Protein 5VRD (pdb70)

Solvent-accessible surface area: 39670 Å² total; per-residue (Å²): 218,153,75,42,100,120,105,0,49,63,26,0,108,51,15,8,68,116,75,27,18,83,62,3,31,0,28,128,47,6,111,79,20,142,10,61,81,70,32,3,67,3,18,0,3,2,64,17,19,26,14,14,33,21,1,19,8,2,0,14,2,0,22,66,5,98,50,22,114,32,6,80,77,1,33,101,35,0,42,77,42,3,24,63,101,6,14,14,38,159,31,6,91,41,0,72,33,5,62,22,83,102,112,67,1,78,60,19,98,5,7,4,14,16,0,77,8,0,3,39,17,6,21,29,15,2,63,108,132,65,54,17,17,1,0,0,0,3,0,13,80,34,56,105,168,60,151,92,24,146,75,104,100,52,159,54,123,62,0,20,75,24,0,35,103,91,3,89,56,43,133,81,9,54,27,0,24,76,0,0,36,29,5,1,47,0,11,27,8,13,7,15,14,4,28,14,7,44,46,28,80,37,74,18,67,76,22,42,191,173,68,58,89,128,87,1,38,49,28,0,113,73,19,6,68,183,108,32,22,70,53,6,68,0,13,134,45,2,53,94,21,144,13,54,116,65,35,0,82,2,19,0,2,2,65,17,17,24,11,22,35,23,5,69,6,1,48,21,0,38,88,80,9,96,64,50,122,31,83,137,64,4,119,93,15,33,43,44,44,83,20,111,100,83,6,9,31,44,148,30,7,111,70,0,71,48,8,61,19,82,88,105,66,1,78,40,20,172,3,11,5,65,43,0,79,135,13,2,33,40,6,16,98,17,0,42,126,128,56,43,16,26,0,0,0,0,4,0,10,54,29,50,118,193,26,128,83,21,151,66,99,209,31,8,93,67,0,15,86,26,0,35,135,82,10,116,53,54,146,84,11,87,24,0,28,96,0,0,21,50,9,1,62,6,13,71,62,13,10,58,13,5,69,108,5,36,34,46,85,70,109,53,83,130,28,3,199,142,55,96,127,106,3,35,62,38,0,115,104,29,6,90,83,28,25,72,55,2,54,0,8,131,41,17,119,99,24,153,9,58,76,100,31,10,73,9,33,0,12,3,52,18,22,23,2,21,32,20,8,71,6,2,46,27,0,33,89,83,9,102,61,49,111,29,89,133,74,1,120,101,33,31,67,76,29,89,60,55,10,33,64,127,7,9,140,67,0,72,58,10,58,39,94,81,113,83,0,74,54,19,153,12,12,12,24,13,1,78,8,1,2,38,16,5,18,33,21,0,50,114,130,54,36,16,22,0,1,0,0,4,0,6,95,38,53,112,260,106,54,156,92,55,133,59,0,9,84,15,0,33,170,58,5,92,41,55,118,75,13,159,23,0,43,98,1,0,19,34,10,0,32,0,7,32,5,10,10,17,15,4,47,6,4,88,36,40,57,41,80,52,50,114,122,159,119,5,49,60,36,0,113,99,16,10,90,98,20,16,73,78,6,43,0,34,120,45,26,116,79,24,152,8,50,88,97,34,0,74,8,28,0,13,1,59,18,26,14,13,17,39,26,0,18,6,1,0,14,0,1,19,78,3,93,61,18,116,24,7,60,82,3,29,108,42,0,40,75,30,2,51,135,14,21,13,31,90,21,10,70,15,0,57,26,3,56,40,92,101,114,87,1,75,65,25,104,30,22,35,71,38,0,89,128,13,4,70,36,7,19,89,10,0,45,125,116,49,47,14,33,0,1,0,0,4,2,6,117,39,45,105,192,65,166,100,14,136,50,29,78,91,108,10,48,78,63,48,132,163,139,102,53,3,4,68,12,0,51,143,70,7,101,69,87,130,81,45,155,20,0,45,86,1,0,29,50,7,1,66,7,10,72,55,9,10,70,14,2,66,127,22,86,42,51,92,95

Secondary structure (DSSP, 8-state):
---HHHHHHHHHHHHHHHSGGGSHHHHHHHTS-S-HHHHHHHHHHHHHHHHHHHHHHHHHHHT-SSHHHHHHHHHHHHHHH-----HHHHHHHHHHTTT--HHHHHH-TTS-HHHHHHHHHHHHHHHHS-HHHHHHHGGGGGG-----STT---HHHHHHHHHHH--SHHHHHHHHHHHHHHHHHHHHHHHHHHHHHTSS----S---/--HHHHHHHHHHHH---GGGSHHHHHHHTT-S-HHHHHHHHHHHHHHHTTHHHHHHHHHTT-SSHHHHHHHHHHHHHHH--HHHHHHHHHHHTT--HHHHHH-TTS-HHHHHHHHHHHHHHHHS-HHHHHHTTGGGG--------HHHHHHHHHH--SHHHHHHHHHHHHHHHHHHHHHHHHHHHHHTSS-----/-HHHHHHHHHTT---TTSSHHHHHHHTT-S-HHHHHHHHHHHHHHHTTHHHHHHHHHHHSSSHHHHHHHTHHHHHHH---HHHHHHHHHHHHT--HHHHHHTTT--HHHHHHHHHHHHHHHHS-HHHHHHHHGGGGG---TTSTTS-HHHHTTS----HHHHHHHHH--SHHHHHHHHHHHHHHHHHHHHHHHHHHHHHTS--/----SSTTHHHHHHHHHHTSGGGSHHHHHHHTT-S-HHHHHHHHHHHHHHHHTHHHHHHHHHHT-SSHHHHHHHHHHHHHHH----HHHHHHHHHHHTT--HHHHHH-TTS-HHHHHHHHHHHHHHHHS-HHHHHHTTGGGGG----S----TT--HHHHHHHHHH--SHHHHHHHHHHHHHHHHHHHHHHHHHHHHHTSS---SS---

Sequence (815 aa):
RLLSHEELEAALRDIGARRYHNLHPFHRLLHDGKLSKDQVRAWALNRYYYQAMIPVKDAALLARLPDAQLRRIWRQRIVDHDGGDGGIERWLKLAEGVGFTRDYVLSTKGILSATRFSVDAYVHFVSERSLLEAIASSLTEMFSMLKNYDFKDTLADFALDYVKRHATTPEMQRAAIDALTFKCNVLWTQLDALYFAYVAPGMVPPDAWLLSHEELEAALRDIGARRYHNLHPFHRLLHDGKLSKDQVRAWALNRYYYQAMIPVKDAALLARLPDAQLRRIWRQRIVDHDGDGDGGIERWLKLAEGVGFTRDYVLSTKGILSATRFSVDAYVHFVSERSLLEAIASSLTEMFSMLKNYDFIRDADFALDYVKRHATTPEMQRAAIDALTFKCNVLWTQLDALYFAYVAPGMVPPDAWLSHEELEAALRDIGARYHNLHPFHRLLHDGKLSKDQVRAWALNRYYYQAMIPVKDAALLARLPDAQLRRIWRQRIVDHDGGGIERWLKLAEGVGFTRDYVLSTKGILSATRFSVDAYVHFVSERSLLEAIASSLTEMFSKNYDFADFALDYVKRHATTPEMQRAAIDALTFKCNVLWTQLDALYFAYVAPGMVPPHEELEAALRDIGARYHNLHPFHRLLHDGKLSKDQVRAWALNRYYYQAMIPVKDAALLARLPDAQLRRIWRQRIVDHDGDGGIERWLKLAEGVGFTRDYVLSTKGILSATRFSVDAYVHFVSERSLLEAIASSLTEMFSMLKNYDFITKDTLAYFDKADFALDYVKRHATTPEMQRAAIDALTFKCNVLWTQLDALYFAYVAPG

Organism: Methylorubrum extorquens (strain ATCC 14718 / DSM 1338 / JCM 2805 / NCIMB 9133 / AM1) (NCBI:txid272630)

Nearest PDB structures (foldseek):
  5vrd-assembly1_B  TM=1.005E+00  e=1.276E-26  Methylorubrum extorquens AM1
  5vrd-assembly2_A  TM=9.918E-01  e=7.262E-22  Methylorubrum extorquens AM1
  5vrd-assembly1_D  TM=9.932E-01  e=6.934E-22  Methylorubrum extorquens AM1
  5vrd-assembly2_C-2  TM=9.995E-01  e=1.521E-21  Methylorubrum extorquens AM1
  3hml-assembly1_B  TM=9.667E-01  e=1.176E-12  Klebsiella pneumoniae subsp. pneumoniae MGH 78578

CATH classification: 1.20.910.10

B-factor: mean 79.88, std 18.61, range [44.36, 175.48]

Foldseek 3Di:
DFDAFVNLVVLLVVCCVPLACCPDPLNVCQQVVPADLQLLLQLLLLVLVLLVCVLVLLVLLLVPDDDDVVNVVSVVSNCQRVPVDHNSNLSLLSNVLSPDDSVCSVVSQAHAPLLVVLSVVLSVCSNPPDNLLNLLLPDCQVVDHRPNDPSVVSPHVVSVVVNSVPCPGPVSSVSSSVSNSSNSVSVNSSVVVSCVCRPVHNPHPGHGD/DDALVRLVVLQVVLVVPLAPCPAPLNVCQAVLNDDLQLVLLVLLLCLVLLVCPLVLLVLLLVPDDDPVVSVLSCVSNCQRQHPVDHNSVVSQVVNVQSPDDRVVSVVSQFHDVLLVVLNVVLSVQSNPDDSLLNLLLVQCVVPDHRPSDPGDHCNVVSSVCNNVPQPDVVSSVSSSVSVVSSSVSVNSSVVCSCVCPPPPNNGDRHGD/DALVVLVVLLVVCCCLADCPAVLNVCVVVVHADLVLVLLVLLLVLLLLVCVLVQLVLLLVVDDDPVVNVVSVVVNCPRVVPVSVVSLCVNVLSPDDSVVSVVSVRYDPLLVVLSVVLSVCLNPPDSLLNLLQVPCVVPDDNDPRHVVSSVVNNVPCPDPVSSVSSSVSNSSNSVSSNRSSVVSCPCGVPPHNDDD/DVVLVVLLVVCVCLADCPAPLNVCQQVQNDDLVLVLLVLLLVLVVLVCVLVLLVLLLVPDDDDVVNVVSCVSNCQSVVVHVSVLSVLLNVLSPDDSVPSVVSPDHDVQLVVLSVVLSVCSNPPDSLLNLLLVQVQVVPHHPRHVSSDDVNCVSPDPHCPSVVVNVVPQDDPVSSVSSSVSNSSSSVSVNRSSVVSCVVPPPPD

InterPro domains:
  IPR004305 Thiaminase-2/PQQC [PF03070] (24-234)
  IPR008792 Coenzyme PQQ synthesis protein D [PF05402] (307-369)
  IPR011845 Coenzyme PQQ biosynthesis protein C [MF_00654] (1-372)
  IPR011845 Coenzyme PQQ biosynthesis protein C [TIGR02111] (17-254)
  IPR016084 Haem oxygenase-like, multi-helical [G3DSA:1.20.910.10] (14-249)
  IPR016084 Haem oxygenase-like, multi-helical [SSF48613] (16-258)
  IPR022479 Coenzyme PQQ synthesis D, bacteria [TIGR03859] (290-371)
  IPR039068 Pyrroloquinoline-quinone synthase-like [PTHR40279] (18-240)
  IPR041881 Coenzyme PQQ synthesis protein D superfamily [G3DSA:1.10.10.1150] (281-371)

Structure (mmCIF, N/CA/C/O backbone):
data_5VRD
#
_entry.id   5VRD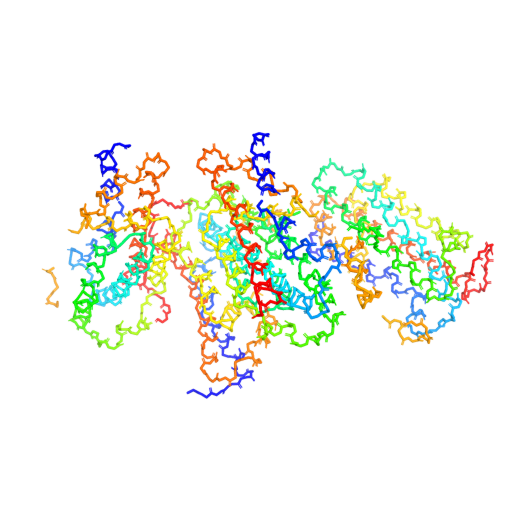
#
_cell.length_a   103.936
_cell.length_b   103.936
_cell.length_c   243.485
_cell.angle_alpha   90.00
_cell.angle_beta   90.00
_cell.angle_gamma   90.00
#
_symmetry.space_group_name_H-M   'P 41 21 2'
#
loop_
_atom_site.group_PDB
_atom_site.id
_atom_site.type_symbol
_atom_site.label_atom_id
_atom_site.label_alt_id
_atom_site.label_comp_id
_atom_site.label_asym_id
_atom_site.label_entity_id
_atom_site.label_seq_id
_atom_site.pdbx_PDB_ins_code
_atom_site.Cartn_x
_atom_site.Cartn_y
_atom_site.Cartn_z
_atom_site.occupancy
_atom_site.B_iso_or_equiv
_atom_site.auth_seq_id
_atom_site.auth_comp_id
_atom_site.auth_asym_id
_atom_site.auth_atom_id
_atom_site.pdbx_PDB_model_num
ATOM 1 N N . ARG A 1 35 ? -22.326 -6.519 -43.200 1.00 114.71 15 ARG D N 1
ATOM 2 C CA . ARG A 1 35 ? -22.436 -6.792 -41.728 1.00 110.23 15 ARG D CA 1
ATOM 3 C C . ARG A 1 35 ? -22.729 -8.273 -41.397 1.00 104.49 15 ARG D C 1
ATOM 4 O O . ARG A 1 35 ? -23.757 -8.795 -41.834 1.00 92.57 15 ARG D O 1
ATOM 12 N N . LEU A 1 36 ? -21.796 -8.899 -40.640 1.00 101.43 16 LEU D N 1
ATOM 13 C CA . LEU A 1 36 ? -21.784 -10.326 -40.256 1.00 101.39 16 LEU D CA 1
ATOM 14 C C . LEU A 1 36 ? -22.465 -10.519 -38.874 1.00 95.98 16 LEU D C 1
ATOM 15 O O . LEU A 1 36 ? -23.244 -9.657 -38.485 1.00 102.94 16 LEU D O 1
ATOM 20 N N . LEU A 1 37 ? -22.207 -11.628 -38.160 1.00 87.03 17 LEU D N 1
ATOM 21 C CA . LEU A 1 37 ? -22.642 -11.830 -36.755 1.00 81.08 17 LEU D CA 1
ATOM 22 C C . LEU A 1 37 ? -21.632 -11.234 -35.761 1.00 83.81 17 LEU D C 1
ATOM 23 O O . LEU A 1 37 ? -20.496 -11.029 -36.196 1.00 80.24 17 LEU D O 1
ATOM 28 N N . SER A 1 38 ? -21.992 -11.141 -34.428 1.00 86.09 18 SER D N 1
ATOM 29 C CA . SER A 1 38 ? -21.182 -10.493 -33.320 1.00 82.07 18 SER D CA 1
ATOM 30 C C . SER A 1 38 ? -20.849 -11.231 -31.864 1.00 87.26 18 SER D C 1
ATOM 31 O O . SER A 1 38 ? -19.841 -11.942 -31.721 1.00 81.44 18 SER D O 1
ATOM 34 N N . HIS A 1 39 ? -21.622 -10.931 -30.785 1.00 92.85 19 HIS D N 1
ATOM 35 C CA . HIS A 1 39 ? -21.657 -11.563 -29.355 1.00 88.47 19 HIS D CA 1
ATOM 36 C C . HIS A 1 39 ? -20.579 -11.276 -28.277 1.00 88.61 19 HIS D C 1
ATOM 37 O O . HIS A 1 39 ? -19.679 -12.094 -28.063 1.00 101.16 19 HIS D O 1
ATOM 44 N N . GLU A 1 40 ? -20.775 -10.188 -27.514 1.00 83.52 20 GLU D N 1
ATOM 45 C CA . GLU A 1 40 ? -19.698 -9.402 -26.815 1.00 83.79 20 GLU D CA 1
ATOM 46 C C . GLU A 1 40 ? -19.086 -8.251 -27.677 1.00 84.66 20 GLU D C 1
ATOM 47 O O . GLU A 1 40 ? -18.673 -7.191 -27.137 1.00 81.29 20 GLU D O 1
ATOM 53 N N . GLU A 1 41 ? -18.976 -8.502 -28.994 1.00 81.24 21 GLU D N 1
ATOM 54 C CA . GLU A 1 41 ? -18.915 -7.445 -29.983 1.00 78.92 21 GLU D CA 1
ATOM 55 C C . GLU A 1 41 ? -20.249 -6.707 -30.026 1.00 76.59 21 GLU D C 1
ATOM 56 O O . GLU A 1 41 ? -20.294 -5.501 -30.286 1.00 74.41 21 GLU D O 1
ATOM 62 N N . LEU A 1 42 ? -21.323 -7.481 -29.837 1.00 77.28 22 LEU D N 1
ATOM 63 C CA . LEU A 1 42 ? -22.699 -6.992 -29.714 1.00 74.69 22 LEU D CA 1
ATOM 64 C C . LEU A 1 42 ? -22.894 -6.146 -28.494 1.00 75.15 22 LEU D C 1
ATOM 65 O O . LEU A 1 42 ? -23.700 -5.259 -28.527 1.00 74.48 22 LEU D O 1
ATOM 70 N N . GLU A 1 43 ? -22.189 -6.427 -27.399 1.00 83.60 23 GLU D N 1
ATOM 71 C CA . GLU A 1 43 ? -22.313 -5.605 -26.187 1.00 84.36 23 GLU D CA 1
ATOM 72 C C . GLU A 1 43 ? -21.658 -4.253 -26.481 1.00 82.74 23 GLU D C 1
ATOM 73 O O . GLU A 1 43 ? -22.235 -3.201 -26.204 1.00 80.88 23 GLU D O 1
ATOM 79 N N . ALA A 1 44 ? -20.490 -4.301 -27.121 1.00 82.67 24 ALA D N 1
ATOM 80 C CA . ALA A 1 44 ? -19.781 -3.097 -27.542 1.00 80.40 24 ALA D CA 1
ATOM 81 C C . ALA A 1 44 ? -20.439 -2.335 -28.710 1.00 83.86 24 ALA D C 1
ATOM 82 O O . ALA A 1 44 ? -19.962 -1.260 -29.064 1.00 93.06 24 ALA D O 1
ATOM 84 N N . ALA A 1 45 ? -21.460 -2.898 -29.361 1.00 79.65 25 ALA D N 1
ATOM 85 C CA . ALA A 1 45 ? -22.268 -2.159 -30.337 1.00 74.68 25 ALA D CA 1
ATOM 86 C C . ALA A 1 45 ? -23.413 -1.450 -29.599 1.00 78.08 25 ALA D C 1
ATOM 87 O O . ALA A 1 45 ? -23.733 -0.274 -29.874 1.00 77.06 25 ALA D O 1
ATOM 89 N N . LEU A 1 46 ? -24.024 -2.175 -28.651 1.00 76.53 26 LEU D N 1
ATOM 90 C CA . LEU A 1 46 ? -25.056 -1.624 -27.804 1.00 69.92 26 LEU D CA 1
ATOM 91 C C . LEU A 1 46 ? -24.477 -0.513 -26.915 1.00 73.07 26 LEU D C 1
ATOM 92 O O . LEU A 1 46 ? -24.892 0.626 -27.046 1.00 74.57 26 LEU D O 1
ATOM 97 N N . ARG A 1 47 ? -23.480 -0.812 -26.086 1.00 77.93 27 ARG D N 1
ATOM 98 C CA . ARG A 1 47 ? -22.743 0.236 -25.342 1.00 80.97 27 ARG D CA 1
ATOM 99 C C . ARG A 1 47 ? -22.405 1.483 -26.170 1.00 84.96 27 ARG D C 1
ATOM 100 O O . ARG A 1 47 ? -22.510 2.613 -25.691 1.00 86.66 27 ARG D O 1
ATOM 108 N N . ASP A 1 48 ? -22.001 1.263 -27.409 1.00 90.37 28 ASP D N 1
ATOM 109 C CA . ASP A 1 48 ? -21.524 2.326 -28.289 1.00 94.33 28 ASP D CA 1
ATOM 110 C C . ASP A 1 48 ? -22.607 3.326 -28.749 1.00 92.95 28 ASP D C 1
ATOM 111 O O . ASP A 1 48 ? -22.316 4.501 -28.976 1.00 97.28 28 ASP D O 1
ATOM 116 N N . ILE A 1 49 ? -23.842 2.870 -28.886 1.00 89.72 29 ILE D N 1
ATOM 117 C CA . ILE A 1 49 ? -24.968 3.787 -29.063 1.00 86.72 29 ILE D CA 1
ATOM 118 C C . ILE A 1 49 ? -25.086 4.773 -27.910 1.00 88.06 29 ILE D C 1
ATOM 119 O O . ILE A 1 49 ? -25.324 5.934 -28.153 1.00 88.84 29 ILE D O 1
ATOM 124 N N . GLY A 1 50 ? -24.932 4.320 -26.671 1.00 90.42 30 GLY D N 1
ATOM 125 C CA . GLY A 1 50 ? -24.891 5.233 -25.516 1.00 94.63 30 GLY D CA 1
ATOM 126 C C . GLY A 1 50 ? -23.680 6.156 -25.387 1.00 100.30 30 GLY D C 1
ATOM 127 O O . GLY A 1 50 ? -23.739 7.211 -24.735 1.00 104.14 30 GLY D O 1
ATOM 128 N N . ALA A 1 51 ? -22.568 5.749 -25.992 1.00 102.10 31 ALA D N 1
ATOM 129 C CA . ALA A 1 51 ? -21.392 6.594 -26.112 1.00 98.72 31 ALA D CA 1
ATOM 130 C C . ALA A 1 51 ? -21.712 7.893 -26.887 1.00 101.41 31 ALA D C 1
ATOM 131 O O . ALA A 1 51 ? -21.055 8.932 -26.690 1.00 94.02 31 ALA D O 1
ATOM 133 N N . ARG A 1 52 ? -22.732 7.825 -27.749 1.00 105.22 32 ARG D N 1
ATOM 134 C CA . ARG A 1 52 ? -23.191 8.964 -28.561 1.00 108.04 32 ARG D CA 1
ATOM 135 C C . ARG A 1 52 ? -24.692 9.315 -28.353 1.00 107.20 32 ARG D C 1
ATOM 136 O O . ARG A 1 52 ? -25.041 10.388 -27.839 1.00 102.70 32 ARG D O 1
ATOM 144 N N . ARG A 1 53 ? -25.578 8.399 -28.727 1.00 110.75 33 ARG D N 1
ATOM 145 C CA . ARG A 1 53 ? -26.991 8.741 -28.933 1.00 108.90 33 ARG D CA 1
ATOM 146 C C . ARG A 1 53 ? -27.766 8.875 -27.631 1.00 103.79 33 ARG D C 1
ATOM 147 O O . ARG A 1 53 ? -28.939 9.262 -27.675 1.00 112.48 33 ARG D O 1
ATOM 155 N N . TYR A 1 54 ? -27.127 8.575 -26.492 1.00 99.67 34 TYR D N 1
ATOM 156 C CA . TYR A 1 54 ? -27.801 8.564 -25.171 1.00 96.68 34 TYR D CA 1
ATOM 157 C C . TYR A 1 54 ? -27.925 9.969 -24.626 1.00 95.64 34 TYR D C 1
ATOM 158 O O . TYR A 1 54 ? -27.009 10.767 -24.792 1.00 98.86 34 TYR D O 1
ATOM 167 N N . HIS A 1 55 ? -29.036 10.270 -23.958 1.00 90.18 35 HIS D N 1
ATOM 168 C CA . HIS A 1 55 ? -29.404 11.673 -23.680 1.00 87.74 35 HIS D CA 1
ATOM 169 C C . HIS A 1 55 ? -28.371 12.580 -22.890 1.00 90.16 35 HIS D C 1
ATOM 170 O O . HIS A 1 55 ? -28.445 13.809 -22.983 1.00 90.50 35 HIS D O 1
ATOM 177 N N . ASN A 1 56 ? -27.388 11.996 -22.184 1.00 90.72 36 ASN D N 1
ATOM 178 C CA . ASN A 1 56 ? -26.354 12.804 -21.458 1.00 92.36 36 ASN D CA 1
ATOM 179 C C . ASN A 1 56 ? -25.445 13.739 -22.312 1.00 89.17 36 ASN D C 1
ATOM 180 O O . ASN A 1 56 ? -24.916 14.728 -21.800 1.00 87.10 36 ASN D O 1
ATOM 185 N N . LEU A 1 57 ? -25.326 13.436 -23.606 1.00 87.41 37 LEU D N 1
ATOM 186 C CA . LEU A 1 57 ? -24.625 14.264 -24.596 1.00 87.36 37 LEU D CA 1
ATOM 187 C C . LEU A 1 57 ? -25.539 15.330 -25.253 1.00 87.20 37 LEU D C 1
ATOM 188 O O . LEU A 1 57 ? -25.315 15.676 -26.429 1.00 89.95 37 LEU D O 1
ATOM 193 N N . HIS A 1 58 ? -26.526 15.863 -24.509 1.00 79.44 38 HIS D N 1
ATOM 194 C CA . HIS A 1 58 ? -27.535 16.786 -25.061 1.00 74.57 38 HIS D CA 1
ATOM 195 C C . HIS A 1 58 ? -27.393 18.174 -24.458 1.00 76.59 38 HIS D C 1
ATOM 196 O O . HIS A 1 58 ? -27.179 18.295 -23.259 1.00 75.96 38 HIS D O 1
ATOM 203 N N . PRO A 1 59 ? -27.498 19.233 -25.284 1.00 80.75 39 PRO D N 1
ATOM 204 C CA . PRO A 1 59 ? -27.512 20.593 -24.724 1.00 83.60 39 PRO D CA 1
ATOM 205 C C . PRO A 1 59 ? -28.334 20.810 -23.461 1.00 84.02 39 PRO D C 1
ATOM 206 O O . PRO A 1 59 ? -27.817 21.366 -22.476 1.00 92.13 39 PRO D O 1
ATOM 210 N N . PHE A 1 60 ? -29.578 20.366 -23.470 1.00 81.04 40 PHE D N 1
ATOM 211 C CA . PHE A 1 60 ? -30.387 20.366 -22.236 1.00 78.67 40 PHE D CA 1
ATOM 212 C C . PHE A 1 60 ? -29.778 19.616 -21.077 1.00 78.19 40 PHE D C 1
ATOM 213 O O . PHE A 1 60 ? -29.798 20.132 -19.972 1.00 74.80 40 PHE D O 1
ATOM 221 N N . HIS A 1 61 ? -29.281 18.400 -21.316 1.00 83.31 41 HIS D N 1
ATOM 222 C CA . HIS A 1 61 ? -28.682 17.588 -20.231 1.00 90.35 41 HIS D CA 1
ATOM 223 C C . HIS A 1 61 ? -27.329 18.129 -19.729 1.00 95.80 41 HIS D C 1
ATOM 224 O O . HIS A 1 61 ? -27.081 18.126 -18.519 1.00 96.06 41 HIS D O 1
ATOM 231 N N . ARG A 1 62 ? -26.487 18.622 -20.649 1.00 100.17 42 ARG D N 1
ATOM 232 C CA . ARG A 1 62 ? -25.308 19.432 -20.301 1.00 99.21 42 ARG D CA 1
ATOM 233 C C . ARG A 1 62 ? -25.707 20.632 -19.439 1.00 94.76 42 ARG D C 1
ATOM 234 O O . ARG A 1 62 ? -25.226 20.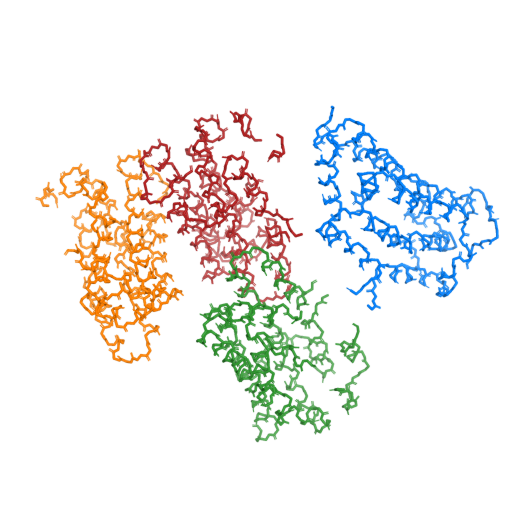770 -18.312 1.00 100.66 42 ARG D O 1
ATOM 242 N N . LEU A 1 63 ? -26.588 21.486 -19.952 1.00 86.14 43 LEU D N 1
ATOM 243 C CA . LEU A 1 63 ? -27.069 22.631 -19.170 1.00 83.82 43 LEU D CA 1
ATOM 244 C C . LEU A 1 63 ? -27.652 22.298 -17.777 1.00 83.22 43 LEU D C 1
ATOM 245 O O . LEU A 1 63 ? -27.430 23.018 -16.832 1.00 83.76 43 LEU D O 1
ATOM 250 N N . LEU A 1 64 ? -28.406 21.218 -17.664 1.00 83.88 44 LEU D N 1
ATOM 251 C CA . LEU A 1 64 ? -28.953 20.814 -16.393 1.00 85.18 44 LEU D CA 1
ATOM 252 C C . LEU A 1 64 ? -27.823 20.350 -15.496 1.00 87.65 44 LEU D C 1
ATOM 253 O O . LEU A 1 64 ? -27.684 20.854 -14.383 1.00 86.81 44 LEU D O 1
ATOM 258 N N . HIS A 1 65 ? -27.030 19.395 -15.985 1.00 90.16 45 HIS D N 1
ATOM 259 C CA . HIS A 1 65 ? -25.883 18.877 -15.243 1.00 97.43 45 HIS D CA 1
ATOM 260 C C . HIS A 1 65 ? -25.041 20.044 -14.686 1.00 93.46 45 HIS D C 1
ATOM 261 O O . HIS A 1 65 ? -24.918 20.203 -13.478 1.00 87.52 45 HIS D O 1
ATOM 268 N N . ASP A 1 66 ? -24.528 20.906 -15.562 1.00 89.98 46 ASP D N 1
ATOM 269 C CA . ASP A 1 66 ? -23.693 22.041 -15.125 1.00 86.43 46 ASP D CA 1
ATOM 270 C C . ASP A 1 66 ? -24.460 23.134 -14.347 1.00 85.62 46 ASP D C 1
ATOM 271 O O . ASP A 1 66 ? -23.878 24.130 -13.946 1.00 91.84 46 ASP D O 1
ATOM 276 N N . GLY A 1 67 ? -25.750 22.977 -14.122 1.00 84.62 47 GLY D N 1
ATOM 277 C CA . GLY A 1 67 ? -26.486 23.966 -13.369 1.00 88.93 47 GLY D CA 1
ATOM 278 C C . GLY A 1 67 ? -26.695 25.349 -14.004 1.00 92.13 47 GLY D C 1
ATOM 279 O O . GLY A 1 67 ? -26.700 26.343 -13.303 1.00 98.11 47 GLY D O 1
ATOM 280 N N . LYS A 1 68 ? -26.904 25.436 -15.311 1.00 90.87 48 LYS D N 1
ATOM 281 C CA . LYS A 1 68 ? -27.046 26.746 -15.962 1.00 91.43 48 LYS D CA 1
ATOM 282 C C . LYS A 1 68 ? -28.505 27.101 -16.308 1.00 90.03 48 LYS D C 1
ATOM 283 O O . LYS A 1 68 ? -28.777 28.239 -16.641 1.00 98.54 48 LYS D O 1
ATOM 289 N N . LEU A 1 69 ? -29.433 26.152 -16.212 1.00 87.09 49 LEU D N 1
ATOM 290 C CA . LEU A 1 69 ? -30.879 26.411 -16.392 1.00 83.78 49 LEU D CA 1
ATOM 291 C C . LEU A 1 69 ? -31.424 27.261 -15.241 1.00 82.78 49 LEU D C 1
ATOM 292 O O . LEU A 1 69 ? -30.930 27.181 -14.129 1.00 80.02 49 LEU D O 1
ATOM 297 N N . SER A 1 70 ? -32.477 28.029 -15.495 1.00 81.36 50 SER D N 1
ATOM 298 C CA . SER A 1 70 ? -33.113 28.808 -14.444 1.00 83.60 50 SER D CA 1
ATOM 299 C C . SER A 1 70 ? -33.947 27.844 -13.636 1.00 86.76 50 SER D C 1
ATOM 300 O O . SER A 1 70 ? -33.908 26.629 -13.901 1.00 87.67 50 SER D O 1
ATOM 303 N N . LYS A 1 71 ? -34.681 28.357 -12.645 1.00 88.03 51 LYS D N 1
ATOM 304 C CA . LYS A 1 71 ? -35.564 27.494 -11.862 1.00 88.14 51 LYS D CA 1
ATOM 305 C C . LYS A 1 71 ? -36.719 26.968 -12.748 1.00 84.96 51 LYS D C 1
ATOM 306 O O . LYS A 1 71 ? -37.073 25.792 -12.641 1.00 80.75 51 LYS D O 1
ATOM 312 N N . ASP A 1 72 ? -37.277 27.852 -13.597 1.00 83.63 52 ASP D N 1
ATOM 313 C CA . ASP A 1 72 ? -38.393 27.555 -14.521 1.00 79.99 52 ASP D CA 1
ATOM 314 C C . ASP A 1 72 ? -38.026 26.463 -15.504 1.00 76.37 52 ASP D C 1
ATOM 315 O O . ASP A 1 72 ? -38.839 25.568 -15.803 1.00 77.73 52 ASP D O 1
ATOM 320 N N . GLN A 1 73 ? -36.817 26.531 -16.040 1.00 71.60 53 GLN D N 1
ATOM 321 C CA . GLN A 1 73 ? -36.335 25.431 -16.876 1.00 69.66 53 GLN D CA 1
ATOM 322 C C . GLN A 1 73 ? -36.212 24.055 -16.135 1.00 71.62 53 GLN D C 1
ATOM 323 O O . GLN A 1 73 ? -36.607 23.052 -16.718 1.00 72.90 53 GLN D O 1
ATOM 329 N N . VAL A 1 74 ? -35.746 23.988 -14.867 1.00 74.89 54 VAL D N 1
ATOM 330 C CA . VAL A 1 74 ? -35.895 22.730 -14.062 1.00 73.71 54 VAL D CA 1
ATOM 331 C C . VAL A 1 74 ? -37.395 22.435 -13.811 1.00 75.27 54 VAL D C 1
ATOM 332 O O . VAL A 1 74 ? -37.773 21.243 -13.794 1.00 76.26 54 VAL D O 1
ATOM 336 N N . ARG A 1 75 ? -38.237 23.478 -13.667 1.00 74.67 55 ARG D N 1
ATOM 337 C CA . ARG A 1 75 ? -39.707 23.285 -13.654 1.00 75.20 55 ARG D CA 1
ATOM 338 C C . ARG A 1 75 ? -40.211 22.571 -14.945 1.00 74.45 55 ARG D C 1
ATOM 339 O O . ARG A 1 75 ? -40.912 21.534 -14.850 1.00 76.81 55 ARG D O 1
ATOM 347 N N . ALA A 1 76 ? -39.856 23.060 -16.129 1.00 68.06 56 ALA D N 1
ATOM 348 C CA . ALA A 1 76 ? -40.414 22.414 -17.317 1.00 67.89 56 ALA D CA 1
ATOM 349 C C . ALA A 1 76 ? -39.962 20.960 -17.346 1.00 65.61 56 ALA D C 1
ATOM 350 O O . ALA A 1 76 ? -40.803 20.061 -17.325 1.00 62.80 56 ALA D O 1
ATOM 352 N N . TRP A 1 77 ? -38.642 20.743 -17.317 1.00 64.40 57 TRP D N 1
ATOM 353 C CA . TRP A 1 77 ? -38.064 19.402 -17.388 1.00 63.14 57 TRP D CA 1
ATOM 354 C C . TRP A 1 77 ? -38.775 18.412 -16.453 1.00 62.38 57 TRP D C 1
ATOM 355 O O . TRP A 1 77 ? -39.169 17.285 -16.832 1.00 55.23 57 TRP D O 1
ATOM 366 N N . ALA A 1 78 ? -38.931 18.861 -15.212 1.00 66.09 58 ALA D N 1
ATOM 367 C CA . ALA A 1 78 ? -39.479 18.013 -14.170 1.00 64.49 58 ALA D CA 1
ATOM 368 C C . ALA A 1 78 ? -40.898 17.653 -14.476 1.00 64.34 58 ALA D C 1
ATOM 369 O O . ALA A 1 78 ? -41.268 16.536 -14.206 1.00 62.74 58 ALA D O 1
ATOM 371 N N . LEU A 1 79 ? -41.670 18.606 -15.036 1.00 65.18 59 LEU D N 1
ATOM 372 C CA . LEU A 1 79 ? -43.091 18.396 -15.439 1.00 62.81 59 LEU D CA 1
ATOM 373 C C . LEU A 1 79 ? -43.247 17.417 -16.545 1.00 59.46 59 LEU D C 1
ATOM 374 O O . LEU A 1 79 ? -44.185 16.627 -16.601 1.00 62.35 59 LEU D O 1
ATOM 379 N N . ASN A 1 80 ? -42.342 17.522 -17.473 1.00 58.55 60 ASN D N 1
ATOM 380 C CA . ASN A 1 80 ? -42.466 16.785 -18.706 1.00 58.23 60 ASN D CA 1
ATOM 381 C C . ASN A 1 80 ? -41.944 15.395 -18.370 1.00 59.13 60 ASN D C 1
ATOM 382 O O . ASN A 1 80 ? -42.648 14.402 -18.597 1.00 64.62 60 ASN D O 1
ATOM 387 N N . ARG A 1 81 ? -40.766 15.299 -17.773 1.00 57.91 61 ARG D N 1
ATOM 388 C CA . ARG A 1 81 ? -40.279 13.985 -17.415 1.00 59.50 61 ARG D CA 1
ATOM 389 C C . ARG A 1 81 ? -41.266 13.124 -16.571 1.00 61.05 61 ARG D C 1
ATOM 390 O O . ARG A 1 81 ? -41.206 11.905 -16.615 1.00 64.87 61 ARG D O 1
ATOM 398 N N . TYR A 1 82 ? -42.181 13.729 -15.823 1.00 63.52 62 TYR D N 1
ATOM 399 C CA . TYR A 1 82 ? -43.113 12.936 -15.036 1.00 64.74 62 TYR D CA 1
ATOM 400 C C . TYR A 1 82 ? -43.776 11.994 -15.967 1.00 62.74 62 TYR D C 1
ATOM 401 O O . TYR A 1 82 ? -43.970 10.824 -15.655 1.00 62.42 62 TYR D O 1
ATOM 410 N N . TYR A 1 83 ? -44.119 12.537 -17.131 1.00 65.75 63 TYR D N 1
ATOM 411 C CA . TYR A 1 83 ? -44.899 11.826 -18.135 1.00 64.21 63 TYR D CA 1
ATOM 412 C C . TYR A 1 83 ? -44.209 10.542 -18.652 1.00 61.45 63 TYR D C 1
ATOM 413 O O . TYR A 1 83 ? -44.864 9.541 -18.945 1.00 56.72 63 TYR D O 1
ATOM 422 N N . TYR A 1 84 ? -42.893 10.619 -18.773 1.00 60.93 64 TYR D N 1
ATOM 423 C CA . TYR A 1 84 ? -42.069 9.510 -19.207 1.00 61.31 64 TYR D CA 1
ATOM 424 C C . TYR A 1 84 ? -42.038 8.448 -18.115 1.00 66.04 64 TYR D C 1
ATOM 425 O O . TYR A 1 84 ? -42.058 7.234 -18.434 1.00 69.69 64 TYR D O 1
ATOM 434 N N . GLN A 1 85 ? -41.995 8.922 -16.855 1.00 62.15 65 GLN D N 1
ATOM 435 C CA . GLN A 1 85 ? -41.887 8.103 -15.687 1.00 60.19 65 GLN D CA 1
ATOM 436 C C . GLN A 1 85 ? -43.246 7.429 -15.306 1.00 62.45 65 GLN D C 1
ATOM 437 O O . GLN A 1 85 ? -43.359 6.237 -14.894 1.00 62.64 65 GLN D O 1
ATOM 443 N N . ALA A 1 86 ? -44.294 8.199 -15.474 1.00 61.62 66 ALA D N 1
ATOM 444 C CA . ALA A 1 86 ? -45.619 7.686 -15.297 1.00 64.72 66 ALA D CA 1
ATOM 445 C C . ALA A 1 86 ? -45.993 6.580 -16.328 1.00 65.33 66 ALA D C 1
ATOM 446 O O . ALA A 1 86 ? -46.845 5.724 -16.069 1.00 72.46 66 ALA D O 1
ATOM 448 N N . MET A 1 87 ? -45.357 6.602 -17.488 1.00 62.17 67 MET D N 1
ATOM 449 C CA . MET A 1 87 ? -45.724 5.749 -18.574 1.00 61.12 67 MET D CA 1
ATOM 450 C C . MET A 1 87 ? -44.833 4.565 -18.706 1.00 60.55 67 MET D C 1
ATOM 451 O O . MET A 1 87 ? -45.132 3.723 -19.514 1.00 63.68 67 MET D O 1
ATOM 456 N N . ILE A 1 88 ? -43.770 4.451 -17.914 1.00 61.80 68 ILE D N 1
ATOM 457 C CA . ILE A 1 88 ? -42.920 3.241 -17.962 1.00 61.61 68 ILE D CA 1
ATOM 458 C C . ILE A 1 88 ? -43.611 1.971 -17.485 1.00 61.65 68 ILE D C 1
ATOM 459 O O . ILE A 1 88 ? -43.321 0.913 -18.054 1.00 69.33 68 ILE D O 1
ATOM 464 N N . PRO A 1 89 ? -44.442 2.029 -16.411 1.00 59.35 69 PRO D N 1
ATOM 465 C CA . PRO A 1 89 ? -45.259 0.859 -16.084 1.00 59.66 69 PRO D CA 1
ATOM 466 C C . PRO A 1 89 ? -46.263 0.510 -17.206 1.00 61.49 69 PRO D C 1
ATOM 467 O O . PRO A 1 89 ? -46.586 -0.669 -17.428 1.00 60.91 69 PRO D O 1
ATOM 471 N N . VAL A 1 90 ? -46.729 1.533 -17.922 1.00 60.69 70 VAL D N 1
ATOM 472 C CA . VAL A 1 90 ? -47.667 1.308 -18.989 1.00 59.96 70 VAL D CA 1
ATOM 473 C C . VAL A 1 90 ? -46.931 0.549 -20.110 1.00 57.37 70 VAL D C 1
ATOM 474 O O . VAL A 1 90 ? -47.314 -0.531 -20.508 1.00 55.94 70 VAL D O 1
ATOM 478 N N . LYS A 1 91 ? -45.809 1.087 -20.525 1.00 58.77 71 LYS D N 1
ATOM 479 C CA . LYS A 1 91 ? -44.878 0.367 -21.377 1.00 59.17 71 LYS D CA 1
ATOM 480 C C . LYS A 1 91 ? -44.702 -1.088 -20.923 1.00 59.76 71 LYS D C 1
ATOM 481 O O . LYS A 1 91 ? -44.944 -2.012 -21.731 1.00 60.18 71 LYS D O 1
ATOM 487 N N . ASP A 1 92 ? -44.279 -1.307 -19.667 1.00 60.10 72 ASP D N 1
ATOM 488 C CA . ASP A 1 92 ? -43.927 -2.693 -19.220 1.00 58.94 72 ASP D CA 1
ATOM 489 C C . ASP A 1 92 ? -45.145 -3.633 -19.068 1.00 59.48 72 ASP D C 1
ATOM 490 O O . ASP A 1 92 ? -45.004 -4.836 -19.163 1.00 61.96 72 ASP D O 1
ATOM 495 N N . ALA A 1 93 ? -46.338 -3.074 -18.929 1.00 55.99 73 ALA D N 1
ATOM 496 C CA . ALA A 1 93 ? -47.536 -3.850 -18.981 1.00 54.15 73 ALA D CA 1
ATOM 497 C C . ALA A 1 93 ? -47.831 -4.291 -20.408 1.00 55.27 73 ALA D C 1
ATOM 498 O O . ALA A 1 93 ? -48.041 -5.463 -20.725 1.00 55.37 73 ALA D O 1
ATOM 500 N N . ALA A 1 94 ? -47.909 -3.298 -21.261 1.00 55.05 74 ALA D N 1
ATOM 501 C CA . ALA A 1 94 ? -48.051 -3.518 -22.627 1.00 55.17 74 ALA D CA 1
ATOM 502 C C . ALA A 1 94 ? -47.085 -4.618 -23.063 1.00 54.97 74 ALA D C 1
ATOM 503 O O . ALA A 1 94 ? -47.490 -5.567 -23.728 1.00 56.49 74 ALA D O 1
ATOM 505 N N . LEU A 1 95 ? -45.844 -4.501 -22.622 1.00 54.99 75 LEU D N 1
ATOM 506 C CA . LEU A 1 95 ? -44.796 -5.484 -22.899 1.00 56.57 75 LEU D CA 1
ATOM 507 C C . LEU A 1 95 ? -45.002 -6.818 -22.237 1.00 59.99 75 LEU D C 1
ATOM 508 O O . LEU A 1 95 ? -44.662 -7.828 -22.847 1.00 60.97 75 LEU D O 1
ATOM 513 N N . LEU A 1 96 ? -45.474 -6.799 -20.973 1.00 63.58 76 LEU D N 1
ATOM 514 C CA . LEU A 1 96 ? -45.852 -8.002 -20.174 1.00 62.40 76 LEU D CA 1
ATOM 515 C C . LEU A 1 96 ? -46.936 -8.832 -20.838 1.00 63.41 76 LEU D C 1
ATOM 516 O O . LEU A 1 96 ? -46.943 -10.053 -20.730 1.00 64.98 76 LEU D O 1
ATOM 521 N N . ALA A 1 97 ? -47.825 -8.161 -21.565 1.00 64.11 77 ALA D N 1
ATOM 522 C CA . ALA A 1 97 ? -48.974 -8.798 -22.198 1.00 63.09 77 ALA D CA 1
ATOM 523 C C . ALA A 1 97 ? -48.626 -9.609 -23.489 1.00 62.44 77 ALA D C 1
ATOM 524 O O . ALA A 1 97 ? -49.286 -10.580 -23.870 1.00 65.03 77 ALA D O 1
ATOM 526 N N . ARG A 1 98 ? -47.562 -9.188 -24.134 1.00 61.30 78 ARG D N 1
ATOM 527 C CA . ARG A 1 98 ? -47.056 -9.760 -25.357 1.00 58.99 78 ARG D CA 1
ATOM 528 C C . ARG A 1 98 ? -46.098 -10.936 -24.950 1.00 59.85 78 ARG D C 1
ATOM 529 O O . ARG A 1 98 ? -45.627 -11.627 -25.795 1.00 62.18 78 ARG D O 1
ATOM 531 N N . LEU A 1 99 ? -45.815 -11.202 -23.682 1.00 63.83 79 LEU D N 1
ATOM 532 C CA . LEU A 1 99 ? -44.837 -12.280 -23.336 1.00 67.65 79 LEU D CA 1
ATOM 533 C C . LEU A 1 99 ? -45.415 -13.704 -23.388 1.00 71.75 79 LEU D C 1
ATOM 534 O O . LEU A 1 99 ? -46.492 -13.980 -22.869 1.00 70.19 79 LEU D O 1
ATOM 539 N N . PRO A 1 100 ? -44.640 -14.641 -23.935 1.00 78.50 80 PRO D N 1
ATOM 540 C CA . PRO A 1 100 ? -45.192 -15.946 -24.303 1.00 81.06 80 PRO D CA 1
ATOM 541 C C . PRO A 1 100 ? -45.470 -16.916 -23.145 1.00 78.97 80 PRO D C 1
ATOM 542 O O . PRO A 1 100 ? -46.182 -17.905 -23.340 1.00 75.29 80 PRO D O 1
ATOM 546 N N . ASP A 1 101 ? -44.915 -16.652 -21.962 1.00 82.64 81 ASP D N 1
ATOM 547 C CA . ASP A 1 101 ? -45.086 -17.556 -20.789 1.00 84.14 81 ASP D CA 1
ATOM 548 C C . ASP A 1 101 ? -44.991 -16.917 -19.352 1.00 81.55 81 ASP D C 1
ATOM 549 O O . ASP A 1 101 ? -44.525 -15.777 -19.167 1.00 77.89 81 ASP D O 1
ATOM 554 N N . ALA A 1 102 ? -45.398 -17.681 -18.339 1.00 80.83 82 ALA D N 1
ATOM 555 C CA . ALA A 1 102 ? -45.337 -17.199 -16.954 1.00 81.34 82 ALA D CA 1
ATOM 556 C C . ALA A 1 102 ? -43.922 -16.941 -16.387 1.00 82.22 82 ALA D C 1
ATOM 557 O O . ALA A 1 102 ? -43.717 -15.955 -15.686 1.00 76.85 82 ALA D O 1
ATOM 559 N N . GLN A 1 103 ? -42.953 -17.804 -16.700 1.00 89.30 83 GLN D N 1
ATOM 560 C CA . GLN A 1 103 ? -41.548 -17.633 -16.222 1.00 93.66 83 GLN D CA 1
ATOM 561 C C . GLN A 1 103 ? -40.998 -16.253 -16.608 1.00 92.00 83 GLN D C 1
ATOM 562 O O . GLN A 1 103 ? -40.290 -15.619 -15.820 1.00 94.61 83 GLN D O 1
ATOM 568 N N . LEU A 1 104 ? -41.355 -15.784 -17.807 1.00 88.51 84 LEU D N 1
ATOM 569 C CA . LEU A 1 104 ? -40.917 -14.475 -18.298 1.00 84.76 84 LEU D CA 1
ATOM 570 C C . LEU A 1 104 ? -41.734 -13.332 -17.729 1.00 76.37 84 LEU D C 1
ATOM 571 O O . LEU A 1 104 ? -41.206 -12.275 -17.409 1.00 73.50 84 LEU D O 1
ATOM 576 N N . ARG A 1 105 ? -43.030 -13.525 -17.630 1.00 70.31 85 ARG D N 1
ATOM 577 C CA . ARG A 1 105 ? -43.844 -12.485 -17.082 1.00 67.82 85 ARG D CA 1
ATOM 578 C C . ARG A 1 105 ? -43.323 -12.165 -15.700 1.00 70.70 85 ARG D C 1
ATOM 579 O O . ARG A 1 105 ? -43.299 -11.012 -15.346 1.00 77.00 85 ARG D O 1
ATOM 587 N N . ARG A 1 106 ? -42.901 -13.197 -14.944 1.00 72.26 86 ARG D N 1
ATOM 588 C CA . ARG A 1 106 ? -42.370 -13.077 -13.565 1.00 68.86 86 ARG D CA 1
ATOM 589 C C . ARG A 1 106 ? -41.135 -12.236 -13.409 1.00 66.18 86 ARG D C 1
ATOM 590 O O . ARG A 1 106 ? -41.063 -11.424 -12.525 1.00 71.37 86 ARG D O 1
ATOM 598 N N . ILE A 1 107 ? -40.147 -12.468 -14.246 1.00 63.54 87 ILE D N 1
ATOM 599 C CA . ILE A 1 107 ? -39.000 -11.595 -14.349 1.00 61.38 87 ILE D CA 1
ATOM 600 C C . ILE A 1 107 ? -39.413 -10.170 -14.635 1.00 60.18 87 ILE D C 1
ATOM 601 O O . ILE A 1 107 ? -39.007 -9.299 -13.904 1.00 64.54 87 ILE D O 1
ATOM 606 N N . TRP A 1 108 ? -40.236 -9.956 -15.656 1.00 58.89 88 TRP D N 1
ATOM 607 C CA . TRP A 1 108 ? -40.579 -8.612 -16.143 1.00 59.81 88 TRP D CA 1
ATOM 608 C C . TRP A 1 108 ? -41.486 -7.860 -15.177 1.00 60.70 88 TRP D C 1
ATOM 609 O O . TRP A 1 108 ? -41.372 -6.649 -15.022 1.00 59.34 88 TRP D O 1
ATOM 620 N N . ARG A 1 109 ? -42.366 -8.582 -14.506 1.00 61.91 89 ARG D N 1
ATOM 621 C CA . ARG A 1 109 ? -43.266 -7.985 -13.532 1.00 65.22 89 ARG D CA 1
ATOM 622 C C . ARG A 1 109 ? -42.519 -7.123 -12.487 1.00 63.63 89 ARG D C 1
ATOM 623 O O . ARG A 1 109 ? -43.057 -6.130 -11.986 1.00 57.65 89 ARG D O 1
ATOM 631 N N . GLN A 1 110 ? -41.271 -7.467 -12.189 1.00 64.39 90 GLN D N 1
ATOM 632 C CA . GLN A 1 110 ? -40.487 -6.637 -11.255 1.00 71.16 90 GLN D CA 1
ATOM 633 C C . GLN A 1 110 ? -40.371 -5.160 -11.663 1.00 68.47 90 GLN D C 1
ATOM 634 O O . GLN A 1 110 ? -40.424 -4.280 -10.799 1.00 66.93 90 GLN D O 1
ATOM 640 N N . ARG A 1 111 ? -40.197 -4.912 -12.960 1.00 63.00 91 ARG D N 1
ATOM 641 C CA . ARG A 1 111 ? -40.087 -3.565 -13.466 1.00 61.23 91 ARG D CA 1
ATOM 642 C C . ARG A 1 111 ? -41.368 -2.753 -13.166 1.00 62.42 91 ARG D C 1
ATOM 643 O O . ARG A 1 111 ? -41.321 -1.588 -12.692 1.00 61.15 91 ARG D O 1
ATOM 651 N N . ILE A 1 112 ? -42.516 -3.387 -13.413 1.00 62.69 92 ILE D N 1
ATOM 652 C CA . ILE A 1 112 ? -43.806 -2.785 -13.087 1.00 60.96 92 ILE D CA 1
ATOM 653 C C . ILE A 1 112 ? -43.824 -2.357 -11.602 1.00 59.57 92 ILE D C 1
ATOM 6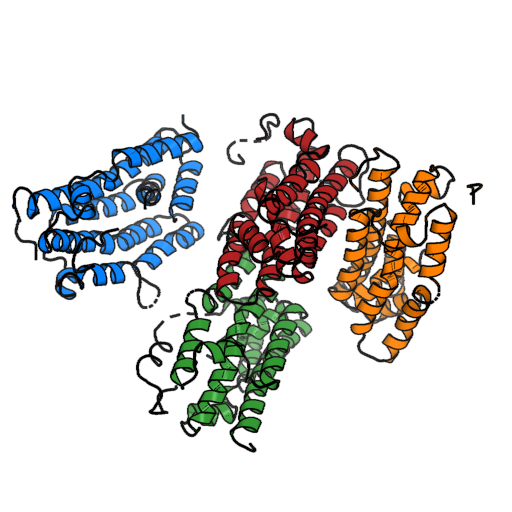54 O O . ILE A 1 112 ? -44.135 -1.173 -11.306 1.00 55.70 92 ILE D O 1
ATOM 659 N N . VAL A 1 113 ? -43.421 -3.291 -10.718 1.00 58.53 93 VAL D N 1
ATOM 660 C CA . VAL A 1 113 ? -43.403 -3.080 -9.246 1.00 63.00 93 VAL D CA 1
ATOM 661 C C . VAL A 1 113 ? -42.448 -1.891 -8.844 1.00 66.26 93 VAL D C 1
ATOM 662 O O . VAL A 1 113 ? -42.843 -0.917 -8.189 1.00 66.68 93 VAL D O 1
ATOM 666 N N . ASP A 1 114 ? -41.190 -1.969 -9.272 1.00 67.04 94 ASP D N 1
ATOM 667 C CA . ASP A 1 114 ? -40.269 -0.865 -9.111 1.00 64.37 94 ASP D CA 1
ATOM 668 C C . ASP A 1 114 ? -40.957 0.456 -9.326 1.00 66.48 94 ASP D C 1
ATOM 669 O O . ASP A 1 114 ? -40.802 1.362 -8.511 1.00 72.45 94 ASP D O 1
ATOM 674 N N . HIS A 1 115 ? -41.798 0.565 -10.357 1.00 68.48 95 HIS D N 1
ATOM 675 C CA . HIS A 1 115 ? -42.406 1.876 -10.679 1.00 65.77 95 HIS D CA 1
ATOM 676 C C . HIS A 1 115 ? -43.719 2.256 -9.988 1.00 67.54 95 HIS D C 1
ATOM 677 O O . HIS A 1 115 ? -43.903 3.418 -9.661 1.00 64.08 95 HIS D O 1
ATOM 684 N N . ASP A 1 116 ? -44.595 1.280 -9.733 1.00 72.02 96 ASP D N 1
ATOM 685 C CA . ASP A 1 116 ? -45.905 1.533 -9.094 1.00 70.67 96 ASP D CA 1
ATOM 686 C C . ASP A 1 116 ? -45.841 1.387 -7.577 1.00 71.04 96 ASP D C 1
ATOM 687 O O . ASP A 1 116 ? -46.800 1.694 -6.873 1.00 72.51 96 ASP D O 1
ATOM 692 N N . GLY A 1 117 ? -44.691 0.959 -7.068 1.00 69.02 97 GLY D N 1
ATOM 693 C CA . GLY A 1 117 ? -44.582 0.415 -5.738 1.00 64.42 97 GLY D CA 1
ATOM 694 C C . GLY A 1 117 ? -44.984 -1.034 -5.771 1.00 60.17 97 GLY D C 1
ATOM 695 O O . GLY A 1 117 ? -46.134 -1.326 -5.529 1.00 59.62 97 GLY D O 1
ATOM 696 N N . GLY A 1 121 ? -48.327 1.258 -0.148 1.00 80.82 101 GLY D N 1
ATOM 697 C CA . GLY A 1 121 ? -48.429 1.410 -1.636 1.00 84.45 101 GLY D CA 1
ATOM 698 C C . GLY A 1 121 ? -47.895 2.776 -2.087 1.00 86.89 101 GLY D C 1
ATOM 699 O O . GLY A 1 121 ? -48.526 3.826 -1.766 1.00 83.02 101 GLY D O 1
ATOM 700 N N . ASP A 1 122 ? -46.731 2.728 -2.801 1.00 89.60 102 ASP D N 1
ATOM 701 C CA . ASP A 1 122 ? -45.645 3.844 -2.960 1.00 86.92 102 ASP D CA 1
ATOM 702 C C . ASP A 1 122 ? -44.210 3.372 -3.373 1.00 81.32 102 ASP D C 1
ATOM 703 O O . ASP A 1 122 ? -43.521 2.696 -2.553 1.00 64.03 102 ASP D O 1
ATOM 708 N N . GLY A 1 123 ? -43.795 3.754 -4.617 1.00 81.31 103 GLY D N 1
ATOM 709 C CA . GLY A 1 123 ? -42.599 3.211 -5.327 1.00 80.25 103 GLY D CA 1
ATOM 710 C C . GLY A 1 123 ? -41.854 4.215 -6.212 1.00 87.37 103 GLY D C 1
ATOM 711 O O . GLY A 1 123 ? -41.483 5.281 -5.729 1.00 94.35 103 GLY D O 1
ATOM 712 N N . GLY A 1 124 ? -41.635 3.899 -7.504 1.00 85.27 104 GLY D N 1
ATOM 713 C CA . GLY A 1 124 ? -40.863 4.762 -8.444 1.00 78.68 104 GLY D CA 1
ATOM 714 C C . GLY A 1 124 ? -41.467 6.072 -8.999 1.00 79.51 104 GLY D C 1
ATOM 715 O O . GLY A 1 124 ? -40.784 7.132 -9.097 1.00 76.43 104 GLY D O 1
ATOM 716 N N . ILE A 1 125 ? -42.728 6.009 -9.416 1.00 81.80 105 ILE D N 1
ATOM 717 C CA . ILE A 1 125 ? -43.440 7.182 -9.950 1.00 82.37 105 ILE D CA 1
ATOM 718 C C . ILE A 1 125 ? -43.593 8.217 -8.858 1.00 83.19 105 ILE D C 1
ATOM 719 O O . ILE A 1 125 ? -43.634 9.425 -9.129 1.00 79.65 105 ILE D O 1
ATOM 724 N N . GLU A 1 126 ? -43.738 7.706 -7.629 1.00 86.98 106 GLU D N 1
ATOM 725 C CA . GLU A 1 126 ? -43.966 8.523 -6.439 1.00 82.83 106 GLU D CA 1
ATOM 726 C C . GLU A 1 126 ? -42.772 9.382 -6.062 1.00 75.45 106 GLU D C 1
ATOM 727 O O . GLU A 1 126 ? -42.922 10.564 -5.835 1.00 71.89 106 GLU D O 1
ATOM 733 N N . ARG A 1 127 ? -41.573 8.841 -6.075 1.00 72.84 107 ARG D N 1
ATOM 734 C CA . ARG A 1 127 ? -40.419 9.752 -6.004 1.00 76.01 107 ARG D CA 1
ATOM 735 C C . ARG A 1 127 ? -40.587 10.907 -7.008 1.00 77.81 107 ARG D C 1
ATOM 736 O O . ARG A 1 127 ? -40.320 12.055 -6.656 1.00 80.62 107 ARG D O 1
ATOM 744 N N . TRP A 1 128 ? -40.971 10.602 -8.262 1.00 78.64 108 TRP D N 1
ATOM 745 C CA . TRP A 1 128 ? -40.913 11.629 -9.322 1.00 76.88 108 TRP D CA 1
ATOM 746 C C . TRP A 1 128 ? -41.874 12.759 -9.061 1.00 75.72 108 TRP D C 1
ATOM 747 O O . TRP A 1 128 ? -41.483 13.895 -9.254 1.00 73.32 108 TRP D O 1
ATOM 758 N N . LEU A 1 129 ? -43.084 12.438 -8.579 1.00 73.69 109 LEU D N 1
ATOM 759 C CA . LEU A 1 129 ? -44.018 13.438 -8.038 1.00 76.51 109 LEU D CA 1
ATOM 760 C C . LEU A 1 129 ? -43.440 14.279 -6.887 1.00 81.34 109 LEU D C 1
ATOM 761 O O . LEU A 1 129 ? -43.796 15.460 -6.711 1.00 84.17 109 LEU D O 1
ATOM 766 N N . LYS A 1 130 ? -42.595 13.662 -6.070 1.00 81.60 110 LYS D N 1
ATOM 767 C CA . LYS A 1 130 ? -41.885 14.398 -5.042 1.00 82.03 110 LYS D CA 1
ATOM 768 C C . LYS A 1 130 ? -40.986 15.435 -5.699 1.00 80.94 110 LYS D C 1
ATOM 769 O O . LYS A 1 130 ? -40.957 16.586 -5.263 1.00 87.11 110 LYS D O 1
ATOM 775 N N . LEU A 1 131 ? -40.267 15.051 -6.742 1.00 74.00 111 LEU D N 1
ATOM 776 C CA . LEU A 1 131 ? -39.383 15.991 -7.378 1.00 73.25 111 LEU D CA 1
ATOM 777 C C . LEU A 1 131 ? -40.175 17.184 -7.949 1.00 76.09 111 LEU D C 1
ATOM 778 O O . LEU A 1 131 ? -39.833 18.348 -7.749 1.00 75.73 111 LEU D O 1
ATOM 783 N N . ALA A 1 132 ? -41.275 16.876 -8.632 1.00 80.64 112 ALA D N 1
ATOM 784 C CA . ALA A 1 132 ? -42.179 17.902 -9.185 1.00 77.21 112 ALA D CA 1
ATOM 785 C C . ALA A 1 132 ? -42.797 18.753 -8.054 1.00 77.64 112 ALA D C 1
ATOM 786 O O . ALA A 1 132 ? -42.863 19.979 -8.179 1.00 74.88 112 ALA D O 1
ATOM 788 N N . GLU A 1 133 ? -43.229 18.092 -6.972 1.00 77.24 113 GLU D N 1
ATOM 789 C CA . GLU A 1 133 ? -43.781 18.782 -5.819 1.00 80.55 113 GLU D CA 1
ATOM 790 C C . GLU A 1 133 ? -42.722 19.733 -5.244 1.00 83.53 113 GLU D C 1
ATOM 791 O O . GLU A 1 133 ? -43.014 20.931 -4.957 1.00 80.01 113 GLU D O 1
ATOM 797 N N . GLY A 1 134 ? -41.489 19.200 -5.172 1.00 84.66 114 GLY D N 1
ATOM 798 C CA . GLY A 1 134 ? -40.314 19.846 -4.566 1.00 83.94 114 GLY D CA 1
ATOM 799 C C . GLY A 1 134 ? -39.723 21.018 -5.301 1.00 84.86 114 GLY D C 1
ATOM 800 O O . GLY A 1 134 ? -38.922 21.777 -4.737 1.00 87.86 114 GLY D O 1
ATOM 801 N N . VAL A 1 135 ? -40.111 21.181 -6.558 1.00 84.98 115 VAL D N 1
ATOM 802 C CA . VAL A 1 135 ? -39.860 22.445 -7.262 1.00 84.13 115 VAL D CA 1
ATOM 803 C C . VAL A 1 135 ? -41.151 23.260 -7.536 1.00 80.20 115 VAL D C 1
ATOM 804 O O . VAL A 1 135 ? -41.254 23.955 -8.546 1.00 78.40 115 VAL D O 1
ATOM 808 N N . GLY A 1 136 ? -42.090 23.189 -6.583 1.00 76.23 116 GLY D N 1
ATOM 809 C CA . GLY A 1 136 ? -43.189 24.134 -6.483 1.00 77.40 116 GLY D CA 1
ATOM 810 C C . GLY A 1 136 ? -44.533 23.734 -7.048 1.00 77.29 116 GLY D C 1
ATOM 811 O O . GLY A 1 136 ? -45.513 24.385 -6.738 1.00 73.32 116 GLY D O 1
ATOM 812 N N . PHE A 1 137 ? -44.578 22.708 -7.910 1.00 82.27 117 PHE D N 1
ATOM 813 C CA . PHE A 1 137 ? -45.839 22.250 -8.565 1.00 84.81 117 PHE D CA 1
ATOM 814 C C . PHE A 1 137 ? -46.855 21.712 -7.544 1.00 86.51 117 PHE D C 1
ATOM 815 O O . PHE A 1 137 ? -46.471 21.322 -6.437 1.00 91.40 117 PHE D O 1
ATOM 823 N N . THR A 1 138 ? -48.139 21.714 -7.918 1.00 86.23 118 THR D N 1
ATOM 824 C CA . THR A 1 138 ? -49.178 21.039 -7.130 1.00 85.95 118 THR D CA 1
ATOM 825 C C . THR A 1 138 ? -49.188 19.625 -7.648 1.00 87.32 118 THR D C 1
ATOM 826 O O . THR A 1 138 ? -49.127 19.420 -8.857 1.00 93.06 118 THR D O 1
ATOM 830 N N . ARG A 1 139 ? -49.280 18.650 -6.757 1.00 88.22 119 ARG D N 1
ATOM 831 C CA . ARG A 1 139 ? -49.543 17.239 -7.151 1.00 86.84 119 ARG D CA 1
ATOM 832 C C . ARG A 1 139 ? -50.623 17.052 -8.277 1.00 84.35 119 ARG D C 1
ATOM 833 O O . ARG A 1 139 ? -50.548 16.120 -9.046 1.00 77.61 119 ARG D O 1
ATOM 841 N N . ASP A 1 140 ? -51.601 17.956 -8.339 1.00 85.95 120 ASP D N 1
ATOM 842 C CA . ASP A 1 140 ? -52.820 17.804 -9.101 1.00 82.49 120 ASP D CA 1
ATOM 843 C C . ASP A 1 140 ? -52.509 18.123 -10.546 1.00 81.15 120 ASP D C 1
ATOM 844 O O . ASP A 1 140 ? -52.875 17.370 -11.475 1.00 82.49 120 ASP D O 1
ATOM 849 N N . TYR A 1 141 ? -51.807 19.234 -10.739 1.00 75.66 121 TYR D N 1
ATOM 850 C CA . TYR A 1 141 ? -51.407 19.685 -12.082 1.00 69.72 121 TYR D CA 1
ATOM 851 C C . TYR A 1 141 ? -50.420 18.756 -12.792 1.00 66.91 121 TYR D C 1
ATOM 852 O O . TYR A 1 141 ? -50.583 18.401 -13.946 1.00 71.69 121 TYR D O 1
ATOM 861 N N . VAL A 1 142 ? -49.380 18.386 -12.082 1.00 65.92 122 VAL D N 1
ATOM 862 C CA . VAL A 1 142 ? -48.394 17.429 -12.542 1.00 63.87 122 VAL D CA 1
ATOM 863 C C . VAL A 1 142 ? -49.056 16.095 -12.948 1.00 66.90 122 VAL D C 1
ATOM 864 O O . VAL A 1 142 ? -48.655 15.513 -13.985 1.00 74.50 122 VAL D O 1
ATOM 868 N N . LEU A 1 143 ? -50.071 15.647 -12.202 1.00 68.67 123 LEU D N 1
ATOM 869 C CA . LEU A 1 143 ? -50.678 14.311 -12.386 1.00 71.02 123 LEU D CA 1
ATOM 870 C C . LEU A 1 143 ? -51.491 14.279 -13.632 1.00 74.42 123 LEU D C 1
ATOM 871 O O . LEU A 1 143 ? -51.435 13.285 -14.376 1.00 73.78 123 LEU D O 1
ATOM 876 N N . SER A 1 144 ? -52.245 15.372 -13.837 1.00 77.71 124 SER D N 1
ATOM 877 C CA . SER A 1 144 ? -53.187 15.528 -14.965 1.00 75.61 124 SER D CA 1
ATOM 878 C C . SER A 1 144 ? -52.564 15.508 -16.316 1.00 73.96 124 SER D C 1
ATOM 879 O O . SER A 1 144 ? -53.260 15.213 -17.270 1.00 74.81 124 SER D O 1
ATOM 882 N N . THR A 1 145 ? -51.308 15.936 -16.397 1.00 74.86 125 THR D N 1
ATOM 883 C CA . THR A 1 145 ? -50.569 16.183 -17.676 1.00 80.69 125 THR D CA 1
ATOM 884 C C . THR A 1 145 ? -51.088 17.327 -18.610 1.00 79.16 125 THR D C 1
ATOM 885 O O . THR A 1 145 ? -50.433 17.547 -19.650 1.00 79.61 125 THR D O 1
ATOM 889 N N . LYS A 1 146 ? -52.176 18.051 -18.238 1.00 77.50 126 LYS D N 1
ATOM 890 C CA . LYS A 1 146 ? -52.665 19.288 -18.956 1.00 74.27 126 LYS D CA 1
ATOM 891 C C . LYS A 1 146 ? -51.549 20.072 -19.601 1.00 73.30 126 LYS D C 1
ATOM 892 O O . LYS A 1 146 ? -51.721 20.485 -20.723 1.00 79.41 126 LYS D O 1
ATOM 895 N N . GLY A 1 147 ? -50.421 20.261 -18.893 1.00 72.81 127 GLY D N 1
ATOM 896 C CA . GLY A 1 147 ? -49.342 21.140 -19.315 1.00 69.95 127 GLY D CA 1
ATOM 897 C C . GLY A 1 147 ? -48.076 20.521 -19.878 1.00 68.72 127 GLY D C 1
ATOM 898 O O . GLY A 1 147 ? -47.060 21.218 -19.982 1.00 72.91 127 GLY D O 1
ATOM 899 N N . ILE A 1 148 ? -48.062 19.237 -20.230 1.00 66.83 128 ILE D N 1
ATOM 900 C CA . ILE A 1 148 ? -46.852 18.690 -20.884 1.00 64.96 128 ILE D CA 1
ATOM 901 C C . ILE A 1 148 ? -46.855 19.100 -22.342 1.00 62.69 128 ILE D C 1
ATOM 902 O O . ILE A 1 148 ? -47.909 19.338 -22.900 1.00 63.01 128 ILE D O 1
ATOM 907 N N . LEU A 1 149 ? -45.670 19.193 -22.931 1.00 60.02 129 LEU D N 1
ATOM 908 C CA . LEU A 1 149 ? -45.523 19.479 -24.328 1.00 60.49 129 LEU D CA 1
ATOM 909 C C . LEU A 1 149 ? -45.919 18.243 -25.193 1.00 60.76 129 LEU D C 1
ATOM 910 O O . LEU A 1 149 ? -45.547 17.098 -24.863 1.00 60.45 129 LEU D O 1
ATOM 915 N N . SER A 1 150 ? -46.572 18.505 -26.326 1.00 59.48 130 SER D N 1
ATOM 916 C CA . SER A 1 150 ? -47.000 17.487 -27.276 1.00 58.96 130 SER D CA 1
ATOM 917 C C . SER A 1 150 ? -45.879 16.569 -27.720 1.00 59.62 130 SER D C 1
ATOM 918 O O . SER A 1 150 ? -46.083 15.347 -27.822 1.00 58.80 130 SER D O 1
ATOM 921 N N . ALA A 1 151 ? -44.683 17.108 -27.947 1.00 59.86 131 ALA D N 1
ATOM 922 C CA . ALA A 1 151 ? -43.581 16.229 -28.354 1.00 57.96 131 ALA D CA 1
ATOM 923 C C . ALA A 1 151 ? -43.296 15.177 -27.318 1.00 59.47 131 ALA D C 1
ATOM 924 O O . ALA A 1 151 ? -42.906 14.099 -27.712 1.00 58.63 131 ALA D O 1
ATOM 926 N N . THR A 1 152 ? -43.483 15.456 -26.011 1.00 60.81 132 THR D N 1
ATOM 927 C CA . THR A 1 152 ? -43.129 14.440 -24.999 1.00 58.72 132 THR D CA 1
ATOM 928 C C . THR A 1 152 ? -44.247 13.403 -25.048 1.00 60.49 132 THR D C 1
ATOM 929 O O . THR A 1 152 ? -43.996 12.199 -25.257 1.00 65.20 132 THR D O 1
ATOM 933 N N . ARG A 1 153 ? -45.479 13.870 -24.942 1.00 56.97 133 ARG D N 1
ATOM 934 C CA . ARG A 1 153 ? -46.596 12.996 -25.100 1.00 55.01 133 ARG D CA 1
ATOM 935 C C . ARG A 1 153 ? -46.331 11.989 -26.209 1.00 53.60 133 ARG D C 1
ATOM 936 O O . ARG A 1 153 ? -46.389 10.786 -25.979 1.00 51.88 133 ARG D O 1
ATOM 944 N N . PHE A 1 154 ? -45.987 12.495 -27.399 1.00 54.32 134 PHE D N 1
ATOM 945 C CA . PHE A 1 154 ? -45.905 11.675 -28.596 1.00 51.12 134 PHE D CA 1
ATOM 946 C C . PHE A 1 154 ? -44.646 10.836 -28.528 1.00 49.40 134 PHE D C 1
ATOM 947 O O . PHE A 1 154 ? -44.719 9.683 -28.760 1.00 53.12 134 PHE D O 1
ATOM 955 N N . SER A 1 155 ? -43.491 11.349 -28.186 1.00 49.27 135 SER D N 1
ATOM 956 C CA . SER A 1 155 ? -42.328 10.422 -28.053 1.00 52.04 135 SER D CA 1
ATOM 957 C C . SER A 1 155 ? -42.559 9.259 -27.086 1.00 54.45 135 SER D C 1
ATOM 958 O O . SER A 1 155 ? -42.341 8.115 -27.467 1.00 53.96 135 SER D O 1
ATOM 961 N N . VAL A 1 156 ? -42.963 9.567 -25.840 1.00 57.76 136 VAL D N 1
ATOM 962 C CA . VAL A 1 156 ? -43.298 8.544 -24.829 1.00 60.08 136 VAL D CA 1
ATOM 963 C C . VAL A 1 156 ? -44.351 7.528 -25.333 1.00 60.48 136 VAL D C 1
ATOM 964 O O . VAL A 1 156 ? -44.227 6.324 -25.137 1.00 56.22 136 VAL D O 1
ATOM 968 N N . ASP A 1 157 ? -45.398 8.034 -25.959 1.00 61.83 137 ASP D N 1
ATOM 969 C CA . ASP A 1 157 ? -46.402 7.168 -26.524 1.00 64.18 137 ASP D CA 1
ATOM 970 C C . ASP A 1 157 ? -45.821 6.244 -27.618 1.00 65.77 137 ASP D C 1
ATOM 971 O O . ASP A 1 157 ? -46.248 5.105 -27.766 1.00 75.68 137 ASP D O 1
ATOM 976 N N . ALA A 1 158 ? -44.824 6.698 -28.351 1.00 62.70 138 ALA D N 1
ATOM 977 C CA . ALA A 1 158 ? -44.244 5.874 -29.403 1.00 62.47 138 ALA D CA 1
ATOM 978 C C . ALA A 1 158 ? -43.551 4.680 -28.806 1.00 62.22 138 ALA D C 1
ATOM 979 O O . ALA A 1 158 ? -43.577 3.582 -29.393 1.00 58.91 138 ALA D O 1
ATOM 981 N N . TYR A 1 159 ? -42.937 4.898 -27.636 1.00 62.97 139 TYR D N 1
ATOM 982 C CA . TYR A 1 159 ? -42.258 3.837 -26.918 1.00 59.25 139 TYR D CA 1
ATOM 983 C C . TYR A 1 159 ? -43.243 2.849 -26.418 1.00 56.68 139 TYR D C 1
ATOM 984 O O . TYR A 1 159 ? -42.967 1.675 -26.449 1.00 58.90 139 TYR D O 1
ATOM 993 N N . VAL A 1 160 ? -44.407 3.302 -25.996 1.00 56.10 140 VAL D N 1
ATOM 994 C CA . VAL A 1 160 ? -45.441 2.368 -25.590 1.00 61.26 140 VAL D CA 1
ATOM 995 C C . VAL A 1 160 ? -45.876 1.462 -26.726 1.00 62.04 140 VAL D C 1
ATOM 996 O O . VAL A 1 160 ? -46.116 0.271 -26.515 1.00 62.65 140 VAL D O 1
ATOM 1000 N N . HIS A 1 161 ? -46.037 2.036 -27.913 1.00 62.69 141 HIS D N 1
ATOM 1001 C CA . HIS A 1 161 ? -46.540 1.269 -29.029 1.00 59.15 141 HIS D CA 1
ATOM 1002 C C . HIS A 1 161 ? -45.450 0.347 -29.505 1.00 58.58 141 HIS D C 1
ATOM 1003 O O . HIS A 1 161 ? -45.685 -0.807 -29.722 1.00 64.00 141 HIS D O 1
ATOM 1010 N N . PHE A 1 162 ? -44.224 0.837 -29.606 1.00 58.41 142 PHE D N 1
ATOM 1011 C CA . PHE A 1 162 ? -43.050 0.048 -30.126 1.00 54.14 142 PHE D CA 1
ATOM 1012 C C . PHE A 1 162 ? -43.010 -1.267 -29.476 1.00 53.14 142 PHE D C 1
ATOM 1013 O O . PHE A 1 162 ? -42.853 -2.247 -30.091 1.00 53.04 142 PHE D O 1
ATOM 1021 N N . VAL A 1 163 ? -43.223 -1.265 -28.179 1.00 58.83 143 VAL D N 1
ATOM 1022 C CA . VAL A 1 163 ? -43.180 -2.480 -27.383 1.00 59.19 143 VAL D CA 1
ATOM 1023 C C . VAL A 1 163 ? -44.408 -3.392 -27.582 1.00 59.91 143 VAL D C 1
ATOM 1024 O O . VAL A 1 163 ? -44.302 -4.611 -27.485 1.00 62.42 143 VAL D O 1
ATOM 1028 N N . SER A 1 164 ? -45.563 -2.803 -27.854 1.00 58.37 144 SER D N 1
ATOM 1029 C CA . SER A 1 164 ? -46.727 -3.564 -28.236 1.00 57.09 144 SER D CA 1
ATOM 1030 C C . SER A 1 164 ? -46.622 -4.140 -29.645 1.00 58.02 144 SER D C 1
ATOM 1031 O O . SER A 1 164 ? -47.299 -5.103 -29.907 1.00 66.76 144 SER D O 1
ATOM 1034 N N . GLU A 1 165 ? -45.787 -3.584 -30.537 1.00 59.43 145 GLU D N 1
ATOM 1035 C CA . GLU A 1 165 ? -45.848 -3.813 -32.037 1.00 57.98 145 GLU D CA 1
ATOM 1036 C C . GLU A 1 165 ? -44.645 -4.566 -32.645 1.00 54.98 145 GLU D C 1
ATOM 1037 O O . GLU A 1 165 ? -44.775 -5.246 -33.656 1.00 52.26 145 GLU D O 1
ATOM 1043 N N . ARG A 1 166 ? -43.472 -4.378 -32.064 1.00 55.32 146 ARG D N 1
ATOM 1044 C CA . ARG A 1 166 ? -42.251 -4.955 -32.571 1.00 57.77 146 ARG D CA 1
ATOM 1045 C C . ARG A 1 166 ? -42.081 -6.291 -31.917 1.00 53.50 146 ARG D C 1
ATOM 1046 O O . ARG A 1 166 ? -42.866 -6.664 -31.100 1.00 53.13 146 ARG D O 1
ATOM 1054 N N . SER A 1 167 ? -41.091 -7.034 -32.355 1.00 53.13 147 SER D N 1
ATOM 1055 C CA . SER A 1 167 ? -40.806 -8.307 -31.779 1.00 54.97 147 SER D CA 1
ATOM 1056 C C . SER A 1 167 ? -40.334 -8.166 -30.343 1.00 56.21 147 SER D C 1
ATOM 1057 O O . SER A 1 167 ? -39.680 -7.212 -29.965 1.00 55.19 147 SER D O 1
ATOM 1060 N N . LEU A 1 168 ? -40.674 -9.171 -29.558 1.00 61.59 148 LEU D N 1
ATOM 1061 C CA . LEU A 1 168 ? -40.168 -9.382 -28.233 1.00 61.64 148 LEU D CA 1
ATOM 1062 C C . LEU A 1 168 ? -38.668 -9.008 -28.097 1.00 60.80 148 LEU D C 1
ATOM 1063 O O . LEU A 1 168 ? -38.275 -8.279 -27.186 1.00 58.97 148 LEU D O 1
ATOM 1068 N N . LEU A 1 169 ? -37.835 -9.447 -29.028 1.00 62.51 149 LEU D N 1
ATOM 1069 C CA . LEU A 1 169 ? -36.388 -9.107 -28.989 1.00 63.60 149 LEU D CA 1
ATOM 1070 C C . LEU A 1 169 ? -36.089 -7.618 -28.997 1.00 64.02 149 LEU D C 1
ATOM 1071 O O . LEU A 1 169 ? -35.148 -7.152 -28.305 1.00 62.40 149 LEU D O 1
ATOM 1076 N N . GLU A 1 170 ? -36.888 -6.868 -29.776 1.00 64.68 150 GLU D N 1
ATOM 1077 C CA . GLU A 1 170 ? -36.748 -5.391 -29.846 1.00 60.89 150 GLU D CA 1
ATOM 1078 C C . GLU A 1 170 ? -37.275 -4.728 -28.627 1.00 57.55 150 GLU D C 1
ATOM 1079 O O . GLU A 1 170 ? -36.581 -3.898 -28.048 1.00 57.92 150 GLU D O 1
ATOM 1085 N N . ALA A 1 171 ? -38.465 -5.127 -28.189 1.00 56.88 151 ALA D N 1
ATOM 1086 C CA . ALA A 1 171 ? -39.070 -4.558 -26.963 1.00 56.50 151 ALA D CA 1
ATOM 1087 C C . ALA A 1 171 ? -38.093 -4.641 -25.836 1.00 59.52 151 ALA D C 1
ATOM 1088 O O . ALA A 1 171 ? -37.929 -3.648 -25.103 1.00 65.92 151 ALA D O 1
ATOM 1090 N N . ILE A 1 172 ? -37.439 -5.818 -25.708 1.00 58.19 152 ILE D N 1
ATOM 1091 C CA . ILE A 1 172 ? -36.485 -6.063 -24.642 1.00 58.09 152 ILE D CA 1
ATOM 1092 C C . ILE A 1 172 ? -35.249 -5.227 -24.920 1.00 60.30 152 ILE D C 1
ATOM 1093 O O . ILE A 1 172 ? -34.742 -4.493 -24.055 1.00 60.76 152 ILE D O 1
ATOM 1098 N N . ALA A 1 173 ? -34.759 -5.294 -26.145 1.00 62.05 153 ALA D N 1
ATOM 1099 C CA . ALA A 1 173 ? -33.553 -4.563 -26.422 1.00 61.34 153 ALA D CA 1
ATOM 1100 C C . ALA A 1 173 ? -33.747 -3.109 -26.029 1.00 61.40 153 ALA D C 1
ATOM 1101 O O . ALA A 1 173 ? -32.819 -2.523 -25.511 1.00 63.37 153 ALA D O 1
ATOM 1103 N N . SER A 1 174 ? -34.958 -2.547 -26.205 1.00 63.14 154 SER D N 1
ATOM 1104 C CA . SER A 1 174 ? -35.190 -1.095 -25.982 1.00 63.23 154 SER D CA 1
ATOM 1105 C C . SER A 1 174 ? -35.063 -0.643 -24.519 1.00 64.03 154 SER D C 1
ATOM 1106 O O . SER A 1 174 ? -34.996 0.560 -24.229 1.00 64.37 154 SER D O 1
ATOM 1109 N N . SER A 1 175 ? -35.034 -1.611 -23.602 1.00 66.39 155 SER D N 1
ATOM 1110 C CA . SER A 1 175 ? -34.701 -1.361 -22.200 1.00 62.33 155 SER D CA 1
ATOM 1111 C C . SER A 1 175 ? -33.304 -0.916 -22.007 1.00 61.56 155 SER D C 1
ATOM 1112 O O . SER A 1 175 ? -33.043 -0.183 -21.070 1.00 59.87 155 SER D O 1
ATOM 1115 N N . LEU A 1 176 ? -32.397 -1.356 -22.878 1.00 62.98 156 LEU D N 1
ATOM 1116 C CA . LEU A 1 176 ? -30.943 -1.282 -22.598 1.00 65.32 156 LEU D CA 1
ATOM 1117 C C . LEU A 1 176 ? -30.230 0.114 -22.377 1.00 69.94 156 LEU D C 1
ATOM 1118 O O . LEU A 1 176 ? -29.021 0.140 -22.086 1.00 72.64 156 LEU D O 1
ATOM 1123 N N . THR A 1 177 ? -30.949 1.250 -22.401 1.00 71.31 157 THR D N 1
ATOM 1124 C CA . THR A 1 177 ? -30.364 2.496 -21.838 1.00 69.06 157 THR D CA 1
ATOM 1125 C C . THR A 1 177 ? -30.048 2.367 -20.368 1.00 67.32 157 THR D C 1
ATOM 1126 O O . THR A 1 177 ? -29.291 3.135 -19.806 1.00 64.47 157 THR D O 1
ATOM 1130 N N . GLU A 1 178 ? -30.659 1.385 -19.743 1.00 71.16 158 GLU D N 1
ATOM 1131 C CA . GLU A 1 178 ? -30.368 1.045 -18.363 1.00 76.08 158 GLU D CA 1
ATOM 1132 C C . GLU A 1 178 ? -28.880 0.702 -18.033 1.00 80.68 158 GLU D C 1
ATOM 1133 O O . GLU A 1 178 ? -28.435 0.858 -16.872 1.00 73.84 158 GLU D O 1
ATOM 1139 N N . MET A 1 179 ? -28.132 0.273 -19.061 1.00 85.96 159 MET D N 1
ATOM 1140 C CA . MET A 1 179 ? -26.696 0.022 -18.961 1.00 89.41 159 MET D CA 1
ATOM 1141 C C . MET A 1 179 ? -25.911 1.304 -18.721 1.00 86.41 159 MET D C 1
ATOM 1142 O O . MET A 1 179 ? -24.728 1.212 -18.384 1.00 83.93 159 MET D O 1
ATOM 1147 N N . PHE A 1 180 ? -26.552 2.465 -18.952 1.00 85.91 160 PHE D N 1
ATOM 1148 C CA . PHE A 1 180 ? -26.008 3.804 -18.656 1.00 91.02 160 PHE D CA 1
ATOM 1149 C C . PHE A 1 180 ? -26.566 4.542 -17.359 1.00 98.74 160 PHE D C 1
ATOM 1150 O O . PHE A 1 180 ? -25.992 5.558 -16.962 1.00 100.59 160 PHE D O 1
ATOM 1158 N N . SER A 1 181 ? -27.631 4.047 -16.694 1.00 101.54 161 SER D N 1
ATOM 1159 C CA . SER A 1 181 ? -28.143 4.637 -15.435 1.00 95.16 161 SER D CA 1
ATOM 1160 C C . SER A 1 181 ? -27.149 4.640 -14.237 1.00 89.51 161 SER D C 1
ATOM 1161 O O . SER A 1 181 ? -26.719 3.597 -13.728 1.00 79.11 161 SER D O 1
ATOM 1162 N N . MET A 1 192 ? -26.043 14.445 -7.367 1.00 119.56 172 MET D N 1
ATOM 1163 C CA . MET A 1 192 ? -26.086 15.065 -8.676 1.00 123.20 172 MET D CA 1
ATOM 1164 C C . MET A 1 192 ? -26.135 16.621 -8.630 1.00 135.37 172 MET D C 1
ATOM 1165 O O . MET A 1 192 ? -25.075 17.302 -8.670 1.00 131.71 172 MET D O 1
ATOM 1170 N N . LEU A 1 193 ? -27.352 17.168 -8.496 1.00 137.34 173 LEU D N 1
ATOM 1171 C CA . LEU A 1 193 ? -27.631 18.591 -8.752 1.00 128.64 173 LEU D CA 1
ATOM 1172 C C . LEU A 1 193 ? -27.206 19.411 -7.519 1.00 125.87 173 LEU D C 1
ATOM 1173 O O . LEU A 1 193 ? -28.020 19.738 -6.649 1.00 117.61 173 LEU D O 1
ATOM 1178 N N . LYS A 1 194 ? -25.895 19.679 -7.448 1.00 129.21 174 LYS D N 1
ATOM 1179 C CA . LYS A 1 194 ? -25.266 20.544 -6.404 1.00 127.41 174 LYS D CA 1
ATOM 1180 C C . LYS A 1 194 ? -24.896 21.960 -6.965 1.00 123.99 174 LYS D C 1
ATOM 1181 O O . LYS A 1 194 ? -23.915 22.593 -6.543 1.00 113.33 174 LYS D O 1
ATOM 1185 N N . ASN A 1 195 ? -25.666 22.415 -7.957 1.00 122.90 175 ASN D N 1
ATOM 1186 C CA . ASN A 1 195 ? -25.701 23.825 -8.379 1.00 121.31 175 ASN D CA 1
ATOM 1187 C C . ASN A 1 195 ? -27.099 24.472 -8.234 1.00 112.41 175 ASN D C 1
ATOM 1188 O O . ASN A 1 195 ? -27.253 25.681 -8.386 1.00 105.04 175 ASN D O 1
ATOM 1193 N N . TYR A 1 196 ? -28.106 23.668 -7.919 1.00 109.65 176 TYR D N 1
ATOM 1194 C CA . TYR A 1 196 ? -29.459 24.153 -7.756 1.00 112.16 176 TYR D CA 1
ATOM 1195 C C . TYR A 1 196 ? -29.933 24.087 -6.306 1.00 111.02 176 TYR D C 1
ATOM 1196 O O . TYR A 1 196 ? -30.475 23.071 -5.851 1.00 108.61 176 TYR D O 1
ATOM 1205 N N . ASP A 1 197 ? -29.756 25.191 -5.596 1.00 108.62 177 ASP D N 1
ATOM 1206 C CA . ASP A 1 197 ? -30.313 25.326 -4.254 1.00 110.81 177 ASP D CA 1
ATOM 1207 C C . ASP A 1 197 ? -31.840 25.559 -4.316 1.00 109.32 177 ASP D C 1
ATOM 1208 O O . ASP A 1 197 ? -32.304 26.698 -4.185 1.00 111.47 177 ASP D O 1
ATOM 1213 N N . PHE A 1 198 ? -32.590 24.461 -4.530 1.00 102.64 178 PHE D N 1
ATOM 1214 C CA . PHE A 1 198 ? -34.064 24.419 -4.439 1.00 98.89 178 PHE D CA 1
ATOM 1215 C C . PHE A 1 198 ? -34.625 22.995 -4.605 1.00 97.17 178 PHE D C 1
ATOM 1216 O O . PHE A 1 198 ? -33.995 21.982 -4.221 1.00 95.75 178 PHE D O 1
ATOM 1224 N N . LYS A 1 201 ? -33.430 19.096 1.735 1.00 109.59 181 LYS D N 1
ATOM 1225 C CA . LYS A 1 201 ? -33.141 17.705 2.093 1.00 114.08 181 LYS D CA 1
ATOM 1226 C C . LYS A 1 201 ? -34.271 16.756 1.725 1.00 116.03 181 LYS D C 1
ATOM 1227 O O . LYS A 1 201 ? -34.060 15.856 0.927 1.00 130.20 181 LYS D O 1
ATOM 1229 N N . ASP A 1 202 ? -35.475 16.964 2.265 1.00 115.71 182 ASP D N 1
ATOM 1230 C CA . ASP A 1 202 ? -36.591 15.973 2.151 1.00 110.58 182 ASP D CA 1
ATOM 1231 C C . ASP A 1 202 ? -37.225 15.860 0.751 1.00 107.86 182 ASP D C 1
ATOM 1232 O O . ASP A 1 202 ? -38.322 15.323 0.624 1.00 105.75 182 ASP D O 1
ATOM 1237 N N . THR A 1 203 ? -36.560 16.424 -0.272 1.00 114.91 183 THR D N 1
ATOM 1238 C CA . THR A 1 203 ? -36.681 16.038 -1.734 1.00 113.77 183 THR D CA 1
ATOM 1239 C C . THR A 1 203 ? -35.426 15.309 -2.291 1.00 107.15 183 THR D C 1
ATOM 1240 O O . THR A 1 203 ? -35.486 14.605 -3.306 1.00 102.61 183 THR D O 1
ATOM 1244 N N . LEU A 1 204 ? -34.292 15.557 -1.641 1.00 101.02 184 LEU D N 1
ATOM 1245 C CA . LEU A 1 204 ? -33.019 14.960 -1.955 1.00 96.74 184 LEU D CA 1
ATOM 1246 C C . LEU A 1 204 ? -32.836 13.741 -1.076 1.00 95.32 184 LEU D C 1
ATOM 1247 O O . LEU A 1 204 ? -32.823 12.629 -1.572 1.00 91.97 184 LEU D O 1
ATOM 1252 N N . ALA A 1 218 ? -32.136 -5.372 -16.843 1.00 90.10 198 ALA D N 1
ATOM 1253 C CA . ALA A 1 218 ? -30.909 -4.558 -16.939 1.00 91.27 198 ALA D CA 1
ATOM 1254 C C . ALA A 1 218 ? -29.709 -5.418 -17.410 1.00 87.31 198 ALA D C 1
ATOM 1255 O O . ALA A 1 218 ? -29.127 -5.157 -18.459 1.00 75.89 198 ALA D O 1
ATOM 1257 N N . ASP A 1 219 ? -29.373 -6.443 -16.616 1.00 93.48 199 ASP D N 1
ATOM 1258 C CA . ASP A 1 219 ? -28.421 -7.510 -16.983 1.00 94.10 199 ASP D CA 1
ATOM 1259 C C . ASP A 1 219 ? -29.158 -8.721 -17.554 1.00 96.24 199 ASP D C 1
ATOM 1260 O O . ASP A 1 219 ? -28.587 -9.484 -18.342 1.00 103.16 199 ASP D O 1
ATOM 1265 N N . PHE A 1 220 ? -30.409 -8.918 -17.134 1.00 93.64 200 PHE D N 1
ATOM 1266 C CA . PHE A 1 220 ? -31.319 -9.857 -17.798 1.00 90.24 200 PHE D CA 1
ATOM 1267 C C . PHE A 1 220 ? -31.541 -9.584 -19.298 1.00 94.72 200 PHE D C 1
ATOM 1268 O O . PHE A 1 220 ? -31.501 -10.518 -20.108 1.00 97.95 200 PHE D O 1
ATOM 1276 N N . ALA A 1 221 ? -31.844 -8.316 -19.623 1.00 92.79 201 ALA D N 1
ATOM 1277 C CA . ALA A 1 221 ? -32.000 -7.819 -21.008 1.00 84.87 201 ALA D CA 1
ATOM 1278 C C . ALA A 1 221 ? -30.756 -8.057 -21.841 1.00 79.36 201 ALA D C 1
ATOM 1279 O O . ALA A 1 221 ? -30.838 -8.658 -22.906 1.00 80.33 201 ALA D O 1
ATOM 1281 N N . LEU A 1 222 ? -29.611 -7.579 -21.370 1.00 76.50 202 LEU D N 1
ATOM 1282 C CA . LEU A 1 222 ? -28.364 -7.787 -22.101 1.00 77.58 202 LEU D CA 1
ATOM 1283 C C . LEU A 1 222 ? -28.114 -9.295 -22.287 1.00 77.03 202 LEU D C 1
ATOM 1284 O O . LEU A 1 222 ? -27.591 -9.735 -23.319 1.00 75.77 202 LEU D O 1
ATOM 1289 N N . ASP A 1 223 ? -28.535 -10.090 -21.312 1.00 77.88 203 ASP D N 1
ATOM 1290 C CA . ASP A 1 223 ? -28.462 -11.539 -21.475 1.00 80.52 203 ASP D CA 1
ATOM 1291 C C . ASP A 1 223 ? -29.436 -12.124 -22.509 1.00 75.46 203 ASP D C 1
ATOM 1292 O O . ASP A 1 223 ? -29.061 -12.962 -23.291 1.00 74.90 203 ASP D O 1
ATOM 1297 N N . TYR A 1 224 ? -30.687 -11.689 -22.461 1.00 73.34 204 TYR D N 1
ATOM 1298 C CA . TYR A 1 224 ? -31.694 -12.077 -23.408 1.00 71.74 204 TYR D CA 1
ATOM 1299 C C . TYR A 1 224 ? -31.251 -11.829 -24.855 1.00 76.20 204 TYR D C 1
ATOM 1300 O O . TYR A 1 224 ? -31.446 -12.697 -25.749 1.00 80.02 204 TYR D O 1
ATOM 1309 N N . VAL A 1 225 ? -30.679 -10.646 -25.089 1.00 69.90 205 VAL D N 1
ATOM 1310 C CA . VAL A 1 225 ? -30.410 -10.181 -26.441 1.00 67.30 205 VAL D CA 1
ATOM 1311 C C . VAL A 1 225 ? -29.287 -11.028 -27.028 1.00 68.29 205 VAL D C 1
ATOM 1312 O O . VAL A 1 225 ? -29.393 -11.485 -28.130 1.00 72.18 205 VAL D O 1
ATOM 1316 N N . LYS A 1 226 ? -28.221 -11.286 -26.278 1.00 71.44 206 LYS D N 1
ATOM 1317 C CA . LYS A 1 226 ? -27.079 -12.082 -26.793 1.00 67.45 206 LYS D CA 1
ATOM 1318 C C . LYS A 1 226 ? -27.470 -13.487 -27.128 1.00 66.30 206 LYS D C 1
ATOM 1319 O O . LYS A 1 226 ? -27.092 -13.997 -28.148 1.00 68.74 206 LYS D O 1
ATOM 1325 N N . ARG A 1 227 ? -28.236 -14.120 -26.272 1.00 68.35 207 ARG D N 1
ATOM 1326 C CA . ARG A 1 227 ? -28.600 -15.498 -26.531 1.00 73.69 207 ARG D CA 1
ATOM 1327 C C . ARG A 1 227 ? -29.696 -15.634 -27.653 1.00 71.54 207 ARG D C 1
ATOM 1328 O O . ARG A 1 227 ? -29.791 -16.697 -28.281 1.00 68.44 207 ARG D O 1
ATOM 1332 N N . HIS A 1 228 ? -30.481 -14.574 -27.915 1.00 71.34 208 HIS D N 1
ATOM 1333 C CA . HIS A 1 228 ? -31.536 -14.590 -28.971 1.00 72.43 208 HIS D CA 1
ATOM 1334 C C . HIS A 1 228 ? -31.206 -13.828 -30.298 1.00 75.32 208 HIS D C 1
ATOM 1335 O O . HIS A 1 228 ? -31.792 -14.140 -31.342 1.00 81.05 208 HIS D O 1
ATOM 1342 N N . ALA A 1 229 ? -30.244 -12.892 -30.278 1.00 74.21 209 ALA D N 1
ATOM 1343 C CA . ALA A 1 229 ? -29.719 -12.249 -31.487 1.00 73.40 209 ALA D CA 1
ATOM 1344 C C . ALA A 1 229 ? -28.755 -13.174 -32.292 1.00 79.06 209 ALA D C 1
ATOM 1345 O O . ALA A 1 229 ? -27.550 -12.891 -32.405 1.00 84.21 209 ALA D O 1
ATOM 1347 N N . THR A 1 230 ? -29.292 -14.237 -32.900 1.00 75.53 210 THR D N 1
ATOM 1348 C CA . THR A 1 230 ? -28.464 -15.219 -33.572 1.00 75.75 210 THR D CA 1
ATOM 1349 C C . THR A 1 230 ? -28.337 -15.022 -35.086 1.00 76.45 210 THR D C 1
ATOM 1350 O O . THR A 1 230 ? -27.423 -15.567 -35.688 1.00 72.32 210 THR D O 1
ATOM 1354 N N . THR A 1 231 ? -29.231 -14.251 -35.702 1.00 80.45 211 THR D N 1
ATOM 1355 C CA . THR A 1 231 ? -29.042 -13.835 -37.112 1.00 82.43 211 THR D CA 1
ATOM 1356 C C . THR A 1 231 ? -28.508 -12.385 -37.136 1.00 81.33 211 THR D C 1
ATOM 1357 O O . THR A 1 231 ? -28.872 -11.587 -36.257 1.00 81.92 211 THR D O 1
ATOM 1361 N N . PRO A 1 232 ? -27.681 -12.019 -38.147 1.00 80.68 212 PRO D N 1
ATOM 1362 C CA . PRO A 1 232 ? -27.348 -10.600 -38.299 1.00 80.68 212 PRO D CA 1
ATOM 1363 C C . PRO A 1 232 ? -28.576 -9.649 -38.400 1.00 79.91 212 PRO D C 1
ATOM 1364 O O . PRO A 1 232 ? -28.466 -8.477 -38.041 1.00 77.46 212 PRO D O 1
ATOM 1368 N N . GLU A 1 233 ? -29.715 -10.137 -38.901 1.00 80.91 213 GLU D N 1
ATOM 1369 C CA . GLU A 1 233 ? -30.914 -9.296 -39.063 1.00 82.32 213 GLU D CA 1
ATOM 1370 C C . GLU A 1 233 ? -31.472 -8.924 -37.673 1.00 80.38 213 GLU D C 1
ATOM 1371 O O . GLU A 1 233 ? -31.841 -7.770 -37.399 1.00 78.90 213 GLU D O 1
ATOM 1377 N N . MET A 1 234 ? -31.459 -9.909 -36.784 1.00 76.79 214 MET D N 1
ATOM 1378 C CA . MET A 1 234 ? -31.830 -9.711 -35.409 1.00 73.57 214 MET D CA 1
ATOM 1379 C C . MET A 1 234 ? -30.871 -8.815 -34.593 1.00 72.76 214 MET D C 1
ATOM 1380 O O . MET A 1 234 ? -31.331 -8.078 -33.710 1.00 74.16 214 MET D O 1
ATOM 1385 N N . GLN A 1 235 ? -29.567 -8.870 -34.860 1.00 69.66 215 GLN D N 1
ATOM 1386 C CA . GLN A 1 235 ? -28.622 -7.967 -34.165 1.00 68.11 215 GLN D CA 1
ATOM 1387 C C . GLN A 1 235 ? -28.884 -6.526 -34.493 1.00 64.63 215 GLN D C 1
ATOM 1388 O O . GLN A 1 235 ? -28.798 -5.721 -33.606 1.00 64.18 215 GLN D O 1
ATOM 1394 N N . ARG A 1 236 ? -29.237 -6.208 -35.746 1.00 68.91 216 ARG D N 1
ATOM 1395 C CA . ARG A 1 236 ? -29.481 -4.801 -36.157 1.00 71.03 216 ARG D CA 1
ATOM 1396 C C . ARG A 1 236 ? -30.793 -4.297 -35.568 1.00 67.41 216 ARG D C 1
ATOM 1397 O O . ARG A 1 236 ? -30.908 -3.137 -35.179 1.00 60.18 216 ARG D O 1
ATOM 1402 N N . ALA A 1 237 ? -31.758 -5.207 -35.503 1.00 65.21 217 ALA D N 1
ATOM 1403 C CA . ALA A 1 237 ? -33.068 -4.893 -35.050 1.00 64.39 217 ALA D CA 1
ATOM 1404 C C . ALA A 1 237 ? -33.003 -4.402 -33.615 1.00 64.64 217 ALA D C 1
ATOM 1405 O O . ALA A 1 237 ? -33.717 -3.433 -33.264 1.00 67.45 217 ALA D O 1
ATOM 1407 N N . ALA A 1 238 ? -32.139 -5.064 -32.827 1.00 62.80 218 ALA D N 1
ATOM 1408 C CA . ALA A 1 238 ? -31.879 -4.765 -31.395 1.00 63.57 218 ALA D CA 1
ATOM 1409 C C . ALA A 1 238 ? -31.023 -3.526 -31.222 1.00 61.68 218 ALA D C 1
ATOM 1410 O O . ALA A 1 238 ? -31.208 -2.781 -30.300 1.00 58.62 218 ALA D O 1
ATOM 1412 N N . ILE A 1 239 ? -30.058 -3.341 -32.108 1.00 62.05 219 ILE D N 1
ATOM 1413 C CA . ILE A 1 239 ? -29.251 -2.134 -32.119 1.00 61.56 219 ILE D CA 1
ATOM 1414 C C . ILE A 1 239 ? -30.124 -0.904 -32.528 1.00 63.02 219 ILE D C 1
ATOM 1415 O O . ILE A 1 239 ? -29.909 0.214 -32.043 1.00 61.78 219 ILE D O 1
ATOM 1420 N N . ASP A 1 240 ? -31.095 -1.125 -33.423 1.00 63.20 220 ASP D N 1
ATOM 1421 C CA . ASP A 1 240 ? -32.118 -0.142 -33.753 1.00 60.87 220 ASP D CA 1
ATOM 1422 C C . ASP A 1 240 ? -33.079 0.061 -32.584 1.00 60.22 220 ASP D C 1
ATOM 1423 O O . ASP A 1 240 ? -33.463 1.188 -32.265 1.00 59.71 220 ASP D O 1
ATOM 1428 N N . ALA A 1 241 ? -33.475 -1.026 -31.933 1.00 58.88 221 ALA D N 1
ATOM 1429 C CA . ALA A 1 241 ? -34.397 -0.914 -30.833 1.00 56.65 221 ALA D CA 1
ATOM 1430 C C . ALA A 1 241 ? -33.809 0.026 -29.812 1.00 56.60 221 ALA D C 1
ATOM 1431 O O . ALA A 1 241 ? -34.474 0.944 -29.404 1.00 56.93 221 ALA D O 1
ATOM 1433 N N . LEU A 1 242 ? -32.542 -0.158 -29.451 1.00 58.51 222 LEU D N 1
ATOM 1434 C CA . LEU A 1 242 ? -31.844 0.779 -28.526 1.00 62.43 222 LEU D CA 1
ATOM 1435 C C . LEU A 1 242 ? -31.628 2.196 -29.068 1.00 62.23 222 LEU D C 1
ATOM 1436 O O . LEU A 1 242 ? -31.655 3.150 -28.282 1.00 65.19 222 LEU D O 1
ATOM 1441 N N . THR A 1 243 ? -31.393 2.321 -30.381 1.00 59.12 223 THR D N 1
ATOM 1442 C CA . THR A 1 243 ? -31.343 3.613 -31.041 1.00 59.49 223 THR D CA 1
ATOM 1443 C C . THR A 1 243 ? -32.683 4.308 -30.889 1.00 56.22 223 THR D C 1
ATOM 1444 O O . THR A 1 243 ? -32.761 5.488 -30.611 1.00 53.28 223 THR D O 1
ATOM 1448 N N . PHE A 1 244 ? -33.731 3.532 -31.106 1.00 56.32 224 PHE D N 1
ATOM 1449 C CA . PHE A 1 244 ? -35.094 4.038 -31.207 1.00 55.27 224 PHE D CA 1
ATOM 1450 C C . PHE A 1 244 ? -35.471 4.778 -29.948 1.00 54.18 224 PHE D C 1
ATOM 1451 O O . PHE A 1 244 ? -36.102 5.840 -29.962 1.00 51.87 224 PHE D O 1
ATOM 1459 N N . LYS A 1 245 ? -35.066 4.141 -28.867 1.00 54.20 225 LYS D N 1
ATOM 1460 C CA . LYS A 1 245 ? -35.308 4.582 -27.534 1.00 55.77 225 LYS D CA 1
ATOM 1461 C C . LYS A 1 245 ? -34.402 5.739 -27.180 1.00 58.76 225 LYS D C 1
ATOM 1462 O O . LYS A 1 245 ? -34.819 6.656 -26.486 1.00 60.64 225 LYS D O 1
ATOM 1468 N N . CYS A 1 246 ? -33.156 5.696 -27.624 1.00 60.72 226 CYS D N 1
ATOM 1469 C CA . CYS A 1 246 ? -32.338 6.883 -27.540 1.00 64.35 226 CYS D CA 1
ATOM 1470 C C . CYS A 1 246 ? -32.989 8.103 -28.197 1.00 62.56 226 CYS D C 1
ATOM 1471 O O . CYS A 1 246 ? -32.899 9.189 -27.641 1.00 67.15 226 CYS D O 1
ATOM 1474 N N . ASN A 1 247 ? -33.661 7.905 -29.332 1.00 58.46 227 ASN D N 1
ATOM 1475 C CA . ASN A 1 247 ? -34.422 8.950 -29.989 1.00 60.54 227 ASN D CA 1
ATOM 1476 C C . ASN A 1 247 ? -35.573 9.458 -29.085 1.00 63.65 227 ASN D C 1
ATOM 1477 O O . ASN A 1 247 ? -35.893 10.648 -29.107 1.00 65.64 227 ASN D O 1
ATOM 1482 N N . VAL A 1 248 ? -36.226 8.544 -28.346 1.00 62.12 228 VAL D N 1
ATOM 1483 C CA . VAL A 1 248 ? -37.409 8.867 -27.568 1.00 57.25 228 VAL D CA 1
ATOM 1484 C C . VAL A 1 248 ? -36.954 9.849 -26.539 1.00 57.84 228 VAL D C 1
ATOM 1485 O O . VAL A 1 248 ? -37.524 10.883 -26.434 1.00 60.00 228 VAL D O 1
ATOM 1489 N N . LEU A 1 249 ? -35.899 9.557 -25.807 1.00 60.99 229 LEU D N 1
ATOM 1490 C CA . LEU A 1 249 ? -35.396 10.532 -24.821 1.00 65.39 229 LEU D CA 1
ATOM 1491 C C . LEU A 1 249 ? -34.848 11.795 -25.468 1.00 58.80 229 LEU D C 1
ATOM 1492 O O . LEU A 1 249 ? -34.968 12.858 -24.922 1.00 55.90 229 LEU D O 1
ATOM 1497 N N . TRP A 1 250 ? -34.242 11.643 -26.629 1.00 57.57 230 TRP D N 1
ATOM 1498 C CA . TRP A 1 250 ? -33.589 12.744 -27.291 1.00 59.73 230 TRP D CA 1
ATOM 1499 C C . TRP A 1 250 ? -34.570 13.849 -27.769 1.00 59.73 230 TRP D C 1
ATOM 1500 O O . TRP A 1 250 ? -34.229 15.023 -27.716 1.00 59.61 230 TRP D O 1
ATOM 1511 N N . THR A 1 251 ? -35.782 13.465 -28.187 1.00 61.51 231 THR D N 1
ATOM 1512 C CA . THR A 1 251 ? -36.788 14.375 -28.736 1.00 62.11 231 THR D CA 1
ATOM 1513 C C . THR A 1 251 ? -37.479 15.049 -27.600 1.00 62.42 231 THR D C 1
ATOM 1514 O O . THR A 1 251 ? -37.742 16.255 -27.670 1.00 65.35 231 THR D O 1
ATOM 1518 N N . GLN A 1 252 ? -37.701 14.303 -26.516 1.00 64.78 232 GLN D N 1
ATOM 1519 C CA . GLN A 1 252 ? -38.155 14.888 -25.225 1.00 64.89 232 GLN D CA 1
ATOM 1520 C C . GLN A 1 252 ? -37.345 16.080 -24.887 1.00 63.97 232 GLN D C 1
ATOM 1521 O O . GLN A 1 252 ? -37.907 17.162 -24.716 1.00 65.75 232 GLN D O 1
ATOM 1527 N N . LEU A 1 253 ? -36.033 15.877 -24.853 1.00 61.09 233 LEU D N 1
ATOM 1528 C CA . LEU A 1 253 ? -35.105 16.951 -24.613 1.00 62.12 233 LEU D CA 1
ATOM 1529 C C . LEU A 1 253 ? -35.067 17.987 -25.747 1.00 62.62 233 LEU D C 1
ATOM 1530 O O . LEU A 1 253 ? -34.930 19.173 -25.471 1.00 64.52 233 LEU D O 1
ATOM 1535 N N . ASP A 1 254 ? -35.186 17.587 -27.009 1.00 63.91 234 ASP D N 1
ATOM 1536 C CA . ASP A 1 254 ? -35.206 18.605 -28.086 1.00 67.58 234 ASP D CA 1
ATOM 1537 C C . ASP A 1 254 ? -36.424 19.500 -27.888 1.00 68.21 234 ASP D C 1
ATOM 1538 O O . ASP A 1 254 ? -36.374 20.675 -28.177 1.00 71.82 234 ASP D O 1
ATOM 1543 N N . ALA A 1 255 ? -37.522 18.959 -27.389 1.00 65.52 235 ALA D N 1
ATOM 1544 C CA . ALA A 1 255 ? -38.718 19.760 -27.266 1.00 66.31 235 ALA D CA 1
ATOM 1545 C C . ALA A 1 255 ? -38.510 20.814 -26.168 1.00 68.50 235 ALA D C 1
ATOM 1546 O O . ALA A 1 255 ? -38.888 22.000 -26.316 1.00 69.07 235 ALA D O 1
ATOM 1548 N N . LEU A 1 256 ? -37.902 20.331 -25.077 1.00 66.78 236 LEU D N 1
ATOM 1549 C CA . LEU A 1 256 ? -37.614 21.085 -23.857 1.00 66.74 236 LEU D CA 1
ATOM 1550 C C . LEU A 1 256 ? -36.685 22.246 -24.163 1.00 69.47 236 LEU D C 1
ATOM 1551 O O . LEU A 1 256 ? -36.888 23.373 -23.671 1.00 68.73 236 LEU D O 1
ATOM 1556 N N . TYR A 1 257 ? -35.670 21.964 -24.988 1.00 70.52 237 TYR D N 1
ATOM 1557 C CA . TYR A 1 257 ? -34.683 22.980 -25.353 1.00 70.43 237 TYR D CA 1
ATOM 1558 C C . TYR A 1 257 ? -35.329 24.078 -26.169 1.00 71.83 237 TYR D C 1
ATOM 1559 O O . TYR A 1 257 ? -35.162 25.254 -25.883 1.00 74.32 237 TYR D O 1
ATOM 1568 N N . PHE A 1 258 ? -36.029 23.651 -27.211 1.00 73.02 238 PHE D N 1
ATOM 1569 C CA . PHE A 1 258 ? -36.755 24.506 -28.137 1.00 76.10 238 PHE D CA 1
ATOM 1570 C C . PHE A 1 258 ? -37.763 25.446 -27.455 1.00 78.37 238 PHE D C 1
ATOM 1571 O O . PHE A 1 258 ? -37.863 26.628 -27.817 1.00 75.07 238 PHE D O 1
ATOM 1579 N N . ALA A 1 259 ? -38.535 24.890 -26.514 1.00 76.54 239 ALA D N 1
ATOM 1580 C CA . ALA A 1 259 ? -39.599 25.632 -25.833 1.00 76.69 239 ALA D CA 1
ATOM 1581 C C . ALA A 1 259 ? -39.104 26.550 -24.671 1.00 78.65 239 ALA D C 1
ATOM 1582 O O . ALA A 1 259 ? -39.637 27.651 -24.478 1.00 82.79 239 ALA D O 1
ATOM 1584 N N . TYR A 1 260 ? -38.097 26.102 -23.910 1.00 74.25 240 TYR D N 1
ATOM 1585 C CA . TYR A 1 260 ? -37.717 26.776 -22.681 1.00 71.13 240 TYR D CA 1
ATOM 1586 C C . TYR A 1 260 ? -36.370 27.448 -22.612 1.00 70.57 240 TYR D C 1
ATOM 1587 O O . TYR A 1 260 ? -36.198 28.255 -21.675 1.00 69.55 240 TYR D O 1
ATOM 1596 N N . VAL A 1 261 ? -35.462 27.161 -23.566 1.00 68.47 241 VAL D N 1
ATOM 1597 C CA . VAL A 1 261 ? -34.125 27.805 -23.613 1.00 72.34 241 VAL D CA 1
ATOM 1598 C C . VAL A 1 261 ? -33.805 28.578 -24.879 1.00 73.16 241 VAL D C 1
ATOM 1599 O O . VAL A 1 261 ? -33.302 29.691 -24.799 1.00 76.14 241 VAL D O 1
ATOM 1603 N N . ALA A 1 262 ? -34.013 27.988 -26.038 1.00 73.09 242 ALA D N 1
ATOM 1604 C CA . ALA A 1 262 ? -33.786 28.718 -27.273 1.00 74.17 242 ALA D CA 1
ATOM 1605 C C . ALA A 1 262 ? -34.688 28.142 -28.313 1.00 74.24 242 ALA D C 1
ATOM 1606 O O . ALA A 1 262 ? -34.539 26.957 -28.645 1.00 70.16 242 ALA D O 1
ATOM 1608 N N . PRO A 1 263 ? -35.723 28.893 -28.712 1.00 79.28 243 PRO D N 1
ATOM 1609 C CA . PRO A 1 263 ? -36.366 29.979 -27.910 1.00 80.53 243 PRO D CA 1
ATOM 1610 C C . PRO A 1 263 ? -37.851 29.622 -27.599 1.00 86.71 243 PRO D C 1
ATOM 1611 O O . PRO A 1 263 ? -38.159 29.419 -26.416 1.00 80.48 243 PRO D O 1
ATOM 1615 N N . GLY A 1 264 ? -38.724 29.541 -28.652 1.00 95.00 244 GLY D N 1
ATOM 1616 C CA . GLY A 1 264 ? -40.097 28.871 -28.696 1.00 91.23 244 GLY D CA 1
ATOM 1617 C C . GLY A 1 264 ? -41.091 29.193 -27.590 1.00 90.42 244 GLY D C 1
ATOM 1618 O O . GLY A 1 264 ? -40.816 30.113 -26.788 1.00 89.08 244 GLY D O 1
ATOM 1619 N N . MET A 1 265 ? -42.224 28.468 -27.506 1.00 86.31 245 MET D N 1
ATOM 1620 C CA . MET A 1 265 ? -43.206 28.752 -26.393 1.00 89.35 245 MET D CA 1
ATOM 1621 C C . MET A 1 265 ? -44.266 27.710 -26.181 1.00 85.26 245 MET D C 1
ATOM 1622 O O . MET A 1 265 ? -44.326 27.151 -25.084 1.00 90.39 245 MET D O 1
ATOM 1624 N N . VAL A 1 266 ? -45.128 27.529 -27.187 1.00 81.18 246 VAL D N 1
ATOM 1625 C CA . VAL A 1 266 ? -45.920 26.276 -27.466 1.00 82.82 246 VAL D CA 1
ATOM 1626 C C . VAL A 1 266 ? -47.365 26.124 -26.908 1.00 86.38 246 VAL D C 1
ATOM 1627 O O . VAL A 1 266 ? -47.549 25.444 -25.908 1.00 85.47 246 VAL D O 1
ATOM 1631 N N . PRO A 1 267 ? -48.402 26.606 -27.640 1.00 94.59 247 PRO D N 1
ATOM 1632 C CA . PRO A 1 267 ? -49.814 26.868 -27.229 1.00 99.17 247 PRO D CA 1
ATOM 1633 C C . PRO A 1 267 ? -50.234 26.763 -25.702 1.00 104.62 247 PRO D C 1
ATOM 1634 O O . PRO A 1 267 ? -49.896 27.690 -24.945 1.00 112.42 247 PRO D O 1
ATOM 1638 N N . PRO A 1 268 ? -50.997 25.731 -25.245 1.00 102.87 248 PRO D N 1
ATOM 1639 C CA . PRO A 1 268 ? -51.049 25.688 -23.783 1.00 105.92 248 PRO D CA 1
ATOM 1640 C C . PRO A 1 268 ? -50.274 24.486 -23.246 1.00 103.58 248 PRO D C 1
ATOM 1641 O O . PRO A 1 268 ? -50.508 23.378 -23.707 1.00 102.11 248 PRO D O 1
ATOM 1645 N N . ASP A 1 269 ? -49.383 24.731 -22.276 1.00 102.10 249 ASP D N 1
ATOM 1646 C CA . ASP A 1 269 ? -48.284 23.833 -21.945 1.00 103.75 249 ASP D CA 1
ATOM 1647 C C . ASP A 1 269 ? -47.523 24.243 -20.670 1.00 100.56 249 ASP D C 1
ATOM 1648 O O . ASP A 1 269 ? -47.533 23.583 -19.637 1.00 105.22 249 ASP D O 1
ATOM 1653 N N . ALA A 1 270 ? -46.839 25.357 -20.764 1.00 96.40 250 ALA D N 1
ATOM 1654 C CA . ALA A 1 270 ? -45.644 25.565 -19.987 1.00 95.67 250 ALA D CA 1
ATOM 1655 C C . ALA A 1 270 ? -45.881 26.122 -18.613 1.00 102.67 250 ALA D C 1
ATOM 1656 O O . ALA A 1 270 ? -46.111 27.395 -18.517 1.00 103.65 250 ALA D O 1
ATOM 1658 N N . TRP A 1 271 ? -45.760 25.275 -17.553 1.00 95.02 251 TRP D N 1
ATOM 1659 C CA . TRP A 1 271 ? -45.688 25.913 -16.233 1.00 96.79 251 TRP D CA 1
ATOM 1660 C C . TRP A 1 271 ? -44.588 25.565 -15.255 1.00 96.27 251 TRP D C 1
ATOM 1661 O O . TRP A 1 271 ? -43.599 26.321 -15.147 1.00 95.47 251 TRP D O 1
ATOM 1672 N N . LEU B 1 36 ? -26.829 16.492 13.763 1.00 102.93 16 LEU A N 1
ATOM 1673 C CA . LEU B 1 36 ? -25.797 15.531 13.306 1.00 98.03 16 LEU A CA 1
ATOM 1674 C C . LEU B 1 36 ? -26.420 14.509 12.315 1.00 94.74 16 LEU A C 1
ATOM 1675 O O . LEU B 1 36 ? -27.602 14.579 12.048 1.00 96.20 16 LEU A O 1
ATOM 1680 N N . LEU B 1 37 ? -25.567 13.649 11.745 1.00 95.94 17 LEU A N 1
ATOM 1681 C CA . LEU B 1 37 ? -25.802 12.591 10.701 1.00 91.94 17 LEU A CA 1
ATOM 1682 C C . LEU B 1 37 ? -26.901 12.701 9.635 1.00 91.05 17 LEU A C 1
ATOM 1683 O O . LEU B 1 37 ? -28.071 12.904 9.931 1.00 91.47 17 LEU A O 1
ATOM 1688 N N . SER B 1 38 ? -26.490 12.455 8.392 1.00 90.17 18 SER A N 1
ATOM 1689 C CA . SER B 1 38 ? -27.372 12.408 7.213 1.00 89.50 18 SER A CA 1
ATOM 1690 C C . SER B 1 38 ? -28.010 11.016 6.980 1.00 89.70 18 SER A C 1
ATOM 1691 O O . SER B 1 38 ? -27.782 10.115 7.774 1.00 97.26 18 SER A O 1
ATOM 1694 N N . HIS B 1 39 ? -28.789 10.843 5.900 1.00 91.72 19 HIS A N 1
ATOM 1695 C CA . HIS B 1 39 ? -29.370 9.519 5.485 1.00 89.92 19 HIS A CA 1
ATOM 1696 C C . HIS B 1 39 ? -28.324 8.445 5.109 1.00 90.81 19 HIS A C 1
ATOM 1697 O O . HIS B 1 39 ? -28.430 7.285 5.528 1.00 88.21 19 HIS A O 1
ATOM 1704 N N . GLU B 1 40 ? -27.352 8.823 4.288 1.00 92.95 20 GLU A N 1
ATOM 1705 C CA . GLU B 1 40 ? -26.274 7.912 3.928 1.00 98.23 20 GLU A CA 1
ATOM 1706 C C . GLU B 1 40 ? -25.373 7.569 5.165 1.00 97.36 20 GLU A C 1
ATOM 1707 O O . GLU B 1 40 ? -24.873 6.429 5.314 1.00 85.84 20 GLU A O 1
ATOM 1713 N N . GLU B 1 41 ? -25.204 8.564 6.045 1.00 99.16 21 GLU A N 1
ATOM 1714 C CA . GLU B 1 41 ? -24.424 8.427 7.298 1.00 96.13 21 GLU A CA 1
ATOM 1715 C C . GLU B 1 41 ? -25.137 7.655 8.417 1.00 91.54 21 GLU A C 1
ATOM 1716 O O . GLU B 1 41 ? -24.488 6.996 9.216 1.00 94.67 21 GLU A O 1
ATOM 1722 N N . LEU B 1 42 ? -26.457 7.778 8.505 1.00 88.97 22 LEU A N 1
ATOM 1723 C CA . LEU B 1 42 ? -27.267 6.949 9.418 1.00 84.48 22 LEU A CA 1
ATOM 1724 C C . LEU B 1 42 ? -27.283 5.477 8.964 1.00 82.20 22 LEU A C 1
ATOM 1725 O O . LEU B 1 42 ? -27.115 4.570 9.785 1.00 81.48 22 LEU A O 1
ATOM 1730 N N . GLU B 1 43 ? -27.479 5.256 7.655 1.00 82.47 23 GLU A N 1
ATOM 1731 C CA . GLU B 1 43 ? -27.486 3.910 7.035 1.00 77.14 23 GLU A CA 1
ATOM 1732 C C . GLU B 1 43 ? -26.146 3.226 7.234 1.00 78.77 23 GLU A C 1
ATOM 1733 O O . GLU B 1 43 ? -26.126 2.006 7.470 1.00 77.49 23 GLU A O 1
ATOM 1739 N N . ALA B 1 44 ? -25.051 4.021 7.138 1.00 80.08 24 ALA A N 1
ATOM 1740 C CA . ALA B 1 44 ? -23.666 3.596 7.445 1.00 76.91 24 ALA A CA 1
ATOM 1741 C C . ALA B 1 44 ? -23.550 3.115 8.903 1.00 78.55 24 ALA A C 1
ATOM 1742 O O . ALA B 1 44 ? -23.057 1.992 9.183 1.00 77.54 24 ALA A O 1
ATOM 1744 N N . ALA B 1 45 ? -24.012 3.963 9.826 1.00 80.14 25 ALA A N 1
ATOM 1745 C CA . ALA B 1 45 ? -23.937 3.681 11.282 1.00 81.00 25 ALA A CA 1
ATOM 1746 C C . ALA B 1 45 ? -24.765 2.463 11.706 1.00 79.48 25 ALA A C 1
ATOM 1747 O O . ALA B 1 45 ? -24.362 1.743 12.655 1.00 79.41 25 ALA A O 1
ATOM 1749 N N . LEU B 1 46 ? -25.893 2.249 10.996 1.00 75.21 26 LEU A N 1
ATOM 1750 C CA . LEU B 1 46 ? -26.745 1.058 11.150 1.00 70.36 26 LEU A CA 1
ATOM 1751 C C . LEU B 1 46 ? -26.090 -0.247 10.651 1.00 71.69 26 LEU A C 1
ATOM 1752 O O . LEU B 1 46 ? -26.060 -1.243 11.369 1.00 70.29 26 LEU A O 1
ATOM 1757 N N . ARG B 1 47 ? -25.521 -0.223 9.447 1.00 75.04 27 ARG A N 1
ATOM 1758 C CA . ARG B 1 47 ? -24.797 -1.380 8.932 1.00 75.48 27 ARG A CA 1
ATOM 1759 C C . ARG B 1 47 ? -23.612 -1.693 9.801 1.00 75.12 27 ARG A C 1
ATOM 1760 O O . ARG B 1 47 ? -23.175 -2.800 9.835 1.00 72.46 27 ARG A O 1
ATOM 1768 N N . ASP B 1 48 ? -23.028 -0.710 10.454 1.00 83.39 28 ASP A N 1
ATOM 1769 C CA . ASP B 1 48 ? -21.870 -1.014 11.270 1.00 95.13 28 ASP A CA 1
ATOM 1770 C C . ASP B 1 48 ? -22.233 -1.811 12.511 1.00 91.15 28 ASP A C 1
ATOM 1771 O O . ASP B 1 48 ? -21.486 -2.691 12.923 1.00 85.88 28 ASP A O 1
ATOM 1776 N N . ILE B 1 49 ? -23.398 -1.539 13.076 1.00 89.15 29 ILE A N 1
ATOM 1777 C CA . ILE B 1 49 ? -23.859 -2.326 14.199 1.00 86.83 29 ILE A CA 1
ATOM 1778 C C . ILE B 1 49 ? -23.920 -3.762 13.797 1.00 83.50 29 ILE A C 1
ATOM 1779 O O . ILE B 1 49 ? -23.333 -4.612 14.444 1.00 87.67 29 ILE A O 1
ATOM 1784 N N . GLY B 1 50 ? -24.603 -4.017 12.702 1.00 81.02 30 GLY A N 1
ATOM 1785 C CA . GLY B 1 50 ? -24.607 -5.340 12.088 1.00 78.55 30 GLY A CA 1
ATOM 1786 C C . GLY B 1 50 ? -23.245 -5.929 11.848 1.00 75.04 30 GLY A C 1
ATOM 1787 O O . GLY B 1 50 ? -23.003 -7.078 12.183 1.00 72.38 30 GLY A O 1
ATOM 1788 N N . ALA B 1 51 ? -22.355 -5.113 11.295 1.00 77.26 31 ALA A N 1
ATOM 1789 C CA . ALA B 1 51 ? -20.988 -5.508 11.024 1.00 80.07 31 ALA A CA 1
ATOM 1790 C C . ALA B 1 51 ? -20.285 -6.111 12.236 1.00 86.68 31 ALA A C 1
ATOM 1791 O O . ALA B 1 51 ? -19.473 -7.020 12.076 1.00 92.52 31 ALA A O 1
ATOM 1793 N N . ARG B 1 52 ? -20.598 -5.609 13.432 1.00 88.93 32 ARG A N 1
ATOM 1794 C CA . ARG B 1 52 ? -19.983 -6.071 14.668 1.00 92.67 32 ARG A CA 1
ATOM 1795 C C . ARG B 1 52 ? -20.923 -6.959 15.485 1.00 90.09 32 ARG A C 1
ATOM 1796 O O . ARG B 1 52 ? -20.604 -8.101 15.752 1.00 90.26 32 ARG A O 1
ATOM 1804 N N . ARG B 1 53 ? -22.090 -6.445 15.853 1.00 87.81 33 ARG A N 1
ATOM 1805 C CA . ARG B 1 53 ? -22.958 -7.080 16.877 1.00 86.56 33 ARG A CA 1
ATOM 1806 C C . ARG B 1 53 ? -23.993 -8.144 16.378 1.00 79.29 33 ARG A C 1
ATOM 1807 O O . ARG B 1 53 ? -24.670 -8.763 17.191 1.00 77.68 33 ARG A O 1
ATOM 1815 N N . TYR B 1 54 ? -24.139 -8.336 15.071 1.00 76.89 34 TYR A N 1
ATOM 1816 C CA . TYR B 1 54 ? -25.188 -9.213 14.535 1.00 76.37 34 TYR A CA 1
ATOM 1817 C C . TYR B 1 54 ? -24.801 -10.730 14.700 1.00 79.78 34 TYR A C 1
ATOM 1818 O O . TYR B 1 54 ? -23.610 -11.072 14.670 1.00 84.01 34 TYR A O 1
ATOM 1827 N N . HIS B 1 55 ? -25.801 -11.607 14.910 1.00 77.40 35 HIS A N 1
ATOM 1828 C CA . HIS B 1 55 ? -25.578 -12.979 15.408 1.00 76.77 35 HIS A CA 1
ATOM 1829 C C . HIS B 1 55 ? -24.862 -14.033 14.510 1.00 84.83 35 HIS A C 1
ATOM 1830 O O . HIS B 1 55 ? -24.635 -15.185 14.949 1.00 79.54 35 HIS A O 1
ATOM 1837 N N . ASN B 1 56 ? -24.503 -13.649 13.274 1.00 92.13 36 ASN A N 1
ATOM 1838 C CA . ASN B 1 56 ? -23.508 -14.407 12.472 1.00 93.57 36 ASN A CA 1
ATOM 1839 C C . ASN B 1 56 ? -22.148 -14.584 13.213 1.00 88.46 36 ASN A C 1
ATOM 1840 O O . ASN B 1 56 ? -21.493 -15.626 13.089 1.00 84.69 36 ASN A O 1
ATOM 1845 N N . LEU B 1 57 ? -21.756 -13.579 13.997 1.00 82.74 37 LEU A N 1
ATOM 1846 C CA . LEU B 1 57 ? -20.472 -13.600 14.692 1.00 85.68 37 LEU A CA 1
ATOM 1847 C C . LEU B 1 57 ? -20.452 -14.412 16.000 1.00 81.79 37 LEU A C 1
ATOM 1848 O O . LEU B 1 57 ? -19.411 -14.523 16.625 1.00 83.48 37 LEU A O 1
ATOM 1853 N N . HIS B 1 58 ? -21.578 -14.993 16.405 1.00 81.12 38 HIS A N 1
ATOM 1854 C CA . HIS B 1 58 ? -21.676 -15.647 17.707 1.00 77.10 38 HIS A CA 1
ATOM 1855 C C . HIS B 1 58 ? -21.052 -17.010 17.628 1.00 71.18 38 HIS A C 1
ATOM 1856 O O . HIS B 1 58 ? -21.276 -17.707 16.672 1.00 66.69 38 HIS A O 1
ATOM 1863 N N . PRO B 1 59 ? -20.299 -17.406 18.656 1.00 70.03 39 PRO A N 1
ATOM 1864 C CA . PRO B 1 59 ? -19.742 -18.727 18.621 1.00 73.85 39 PRO A CA 1
ATOM 1865 C C . PRO B 1 59 ? -20.726 -19.823 18.254 1.00 76.59 39 PRO A C 1
ATOM 1866 O O . PRO B 1 59 ? -20.358 -20.720 17.501 1.00 82.38 39 PRO A O 1
ATOM 1870 N N . PHE B 1 60 ? -21.953 -19.754 18.759 1.00 76.75 40 PHE A N 1
ATOM 1871 C CA . PHE B 1 60 ? -22.927 -20.802 18.479 1.00 75.31 40 PHE A CA 1
ATOM 1872 C C . PHE B 1 60 ? -23.253 -20.915 16.999 1.00 69.35 40 PHE A C 1
ATOM 1873 O O . PHE B 1 60 ? -23.384 -22.038 16.511 1.00 61.50 40 PHE A O 1
ATOM 1881 N N . HIS B 1 61 ? -23.375 -19.774 16.317 1.00 73.82 41 HIS A N 1
ATOM 1882 C CA . HIS B 1 61 ? -23.579 -19.746 14.823 1.00 82.61 41 HIS A CA 1
ATOM 1883 C C . HIS B 1 61 ? -22.347 -20.204 14.012 1.00 79.32 41 HIS A C 1
ATOM 1884 O O . HIS B 1 61 ? -22.500 -20.912 13.044 1.00 80.66 41 HIS A O 1
ATOM 1891 N N . ARG B 1 62 ? -21.142 -19.806 14.404 1.00 82.08 42 ARG A N 1
ATOM 1892 C CA . ARG B 1 62 ? -19.920 -20.317 13.775 1.00 83.24 42 ARG A CA 1
ATOM 1893 C C . ARG B 1 62 ? -19.831 -21.829 13.806 1.00 78.56 42 ARG A C 1
ATOM 1894 O O . ARG B 1 62 ? -19.406 -22.406 12.835 1.00 80.53 42 ARG A O 1
ATOM 1902 N N . LEU B 1 63 ? -20.276 -22.452 14.882 1.00 74.24 43 LEU A N 1
ATOM 1903 C CA . LEU B 1 63 ? -20.405 -23.902 14.939 1.00 77.96 43 LEU A CA 1
ATOM 1904 C C . LEU B 1 63 ? -21.624 -24.457 14.199 1.00 79.39 43 LEU A C 1
ATOM 1905 O O . LEU B 1 63 ? -21.572 -25.509 13.626 1.00 80.90 43 LEU A O 1
ATOM 1910 N N . LEU B 1 64 ? -22.751 -23.786 14.277 1.00 85.95 44 LEU A N 1
ATOM 1911 C CA . LEU B 1 64 ? -23.937 -24.251 13.577 1.00 89.87 44 LEU A CA 1
ATOM 1912 C C . LEU B 1 64 ? -23.718 -24.327 12.099 1.00 93.55 44 LEU A C 1
ATOM 1913 O O . LEU B 1 64 ? -24.141 -25.293 11.468 1.00 99.96 44 LEU A O 1
ATOM 1918 N N . HIS B 1 65 ? -23.055 -23.315 11.551 1.00 99.02 45 HIS A N 1
ATOM 1919 C CA . HIS B 1 65 ? -22.762 -23.277 10.115 1.00 105.52 45 HIS A CA 1
ATOM 1920 C C . HIS B 1 65 ? -21.748 -24.322 9.696 1.00 105.56 45 HIS A C 1
ATOM 1921 O O . HIS B 1 65 ? -22.079 -25.185 8.911 1.00 114.54 45 HIS A O 1
ATOM 1928 N N . ASP B 1 66 ? -20.567 -24.338 10.292 1.00 106.16 46 ASP A N 1
ATOM 1929 C CA . ASP B 1 66 ? -19.478 -25.180 9.772 1.00 105.33 46 ASP A CA 1
ATOM 1930 C C . ASP B 1 66 ? -19.580 -26.649 10.179 1.00 106.86 46 ASP A C 1
ATOM 1931 O O . ASP B 1 66 ? -18.556 -27.329 10.253 1.00 114.56 46 ASP A O 1
ATOM 1936 N N . GLY B 1 67 ? -20.799 -27.136 10.436 1.00 104.72 47 GLY A N 1
ATOM 1937 C CA . GLY B 1 67 ? -21.060 -28.563 10.627 1.00 105.02 47 GLY A CA 1
ATOM 1938 C C . GLY B 1 67 ? -20.989 -29.081 12.053 1.00 104.78 47 GLY A C 1
ATOM 1939 O O . GLY B 1 67 ? -21.588 -30.108 12.354 1.00 110.80 47 GLY A O 1
ATOM 1940 N N . LYS B 1 68 ? -20.340 -28.340 12.950 1.00 103.90 48 LYS A N 1
ATOM 1941 C CA . LYS B 1 68 ? -19.798 -28.889 14.214 1.00 100.23 48 LYS A CA 1
ATOM 1942 C C . LYS B 1 68 ? -20.752 -29.220 15.394 1.00 93.59 48 LYS A C 1
ATOM 1943 O O . LYS B 1 68 ? -20.277 -29.573 16.468 1.00 91.33 48 LYS A O 1
ATOM 1949 N N . LEU B 1 69 ? -22.066 -29.143 15.234 1.00 84.91 49 LEU A N 1
ATOM 1950 C CA . LEU B 1 69 ? -22.917 -29.526 16.348 1.00 82.67 49 LEU A CA 1
ATOM 1951 C C . LEU B 1 69 ? -23.441 -30.925 16.138 1.00 79.16 49 LEU A C 1
ATOM 1952 O O . LEU B 1 69 ? -23.447 -31.410 15.014 1.00 76.00 49 LEU A O 1
ATOM 1957 N N . SER B 1 70 ? -23.864 -31.551 17.247 1.00 76.25 50 SER A N 1
ATOM 1958 C CA . SER B 1 70 ? -24.603 -32.825 17.264 1.00 76.66 50 SER A CA 1
ATOM 1959 C C . SER B 1 70 ? -26.058 -32.581 16.884 1.00 79.19 50 SER A C 1
ATOM 1960 O O . SER B 1 70 ? -26.476 -31.409 16.846 1.00 80.17 50 SER A O 1
ATOM 1963 N N . LYS B 1 71 ? -26.840 -33.647 16.654 1.00 80.27 51 LYS A N 1
ATOM 1964 C CA . LYS B 1 71 ? -28.269 -33.467 16.333 1.00 84.24 51 LYS A CA 1
ATOM 1965 C C . LYS B 1 71 ? -28.943 -32.681 17.463 1.00 83.51 51 LYS A C 1
ATOM 1966 O O . LYS B 1 71 ? -29.594 -31.652 17.216 1.00 80.65 51 LYS A O 1
ATOM 1972 N N . ASP B 1 72 ? -28.730 -33.172 18.696 1.00 85.57 52 ASP A N 1
ATOM 1973 C CA . ASP B 1 72 ? -29.162 -32.542 19.987 1.00 80.00 52 ASP A CA 1
ATOM 1974 C C . ASP B 1 72 ? -28.897 -31.071 20.198 1.00 74.96 52 ASP A C 1
ATOM 1975 O O . ASP B 1 72 ? -29.712 -30.372 20.759 1.00 77.87 52 ASP A O 1
ATOM 1980 N N . GLN B 1 73 ? -27.728 -30.625 19.810 1.00 71.81 53 GLN A N 1
ATOM 1981 C CA . GLN B 1 73 ? -27.397 -29.209 19.848 1.00 71.91 53 GLN A CA 1
ATOM 1982 C C . GLN B 1 73 ? -28.101 -28.405 18.739 1.00 71.29 53 GLN A C 1
ATOM 1983 O O . GLN B 1 73 ? -28.438 -27.250 18.947 1.00 71.67 53 GLN A O 1
ATOM 1989 N N . VAL B 1 74 ? -28.327 -29.007 17.575 1.00 70.69 54 VAL A N 1
ATOM 1990 C CA . VAL B 1 74 ? -29.193 -28.393 16.555 1.00 70.45 54 VAL A CA 1
ATOM 1991 C C . VAL B 1 74 ? -30.645 -28.396 17.071 1.00 68.25 54 VAL A C 1
ATOM 1992 O O . VAL B 1 74 ? -31.333 -27.371 17.036 1.00 63.54 54 VAL A O 1
ATOM 1996 N N . ARG B 1 75 ? -31.095 -29.542 17.570 1.00 70.27 55 ARG A N 1
ATOM 1997 C CA . ARG B 1 75 ? -32.450 -29.670 18.148 1.00 73.60 55 ARG A CA 1
ATOM 1998 C C . ARG B 1 75 ? -32.844 -28.570 19.155 1.00 73.97 55 ARG A C 1
ATOM 1999 O O . ARG B 1 75 ? -33.905 -27.962 18.999 1.00 76.20 55 ARG A O 1
ATOM 2007 N N . ALA B 1 76 ? -31.980 -28.305 20.137 1.00 69.77 56 ALA A N 1
ATOM 2008 C CA . ALA B 1 76 ? -32.164 -27.221 21.112 1.00 69.71 56 ALA A CA 1
ATOM 2009 C C . ALA B 1 76 ? -32.287 -25.814 20.485 1.00 71.62 56 ALA A C 1
ATOM 2010 O O . ALA B 1 76 ? -33.127 -24.969 20.908 1.00 70.44 56 ALA A O 1
ATOM 2012 N N . TRP B 1 77 ? -31.455 -25.551 19.491 1.00 69.71 57 TRP A N 1
ATOM 2013 C CA . TRP B 1 77 ? -31.602 -24.313 18.742 1.00 69.38 57 TRP A CA 1
ATOM 2014 C C . TRP B 1 77 ? -32.905 -24.319 18.012 1.00 67.96 57 TRP A C 1
ATOM 2015 O O . TRP B 1 77 ? -33.572 -23.308 17.964 1.00 72.38 57 TRP A O 1
ATOM 2026 N N . ALA B 1 78 ? -33.299 -25.449 17.456 1.00 66.69 58 ALA A N 1
ATOM 2027 C CA . ALA B 1 78 ? -34.568 -25.448 16.764 1.00 65.90 58 ALA A CA 1
ATOM 2028 C C . ALA B 1 78 ? -35.726 -25.282 17.755 1.00 62.38 58 ALA A C 1
ATOM 2029 O O . ALA B 1 78 ? -36.696 -24.564 17.457 1.00 57.12 58 ALA A O 1
ATOM 2031 N N . LEU B 1 79 ? -35.612 -25.925 18.932 1.00 60.84 59 LEU A N 1
ATOM 2032 C CA . LEU B 1 79 ? -36.679 -25.870 19.987 1.00 57.73 59 LEU A CA 1
ATOM 2033 C C . LEU B 1 79 ? -36.829 -24.485 20.527 1.00 56.34 59 LEU A C 1
ATOM 2034 O O . LEU B 1 79 ? -37.912 -23.967 20.553 1.00 53.73 59 LEU A O 1
ATOM 2039 N N . ASN B 1 80 ? -35.708 -23.894 20.929 1.00 59.62 60 ASN A N 1
ATOM 2040 C CA . ASN B 1 80 ? -35.696 -22.554 21.501 1.00 61.67 60 ASN A CA 1
ATOM 2041 C C . ASN B 1 80 ? -36.065 -21.481 20.511 1.00 66.81 60 ASN A C 1
ATOM 2042 O O . ASN B 1 80 ? -36.876 -20.610 20.837 1.00 73.71 60 ASN A O 1
ATOM 2047 N N . ARG B 1 81 ? -35.530 -21.522 19.294 1.00 67.51 61 ARG A N 1
ATOM 2048 C CA . ARG B 1 81 ? -35.878 -20.476 18.373 1.00 65.99 61 ARG A CA 1
ATOM 2049 C C . ARG B 1 81 ? -37.358 -20.481 18.047 1.00 65.50 61 ARG A C 1
ATOM 2050 O O . ARG B 1 81 ? -37.934 -19.408 17.844 1.00 66.17 61 ARG A O 1
ATOM 2058 N N . TYR B 1 82 ? -37.994 -21.658 18.051 1.00 63.52 62 TYR A N 1
ATOM 2059 C CA . TYR B 1 82 ? -39.432 -21.706 17.881 1.00 60.66 62 TYR A CA 1
ATOM 2060 C C . TYR B 1 82 ? -40.126 -20.611 18.680 1.00 61.54 62 TYR A C 1
ATOM 2061 O O . TYR B 1 82 ? -41.087 -19.974 18.202 1.00 58.23 62 TYR A O 1
ATOM 2070 N N . TYR B 1 83 ? -39.674 -20.445 19.926 1.00 61.49 63 TYR A N 1
ATOM 2071 C CA . TYR B 1 83 ? -40.230 -19.424 20.762 1.00 61.85 63 TYR A CA 1
ATOM 2072 C C . TYR B 1 83 ? -40.061 -18.036 20.144 1.00 61.99 63 TYR A C 1
ATOM 2073 O O . TYR B 1 83 ? -40.964 -17.212 20.270 1.00 63.24 63 TYR A O 1
ATOM 2082 N N . TYR B 1 84 ? -38.935 -17.759 19.496 1.00 62.08 64 TYR A N 1
ATOM 2083 C CA . TYR B 1 84 ? -38.710 -16.411 18.917 1.00 64.20 64 TYR A CA 1
ATOM 2084 C C . TYR B 1 84 ? -39.594 -16.109 17.688 1.00 64.21 64 TYR A C 1
ATOM 2085 O O . TYR B 1 84 ? -40.148 -15.000 17.504 1.00 59.23 64 TYR A O 1
ATOM 2094 N N . GLN B 1 85 ? -39.665 -17.118 16.825 1.00 65.91 65 GLN A N 1
ATOM 2095 C CA . GLN B 1 85 ? -40.500 -17.104 15.638 1.00 63.13 65 GLN A CA 1
ATOM 2096 C C . GLN B 1 85 ? -42.016 -17.041 15.956 1.00 60.96 65 GLN A C 1
ATOM 2097 O O . GLN B 1 85 ? -42.761 -16.392 15.260 1.00 64.97 65 GLN A O 1
ATOM 2103 N N . ALA B 1 86 ? -42.463 -17.792 16.954 1.00 58.40 66 ALA A N 1
ATOM 2104 C CA . ALA B 1 86 ? -43.828 -17.704 17.459 1.00 58.83 66 ALA A CA 1
ATOM 2105 C C . ALA B 1 86 ? -44.297 -16.284 17.977 1.00 61.11 66 ALA A C 1
ATOM 2106 O O . ALA B 1 86 ? -45.483 -15.964 17.960 1.00 58.93 66 ALA A O 1
ATOM 2108 N N . MET B 1 87 ? -43.344 -15.446 18.394 1.00 65.37 67 MET A N 1
ATOM 2109 C CA . MET B 1 87 ? -43.588 -14.089 18.895 1.00 63.87 67 MET A CA 1
ATOM 2110 C C . MET B 1 87 ? -43.309 -12.920 17.923 1.00 61.89 67 MET A C 1
ATOM 2111 O O . MET B 1 87 ? -43.783 -11.795 18.206 1.00 61.83 67 MET A O 1
ATOM 2116 N N . ILE B 1 88 ? -42.603 -13.126 16.807 1.00 54.74 68 ILE A N 1
ATOM 2117 C CA . ILE B 1 88 ? -42.489 -12.008 15.869 1.00 56.51 68 ILE A CA 1
ATOM 2118 C C . ILE B 1 88 ? -43.892 -11.424 15.578 1.00 55.83 68 ILE A C 1
ATOM 2119 O O . ILE B 1 88 ? -44.083 -10.201 15.568 1.00 51.73 68 ILE A O 1
ATOM 2124 N N . PRO B 1 89 ? -44.872 -12.289 15.295 1.00 57.38 69 PRO A N 1
ATOM 2125 C CA . PRO B 1 89 ? -46.167 -11.685 14.978 1.00 57.81 69 PRO A CA 1
ATOM 2126 C C . PRO B 1 89 ? -46.901 -11.061 16.200 1.00 59.04 69 PRO A C 1
ATOM 2127 O O . PRO B 1 89 ? -47.656 -10.070 16.060 1.00 58.57 69 PRO A O 1
ATOM 2131 N N . VAL B 1 90 ? -46.652 -11.588 17.393 1.00 61.43 70 VAL A N 1
ATOM 2132 C CA . VAL B 1 90 ? -47.136 -10.927 18.606 1.00 61.06 70 VAL A CA 1
ATOM 2133 C C . VAL B 1 90 ? -46.432 -9.599 18.727 1.00 56.39 70 VAL A C 1
ATOM 2134 O O . VAL B 1 90 ? -47.047 -8.561 18.951 1.00 55.19 70 VAL A O 1
ATOM 2138 N N . LYS B 1 91 ? -45.122 -9.637 18.564 1.00 52.79 71 LYS A N 1
ATOM 2139 C CA . LYS B 1 91 ? -44.388 -8.398 18.542 1.00 50.97 71 LYS A CA 1
ATOM 2140 C C . LYS B 1 91 ? -44.985 -7.417 17.520 1.00 51.43 71 LYS A C 1
ATOM 2141 O O . LYS B 1 91 ? -45.281 -6.291 17.890 1.00 50.23 71 LYS A O 1
ATOM 2147 N N . ASP B 1 92 ? -45.192 -7.866 16.265 1.00 56.04 72 ASP A N 1
ATOM 2148 C CA . ASP B 1 92 ? -45.672 -7.016 15.153 1.00 57.79 72 ASP A CA 1
ATOM 2149 C C . ASP B 1 92 ? -47.112 -6.604 15.388 1.00 59.52 72 ASP A C 1
ATOM 2150 O O . ASP B 1 92 ? -47.464 -5.472 15.027 1.00 60.10 72 ASP A O 1
ATOM 2155 N N . ALA B 1 93 ? -47.933 -7.489 15.998 1.00 58.28 73 ALA A N 1
ATOM 2156 C CA . ALA B 1 93 ? -49.273 -7.099 16.532 1.00 57.74 73 ALA A CA 1
ATOM 2157 C C . ALA B 1 93 ? -49.201 -5.974 17.571 1.00 58.65 73 ALA A C 1
ATOM 2158 O O . ALA B 1 93 ? -50.081 -5.136 17.611 1.00 57.56 73 ALA A O 1
ATOM 2160 N N . ALA B 1 94 ? -48.159 -5.963 18.401 1.00 59.59 74 ALA A N 1
ATOM 2161 C CA . ALA B 1 94 ? -47.980 -4.897 19.375 1.00 64.15 74 ALA A CA 1
ATOM 2162 C C . ALA B 1 94 ? -47.658 -3.530 18.690 1.00 64.68 74 ALA A C 1
ATOM 2163 O O . ALA B 1 94 ? -48.248 -2.484 19.006 1.00 65.37 74 ALA A O 1
ATOM 2165 N N . LEU B 1 95 ? -46.794 -3.544 17.692 1.00 62.94 75 LEU A N 1
ATOM 2166 C CA . LEU B 1 95 ? -46.474 -2.294 16.995 1.00 61.41 75 LEU A CA 1
ATOM 2167 C C . LEU B 1 95 ? -47.680 -1.682 16.227 1.00 59.36 75 LEU A C 1
ATOM 2168 O O . LEU B 1 95 ? -47.959 -0.491 16.362 1.00 57.93 75 LEU A O 1
ATOM 2173 N N . LEU B 1 96 ? -48.367 -2.513 15.435 1.00 57.01 76 LEU A N 1
ATOM 2174 C CA . LEU B 1 96 ? -49.630 -2.184 14.734 1.00 58.42 76 LEU A CA 1
ATOM 2175 C C . LEU B 1 96 ? -50.631 -1.424 15.585 1.00 58.27 76 LEU A C 1
ATOM 2176 O O . LEU B 1 96 ? -51.163 -0.383 15.174 1.00 52.00 76 LEU A O 1
ATOM 2181 N N . ALA B 1 97 ? -50.853 -1.993 16.787 1.00 63.25 77 ALA A N 1
ATOM 2182 C CA . ALA B 1 97 ? -51.686 -1.446 17.879 1.00 59.51 77 ALA A CA 1
ATOM 2183 C C . ALA B 1 97 ? -51.287 -0.063 18.326 1.00 59.31 77 ALA A C 1
ATOM 2184 O O . ALA B 1 97 ? -52.172 0.671 18.731 1.00 60.04 77 ALA A O 1
ATOM 2186 N N . ARG B 1 98 ? -50.003 0.310 18.182 1.00 61.42 78 ARG A N 1
ATOM 2187 C CA . ARG B 1 98 ? -49.497 1.718 18.398 1.00 61.80 78 ARG A CA 1
ATOM 2188 C C . ARG B 1 98 ? -49.270 2.630 17.176 1.00 62.66 78 ARG A C 1
ATOM 2189 O O . ARG B 1 98 ? -48.808 3.753 17.384 1.00 65.36 78 ARG A O 1
ATOM 2197 N N . LEU B 1 99 ? -49.513 2.202 15.934 1.00 60.62 79 LEU A N 1
ATOM 2198 C CA . LEU B 1 99 ? -49.338 3.145 14.800 1.00 65.40 79 LEU A CA 1
ATOM 2199 C C . LEU B 1 99 ? -50.466 4.162 14.697 1.00 70.38 79 LEU A C 1
ATOM 2200 O O . LEU B 1 99 ? -51.614 3.806 14.911 1.00 69.51 79 LEU A O 1
ATOM 2205 N N . PRO B 1 100 ? -50.132 5.423 14.326 1.00 79.92 80 PRO A N 1
ATOM 2206 C CA . PRO B 1 100 ? -51.144 6.473 14.273 1.00 77.61 80 PRO A CA 1
ATOM 2207 C C . PRO B 1 100 ? -52.155 6.286 13.207 1.00 72.73 80 PRO A C 1
ATOM 2208 O O . PRO B 1 100 ? -53.272 6.627 13.468 1.00 76.96 80 PRO A O 1
ATOM 2212 N N . ASP B 1 101 ? -51.815 5.790 12.020 1.00 75.89 81 ASP A N 1
ATOM 2213 C CA . ASP B 1 101 ? -52.831 5.791 10.902 1.00 79.15 81 ASP A CA 1
ATOM 2214 C C . ASP B 1 101 ? -52.998 4.496 10.105 1.00 73.86 81 ASP A C 1
ATOM 2215 O O . ASP B 1 101 ? -52.171 3.597 10.116 1.00 77.87 81 ASP A O 1
ATOM 2220 N N . ALA B 1 102 ? -54.113 4.420 9.417 1.00 68.91 82 ALA A N 1
ATOM 2221 C CA . ALA B 1 102 ? -54.499 3.200 8.747 1.00 67.47 82 ALA A CA 1
ATOM 2222 C C . ALA B 1 102 ? -53.562 2.810 7.560 1.00 65.01 82 ALA A C 1
ATOM 2223 O O . ALA B 1 102 ? -53.555 1.652 7.141 1.00 52.06 82 ALA A O 1
ATOM 2225 N N . GLN B 1 103 ? -52.796 3.792 7.045 1.00 71.71 83 GLN A N 1
ATOM 2226 C CA . GLN B 1 103 ? -51.808 3.595 5.963 1.00 77.26 83 GLN A CA 1
ATOM 2227 C C . GLN B 1 103 ? -50.640 2.778 6.442 1.00 74.21 83 GLN A C 1
ATOM 2228 O O . GLN B 1 103 ? -50.299 1.771 5.852 1.00 74.51 83 GLN A O 1
ATOM 2234 N N . LEU B 1 104 ? -49.993 3.274 7.488 1.00 74.11 84 LEU A N 1
ATOM 2235 C CA . LEU B 1 104 ? -48.865 2.598 8.136 1.00 71.76 84 LEU A CA 1
ATOM 2236 C C . LEU B 1 104 ? -49.178 1.215 8.639 1.00 62.53 84 LEU A C 1
ATOM 2237 O O . LEU B 1 104 ? -48.412 0.297 8.469 1.00 60.22 84 LEU A O 1
ATOM 2242 N N . ARG B 1 105 ? -50.311 1.109 9.295 1.00 60.92 85 ARG A N 1
ATOM 2243 C CA . ARG B 1 105 ? -50.846 -0.177 9.734 1.00 63.81 85 ARG A CA 1
ATOM 2244 C C . ARG B 1 105 ? -50.968 -1.125 8.572 1.00 63.53 85 ARG A C 1
ATOM 2245 O O . ARG B 1 105 ? -50.443 -2.251 8.664 1.00 63.89 85 ARG A O 1
ATOM 2253 N N . ARG B 1 106 ? -51.628 -0.658 7.487 1.00 64.71 86 ARG A N 1
ATOM 2254 C CA . ARG B 1 106 ? -51.806 -1.461 6.247 1.00 62.56 86 ARG A CA 1
ATOM 2255 C C . ARG B 1 106 ? -50.493 -2.036 5.746 1.00 62.69 86 ARG A C 1
ATOM 2256 O O . ARG B 1 106 ? -50.427 -3.221 5.415 1.00 69.50 86 ARG A O 1
ATOM 2264 N N . ILE B 1 107 ? -49.446 -1.221 5.764 1.00 57.53 87 ILE A N 1
ATOM 2265 C CA . ILE B 1 107 ? -48.174 -1.665 5.293 1.00 56.73 87 ILE A CA 1
ATOM 2266 C C . ILE B 1 107 ? -47.630 -2.603 6.369 1.00 59.77 87 ILE A C 1
ATOM 2267 O O . ILE B 1 107 ? -47.228 -3.765 6.060 1.00 61.17 87 ILE A O 1
ATOM 2272 N N . TRP B 1 108 ? -47.630 -2.161 7.632 1.00 59.42 88 TRP A N 1
ATOM 2273 C CA . TRP B 1 108 ? -46.972 -2.994 8.650 1.00 59.13 88 TRP A CA 1
ATOM 2274 C C . TRP B 1 108 ? -47.633 -4.350 8.790 1.00 57.37 88 TRP A C 1
ATOM 2275 O O . TRP B 1 108 ? -46.922 -5.326 8.857 1.00 59.76 88 TRP A O 1
ATOM 2286 N N . ARG B 1 109 ? -48.948 -4.461 8.685 1.00 55.37 89 ARG A N 1
ATOM 2287 C CA . ARG B 1 109 ? -49.545 -5.782 8.939 1.00 58.19 89 ARG A CA 1
ATOM 2288 C C . ARG B 1 109 ? -49.076 -6.943 8.045 1.00 59.13 89 ARG A C 1
ATOM 2289 O O . ARG B 1 109 ? -49.205 -8.072 8.471 1.00 63.07 89 ARG A O 1
ATOM 2297 N N . GLN B 1 110 ? -48.551 -6.698 6.838 1.00 56.44 90 GLN A N 1
ATOM 2298 C CA . GLN B 1 110 ? -47.999 -7.792 6.021 1.00 56.29 90 GLN A CA 1
ATOM 2299 C C . GLN B 1 110 ? -47.065 -8.699 6.812 1.00 57.66 90 GLN A C 1
ATOM 2300 O O . GLN B 1 110 ? -47.000 -9.901 6.570 1.00 52.35 90 GLN A O 1
ATOM 2306 N N . ARG B 1 111 ? -46.311 -8.088 7.738 1.00 58.15 91 ARG A N 1
ATOM 2307 C CA . ARG B 1 111 ? -45.347 -8.813 8.544 1.00 57.37 91 ARG A CA 1
ATOM 2308 C C . ARG B 1 111 ? -46.020 -9.922 9.401 1.00 59.73 91 ARG A C 1
ATOM 2309 O O . ARG B 1 111 ? -45.473 -11.042 9.559 1.00 60.47 91 ARG A O 1
ATOM 2317 N N . ILE B 1 112 ? -47.189 -9.602 9.962 1.00 59.42 92 ILE A N 1
ATOM 2318 C CA . ILE B 1 112 ? -47.963 -10.584 10.735 1.00 59.46 92 ILE A CA 1
ATOM 2319 C C . ILE B 1 112 ? -48.333 -11.725 9.798 1.00 56.71 92 ILE A C 1
ATOM 2320 O O . ILE B 1 112 ? -48.094 -12.884 10.114 1.00 54.77 92 ILE A O 1
ATOM 2325 N N . VAL B 1 113 ? -48.864 -11.357 8.640 1.00 57.89 93 VAL A N 1
ATOM 2326 C CA . VAL B 1 113 ? -49.235 -12.304 7.592 1.00 62.72 93 VAL A CA 1
ATOM 2327 C C . VAL B 1 113 ? -48.080 -13.244 7.230 1.00 63.25 93 VAL A C 1
ATOM 2328 O O . VAL B 1 113 ? -48.289 -14.478 7.126 1.00 60.69 93 VAL A O 1
ATOM 2332 N N . ASP B 1 114 ? -46.875 -12.661 7.046 1.00 63.19 94 ASP A N 1
ATOM 2333 C CA . ASP B 1 114 ? -45.665 -13.421 6.612 1.00 58.90 94 ASP A CA 1
ATOM 2334 C C . ASP B 1 114 ? -45.446 -14.593 7.564 1.00 58.19 94 ASP A C 1
ATOM 2335 O O . ASP B 1 114 ? -45.023 -15.645 7.103 1.00 56.34 94 ASP A O 1
ATOM 2340 N N . HIS B 1 115 ? -45.733 -14.387 8.879 1.00 59.73 95 HIS A N 1
ATOM 2341 C CA . HIS B 1 115 ? -45.416 -15.349 9.968 1.00 58.05 95 HIS A CA 1
ATOM 2342 C C . HIS B 1 115 ? -46.589 -16.211 10.435 1.00 59.40 95 HIS A C 1
ATOM 2343 O O . HIS B 1 115 ? -46.393 -17.372 10.820 1.00 57.48 95 HIS A O 1
ATOM 2350 N N . ASP B 1 116 ? -47.801 -15.676 10.300 1.00 60.38 96 ASP A N 1
ATOM 2351 C CA . ASP B 1 116 ? -48.993 -16.334 10.752 1.00 64.06 96 ASP A CA 1
ATOM 2352 C C . ASP B 1 116 ? -49.734 -17.034 9.606 1.00 67.21 96 ASP A C 1
ATOM 2353 O O . ASP B 1 116 ? -50.149 -18.165 9.788 1.00 67.43 96 ASP A O 1
ATOM 2358 N N . GLY B 1 117 ? -49.963 -16.335 8.480 1.00 69.05 97 GLY A N 1
ATOM 2359 C CA . GLY B 1 117 ? -50.296 -16.952 7.181 1.00 68.00 97 GLY A CA 1
ATOM 2360 C C . GLY B 1 117 ? -51.554 -16.442 6.481 1.00 73.00 97 GLY A C 1
ATOM 2361 O O . GLY B 1 117 ? -52.229 -15.551 6.989 1.00 79.23 97 GLY A O 1
ATOM 2362 N N . ASP B 1 118 ? -51.883 -17.068 5.334 1.00 74.74 98 ASP A N 1
ATOM 2363 C CA . ASP B 1 118 ? -53.026 -16.753 4.459 1.00 70.52 98 ASP A CA 1
ATOM 2364 C C . ASP B 1 118 ? -52.986 -15.309 3.911 1.00 75.37 98 ASP A C 1
ATOM 2365 O O . ASP B 1 118 ? -52.208 -14.966 2.979 1.00 76.48 98 ASP A O 1
ATOM 2367 N N . GLY B 1 121 ? -54.568 -19.904 6.073 1.00 85.63 101 GLY A N 1
ATOM 2368 C CA . GLY B 1 121 ? -54.508 -21.364 6.250 1.00 90.43 101 GLY A CA 1
ATOM 2369 C C . GLY B 1 121 ? -53.137 -21.901 6.685 1.00 95.62 101 GLY A C 1
ATOM 2370 O O . GLY B 1 121 ? -53.094 -22.954 7.357 1.00 90.62 101 GLY A O 1
ATOM 2371 N N . ASP B 1 122 ? -52.039 -21.207 6.262 1.00 99.95 102 ASP A N 1
ATOM 2372 C CA . ASP B 1 122 ? -50.579 -21.434 6.702 1.00 98.90 102 ASP A CA 1
ATOM 2373 C C . ASP B 1 122 ? -49.417 -20.427 6.158 1.00 92.93 102 ASP A C 1
ATOM 2374 O O . ASP B 1 122 ? -49.583 -19.791 5.038 1.00 89.24 102 ASP A O 1
ATOM 2379 N N . GLY B 1 123 ? -48.278 -20.340 6.926 1.00 75.12 103 GLY A N 1
ATOM 2380 C CA . GLY B 1 123 ? -47.161 -19.323 6.712 1.00 67.66 103 GLY A CA 1
ATOM 2381 C C . GLY B 1 123 ? -45.739 -19.486 7.356 1.00 63.60 103 GLY A C 1
ATOM 2382 O O . GLY B 1 123 ? -45.220 -20.581 7.451 1.00 65.14 103 GLY A O 1
ATOM 2383 N N . GLY B 1 124 ? -45.097 -18.413 7.825 1.00 60.38 104 GLY A N 1
ATOM 2384 C CA . GLY B 1 124 ? -43.754 -18.468 8.480 1.00 61.40 104 GLY A CA 1
ATOM 2385 C C . GLY B 1 124 ? -43.441 -19.336 9.736 1.00 64.96 104 GLY A C 1
ATOM 2386 O O . GLY B 1 124 ? -42.388 -20.019 9.761 1.00 67.92 104 GLY A O 1
ATOM 2387 N N . ILE B 1 125 ? -44.290 -19.295 10.785 1.00 64.65 105 ILE A N 1
ATOM 2388 C CA . ILE B 1 125 ? -44.086 -20.078 12.045 1.00 62.79 105 ILE A CA 1
ATOM 2389 C C . ILE B 1 125 ? -44.236 -21.544 11.734 1.00 67.99 105 ILE A C 1
ATOM 2390 O O . ILE B 1 125 ? -43.516 -22.386 12.307 1.00 70.10 105 ILE A O 1
ATOM 2395 N N . GLU B 1 126 ? -45.259 -21.822 10.905 1.00 70.22 106 GLU A N 1
ATOM 2396 C CA . GLU B 1 126 ? -45.544 -23.157 10.351 1.00 74.08 106 GLU A CA 1
ATOM 2397 C C . GLU B 1 126 ? -44.350 -23.821 9.669 1.00 71.18 106 GLU A C 1
ATOM 2398 O O . GLU B 1 126 ? -44.144 -25.035 9.755 1.00 64.83 106 GLU A O 1
ATOM 2404 N N . ARG B 1 127 ? -43.590 -23.023 8.949 1.00 70.38 107 ARG A N 1
ATOM 2405 C CA . ARG B 1 127 ? -42.418 -23.563 8.372 1.00 74.17 107 ARG A CA 1
ATOM 2406 C C . ARG B 1 127 ? -41.359 -23.621 9.451 1.00 71.61 107 ARG A C 1
ATOM 2407 O O . ARG B 1 127 ? -40.641 -24.613 9.510 1.00 77.65 107 ARG A O 1
ATOM 2415 N N . TRP B 1 128 ? -41.279 -22.688 10.389 1.00 73.45 108 TRP A N 1
ATOM 2416 C CA . TRP B 1 128 ? -40.412 -23.040 11.545 1.00 75.42 108 TRP A CA 1
ATOM 2417 C C . TRP B 1 128 ? -40.832 -24.384 12.165 1.00 73.41 108 TRP A C 1
ATOM 2418 O O . TRP B 1 128 ? -39.956 -25.232 12.380 1.00 71.19 108 TRP A O 1
ATOM 2429 N N . LEU B 1 129 ? -42.137 -24.646 12.313 1.00 70.07 109 LEU A N 1
ATOM 2430 C CA . LEU B 1 129 ? -42.569 -25.953 12.829 1.00 73.56 109 LEU A CA 1
ATOM 2431 C C . LEU B 1 129 ? -42.008 -27.173 12.076 1.00 82.94 109 LEU A C 1
ATOM 2432 O O . LEU B 1 129 ? -41.426 -28.063 12.716 1.00 93.96 109 LEU A O 1
ATOM 2437 N N . LYS B 1 130 ? -42.176 -27.235 10.753 1.00 80.61 110 LYS A N 1
ATOM 2438 C CA . LYS B 1 130 ? -41.386 -28.147 9.941 1.00 79.82 110 LYS A CA 1
ATOM 2439 C C . LYS B 1 130 ? -39.859 -28.242 10.333 1.00 81.99 110 LYS A C 1
ATOM 2440 O O . LYS B 1 130 ? -39.350 -29.325 10.550 1.00 86.42 110 LYS A O 1
ATOM 2446 N N . LEU B 1 131 ? -39.143 -27.131 10.462 1.00 80.28 111 LEU A N 1
ATOM 2447 C CA . LEU B 1 131 ? -37.713 -27.183 10.797 1.00 77.48 111 LEU A CA 1
ATOM 2448 C C . LEU B 1 131 ? -37.508 -28.112 11.974 1.00 76.75 111 LEU A C 1
ATOM 2449 O O . LEU B 1 131 ? -36.679 -29.002 11.922 1.00 80.43 111 LEU A O 1
ATOM 2454 N N . ALA B 1 132 ? -38.276 -27.896 13.035 1.00 77.15 112 ALA A N 1
ATOM 2455 C CA . ALA B 1 132 ? -38.139 -28.681 14.273 1.00 79.23 112 ALA A CA 1
ATOM 2456 C C . ALA B 1 132 ? -38.733 -30.080 14.103 1.00 81.83 112 ALA A C 1
ATOM 2457 O O . ALA B 1 132 ? -38.191 -31.045 14.615 1.00 82.31 112 ALA A O 1
ATOM 2459 N N . GLU B 1 133 ? -39.850 -30.201 13.394 1.00 85.00 113 GLU A N 1
ATOM 2460 C CA . GLU B 1 133 ? -40.444 -31.527 13.171 1.00 87.99 113 GLU A CA 1
ATOM 2461 C C . GLU B 1 133 ? -39.407 -32.458 12.493 1.00 87.74 113 GLU A C 1
ATOM 2462 O O . GLU B 1 133 ? -39.268 -33.634 12.869 1.00 90.77 113 GLU A O 1
ATOM 2468 N N . GLY B 1 134 ? -38.653 -31.888 11.549 1.00 84.30 114 GLY A N 1
ATOM 2469 C CA . GLY B 1 134 ? -37.578 -32.561 10.856 1.00 80.83 114 GLY A CA 1
ATOM 2470 C C . GLY B 1 134 ? -36.251 -32.333 11.530 1.00 80.22 114 GLY A C 1
ATOM 2471 O O . GLY B 1 134 ? -35.294 -32.005 10.879 1.00 81.22 114 GLY A O 1
ATOM 2472 N N . VAL B 1 135 ? -36.212 -32.384 12.852 1.00 80.21 115 VAL A N 1
ATOM 2473 C CA . VAL B 1 135 ? -35.057 -32.930 13.561 1.00 78.11 115 VAL A CA 1
ATOM 2474 C C . VAL B 1 135 ? -35.521 -33.855 14.701 1.00 75.48 115 VAL A C 1
ATOM 2475 O O . VAL B 1 135 ? -34.715 -34.210 15.560 1.00 74.42 115 VAL A O 1
ATOM 2479 N N . GLY B 1 136 ? -36.793 -34.290 14.666 1.00 74.10 116 GLY A N 1
ATOM 2480 C CA . GLY B 1 136 ? -37.275 -35.401 15.490 1.00 74.16 116 GLY A CA 1
ATOM 2481 C C . GLY B 1 136 ? -38.341 -35.039 16.474 1.00 73.02 116 GLY A C 1
ATOM 2482 O O . GLY B 1 136 ? -38.966 -35.916 17.079 1.00 70.52 116 GLY A O 1
ATOM 2483 N N . PHE B 1 137 ? -38.558 -33.736 16.641 1.00 77.09 117 PHE A N 1
ATOM 2484 C CA . PHE B 1 137 ? -39.546 -33.226 17.620 1.00 74.46 117 PHE A CA 1
ATOM 2485 C C . PHE B 1 137 ? -40.961 -33.530 17.191 1.00 74.40 117 PHE A C 1
ATOM 2486 O O . PHE B 1 137 ? -41.269 -33.483 15.994 1.00 71.20 117 PHE A O 1
ATOM 2494 N N . THR B 1 138 ? -41.804 -33.840 18.181 1.00 76.29 118 THR A N 1
ATOM 2495 C CA . THR B 1 138 ? -43.260 -33.855 17.958 1.00 77.38 118 THR A CA 1
ATOM 2496 C C . THR B 1 138 ? -43.748 -32.446 18.014 1.00 73.77 118 THR A C 1
ATOM 2497 O O . THR B 1 138 ? -43.176 -31.593 18.645 1.00 66.72 118 THR A O 1
ATOM 2501 N N . ARG B 1 139 ? -44.871 -32.246 17.388 1.00 80.89 119 ARG A N 1
ATOM 2502 C CA . ARG B 1 139 ? -45.355 -30.929 17.150 1.00 85.90 119 ARG A CA 1
ATOM 2503 C C . ARG B 1 139 ? -45.818 -30.258 18.416 1.00 88.06 119 ARG A C 1
ATOM 2504 O O . ARG B 1 139 ? -45.386 -29.121 18.710 1.00 91.95 119 ARG A O 1
ATOM 2512 N N . ASP B 1 140 ? -46.672 -30.939 19.175 1.00 89.31 120 ASP A N 1
ATOM 2513 C CA . ASP B 1 140 ? -47.232 -30.294 20.412 1.00 90.00 120 ASP A CA 1
ATOM 2514 C C . ASP B 1 140 ? -46.245 -30.149 21.602 1.00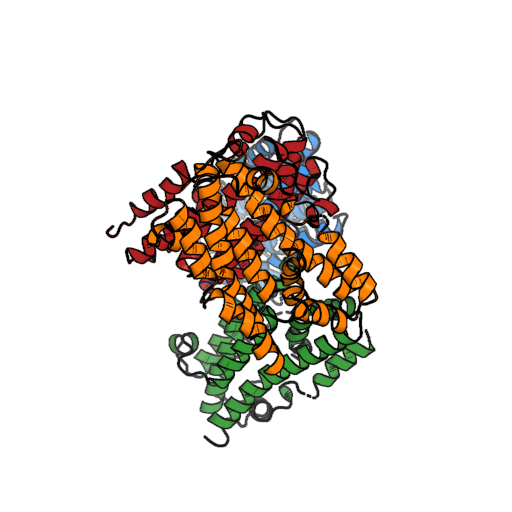 84.66 120 ASP A C 1
ATOM 2515 O O . ASP B 1 140 ? -46.553 -29.441 22.536 1.00 93.06 120 ASP A O 1
ATOM 2520 N N . TYR B 1 141 ? -45.069 -30.780 21.550 1.00 81.44 121 TYR A N 1
ATOM 2521 C CA . TYR B 1 141 ? -43.981 -30.514 22.510 1.00 75.34 121 TYR A CA 1
ATOM 2522 C C . TYR B 1 141 ? -43.297 -29.132 22.265 1.00 74.45 121 TYR A C 1
ATOM 2523 O O . TYR B 1 141 ? -42.947 -28.380 23.216 1.00 74.35 121 TYR A O 1
ATOM 2532 N N . VAL B 1 142 ? -43.077 -28.830 20.988 1.00 70.07 122 VAL A N 1
ATOM 2533 C CA . VAL B 1 142 ? -42.597 -27.520 20.573 1.00 70.34 122 VAL A CA 1
ATOM 2534 C C . VAL B 1 142 ? -43.692 -26.481 20.833 1.00 68.12 122 VAL A C 1
ATOM 2535 O O . VAL B 1 142 ? -43.419 -25.355 21.292 1.00 68.04 122 VAL A O 1
ATOM 2539 N N . LEU B 1 143 ? -44.924 -26.856 20.538 1.00 67.36 123 LEU A N 1
ATOM 2540 C CA . LEU B 1 143 ? -46.001 -25.891 20.547 1.00 68.21 123 LEU A CA 1
ATOM 2541 C C . LEU B 1 143 ? -46.270 -25.435 21.966 1.00 70.03 123 LEU A C 1
ATOM 2542 O O . LEU B 1 143 ? -46.558 -24.261 22.171 1.00 75.79 123 LEU A O 1
ATOM 2547 N N . SER B 1 144 ? -46.123 -26.323 22.949 1.00 70.46 124 SER A N 1
ATOM 2548 C CA . SER B 1 144 ? -46.216 -25.927 24.377 1.00 72.15 124 SER A CA 1
ATOM 2549 C C . SER B 1 144 ? -45.134 -24.937 24.851 1.00 72.36 124 SER A C 1
ATOM 2550 O O . SER B 1 144 ? -45.397 -24.077 25.678 1.00 69.68 124 SER A O 1
ATOM 2553 N N . THR B 1 145 ? -43.911 -25.136 24.366 1.00 72.57 125 THR A N 1
ATOM 2554 C CA . THR B 1 145 ? -42.720 -24.384 24.770 1.00 71.88 125 THR A CA 1
ATOM 2555 C C . THR B 1 145 ? -42.214 -24.770 26.132 1.00 71.69 125 THR A C 1
ATOM 2556 O O . THR B 1 145 ? -41.371 -24.067 26.681 1.00 69.61 125 THR A O 1
ATOM 2560 N N . LYS B 1 146 ? -42.670 -25.914 26.637 1.00 77.20 126 LYS A N 1
ATOM 2561 C CA . LYS B 1 146 ? -42.333 -26.385 27.985 1.00 81.19 126 LYS A CA 1
ATOM 2562 C C . LYS B 1 146 ? -40.856 -26.663 28.201 1.00 77.11 126 LYS A C 1
ATOM 2563 O O . LYS B 1 146 ? -40.396 -26.616 29.340 1.00 82.24 126 LYS A O 1
ATOM 2569 N N . GLY B 1 147 ? -40.126 -26.945 27.128 1.00 71.46 127 GLY A N 1
ATOM 2570 C CA . GLY B 1 147 ? -38.707 -27.247 27.198 1.00 70.46 127 GLY A CA 1
ATOM 2571 C C . GLY B 1 147 ? -37.738 -26.144 26.832 1.00 68.97 127 GLY A C 1
ATOM 2572 O O . GLY B 1 147 ? -36.534 -26.406 26.692 1.00 75.20 127 GLY A O 1
ATOM 2573 N N . ILE B 1 148 ? -38.211 -24.917 26.662 1.00 67.13 128 ILE A N 1
ATOM 2574 C CA . ILE B 1 148 ? -37.284 -23.848 26.288 1.00 67.25 128 ILE A CA 1
ATOM 2575 C C . ILE B 1 148 ? -36.569 -23.327 27.531 1.00 68.78 128 ILE A C 1
ATOM 2576 O O . ILE B 1 148 ? -36.947 -23.660 28.662 1.00 64.07 128 ILE A O 1
ATOM 2581 N N . LEU B 1 149 ? -35.485 -22.587 27.303 1.00 69.31 129 LEU A N 1
ATOM 2582 C CA . LEU B 1 149 ? -34.693 -22.027 28.375 1.00 67.69 129 LEU A CA 1
ATOM 2583 C C . LEU B 1 149 ? -35.360 -20.704 28.718 1.00 71.63 129 LEU A C 1
ATOM 2584 O O . LEU B 1 149 ? -35.982 -20.061 27.839 1.00 75.95 129 LEU A O 1
ATOM 2589 N N . SER B 1 150 ? -35.198 -20.289 29.972 1.00 70.18 130 SER A N 1
ATOM 2590 C CA . SER B 1 150 ? -35.830 -19.079 30.466 1.00 70.83 130 SER A CA 1
ATOM 2591 C C . SER B 1 150 ? -35.097 -17.913 29.858 1.00 67.97 130 SER A C 1
ATOM 2592 O O . SER B 1 150 ? -35.697 -16.838 29.676 1.00 71.08 130 SER A O 1
ATOM 2595 N N . ALA B 1 151 ? -33.810 -18.095 29.551 1.00 60.70 131 ALA A N 1
ATOM 2596 C CA . ALA B 1 151 ? -33.073 -17.025 28.902 1.00 61.94 131 ALA A CA 1
ATOM 2597 C C . ALA B 1 151 ? -33.721 -16.673 27.553 1.00 64.21 131 ALA A C 1
ATOM 2598 O O . ALA B 1 151 ? -33.789 -15.484 27.191 1.00 67.39 131 ALA A O 1
ATOM 2600 N N . THR B 1 152 ? -34.238 -17.668 26.821 1.00 61.11 132 THR A N 1
ATOM 2601 C CA . THR B 1 152 ? -34.839 -17.327 25.535 1.00 60.19 132 THR A CA 1
ATOM 2602 C C . THR B 1 152 ? -36.234 -16.687 25.778 1.00 58.33 132 THR A C 1
ATOM 2603 O O . THR B 1 152 ? -36.531 -15.628 25.222 1.00 59.25 132 THR A O 1
ATOM 2607 N N . ARG B 1 153 ? -37.033 -17.281 26.661 1.00 56.12 133 ARG A N 1
ATOM 2608 C CA . ARG B 1 153 ? -38.289 -16.659 27.117 1.00 55.45 133 ARG A CA 1
ATOM 2609 C C . ARG B 1 153 ? -38.174 -15.168 27.495 1.00 56.32 133 ARG A C 1
ATOM 2610 O O . ARG B 1 153 ? -38.931 -14.325 27.012 1.00 58.69 133 ARG A O 1
ATOM 2618 N N . PHE B 1 154 ? -37.211 -14.831 28.329 1.00 55.38 134 PHE A N 1
ATOM 2619 C CA . PHE B 1 154 ? -37.093 -13.460 28.736 1.00 54.38 134 PHE A CA 1
ATOM 2620 C C . PHE B 1 154 ? -36.412 -12.653 27.663 1.00 51.54 134 PHE A C 1
ATOM 2621 O O . PHE B 1 154 ? -36.706 -11.502 27.549 1.00 54.39 134 PHE A O 1
ATOM 2629 N N . SER B 1 155 ? -35.511 -13.214 26.875 1.00 54.05 135 SER A N 1
ATOM 2630 C CA . SER B 1 155 ? -34.876 -12.408 25.800 1.00 56.06 135 SER A CA 1
ATOM 2631 C C . SER B 1 155 ? -35.942 -11.937 24.823 1.00 57.36 135 SER A C 1
ATOM 2632 O O . SER B 1 155 ? -36.009 -10.731 24.513 1.00 55.09 135 SER A O 1
ATOM 2635 N N . VAL B 1 156 ?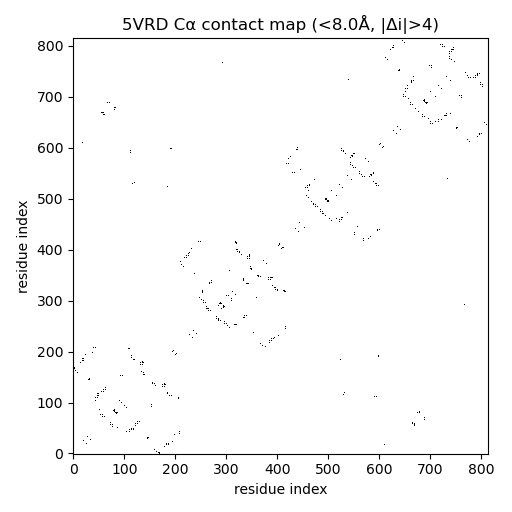 -36.802 -12.882 24.408 1.00 57.02 136 VAL A N 1
ATOM 2636 C CA . VAL B 1 156 ? -37.828 -12.646 23.373 1.00 59.09 136 VAL A CA 1
ATOM 2637 C C . VAL B 1 156 ? -38.973 -11.666 23.806 1.00 58.41 136 VAL A C 1
ATOM 2638 O O . VAL B 1 156 ? -39.405 -10.724 23.072 1.00 49.43 136 VAL A O 1
ATOM 2642 N N . ASP B 1 157 ? -39.446 -11.928 25.022 1.00 60.33 137 ASP A N 1
ATOM 2643 C CA . ASP B 1 157 ? -40.405 -11.072 25.709 1.00 56.19 137 ASP A CA 1
ATOM 2644 C C . ASP B 1 157 ? -39.859 -9.700 25.950 1.00 52.52 137 ASP A C 1
ATOM 2645 O O . ASP B 1 157 ? -40.614 -8.756 25.860 1.00 52.90 137 ASP A O 1
ATOM 2650 N N . ALA B 1 158 ? -38.565 -9.566 26.235 1.00 50.60 138 ALA A N 1
ATOM 2651 C CA . ALA B 1 158 ? -37.894 -8.231 26.174 1.00 53.68 138 ALA A CA 1
ATOM 2652 C C . ALA B 1 158 ? -38.207 -7.418 24.910 1.00 56.44 138 ALA A C 1
ATOM 2653 O O . ALA B 1 158 ? -38.593 -6.244 24.973 1.00 50.68 138 ALA A O 1
ATOM 2655 N N . TYR B 1 159 ? -37.998 -8.088 23.758 1.00 61.02 139 TYR A N 1
ATOM 2656 C CA . TYR B 1 159 ? -38.211 -7.501 22.454 1.00 57.01 139 TYR A CA 1
ATOM 2657 C C . TYR B 1 159 ? -39.667 -7.138 22.388 1.00 52.59 139 TYR A C 1
ATOM 2658 O O . TYR B 1 159 ? -39.953 -5.989 22.082 1.00 54.21 139 TYR A O 1
ATOM 2667 N N . VAL B 1 160 ? -40.573 -8.041 22.769 1.00 46.78 140 VAL A N 1
ATOM 2668 C CA . VAL B 1 160 ? -42.004 -7.699 22.699 1.00 48.06 140 VAL A CA 1
ATOM 2669 C C . VAL B 1 160 ? -42.404 -6.492 23.608 1.00 50.50 140 VAL A C 1
ATOM 2670 O O . VAL B 1 160 ? -43.147 -5.614 23.201 1.00 48.33 140 VAL A O 1
ATOM 2674 N N . HIS B 1 161 ? -41.893 -6.450 24.833 1.00 54.17 141 HIS A N 1
ATOM 2675 C CA . HIS B 1 161 ? -42.118 -5.296 25.683 1.00 56.04 141 HIS A CA 1
ATOM 2676 C C . HIS B 1 161 ? -41.477 -4.024 25.052 1.00 55.65 141 HIS A C 1
ATOM 2677 O O . HIS B 1 161 ? -42.164 -3.014 24.904 1.00 57.84 141 HIS A O 1
ATOM 2684 N N . PHE B 1 162 ? -40.230 -4.087 24.595 1.00 54.39 142 PHE A N 1
ATOM 2685 C CA . PHE B 1 162 ? -39.597 -2.949 23.847 1.00 55.88 142 PHE A CA 1
ATOM 2686 C C . PHE B 1 162 ? -40.537 -2.235 22.862 1.00 58.16 142 PHE A C 1
ATOM 2687 O O . PHE B 1 162 ? -40.695 -1.026 22.879 1.00 56.16 142 PHE A O 1
ATOM 2695 N N . VAL B 1 163 ? -41.154 -3.035 22.010 1.00 58.31 143 VAL A N 1
ATOM 2696 C CA . VAL B 1 163 ? -41.949 -2.574 20.885 1.00 58.04 143 VAL A CA 1
ATOM 2697 C C . VAL B 1 163 ? -43.212 -1.856 21.377 1.00 58.47 143 VAL A C 1
ATOM 2698 O O . VAL B 1 163 ? -43.558 -0.773 20.901 1.00 53.35 143 VAL A O 1
ATOM 2702 N N . SER B 1 164 ? -43.863 -2.437 22.390 1.00 61.60 144 SER A N 1
ATOM 2703 C CA . SER B 1 164 ? -45.005 -1.793 23.098 1.00 60.57 144 SER A CA 1
ATOM 2704 C C . SER B 1 164 ? -44.678 -0.605 23.976 1.00 61.76 144 SER A C 1
ATOM 2705 O O . SER B 1 164 ? -45.536 0.247 24.079 1.00 61.52 144 SER A O 1
ATOM 2708 N N . GLU B 1 165 ? -43.478 -0.564 24.598 1.00 65.44 145 GLU A N 1
ATOM 2709 C CA . GLU B 1 165 ? -43.071 0.469 25.610 1.00 66.10 145 GLU A CA 1
ATOM 2710 C C . GLU B 1 165 ? -42.284 1.660 25.013 1.00 65.80 145 GLU A C 1
ATOM 2711 O O . GLU B 1 165 ? -42.771 2.766 25.058 1.00 71.96 145 GLU A O 1
ATOM 2717 N N . ARG B 1 166 ? -41.133 1.463 24.386 1.00 66.31 146 ARG A N 1
ATOM 2718 C CA . ARG B 1 166 ? -40.329 2.587 23.797 1.00 65.64 146 ARG A CA 1
ATOM 2719 C C . ARG B 1 166 ? -41.074 3.388 22.703 1.00 65.01 146 ARG A C 1
ATOM 2720 O O . ARG B 1 166 ? -42.244 3.147 22.463 1.00 68.92 146 ARG A O 1
ATOM 2728 N N . SER B 1 167 ? -40.393 4.303 22.017 1.00 61.92 147 SER A N 1
ATOM 2729 C CA . SER B 1 167 ? -40.981 5.088 20.907 1.00 61.26 147 SER A CA 1
ATOM 2730 C C . SER B 1 167 ? -41.061 4.417 19.459 1.00 64.02 147 SER A C 1
ATOM 2731 O O . SER B 1 167 ? -40.158 3.663 19.035 1.00 61.87 147 SER A O 1
ATOM 2734 N N . LEU B 1 168 ? -42.094 4.757 18.674 1.00 64.07 148 LEU A N 1
ATOM 2735 C CA . LEU B 1 168 ? -42.291 4.127 17.372 1.00 65.53 148 LEU A CA 1
ATOM 2736 C C . LEU B 1 168 ? -41.030 4.093 16.512 1.00 67.87 148 LEU A C 1
ATOM 2737 O O . LEU B 1 168 ? -40.801 3.101 15.770 1.00 68.39 148 LEU A O 1
ATOM 2742 N N . LEU B 1 169 ? -40.218 5.152 16.599 1.00 65.38 149 LEU A N 1
ATOM 2743 C CA . LEU B 1 169 ? -39.003 5.196 15.809 1.00 66.67 149 LEU A CA 1
ATOM 2744 C C . LEU B 1 169 ? -38.123 4.038 16.255 1.00 66.44 149 LEU A C 1
ATOM 2745 O O . LEU B 1 169 ? -37.496 3.339 15.435 1.00 61.27 149 LEU A O 1
ATOM 2750 N N . GLU B 1 170 ? -38.122 3.818 17.570 1.00 67.61 150 GLU A N 1
ATOM 2751 C CA . GLU B 1 170 ? -37.323 2.775 18.169 1.00 64.58 150 GLU A CA 1
ATOM 2752 C C . GLU B 1 170 ? -37.840 1.402 17.909 1.00 63.59 150 GLU A C 1
ATOM 2753 O O . GLU B 1 170 ? -37.050 0.531 17.610 1.00 68.63 150 GLU A O 1
ATOM 2759 N N . ALA B 1 171 ? -39.139 1.177 18.039 1.00 63.50 151 ALA A N 1
ATOM 2760 C CA . ALA B 1 171 ? -39.677 -0.155 17.744 1.00 64.12 151 ALA A CA 1
ATOM 2761 C C . ALA B 1 171 ? -39.415 -0.517 16.305 1.00 66.38 151 ALA A C 1
ATOM 2762 O O . ALA B 1 171 ? -38.968 -1.631 16.000 1.00 69.50 151 ALA A O 1
ATOM 2764 N N . ILE B 1 172 ? -39.716 0.429 15.417 1.00 66.53 152 ILE A N 1
ATOM 2765 C CA . ILE B 1 172 ? -39.589 0.187 13.991 1.00 65.63 152 ILE A CA 1
ATOM 2766 C C . ILE B 1 172 ? -38.147 -0.140 13.687 1.00 63.51 152 ILE A C 1
ATOM 2767 O O . ILE B 1 172 ? -37.890 -1.149 13.006 1.00 61.67 152 ILE A O 1
ATOM 2772 N N . ALA B 1 173 ? -37.226 0.685 14.211 1.00 61.69 153 ALA A N 1
ATOM 2773 C CA . ALA B 1 173 ? -35.786 0.548 13.935 1.00 60.27 153 ALA A CA 1
ATOM 2774 C C . ALA B 1 173 ? -35.201 -0.723 14.488 1.00 61.05 153 ALA A C 1
ATOM 2775 O O . ALA B 1 173 ? -34.190 -1.180 13.957 1.00 62.88 153 ALA A O 1
ATOM 2777 N N . SER B 1 174 ? -35.824 -1.299 15.527 1.00 61.39 154 SER A N 1
ATOM 2778 C CA . SER B 1 174 ? -35.445 -2.639 16.040 1.00 63.88 154 SER A CA 1
ATOM 2779 C C . SER B 1 174 ? -35.618 -3.731 15.024 1.00 63.13 154 SER A C 1
ATOM 2780 O O . SER B 1 174 ? -34.918 -4.721 15.085 1.00 59.37 154 SER A O 1
ATOM 2783 N N . SER B 1 175 ? -36.567 -3.546 14.100 1.00 67.40 155 SER A N 1
ATOM 2784 C CA . SER B 1 175 ? -36.728 -4.450 12.951 1.00 65.45 155 SER A CA 1
ATOM 2785 C C . SER B 1 175 ? -35.462 -4.551 12.109 1.00 63.02 155 SER A C 1
ATOM 2786 O O . SER B 1 175 ? -35.232 -5.579 11.520 1.00 57.68 155 SER A O 1
ATOM 2789 N N . LEU B 1 176 ? -34.625 -3.506 12.102 1.00 65.58 156 LEU A N 1
ATOM 2790 C CA . LEU B 1 176 ? -33.503 -3.393 11.168 1.00 66.01 156 LEU A CA 1
ATOM 2791 C C . LEU B 1 176 ? -32.448 -4.503 11.120 1.00 69.73 156 LEU A C 1
ATOM 2792 O O . LEU B 1 176 ? -31.665 -4.481 10.160 1.00 78.44 156 LEU A O 1
ATOM 2797 N N . THR B 1 177 ? -32.419 -5.494 12.029 1.00 70.00 157 THR A N 1
ATOM 2798 C CA . THR B 1 177 ? -31.657 -6.743 11.696 1.00 73.24 157 THR A CA 1
ATOM 2799 C C . THR B 1 177 ? -32.015 -7.264 10.281 1.00 73.27 157 THR A C 1
ATOM 2800 O O . THR B 1 177 ? -31.181 -7.857 9.631 1.00 77.84 157 THR A O 1
ATOM 2804 N N . GLU B 1 178 ? -33.235 -7.004 9.807 1.00 72.30 158 GLU A N 1
ATOM 2805 C CA . GLU B 1 178 ? -33.646 -7.304 8.428 1.00 69.46 158 GLU A CA 1
ATOM 2806 C C . GLU B 1 178 ? -32.745 -6.737 7.339 1.00 72.37 158 GLU A C 1
ATOM 2807 O O . GLU B 1 178 ? -32.784 -7.251 6.239 1.00 73.51 158 GLU A O 1
ATOM 2813 N N . MET B 1 179 ? -31.878 -5.752 7.618 1.00 77.45 159 MET A N 1
ATOM 2814 C CA . MET B 1 179 ? -30.763 -5.464 6.669 1.00 78.83 159 MET A CA 1
ATOM 2815 C C . MET B 1 179 ? -29.717 -6.592 6.519 1.00 81.38 159 MET A C 1
ATOM 2816 O O . MET B 1 179 ? -28.810 -6.455 5.706 1.00 92.14 159 MET A O 1
ATOM 2821 N N . PHE B 1 180 ? -29.829 -7.702 7.251 1.00 81.75 160 PHE A N 1
ATOM 2822 C CA . PHE B 1 180 ? -28.732 -8.686 7.330 1.00 81.65 160 PHE A CA 1
ATOM 2823 C C . PHE B 1 180 ? -29.025 -10.188 6.981 1.00 85.23 160 PHE A C 1
ATOM 2824 O O . PHE B 1 180 ? -28.148 -11.013 7.176 1.00 91.93 160 PHE A O 1
ATOM 2832 N N . SER B 1 181 ? -30.181 -10.566 6.422 1.00 87.16 161 SER A N 1
ATOM 2833 C CA . SER B 1 181 ? -30.308 -11.922 5.838 1.00 79.21 161 SER A CA 1
ATOM 2834 C C . SER B 1 181 ? -29.955 -11.853 4.331 1.00 83.63 161 SER A C 1
ATOM 2835 O O . SER B 1 181 ? -30.676 -11.205 3.564 1.00 74.28 161 SER A O 1
ATOM 2836 N N . MET B 1 192 ? -27.937 -22.870 3.856 1.00 104.40 172 MET A N 1
ATOM 2837 C CA . MET B 1 192 ? -26.581 -22.846 4.413 1.00 113.20 172 MET A CA 1
ATOM 2838 C C . MET B 1 192 ? -26.080 -24.267 4.734 1.00 118.02 172 MET A C 1
ATOM 2839 O O . MET B 1 192 ? -25.125 -24.795 4.083 1.00 94.32 172 MET A O 1
ATOM 2844 N N . LEU B 1 193 ? -26.823 -24.846 5.718 1.00 124.25 173 LEU A N 1
ATOM 2845 C CA . LEU B 1 193 ? -26.477 -25.982 6.655 1.00 112.72 173 LEU A CA 1
ATOM 2846 C C . LEU B 1 193 ? -26.581 -27.423 6.021 1.00 107.04 173 LEU A C 1
ATOM 2847 O O . LEU B 1 193 ? -27.061 -28.371 6.663 1.00 94.52 173 LEU A O 1
ATOM 2852 N N . LYS B 1 194 ? -26.158 -27.622 4.774 1.00 105.43 174 LYS A N 1
ATOM 2853 C CA . LYS B 1 194 ? -26.195 -28.986 4.229 1.00 98.56 174 LYS A CA 1
ATOM 2854 C C . LYS B 1 194 ? -24.828 -29.699 4.511 1.00 98.12 174 LYS A C 1
ATOM 2855 O O . LYS B 1 194 ? -24.083 -30.105 3.641 1.00 90.21 174 LYS A O 1
ATOM 2859 N N . ASN B 1 195 ? -24.534 -29.774 5.824 1.00 103.51 175 ASN A N 1
ATOM 2860 C CA . ASN B 1 195 ? -23.351 -30.438 6.446 1.00 98.65 175 ASN A CA 1
ATOM 2861 C C . ASN B 1 195 ? -23.823 -31.376 7.553 1.00 90.72 175 ASN A C 1
ATOM 2862 O O . ASN B 1 195 ? -23.065 -31.712 8.448 1.00 86.84 175 ASN A O 1
ATOM 2867 N N . TYR B 1 196 ? -25.078 -31.800 7.442 1.00 86.87 176 TYR A N 1
ATOM 2868 C CA . TYR B 1 196 ? -25.800 -32.524 8.459 1.00 90.23 176 TYR A CA 1
ATOM 2869 C C . TYR B 1 196 ? -26.593 -33.607 7.712 1.00 88.83 176 TYR A C 1
ATOM 2870 O O . TYR B 1 196 ? -27.445 -33.258 6.901 1.00 86.81 176 TYR A O 1
ATOM 2879 N N . ASP B 1 197 ? -26.383 -34.891 8.019 1.00 91.73 177 ASP A N 1
ATOM 2880 C CA . ASP B 1 197 ? -27.136 -35.982 7.357 1.00 95.35 177 ASP A CA 1
ATOM 2881 C C . ASP B 1 197 ? -28.666 -35.997 7.694 1.00 95.28 177 ASP A C 1
ATOM 2882 O O . ASP B 1 197 ? -29.254 -37.067 7.865 1.00 101.79 177 ASP A O 1
ATOM 2887 N N . PHE B 1 198 ? -29.301 -34.824 7.793 1.00 93.50 178 PHE A N 1
ATOM 2888 C CA . PHE B 1 198 ? -30.757 -34.712 8.099 1.00 98.31 178 PHE A CA 1
ATOM 2889 C C . PHE B 1 198 ? -31.410 -33.322 7.764 1.00 90.64 178 PHE A C 1
ATOM 2890 O O . PHE B 1 198 ? -32.441 -32.983 8.314 1.00 80.56 178 PHE A O 1
ATOM 2898 N N . ILE B 1 199 ? -30.847 -32.585 6.797 1.00 88.40 179 ILE A N 1
ATOM 2899 C CA . ILE B 1 199 ? -31.308 -31.250 6.415 1.00 87.89 179 ILE A CA 1
ATOM 2900 C C . ILE B 1 199 ? -31.332 -31.084 4.878 1.00 80.24 179 ILE A C 1
ATOM 2901 O O . ILE B 1 199 ? -32.397 -31.154 4.230 1.00 73.23 179 ILE A O 1
ATOM 2906 N N . ARG B 1 216 ? -35.971 -5.821 1.664 1.00 59.26 196 ARG A N 1
ATOM 2907 C CA . ARG B 1 216 ? -36.812 -6.821 2.228 1.00 65.13 196 ARG A CA 1
ATOM 2908 C C . ARG B 1 216 ? -38.028 -5.936 2.676 1.00 74.28 196 ARG A C 1
ATOM 2909 O O . ARG B 1 216 ? -38.649 -5.225 1.853 1.00 67.49 196 ARG A O 1
ATOM 2917 N N . ASP B 1 217 ? -38.346 -6.016 3.992 1.00 83.28 197 ASP A N 1
ATOM 2918 C CA . ASP B 1 217 ? -39.130 -5.046 4.778 1.00 77.28 197 ASP A CA 1
ATOM 2919 C C . ASP B 1 217 ? -38.218 -3.963 5.303 1.00 73.01 197 ASP A C 1
ATOM 2920 O O . ASP B 1 217 ? -38.687 -2.935 5.777 1.00 73.00 197 ASP A O 1
ATOM 2925 N N . ALA B 1 218 ? -36.910 -4.214 5.289 1.00 71.50 198 ALA A N 1
ATOM 2926 C CA . ALA B 1 218 ? -35.914 -3.233 5.728 1.00 71.60 198 ALA A CA 1
ATOM 2927 C C . ALA B 1 218 ? -35.884 -1.941 4.951 1.00 73.97 198 ALA A C 1
ATOM 2928 O O . ALA B 1 218 ? -35.378 -0.977 5.465 1.00 77.87 198 ALA A O 1
ATOM 2930 N N . ASP B 1 219 ? -36.390 -1.925 3.714 1.00 78.92 199 ASP A N 1
ATOM 2931 C CA . ASP B 1 219 ? -36.367 -0.728 2.862 1.00 81.04 199 ASP A CA 1
ATOM 2932 C C . ASP B 1 219 ? -37.288 0.291 3.469 1.00 76.02 199 ASP A C 1
ATOM 2933 O O . ASP B 1 219 ? -36.893 1.454 3.705 1.00 75.78 199 ASP A O 1
ATOM 2938 N N . PHE B 1 220 ? -38.503 -0.183 3.736 1.00 71.37 200 PHE A N 1
ATOM 2939 C CA . PHE B 1 220 ? -39.510 0.565 4.485 1.00 70.44 200 PHE A CA 1
ATOM 2940 C C . PHE B 1 220 ? -39.036 0.988 5.890 1.00 71.41 200 PHE A C 1
ATOM 2941 O O . PHE B 1 220 ? -39.220 2.142 6.308 1.00 70.19 200 PHE A O 1
ATOM 2949 N N . ALA B 1 221 ? -38.465 0.044 6.622 1.00 68.37 201 ALA A N 1
ATOM 2950 C CA . ALA B 1 221 ? -38.052 0.337 7.957 1.00 71.32 201 ALA A CA 1
ATOM 2951 C C . ALA B 1 221 ? -36.996 1.433 7.866 1.00 74.22 201 ALA A C 1
ATOM 2952 O O . ALA B 1 221 ? -37.169 2.503 8.470 1.00 78.35 201 ALA A O 1
ATOM 2954 N N . LEU B 1 222 ? -35.940 1.185 7.088 1.00 75.44 202 LEU A N 1
ATOM 2955 C CA . LEU B 1 222 ? -34.849 2.163 6.900 1.00 79.05 202 LEU A CA 1
ATOM 2956 C C . LEU B 1 222 ? -35.386 3.519 6.463 1.00 84.02 202 LEU A C 1
ATOM 2957 O O . LEU B 1 222 ? -35.065 4.530 7.115 1.00 84.15 202 LEU A O 1
ATOM 2962 N N . ASP B 1 223 ? -36.197 3.553 5.382 1.00 80.01 203 ASP A N 1
ATOM 2963 C CA . ASP B 1 223 ? -36.690 4.833 4.899 1.00 75.84 203 ASP A CA 1
ATOM 2964 C C . ASP B 1 223 ? -37.508 5.525 5.929 1.00 73.77 203 ASP A C 1
ATOM 2965 O O . ASP B 1 223 ? -37.462 6.736 6.013 1.00 76.37 203 ASP A O 1
ATOM 2970 N N . TYR B 1 224 ? -38.270 4.759 6.704 1.00 75.50 204 TYR A N 1
ATOM 2971 C CA . TYR B 1 224 ? -38.997 5.316 7.845 1.00 74.43 204 TYR A CA 1
ATOM 2972 C C . TYR B 1 224 ? -38.021 5.953 8.799 1.00 73.98 204 TYR A C 1
ATOM 2973 O O . TYR B 1 224 ? -38.165 7.114 9.122 1.00 75.27 204 TYR A O 1
ATOM 2982 N N . VAL B 1 225 ? -37.038 5.183 9.249 1.00 74.41 205 VAL A N 1
ATOM 2983 C CA . VAL B 1 225 ? -36.085 5.652 10.270 1.00 76.59 205 VAL A CA 1
ATOM 2984 C C . VAL B 1 225 ? -35.354 6.967 9.857 1.00 82.11 205 VAL A C 1
ATOM 2985 O O . VAL B 1 225 ? -35.159 7.843 10.687 1.00 82.11 205 VAL A O 1
ATOM 2989 N N . LYS B 1 226 ? -34.986 7.106 8.577 1.00 86.41 206 LYS A N 1
ATOM 2990 C CA . LYS B 1 226 ? -34.223 8.268 8.092 1.00 84.10 206 LYS A CA 1
ATOM 2991 C C . LYS B 1 226 ? -35.072 9.491 8.066 1.00 84.31 206 LYS A C 1
ATOM 2992 O O . LYS B 1 226 ? -34.698 10.507 8.583 1.00 95.95 206 LYS A O 1
ATOM 2998 N N . ARG B 1 227 ? -36.220 9.369 7.440 1.00 83.72 207 ARG A N 1
ATOM 2999 C CA . ARG B 1 227 ? -37.208 10.416 7.361 1.00 85.46 207 ARG A CA 1
ATOM 3000 C C . ARG B 1 227 ? -37.741 10.855 8.755 1.00 81.72 207 ARG A C 1
ATOM 3001 O O . ARG B 1 227 ? -38.231 11.974 8.856 1.00 80.44 207 ARG A O 1
ATOM 3009 N N . HIS B 1 228 ? -37.647 10.020 9.814 1.00 81.19 208 HIS A N 1
ATOM 3010 C CA . HIS B 1 228 ? -38.282 10.346 11.165 1.00 85.44 208 HIS A CA 1
ATOM 3011 C C . HIS B 1 228 ? -37.362 10.740 12.330 1.00 86.45 208 HIS A C 1
ATOM 3012 O O . HIS B 1 228 ? -37.840 11.266 13.332 1.00 94.42 208 HIS A O 1
ATOM 3019 N N . ALA B 1 229 ? -36.063 10.524 12.200 1.00 85.60 209 ALA A N 1
ATOM 3020 C CA . ALA B 1 229 ? -35.115 10.972 13.207 1.00 84.03 209 ALA A CA 1
ATOM 3021 C C . ALA B 1 229 ? -34.659 12.394 12.924 1.00 83.74 209 ALA A C 1
ATOM 3022 O O . ALA B 1 229 ? -33.512 12.621 12.595 1.00 81.95 209 ALA A O 1
ATOM 3024 N N . THR B 1 230 ? -35.548 13.357 13.114 1.00 86.38 210 THR A N 1
ATOM 3025 C CA . THR B 1 230 ? -35.229 14.742 12.801 1.00 91.20 210 THR A CA 1
ATOM 3026 C C . THR B 1 230 ? -34.124 15.324 13.680 1.00 92.53 210 THR A C 1
ATOM 3027 O O . THR B 1 230 ? -33.572 16.353 13.306 1.00 99.71 210 THR A O 1
ATOM 3031 N N . THR B 1 231 ? -33.831 14.710 14.838 1.00 93.08 211 THR A N 1
ATOM 3032 C CA . THR B 1 231 ? -32.777 15.183 15.796 1.00 93.64 211 THR A CA 1
ATOM 3033 C C . THR B 1 231 ? -31.719 14.103 16.128 1.00 92.22 211 THR A C 1
ATOM 3034 O O . THR B 1 231 ? -31.924 12.928 15.834 1.00 95.55 211 THR A O 1
ATOM 3038 N N . PRO B 1 232 ? -30.585 14.488 16.755 1.00 91.39 212 PRO A N 1
ATOM 3039 C CA . PRO B 1 232 ? -29.566 13.472 17.102 1.00 88.27 212 PRO A CA 1
ATOM 3040 C C . PRO B 1 232 ? -30.006 12.419 18.110 1.00 88.54 212 PRO A C 1
ATOM 3041 O O . PRO B 1 232 ? -29.528 11.291 18.044 1.00 88.17 212 PRO A O 1
ATOM 3045 N N . GLU B 1 233 ? -30.875 12.792 19.050 1.00 88.83 213 GLU A N 1
ATOM 3046 C CA . GLU B 1 233 ? -31.360 11.856 20.070 1.00 89.42 213 GLU A CA 1
ATOM 3047 C C . GLU B 1 233 ? -32.278 10.786 19.482 1.00 85.51 213 GLU A C 1
ATOM 3048 O O . GLU B 1 233 ? -32.259 9.630 19.916 1.00 79.86 213 GLU A O 1
ATOM 3054 N N . MET B 1 234 ? -33.074 11.186 18.486 1.00 85.88 214 MET A N 1
ATOM 3055 C CA . MET B 1 234 ? -33.868 10.255 17.657 1.00 80.88 214 MET A CA 1
ATOM 3056 C C . MET B 1 234 ? -32.989 9.335 16.800 1.00 72.71 214 MET A C 1
ATOM 3057 O O . MET B 1 234 ? -33.267 8.152 16.667 1.00 69.18 214 MET A O 1
ATOM 3062 N N . GLN B 1 235 ? -31.919 9.884 16.256 1.00 70.52 215 GLN A N 1
ATOM 3063 C CA . GLN B 1 235 ? -30.951 9.094 15.510 1.00 72.92 215 GLN A CA 1
ATOM 3064 C C . GLN B 1 235 ? -30.261 8.086 16.386 1.00 75.12 215 GLN A C 1
ATOM 3065 O O . GLN B 1 235 ? -30.146 6.941 15.997 1.00 73.89 215 GLN A O 1
ATOM 3071 N N . ARG B 1 236 ? -29.837 8.507 17.579 1.00 83.27 216 ARG A N 1
ATOM 3072 C CA . ARG B 1 236 ? -29.172 7.613 18.549 1.00 84.55 216 ARG A CA 1
ATOM 3073 C C . ARG B 1 236 ? -30.182 6.647 19.248 1.00 83.07 216 ARG A C 1
ATOM 3074 O O . ARG B 1 236 ? -29.852 5.492 19.575 1.00 78.70 216 ARG A O 1
ATOM 3079 N N . ALA B 1 237 ? -31.434 7.063 19.383 1.00 80.66 217 ALA A N 1
ATOM 3080 C CA . ALA B 1 237 ? -32.451 6.106 19.787 1.00 77.20 217 ALA A CA 1
ATOM 3081 C C . ALA B 1 237 ? -32.553 4.939 18.763 1.00 73.97 217 ALA A C 1
ATOM 3082 O O . ALA B 1 237 ? -32.509 3.761 19.162 1.00 75.21 217 ALA A O 1
ATOM 3084 N N . ALA B 1 238 ? -32.650 5.260 17.468 1.00 68.38 218 ALA A N 1
ATOM 3085 C CA . ALA B 1 238 ? -32.626 4.226 16.411 1.00 66.35 218 ALA A CA 1
ATOM 3086 C C . ALA B 1 238 ? -31.369 3.359 16.443 1.00 64.93 218 ALA A C 1
ATOM 3087 O O . ALA B 1 238 ? -31.420 2.146 16.400 1.00 61.23 218 ALA A O 1
ATOM 3089 N N . ILE B 1 239 ? -30.225 3.999 16.512 1.00 65.75 219 ILE A N 1
ATOM 3090 C CA . ILE B 1 239 ? -28.981 3.263 16.508 1.00 67.43 219 ILE A CA 1
ATOM 3091 C C . ILE B 1 239 ? -28.992 2.239 17.670 1.00 68.20 219 ILE A C 1
ATOM 3092 O O . ILE B 1 239 ? -28.621 1.072 17.425 1.00 67.80 219 ILE A O 1
ATOM 3097 N N . ASP B 1 240 ? -29.433 2.654 18.892 1.00 67.74 220 ASP A N 1
ATOM 3098 C CA . ASP B 1 240 ? -29.426 1.765 20.109 1.00 66.22 220 ASP A CA 1
ATOM 3099 C C . ASP B 1 240 ? -30.560 0.743 20.109 1.00 65.29 220 ASP A C 1
ATOM 3100 O O . ASP B 1 240 ? -30.478 -0.266 20.806 1.00 63.61 220 ASP A O 1
ATOM 3105 N N . ALA B 1 241 ? -31.634 1.020 19.367 1.00 65.33 221 ALA A N 1
ATOM 3106 C CA . ALA B 1 241 ? -32.671 0.041 19.162 1.00 62.83 221 ALA A CA 1
ATOM 3107 C C . ALA B 1 241 ? -32.152 -1.143 18.371 1.00 65.33 221 ALA A C 1
ATOM 3108 O O . ALA B 1 241 ? -32.489 -2.289 18.728 1.00 72.59 221 ALA A O 1
ATOM 3110 N N . LEU B 1 242 ? -31.338 -0.912 17.334 1.00 64.63 222 LEU A N 1
ATOM 3111 C CA . LEU B 1 242 ? -30.853 -2.038 16.500 1.00 69.72 222 LEU A CA 1
ATOM 3112 C C . LEU B 1 242 ? -29.913 -2.908 17.325 1.00 71.13 222 LEU A C 1
ATOM 3113 O O . LEU B 1 242 ? -30.061 -4.153 17.408 1.00 70.19 222 LEU A O 1
ATOM 3118 N N . THR B 1 243 ? -28.966 -2.229 17.952 1.00 68.31 223 THR A N 1
ATOM 3119 C CA . THR B 1 243 ? -28.111 -2.848 18.940 1.00 67.60 223 THR A CA 1
ATOM 3120 C C . THR B 1 243 ? -28.851 -3.668 20.033 1.00 65.62 223 THR A C 1
ATOM 3121 O O . THR B 1 243 ? -28.390 -4.733 20.402 1.00 67.99 223 THR A O 1
ATOM 3125 N N . PHE B 1 244 ? -29.971 -3.157 20.552 1.00 66.13 224 PHE A N 1
ATOM 3126 C CA . PHE B 1 244 ? -30.848 -3.910 21.476 1.00 62.68 224 PHE A CA 1
ATOM 3127 C C . PHE B 1 244 ? -31.298 -5.211 20.812 1.00 63.72 224 PHE A C 1
ATOM 3128 O O . PHE B 1 244 ? -31.152 -6.263 21.423 1.00 64.06 224 PHE A O 1
ATOM 3136 N N . LYS B 1 245 ? -31.814 -5.148 19.574 1.00 62.83 225 LYS A N 1
ATOM 3137 C CA . LYS B 1 245 ? -32.209 -6.371 18.849 1.00 63.85 225 LYS A CA 1
ATOM 3138 C C . LYS B 1 245 ? -31.045 -7.406 18.736 1.00 62.77 225 LYS A C 1
ATOM 3139 O O . LYS B 1 245 ? -31.236 -8.611 18.886 1.00 59.98 225 LYS A O 1
ATOM 3145 N N . CYS B 1 246 ? -29.843 -6.929 18.468 1.00 62.70 226 CYS A N 1
ATOM 3146 C CA . CYS B 1 246 ? -28.685 -7.803 18.358 1.00 64.96 226 CYS A CA 1
ATOM 3147 C C . CYS B 1 246 ? -28.376 -8.476 19.749 1.00 68.42 226 CYS A C 1
ATOM 3148 O O . CYS B 1 246 ? -27.860 -9.597 19.817 1.00 73.11 226 CYS A O 1
ATOM 3151 N N . ASN B 1 247 ? -28.743 -7.812 20.843 1.00 66.31 227 ASN A N 1
ATOM 3152 C CA . ASN B 1 247 ? -28.579 -8.343 22.187 1.00 66.49 227 ASN A CA 1
ATOM 3153 C C . ASN B 1 247 ? -29.604 -9.418 22.551 1.00 65.79 227 ASN A C 1
ATOM 3154 O O . ASN B 1 247 ? -29.256 -10.451 23.146 1.00 72.44 227 ASN A O 1
ATOM 3159 N N . VAL B 1 248 ? -30.870 -9.158 22.246 1.00 62.56 228 VAL A N 1
ATOM 3160 C CA . VAL B 1 248 ? -31.940 -10.185 22.283 1.00 58.49 228 VAL A CA 1
ATOM 3161 C C . VAL B 1 248 ? -31.457 -11.447 21.547 1.00 58.98 228 VAL A C 1
ATOM 3162 O O . VAL B 1 248 ? -31.637 -12.559 22.033 1.00 60.59 228 VAL A O 1
ATOM 3166 N N . LEU B 1 249 ? -30.883 -11.276 20.358 1.00 58.14 229 LEU A N 1
ATOM 3167 C CA . LEU B 1 249 ? -30.493 -12.415 19.572 1.00 60.02 229 LEU A CA 1
ATOM 3168 C C . LEU B 1 249 ? -29.342 -13.022 20.324 1.00 62.07 229 LEU A C 1
ATOM 3169 O O . LEU B 1 249 ? -29.472 -14.115 20.881 1.00 63.08 229 LEU A O 1
ATOM 3174 N N . TRP B 1 250 ? -28.260 -12.253 20.445 1.00 67.61 230 TRP A N 1
ATOM 3175 C CA . TRP B 1 250 ? -26.998 -12.686 21.118 1.00 66.49 230 TRP A CA 1
ATOM 3176 C C . TRP B 1 250 ? -27.210 -13.535 22.393 1.00 66.96 230 TRP A C 1
ATOM 3177 O O . TRP B 1 250 ? -26.577 -14.608 22.561 1.00 66.96 230 TRP A O 1
ATOM 3188 N N . THR B 1 251 ? -28.086 -13.058 23.288 1.00 66.92 231 THR A N 1
ATOM 3189 C CA . THR B 1 251 ? -28.185 -13.679 24.616 1.00 70.26 231 THR A CA 1
ATOM 3190 C C . THR B 1 251 ? -29.080 -14.928 24.580 1.00 72.38 231 THR A C 1
ATOM 3191 O O . THR B 1 251 ? -29.087 -15.694 25.536 1.00 75.61 231 THR A O 1
ATOM 3195 N N . GLN B 1 252 ? -29.761 -15.171 23.449 1.00 72.37 232 GLN A N 1
ATOM 3196 C CA . GLN B 1 252 ? -30.470 -16.440 23.232 1.00 69.98 232 GLN A CA 1
ATOM 3197 C C . GLN B 1 252 ? -29.462 -17.466 22.923 1.00 66.18 232 GLN A C 1
ATOM 3198 O O . GLN B 1 252 ? -29.607 -18.601 23.329 1.00 66.62 232 GLN A O 1
ATOM 3204 N N . LEU B 1 253 ? -28.493 -17.065 22.114 1.00 65.60 233 LEU A N 1
ATOM 3205 C CA . LEU B 1 253 ? -27.413 -17.956 21.695 1.00 66.17 233 LEU A CA 1
ATOM 3206 C C . LEU B 1 253 ? -26.490 -18.266 22.856 1.00 66.40 233 LEU A C 1
ATOM 3207 O O . LEU B 1 253 ? -25.982 -19.398 22.946 1.00 61.11 233 LEU A O 1
ATOM 3212 N N . ASP B 1 254 ? -26.280 -17.260 23.728 1.00 66.07 234 ASP A N 1
ATOM 3213 C CA . ASP B 1 254 ? -25.529 -17.455 24.967 1.00 65.75 234 ASP A CA 1
ATOM 3214 C C . ASP B 1 254 ? -26.112 -18.586 25.776 1.00 64.03 234 ASP A C 1
ATOM 3215 O O . ASP B 1 254 ? -25.380 -19.422 26.235 1.00 63.89 234 ASP A O 1
ATOM 3220 N N . ALA B 1 255 ? -27.426 -18.632 25.914 1.00 62.97 235 ALA A N 1
ATOM 3221 C CA . ALA B 1 255 ? -28.065 -19.686 26.697 1.00 65.19 235 ALA A CA 1
ATOM 3222 C C . ALA B 1 255 ? -27.965 -21.023 25.966 1.00 68.28 235 ALA A C 1
ATOM 3223 O O . ALA B 1 255 ? -27.595 -22.070 26.528 1.00 77.54 235 ALA A O 1
ATOM 3225 N N . LEU B 1 256 ? -28.295 -21.001 24.699 1.00 66.03 236 LEU A N 1
ATOM 3226 C CA . LEU B 1 256 ? -28.045 -22.166 23.874 1.00 65.64 236 LEU A CA 1
ATOM 3227 C C . LEU B 1 256 ? -26.598 -22.724 24.131 1.00 64.91 236 LEU A C 1
ATOM 3228 O O . LEU B 1 256 ? -26.445 -23.905 24.409 1.00 61.04 236 LEU A O 1
ATOM 3233 N N . TYR B 1 257 ? -25.572 -21.850 24.110 1.00 67.59 237 TYR A N 1
ATOM 3234 C CA . TYR B 1 257 ? -24.137 -22.277 24.236 1.00 68.30 237 TYR A CA 1
ATOM 3235 C C . TYR B 1 257 ? -23.864 -22.896 25.599 1.00 68.01 237 TYR A C 1
ATOM 3236 O O . TYR B 1 257 ? -23.266 -23.998 25.680 1.00 64.94 237 TYR A O 1
ATOM 3245 N N . PHE B 1 258 ? -24.287 -22.147 26.633 1.00 66.04 238 PHE A N 1
ATOM 3246 C CA . PHE B 1 258 ? -24.121 -22.499 28.044 1.00 66.33 238 PHE A CA 1
ATOM 3247 C C . PHE B 1 258 ? -24.802 -23.795 28.373 1.00 66.25 238 PHE A C 1
ATOM 3248 O O . PHE B 1 258 ? -24.171 -24.697 28.881 1.00 69.62 238 PHE A O 1
ATOM 3256 N N . ALA B 1 259 ? -26.070 -23.907 28.031 1.00 67.15 239 ALA A N 1
ATOM 3257 C CA . ALA B 1 259 ? -26.826 -25.124 28.310 1.00 66.96 239 ALA A CA 1
ATOM 3258 C C . ALA B 1 259 ? -26.314 -26.318 27.571 1.00 66.81 239 ALA A C 1
ATOM 3259 O O . ALA B 1 259 ? -26.211 -27.370 28.180 1.00 75.62 239 ALA A O 1
ATOM 3261 N N . TYR B 1 260 ? -25.994 -26.193 26.280 1.00 63.35 240 TYR A N 1
ATOM 3262 C CA . TYR B 1 260 ? -25.859 -27.389 25.470 1.00 62.49 240 TYR A CA 1
ATOM 3263 C C . TYR B 1 260 ? -24.605 -27.586 24.656 1.00 68.86 240 TYR A C 1
ATOM 3264 O O . TYR B 1 260 ? -24.516 -28.612 23.952 1.00 70.97 240 TYR A O 1
ATOM 3273 N N . VAL B 1 261 ? -23.650 -26.662 24.670 1.00 71.17 241 VAL A N 1
ATOM 3274 C CA . VAL B 1 261 ? -22.348 -27.066 24.161 1.00 74.54 241 VAL A CA 1
ATOM 3275 C C . VAL B 1 261 ? -21.231 -26.975 25.172 1.00 76.10 241 VAL A C 1
ATOM 3276 O O . VAL B 1 261 ? -20.458 -27.920 25.309 1.00 79.89 241 VAL A O 1
ATOM 3280 N N . ALA B 1 262 ? -21.132 -25.872 25.893 1.00 80.90 242 ALA A N 1
ATOM 3281 C CA . ALA B 1 262 ? -19.986 -25.733 26.779 1.00 84.39 242 ALA A CA 1
ATOM 3282 C C . ALA B 1 262 ? -20.169 -24.720 27.934 1.00 80.72 242 ALA A C 1
ATOM 3283 O O . ALA B 1 262 ? -20.142 -23.520 27.685 1.00 81.94 242 ALA A O 1
ATOM 3285 N N . PRO B 1 263 ? -20.314 -25.174 29.184 1.00 77.18 243 PRO A N 1
ATOM 3286 C CA . PRO B 1 263 ? -20.327 -26.569 29.616 1.00 78.12 243 PRO A CA 1
ATOM 3287 C C . PRO B 1 263 ? -21.748 -27.039 29.940 1.00 81.18 243 PRO A C 1
ATOM 3288 O O . PRO B 1 263 ? -22.586 -26.225 30.336 1.00 82.83 243 PRO A O 1
ATOM 3292 N N . GLY B 1 264 ? -22.011 -28.340 29.842 1.00 81.95 244 GLY A N 1
ATOM 3293 C CA . GLY B 1 264 ? -23.395 -28.827 29.638 1.00 81.70 244 GLY A CA 1
ATOM 3294 C C . GLY B 1 264 ? -24.441 -28.562 30.704 1.00 79.88 244 GLY A C 1
ATOM 3295 O O . GLY B 1 264 ? -24.975 -29.502 31.269 1.00 88.88 244 GLY A O 1
ATOM 3296 N N . MET B 1 265 ? -24.780 -27.304 30.964 1.00 78.11 245 MET A N 1
ATOM 3297 C CA . MET B 1 265 ? -25.662 -26.942 32.110 1.00 82.51 245 MET A CA 1
ATOM 3298 C C . MET B 1 265 ? -27.183 -26.708 31.802 1.00 79.86 245 MET A C 1
ATOM 3299 O O . MET B 1 265 ? -27.658 -25.571 31.756 1.00 79.65 245 MET A O 1
ATOM 3304 N N . VAL B 1 266 ? -27.957 -27.774 31.601 1.00 78.74 246 VAL A N 1
ATOM 3305 C CA . VAL B 1 266 ? -29.403 -27.610 31.352 1.00 76.54 246 VAL A CA 1
ATOM 3306 C C . VAL B 1 266 ? -30.041 -27.276 32.709 1.00 74.60 246 VAL A C 1
ATOM 3307 O O . VAL B 1 266 ? -29.631 -27.807 33.700 1.00 78.05 246 VAL A O 1
ATOM 3309 N N . PRO B 1 267 ? -30.955 -26.312 32.770 1.00 77.94 247 PRO A N 1
ATOM 3310 C CA . PRO B 1 267 ? -31.966 -26.260 33.855 1.00 84.03 247 PRO A CA 1
ATOM 3311 C C . PRO B 1 267 ? -33.078 -27.383 33.648 1.00 90.41 247 PRO A C 1
ATOM 3312 O O . PRO B 1 267 ? -32.687 -28.484 33.204 1.00 93.89 247 PRO A O 1
ATOM 3316 N N . PRO B 1 268 ? -34.405 -27.173 33.996 1.00 94.03 248 PRO A N 1
ATOM 3317 C CA . PRO B 1 268 ? -35.518 -28.165 33.611 1.00 93.57 248 PRO A CA 1
ATOM 3318 C C . PRO B 1 268 ? -36.129 -28.141 32.138 1.00 92.94 248 PRO A C 1
ATOM 3319 O O . PRO B 1 268 ? -37.337 -27.966 31.949 1.00 76.36 248 PRO A O 1
ATOM 3323 N N . ASP B 1 269 ? -35.305 -28.402 31.116 1.00 103.96 249 ASP A N 1
ATOM 3324 C CA . ASP B 1 269 ? -35.587 -27.983 29.738 1.00 110.69 249 ASP A CA 1
ATOM 3325 C C . ASP B 1 269 ? -35.246 -29.044 28.660 1.00 107.93 249 ASP A C 1
ATOM 3326 O O . ASP B 1 269 ? -35.446 -30.225 28.879 1.00 118.34 249 ASP A O 1
ATOM 3331 N N . ALA B 1 270 ? -34.811 -28.616 27.473 1.00 107.30 250 ALA A N 1
ATOM 3332 C CA . ALA B 1 270 ? -34.117 -29.465 26.485 1.00 99.18 250 ALA A CA 1
ATOM 3333 C C . ALA B 1 270 ? -35.070 -30.404 25.689 1.00 105.12 250 ALA A C 1
ATOM 3334 O O . ALA B 1 270 ? -36.276 -30.386 25.950 1.00 110.74 250 ALA A O 1
ATOM 3336 N N . TRP B 1 271 ? -34.580 -31.145 24.679 1.00 96.86 251 TRP A N 1
ATOM 3337 C CA . TRP B 1 271 ? -35.188 -32.471 24.358 1.00 95.09 251 TRP A CA 1
ATOM 3338 C C . TRP B 1 271 ? -36.459 -32.412 23.571 1.00 92.32 251 TRP A C 1
ATOM 3339 O O . TRP B 1 271 ? -37.061 -33.467 23.311 1.00 96.82 251 TRP A O 1
ATOM 3350 N N . LEU C 1 37 ? -73.032 23.805 -28.683 1.00 85.50 17 LEU B N 1
ATOM 3351 C CA . LEU C 1 37 ? -74.052 22.670 -28.598 1.00 86.13 17 LEU B CA 1
ATOM 3352 C C . LEU C 1 37 ? -74.875 22.402 -29.873 1.00 89.09 17 LEU B C 1
ATOM 3353 O O . LEU C 1 37 ? -75.052 21.239 -30.195 1.00 92.35 17 LEU B O 1
ATOM 3358 N N . SER C 1 38 ? -75.396 23.415 -30.587 1.00 92.33 18 SER B N 1
ATOM 3359 C CA . SER C 1 38 ? -76.097 23.158 -31.893 1.00 91.82 18 SER B CA 1
ATOM 3360 C C . SER C 1 38 ? -75.086 23.035 -33.030 1.00 93.75 18 SER B C 1
ATOM 3361 O O . SER C 1 38 ? -73.898 23.326 -32.839 1.00 94.02 18 SER B O 1
ATOM 3364 N N . HIS C 1 39 ? -75.561 22.613 -34.209 1.00 96.63 19 HIS B N 1
ATOM 3365 C CA . HIS C 1 39 ? -74.684 22.227 -35.360 1.00 96.23 19 HIS B CA 1
ATOM 3366 C C . HIS C 1 39 ? -73.787 23.410 -35.848 1.00 97.97 19 HIS B C 1
ATOM 3367 O O . HIS C 1 39 ? -72.631 23.230 -36.269 1.00 92.05 19 HIS B O 1
ATOM 3374 N N . GLU C 1 40 ? -74.332 24.615 -35.726 1.00 103.40 20 GLU B N 1
ATOM 3375 C CA . GLU C 1 40 ? -73.729 25.847 -36.232 1.00 104.39 20 GLU B CA 1
ATOM 3376 C C . GLU C 1 40 ? -72.792 26.489 -35.176 1.00 98.98 20 GLU B C 1
ATOM 3377 O O . GLU C 1 40 ? -71.750 27.058 -35.499 1.00 92.42 20 GLU B O 1
ATOM 3383 N N . GLU C 1 41 ? -73.182 26.377 -33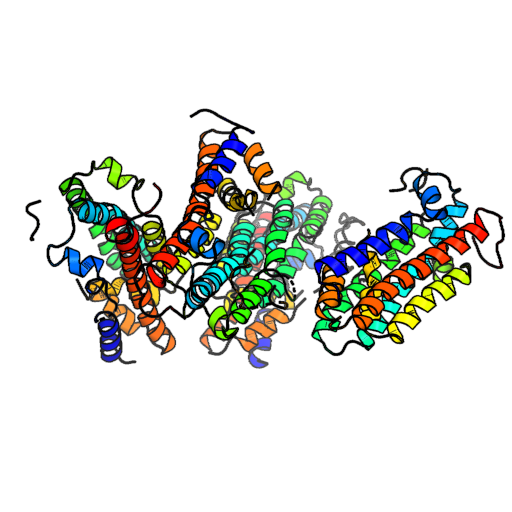.911 1.00 96.98 21 GLU B N 1
ATOM 3384 C CA . GLU C 1 41 ? -72.332 26.720 -32.780 1.00 93.30 21 GLU B CA 1
ATOM 3385 C C . GLU C 1 41 ? -71.210 25.674 -32.695 1.00 90.51 21 GLU B C 1
ATOM 3386 O O . GLU C 1 41 ? -70.047 26.006 -32.442 1.00 84.71 21 GLU B O 1
ATOM 3392 N N . LEU C 1 42 ? -71.571 24.405 -32.903 1.00 93.17 22 LEU B N 1
ATOM 3393 C CA . LEU C 1 42 ? -70.589 23.320 -32.915 1.00 92.33 22 LEU B CA 1
ATOM 3394 C C . LEU C 1 42 ? -69.524 23.636 -33.970 1.00 90.00 22 LEU B C 1
ATOM 3395 O O . LEU C 1 42 ? -68.348 23.670 -33.652 1.00 89.05 22 LEU B O 1
ATOM 3400 N N . GLU C 1 43 ? -69.973 23.918 -35.194 1.00 89.91 23 GLU B N 1
ATOM 3401 C CA . GLU C 1 43 ? -69.138 24.421 -36.305 1.00 87.11 23 GLU B CA 1
ATOM 3402 C C . GLU C 1 43 ? -68.382 25.735 -35.970 1.00 88.10 23 GLU B C 1
ATOM 3403 O O . GLU C 1 43 ? -67.171 25.856 -36.176 1.00 84.68 23 GLU B O 1
ATOM 3409 N N . ALA C 1 44 ? -69.087 26.720 -35.438 1.00 90.23 24 ALA B N 1
ATOM 3410 C CA . ALA C 1 44 ? -68.430 27.950 -35.035 1.00 88.98 24 ALA B CA 1
ATOM 3411 C C . ALA C 1 44 ? -67.213 27.640 -34.120 1.00 88.06 24 ALA B C 1
ATOM 3412 O O . ALA C 1 44 ? -66.134 28.225 -34.285 1.00 84.14 24 ALA B O 1
ATOM 3414 N N . ALA C 1 45 ? -67.375 26.684 -33.196 1.00 90.08 25 ALA B N 1
ATOM 3415 C CA . ALA C 1 45 ? -66.288 26.308 -32.269 1.00 88.26 25 ALA B CA 1
ATOM 3416 C C . ALA C 1 45 ? -65.141 25.584 -32.979 1.00 88.20 25 ALA B C 1
ATOM 3417 O O . ALA C 1 45 ? -63.975 25.835 -32.678 1.00 94.77 25 ALA B O 1
ATOM 3419 N N . LEU C 1 46 ? -65.463 24.722 -33.941 1.00 86.96 26 LEU B N 1
ATOM 3420 C CA . LEU C 1 46 ? -64.435 23.973 -34.685 1.00 83.68 26 LEU B CA 1
ATOM 3421 C C . LEU C 1 46 ? -63.588 24.906 -35.538 1.00 84.80 26 LEU B C 1
ATOM 3422 O O . LEU C 1 46 ? -62.368 24.706 -35.644 1.00 82.16 26 LEU B O 1
ATOM 3427 N N . ARG C 1 47 ? -64.235 25.918 -36.129 1.00 86.93 27 ARG B N 1
ATOM 3428 C CA . ARG C 1 47 ? -63.543 26.908 -36.975 1.00 88.74 27 ARG B CA 1
ATOM 3429 C C . ARG C 1 47 ? -62.679 27.827 -36.128 1.00 84.56 27 ARG B C 1
ATOM 3430 O O . ARG C 1 47 ? -61.675 28.371 -36.608 1.00 79.65 27 ARG B O 1
ATOM 3438 N N . ASP C 1 48 ? -63.084 28.028 -34.878 1.00 86.67 28 ASP B N 1
ATOM 3439 C CA . ASP C 1 48 ? -62.400 28.980 -34.035 1.00 89.81 28 ASP B CA 1
ATOM 3440 C C . ASP C 1 48 ? -61.035 28.437 -33.646 1.00 86.49 28 ASP B C 1
ATOM 3441 O O . ASP C 1 48 ? -60.038 29.157 -33.660 1.00 85.77 28 ASP B O 1
ATOM 3446 N N . ILE C 1 49 ? -61.015 27.143 -33.342 1.00 84.16 29 ILE B N 1
ATOM 3447 C CA . ILE C 1 49 ? -59.791 26.341 -33.210 1.00 78.41 29 ILE B CA 1
ATOM 3448 C C . ILE C 1 49 ? -58.863 26.428 -34.426 1.00 78.74 29 ILE B C 1
ATOM 3449 O O . ILE C 1 49 ? -57.657 26.382 -34.265 1.00 80.39 29 ILE B O 1
ATOM 3454 N N . GLY C 1 50 ? -59.402 26.518 -35.642 1.00 79.10 30 GLY B N 1
ATOM 3455 C CA . GLY C 1 50 ? -58.571 26.873 -36.801 1.00 79.43 30 GLY B CA 1
ATOM 3456 C C . GLY C 1 50 ? -57.895 28.238 -36.598 1.00 82.29 30 GLY B C 1
ATOM 3457 O O . GLY C 1 50 ? -56.669 28.404 -36.736 1.00 80.01 30 GLY B O 1
ATOM 3458 N N . ALA C 1 51 ? -58.720 29.220 -36.248 1.00 83.69 31 ALA B N 1
ATOM 3459 C CA . ALA C 1 51 ? -58.302 30.600 -36.222 1.00 81.48 31 ALA B CA 1
ATOM 3460 C C . ALA C 1 51 ? -57.479 30.958 -34.969 1.00 81.23 31 ALA B C 1
ATOM 3461 O O . ALA C 1 51 ? -56.249 30.954 -34.983 1.00 77.41 31 ALA B O 1
ATOM 3463 N N . ARG C 1 53 ? -54.957 28.408 -33.629 1.00 97.86 33 ARG B N 1
ATOM 3464 C CA . ARG C 1 53 ? -54.254 27.101 -33.446 1.00 100.00 33 ARG B CA 1
ATOM 3465 C C . ARG C 1 53 ? -53.754 26.287 -34.690 1.00 96.73 33 ARG B C 1
ATOM 3466 O O . ARG C 1 53 ? -52.917 25.368 -34.532 1.00 103.71 33 ARG B O 1
ATOM 3474 N N . TYR C 1 54 ? -54.250 26.601 -35.889 1.00 93.59 34 TYR B N 1
ATOM 3475 C CA . TYR C 1 54 ? -53.908 25.869 -37.144 1.00 88.89 34 TYR B CA 1
ATOM 3476 C C . TYR C 1 54 ? -52.529 26.250 -37.717 1.00 86.77 34 TYR B C 1
ATOM 3477 O O . TYR C 1 54 ? -52.063 27.383 -37.513 1.00 83.44 34 TYR B O 1
ATOM 3486 N N . HIS C 1 55 ? -51.893 25.314 -38.446 1.00 85.85 35 HIS B N 1
ATOM 3487 C CA . HIS C 1 55 ? -50.441 25.384 -38.710 1.00 85.59 35 HIS B CA 1
ATOM 3488 C C . HIS C 1 55 ? -49.905 26.564 -39.582 1.00 92.21 35 HIS B C 1
ATOM 3489 O O . HIS C 1 55 ? -48.695 26.825 -39.590 1.00 98.38 35 HIS B O 1
ATOM 3496 N N . ASN C 1 56 ? -50.790 27.308 -40.250 1.00 94.24 36 ASN B N 1
ATOM 3497 C CA . ASN C 1 56 ? -50.401 28.536 -40.973 1.00 89.95 36 ASN B CA 1
ATOM 3498 C C . ASN C 1 56 ? -49.926 29.663 -40.063 1.00 88.35 36 ASN B C 1
ATOM 3499 O O . ASN C 1 56 ? -49.226 30.562 -40.524 1.00 89.09 36 ASN B O 1
ATOM 3504 N N . LEU C 1 57 ? -50.306 29.609 -38.785 1.00 85.67 37 LEU B N 1
ATOM 3505 C CA . LEU C 1 57 ? -49.805 30.546 -37.760 1.00 85.02 37 LEU B CA 1
ATOM 3506 C C . LEU C 1 57 ? -48.432 30.212 -37.218 1.00 81.10 37 LEU B C 1
ATOM 3507 O O . LEU C 1 57 ? -47.819 31.058 -36.570 1.00 79.28 37 LEU B O 1
ATOM 3512 N N . HIS C 1 58 ? -47.962 28.983 -37.453 1.00 78.83 38 HIS B N 1
ATOM 3513 C CA . HIS C 1 58 ? -46.659 28.536 -36.944 1.00 74.76 38 HIS B CA 1
ATOM 3514 C C . HIS C 1 58 ? -45.563 29.311 -37.652 1.00 71.13 38 HIS B C 1
ATOM 3515 O O . HIS C 1 58 ? -45.650 29.510 -38.839 1.00 69.16 38 HIS B O 1
ATOM 3522 N N . PRO C 1 59 ? -44.531 29.733 -36.921 1.00 69.60 39 PRO B N 1
ATOM 3523 C CA . PRO C 1 59 ? -43.426 30.502 -37.486 1.00 69.23 39 PRO B CA 1
ATOM 3524 C C . PRO C 1 59 ? -42.664 29.867 -38.653 1.00 68.53 39 PRO B C 1
ATOM 3525 O O . PRO C 1 59 ? -42.164 30.588 -39.533 1.00 68.96 39 PRO B O 1
ATOM 3529 N N . PHE C 1 60 ? -42.501 28.551 -38.620 1.00 69.18 40 PHE B N 1
ATOM 3530 C CA . PHE C 1 60 ? -41.994 27.824 -39.766 1.00 71.29 40 PHE B CA 1
ATOM 3531 C C . PHE C 1 60 ? -42.883 28.000 -41.029 1.00 75.92 40 PHE B C 1
ATOM 3532 O O . PHE C 1 60 ? -42.331 28.115 -42.133 1.00 80.71 40 PHE B O 1
ATOM 3540 N N . HIS C 1 61 ? -44.207 28.065 -40.902 1.00 77.90 41 HIS B N 1
ATOM 3541 C CA . HIS C 1 61 ? -45.038 28.436 -42.080 1.00 86.46 41 HIS B CA 1
ATOM 3542 C C . HIS C 1 61 ? -44.903 29.923 -42.512 1.00 91.40 41 HIS B C 1
ATOM 3543 O O . HIS C 1 61 ? -44.590 30.188 -43.678 1.00 96.12 41 HIS B O 1
ATOM 3550 N N . ARG C 1 62 ? -45.103 30.866 -41.587 1.00 94.69 42 ARG B N 1
ATOM 3551 C CA . ARG C 1 62 ? -44.813 32.292 -41.801 1.00 94.81 42 ARG B CA 1
ATOM 3552 C C . ARG C 1 62 ? -43.615 32.485 -42.691 1.00 96.22 42 ARG B C 1
ATOM 3553 O O . ARG C 1 62 ? -43.792 32.958 -43.802 1.00 105.02 42 ARG B O 1
ATOM 3561 N N . LEU C 1 63 ? -42.423 32.064 -42.259 1.00 95.29 43 LEU B N 1
ATOM 3562 C CA . LEU C 1 63 ? -41.199 32.199 -43.091 1.00 93.31 43 LEU B CA 1
ATOM 3563 C C . LEU C 1 63 ? -41.415 31.633 -44.483 1.00 98.77 43 LEU B C 1
ATOM 3564 O O . LEU C 1 63 ? -41.386 32.376 -45.464 1.00 105.40 43 LEU B O 1
ATOM 3569 N N . LEU C 1 64 ? -41.687 30.329 -44.551 1.00 96.04 44 LEU B N 1
ATOM 3570 C CA . LEU C 1 64 ? -41.892 29.618 -45.810 1.00 91.03 44 LEU B CA 1
ATOM 3571 C C . LEU C 1 64 ? -42.832 30.378 -46.724 1.00 95.06 44 LEU B C 1
ATOM 3572 O O . LEU C 1 64 ? -42.480 30.676 -47.867 1.00 96.76 44 LEU B O 1
ATOM 3577 N N . HIS C 1 65 ? -44.011 30.714 -46.202 1.00 98.33 45 HIS B N 1
ATOM 3578 C CA . HIS C 1 65 ? -45.047 31.400 -46.993 1.00 101.50 45 HIS B CA 1
ATOM 3579 C C . HIS C 1 65 ? -44.670 32.810 -47.473 1.00 102.00 45 HIS B C 1
ATOM 3580 O O . HIS C 1 65 ? -45.197 33.274 -48.474 1.00 96.59 45 HIS B O 1
ATOM 3587 N N . ASP C 1 66 ? -43.760 33.475 -46.758 1.00 102.93 46 ASP B N 1
ATOM 3588 C CA . ASP C 1 66 ? -43.324 34.834 -47.078 1.00 100.94 46 ASP B CA 1
ATOM 3589 C C . ASP C 1 66 ? -41.883 34.838 -47.636 1.00 98.95 46 ASP B C 1
ATOM 3590 O O . ASP C 1 66 ? -41.075 35.704 -47.295 1.00 98.92 46 ASP B O 1
ATOM 3595 N N . GLY C 1 67 ? -41.572 33.864 -48.492 1.00 96.78 47 GLY B N 1
ATOM 3596 C CA . GLY C 1 67 ? -40.255 33.750 -49.157 1.00 96.49 47 GLY B CA 1
ATOM 3597 C C . GLY C 1 67 ? -38.897 33.700 -48.422 1.00 93.60 47 GLY B C 1
ATOM 3598 O O . GLY C 1 67 ? -37.872 33.885 -49.090 1.00 89.22 47 GLY B O 1
ATOM 3599 N N . LYS C 1 68 ? -38.858 33.419 -47.101 1.00 91.53 48 LYS B N 1
ATOM 3600 C CA . LYS C 1 68 ? -37.659 33.707 -46.214 1.00 88.95 48 LYS B CA 1
ATOM 3601 C C . LYS C 1 68 ? -36.751 32.546 -45.726 1.00 83.12 48 LYS B C 1
ATOM 3602 O O . LYS C 1 68 ? -35.780 32.774 -45.041 1.00 77.45 48 LYS B O 1
ATOM 3608 N N . LEU C 1 69 ? -37.029 31.321 -46.142 1.00 85.46 49 LEU B N 1
ATOM 3609 C CA . LEU C 1 69 ? -36.258 30.158 -45.707 1.00 85.85 49 LEU B CA 1
ATOM 3610 C C . LEU C 1 69 ? -35.252 29.791 -46.737 1.00 84.09 49 LEU B C 1
ATOM 3611 O O . LEU C 1 69 ? -35.585 29.773 -47.907 1.00 87.97 49 LEU B O 1
ATOM 3616 N N . SER C 1 70 ? -34.064 29.397 -46.291 1.00 81.90 50 SER B N 1
ATOM 3617 C CA . SER C 1 70 ? -33.059 28.789 -47.161 1.00 82.58 50 SER B CA 1
ATOM 3618 C C . SER C 1 70 ? -33.593 27.556 -47.922 1.00 86.73 50 SER B C 1
ATOM 3619 O O . SER C 1 70 ? -34.654 26.980 -47.595 1.00 84.64 50 SER B O 1
ATOM 3622 N N . LYS C 1 71 ? -32.838 27.158 -48.941 1.00 88.16 51 LYS B N 1
ATOM 3623 C CA . LYS C 1 71 ? -33.208 26.030 -49.779 1.00 90.00 51 LYS B CA 1
ATOM 3624 C C . LYS C 1 71 ? -32.993 24.753 -49.004 1.00 93.35 51 LYS B C 1
ATOM 3625 O O . LYS C 1 71 ? -33.762 23.805 -49.183 1.00 94.00 51 LYS B O 1
ATOM 3631 N N . ASP C 1 72 ? -31.954 24.701 -48.162 1.00 91.41 52 ASP B N 1
ATOM 3632 C CA . ASP C 1 72 ? -31.784 23.514 -47.338 1.00 88.75 52 ASP B CA 1
ATOM 3633 C C . ASP C 1 72 ? -32.960 23.427 -46.411 1.00 86.83 52 ASP B C 1
ATOM 3634 O O . ASP C 1 72 ? -33.447 22.333 -46.140 1.00 91.52 52 ASP B O 1
ATOM 3639 N N . GLN C 1 73 ? -33.444 24.580 -45.963 1.00 83.08 53 GLN B N 1
ATOM 3640 C CA . GLN C 1 73 ? -34.608 24.618 -45.069 1.00 83.39 53 GLN B CA 1
ATOM 3641 C C . GLN C 1 73 ? -35.921 24.173 -45.683 1.00 80.07 53 GLN B C 1
ATOM 3642 O O . GLN C 1 73 ? -36.795 23.656 -45.006 1.00 84.31 53 GLN B O 1
ATOM 3648 N N . VAL C 1 74 ? -36.060 24.414 -46.961 1.00 78.41 54 VAL B N 1
ATOM 3649 C CA . VAL C 1 74 ? -37.237 24.038 -47.664 1.00 75.47 54 VAL B CA 1
ATOM 3650 C C . VAL C 1 74 ? -37.125 22.557 -47.947 1.00 71.58 54 VAL B C 1
ATOM 3651 O O . VAL C 1 74 ? -38.089 21.852 -47.894 1.00 72.45 54 VAL B O 1
ATOM 3655 N N . ARG C 1 75 ? -35.946 22.085 -48.266 1.00 74.79 55 ARG B N 1
ATOM 3656 C CA . ARG C 1 75 ? -35.753 20.668 -48.534 1.00 81.65 55 ARG B CA 1
ATOM 3657 C C . ARG C 1 75 ? -36.110 19.804 -47.334 1.00 83.75 55 ARG B C 1
ATOM 3658 O O . ARG C 1 75 ? -36.881 18.823 -47.449 1.00 86.23 55 ARG B O 1
ATOM 3666 N N . ALA C 1 76 ? -35.508 20.164 -46.195 1.00 77.25 56 ALA B N 1
ATOM 3667 C CA . ALA C 1 76 ? -35.800 19.529 -44.926 1.00 72.91 56 ALA B CA 1
ATOM 3668 C C . ALA C 1 76 ? -37.317 19.406 -44.771 1.00 71.01 56 ALA B C 1
ATOM 3669 O O . ALA C 1 76 ? -37.848 18.327 -44.485 1.00 68.66 56 ALA B O 1
ATOM 3671 N N . TRP C 1 77 ? -38.001 20.526 -45.011 1.00 70.47 57 TRP B N 1
ATOM 3672 C CA . TRP C 1 77 ? -39.441 20.601 -44.832 1.00 70.81 57 TRP B CA 1
ATOM 3673 C C . TRP C 1 77 ? -40.069 19.496 -45.625 1.00 70.53 57 TRP B C 1
ATOM 3674 O O . TRP C 1 77 ? -40.727 18.605 -45.059 1.00 72.79 57 TRP B O 1
ATOM 3685 N N . ALA C 1 78 ? -39.788 19.536 -46.918 1.00 70.38 58 ALA B N 1
ATOM 3686 C CA . ALA C 1 78 ? -40.278 18.538 -47.855 1.00 68.29 58 ALA B CA 1
ATOM 3687 C C . ALA C 1 78 ? -39.936 17.088 -47.489 1.00 63.74 58 ALA B C 1
ATOM 3688 O O . ALA C 1 78 ? -40.798 16.228 -47.545 1.00 59.93 58 ALA B O 1
ATOM 3690 N N . LEU C 1 79 ? -38.693 16.841 -47.096 1.00 62.33 59 LEU B N 1
ATOM 3691 C CA . LEU C 1 79 ? -38.274 15.511 -46.685 1.00 62.81 59 LEU B CA 1
ATOM 3692 C C . LEU C 1 79 ? -39.150 14.914 -45.564 1.00 66.09 59 LEU B C 1
ATOM 3693 O O . LEU C 1 79 ? -39.579 13.728 -45.609 1.00 65.39 59 LEU B O 1
ATOM 3698 N N . ASN C 1 80 ? -39.390 15.759 -44.557 1.00 66.73 60 ASN B N 1
ATOM 3699 C CA . ASN C 1 80 ? -40.146 15.383 -43.388 1.00 64.46 60 ASN B CA 1
ATOM 3700 C C . ASN C 1 80 ? -41.630 15.340 -43.714 1.00 61.92 60 ASN B C 1
ATOM 3701 O O . ASN C 1 80 ? -42.285 14.332 -43.518 1.00 61.05 60 ASN B O 1
ATOM 3706 N N . ARG C 1 81 ? -42.161 16.398 -44.269 1.00 61.03 61 ARG B N 1
ATOM 3707 C CA . ARG C 1 81 ? -43.566 16.374 -44.686 1.00 62.95 61 ARG B CA 1
ATOM 3708 C C . ARG C 1 81 ? -43.943 15.157 -45.614 1.00 62.81 61 ARG B C 1
ATOM 3709 O O . ARG C 1 81 ? -45.113 14.769 -45.666 1.00 65.19 61 ARG B O 1
ATOM 3717 N N . TYR C 1 82 ? -42.983 14.525 -46.307 1.00 62.21 62 TYR B N 1
ATOM 3718 C CA . TYR C 1 82 ? -43.277 13.257 -47.061 1.00 59.82 62 TYR B CA 1
ATOM 3719 C C . TYR C 1 82 ? -43.987 12.250 -46.173 1.00 56.80 62 TYR B C 1
ATOM 3720 O O . TYR C 1 82 ? -45.092 11.858 -46.474 1.00 53.64 62 TYR B O 1
ATOM 3729 N N . TYR C 1 83 ? -43.342 11.913 -45.048 1.00 60.38 63 TYR B N 1
ATOM 3730 C CA . TYR C 1 83 ? -43.823 10.959 -44.018 1.00 60.05 63 TYR B CA 1
ATOM 3731 C C . TYR C 1 83 ? -45.199 11.288 -43.542 1.00 58.39 63 TYR B C 1
ATOM 3732 O O . TYR C 1 83 ? -46.024 10.394 -43.562 1.00 62.58 63 TYR B O 1
ATOM 3741 N N . TYR C 1 84 ? -45.492 12.534 -43.161 1.00 55.26 64 TYR B N 1
ATOM 3742 C CA . TYR C 1 84 ? -46.920 12.911 -42.930 1.00 58.28 64 TYR B CA 1
ATOM 3743 C C . TYR C 1 84 ? -47.931 12.485 -44.030 1.00 66.96 64 TYR B C 1
ATOM 3744 O O . TYR C 1 84 ? -49.032 11.982 -43.730 1.00 73.78 64 TYR B O 1
ATOM 3753 N N . GLN C 1 85 ? -47.541 12.689 -45.298 1.00 71.43 65 GLN B N 1
ATOM 3754 C CA . GLN C 1 85 ? -48.378 12.413 -46.442 1.00 66.14 65 GLN B CA 1
ATOM 3755 C C . GLN C 1 85 ? -48.411 10.940 -46.671 1.00 67.33 65 GLN B C 1
ATOM 3756 O O . GLN C 1 85 ? -49.490 10.378 -46.880 1.00 73.48 65 GLN B O 1
ATOM 3762 N N . ALA C 1 86 ? -47.248 10.305 -46.554 1.00 62.28 66 ALA B N 1
ATOM 3763 C CA . ALA C 1 86 ? -47.123 8.869 -46.756 1.00 64.65 66 ALA B CA 1
ATOM 3764 C C . ALA C 1 86 ? -47.926 7.970 -45.817 1.00 64.23 66 ALA B C 1
ATOM 3765 O O . ALA C 1 86 ? -47.918 6.758 -45.980 1.00 64.81 66 ALA B O 1
ATOM 3767 N N . MET C 1 87 ? -48.530 8.564 -44.791 1.00 66.50 67 MET B N 1
ATOM 3768 C CA . MET C 1 87 ? -49.263 7.874 -43.753 1.00 61.62 67 MET B CA 1
ATOM 3769 C C . MET C 1 87 ? -50.710 8.345 -43.672 1.00 64.21 67 MET B C 1
ATOM 3770 O O . MET C 1 87 ? -51.475 7.771 -42.884 1.00 69.57 67 MET B O 1
ATOM 3775 N N . ILE C 1 88 ? -51.130 9.332 -44.470 1.00 60.83 68 ILE B N 1
ATOM 3776 C CA . ILE C 1 88 ? -52.540 9.660 -44.437 1.00 62.82 68 ILE B CA 1
ATOM 3777 C C . ILE C 1 88 ? -53.405 8.499 -44.851 1.00 63.67 68 ILE B C 1
ATOM 3778 O O . ILE C 1 88 ? -54.351 8.216 -44.142 1.00 70.64 68 ILE B O 1
ATOM 3783 N N . PRO C 1 89 ? -53.129 7.839 -45.999 1.00 63.35 69 PRO B N 1
ATOM 3784 C CA . PRO C 1 89 ? -53.857 6.575 -46.269 1.00 60.78 69 PRO B CA 1
ATOM 3785 C C . PRO C 1 89 ? -53.720 5.457 -45.172 1.00 60.00 69 PRO B C 1
ATOM 3786 O O . PRO C 1 89 ? -54.645 4.639 -45.054 1.00 60.43 69 PRO B O 1
ATOM 3790 N N . VAL C 1 90 ? -52.605 5.401 -44.408 1.00 55.84 70 VAL B N 1
ATOM 3791 C CA . VAL C 1 90 ? -52.464 4.385 -43.334 1.00 55.05 70 VAL B CA 1
ATOM 3792 C C . VAL C 1 90 ? -53.507 4.732 -42.285 1.00 49.99 70 VAL B C 1
ATOM 3793 O O . VAL C 1 90 ? -54.384 3.945 -41.933 1.00 45.62 70 VAL B O 1
ATOM 3797 N N . LYS C 1 91 ? -53.460 5.975 -41.891 1.00 50.03 71 LYS B N 1
ATOM 3798 C CA . LYS C 1 91 ? -54.543 6.561 -41.102 1.00 52.19 71 LYS B CA 1
ATOM 3799 C C . LYS C 1 91 ? -56.003 6.324 -41.671 1.00 50.77 71 LYS B C 1
ATOM 3800 O O . LYS C 1 91 ? -56.872 5.896 -40.939 1.00 47.38 71 LYS B O 1
ATOM 3806 N N . ASP C 1 92 ? -56.291 6.596 -42.939 1.00 53.01 72 ASP B N 1
ATOM 3807 C CA . ASP C 1 92 ? -57.687 6.406 -43.388 1.00 58.02 72 ASP B CA 1
ATOM 3808 C C . ASP C 1 92 ? -58.155 4.933 -43.459 1.00 58.17 72 ASP B C 1
ATOM 3809 O O . ASP C 1 92 ? -59.337 4.639 -43.284 1.00 52.50 72 ASP B O 1
ATOM 3814 N N . ALA C 1 93 ? -57.195 4.028 -43.671 1.00 63.17 73 ALA B N 1
ATOM 3815 C CA . ALA C 1 93 ? -57.428 2.586 -43.694 1.00 63.88 73 ALA B CA 1
ATOM 3816 C C . ALA C 1 93 ? -57.591 2.076 -42.283 1.00 62.13 73 ALA B C 1
ATOM 3817 O O . ALA C 1 93 ? -58.505 1.303 -42.035 1.00 63.92 73 ALA B O 1
ATOM 3819 N N . ALA C 1 94 ? -56.697 2.512 -41.385 1.00 61.79 74 ALA B N 1
ATOM 3820 C CA . ALA C 1 94 ? -56.864 2.385 -39.910 1.00 60.10 74 ALA B CA 1
ATOM 3821 C C . ALA C 1 94 ? -58.255 2.777 -39.423 1.00 59.58 74 ALA B C 1
ATOM 3822 O O . ALA C 1 94 ? -58.818 2.110 -38.580 1.00 66.40 74 ALA B O 1
ATOM 3824 N N . LEU C 1 95 ? -58.792 3.850 -39.968 1.00 56.54 75 LEU B N 1
ATOM 3825 C CA . LEU C 1 95 ? -60.103 4.346 -39.611 1.00 57.79 75 LEU B CA 1
ATOM 3826 C C . LEU C 1 95 ? -61.233 3.589 -40.350 1.00 62.10 75 LEU B C 1
ATOM 3827 O O . LEU C 1 95 ? -62.332 3.384 -39.812 1.00 65.38 75 LEU B O 1
ATOM 3832 N N . LEU C 1 96 ? -60.978 3.195 -41.595 1.00 62.71 76 LEU B N 1
ATOM 3833 C CA . LEU C 1 96 ? -61.975 2.487 -42.378 1.00 61.61 76 LEU B CA 1
ATOM 3834 C C . LEU C 1 96 ? -62.447 1.208 -41.683 1.00 61.93 76 LEU B C 1
ATOM 3835 O O . LEU C 1 96 ? -63.638 0.872 -41.798 1.00 65.93 76 LEU B O 1
ATOM 3840 N N . ALA C 1 97 ? -61.537 0.506 -40.982 1.00 58.07 77 ALA B N 1
ATOM 3841 C CA . ALA C 1 97 ? -61.806 -0.838 -40.495 1.00 58.71 77 ALA B CA 1
ATOM 3842 C C . ALA C 1 97 ? -62.787 -0.735 -39.308 1.00 63.66 77 ALA B C 1
ATOM 3843 O O . ALA C 1 97 ? -63.624 -1.615 -39.010 1.00 65.73 77 ALA B O 1
ATOM 3845 N N . ARG C 1 98 ? -62.743 0.432 -38.702 1.00 63.39 78 ARG B N 1
ATOM 3846 C CA . ARG C 1 98 ? -63.612 0.770 -37.630 1.00 61.97 78 ARG B CA 1
ATOM 3847 C C . ARG C 1 98 ? -64.969 1.230 -38.079 1.00 57.66 78 ARG B C 1
ATOM 3848 O O . ARG C 1 98 ? -65.815 1.367 -37.290 1.00 56.90 78 ARG B O 1
ATOM 3856 N N . LEU C 1 99 ? -65.200 1.491 -39.333 1.00 62.41 79 LEU B N 1
ATOM 3857 C CA . LEU C 1 99 ? -66.549 1.918 -39.766 1.00 69.64 79 LEU B CA 1
ATOM 3858 C C . LEU C 1 99 ? -67.573 0.709 -39.735 1.00 72.15 79 LEU B C 1
ATOM 3859 O O . LEU C 1 99 ? -67.207 -0.431 -40.034 1.00 81.45 79 LEU B O 1
ATOM 3864 N N . PRO C 1 100 ? -68.819 0.945 -39.301 1.00 66.12 80 PRO B N 1
ATOM 3865 C CA . PRO C 1 100 ? -69.722 -0.134 -38.990 1.00 66.29 80 PRO B CA 1
ATOM 3866 C C . PRO C 1 100 ? -70.561 -0.633 -40.136 1.00 71.34 80 PRO B C 1
ATOM 3867 O O . PRO C 1 100 ? -71.106 -1.746 -40.055 1.00 70.52 80 PRO B O 1
ATOM 3871 N N . ASP C 1 101 ? -70.739 0.204 -41.165 1.00 77.76 81 ASP B N 1
ATOM 3872 C CA . ASP C 1 101 ? -71.464 -0.208 -42.365 1.00 73.85 81 ASP B CA 1
ATOM 3873 C C . ASP C 1 101 ? -70.721 0.085 -43.673 1.00 71.57 81 ASP B C 1
ATOM 3874 O O . ASP C 1 101 ? -69.875 0.980 -43.759 1.00 71.46 81 ASP B O 1
ATOM 3879 N N . ALA C 1 102 ? -71.069 -0.690 -44.687 1.00 74.15 82 ALA B N 1
ATOM 3880 C CA . ALA C 1 102 ? -70.551 -0.543 -46.053 1.00 74.84 82 ALA B CA 1
ATOM 3881 C C . ALA C 1 102 ? -70.708 0.848 -46.657 1.00 72.64 82 ALA B C 1
ATOM 3882 O O . ALA C 1 102 ? -69.892 1.268 -47.472 1.00 72.56 82 ALA B O 1
ATOM 3884 N N . GLN C 1 103 ? -71.764 1.550 -46.286 1.00 72.30 83 GLN B N 1
ATOM 3885 C CA . GLN C 1 103 ? -72.014 2.829 -46.889 1.00 75.54 83 GLN B CA 1
ATOM 3886 C C . GLN C 1 103 ? -71.005 3.867 -46.483 1.00 76.16 83 GLN B C 1
ATOM 3887 O O . GLN C 1 103 ? -70.539 4.657 -47.309 1.00 74.42 83 GLN B O 1
ATOM 3893 N N . LEU C 1 104 ? -70.709 3.891 -45.192 1.00 78.57 84 LEU B N 1
ATOM 3894 C CA . LEU C 1 104 ? -69.693 4.792 -44.652 1.00 81.96 84 LEU B CA 1
ATOM 3895 C C . LEU C 1 104 ? -68.291 4.400 -45.116 1.00 78.85 84 LEU B C 1
ATOM 3896 O O . LEU C 1 104 ? -67.460 5.272 -45.386 1.00 80.84 84 LEU B O 1
ATOM 3901 N N . ARG C 1 105 ? -68.022 3.103 -45.216 1.00 72.23 85 ARG B N 1
ATOM 3902 C CA . ARG C 1 105 ? -66.751 2.675 -45.760 1.00 71.51 85 ARG B CA 1
ATOM 3903 C C . ARG C 1 105 ? -66.533 3.187 -47.197 1.00 71.14 85 ARG B C 1
ATOM 3904 O O . ARG C 1 105 ? -65.566 3.895 -47.436 1.00 76.57 85 ARG B O 1
ATOM 3912 N N . ARG C 1 106 ? -67.431 2.885 -48.135 1.00 68.72 86 ARG B N 1
ATOM 3913 C CA . ARG C 1 106 ? -67.335 3.418 -49.494 1.00 64.76 86 ARG B CA 1
ATOM 3914 C C . ARG C 1 106 ? -66.879 4.853 -49.478 1.00 62.86 86 ARG B C 1
ATOM 3915 O O . ARG C 1 106 ? -65.833 5.126 -49.979 1.00 68.17 86 ARG B O 1
ATOM 3923 N N . ILE C 1 107 ? -67.624 5.754 -48.848 1.00 60.45 87 ILE B N 1
ATOM 3924 C CA . ILE C 1 107 ? -67.237 7.167 -48.757 1.00 60.62 87 ILE B CA 1
ATOM 3925 C C . ILE C 1 107 ? -65.812 7.420 -48.272 1.00 59.57 87 ILE B C 1
ATOM 3926 O O . ILE C 1 107 ? -65.032 7.996 -49.023 1.00 56.04 87 ILE B O 1
ATOM 3931 N N . TRP C 1 108 ? -65.503 7.038 -47.017 1.00 60.47 88 TRP B N 1
ATOM 3932 C CA . TRP C 1 108 ? -64.145 7.166 -46.471 1.00 58.77 88 TRP B CA 1
ATOM 3933 C C . TRP C 1 108 ? -63.101 6.602 -47.489 1.00 59.52 88 TRP B C 1
ATOM 3934 O O . TRP C 1 108 ? -62.066 7.239 -47.750 1.00 57.17 88 TRP B O 1
ATOM 3945 N N . ARG C 1 109 ? -63.391 5.457 -48.118 1.00 59.80 89 ARG B N 1
ATOM 3946 C CA . ARG C 1 109 ? -62.428 4.871 -49.066 1.00 61.73 89 ARG B CA 1
ATOM 3947 C C . ARG C 1 109 ? -61.950 5.853 -50.141 1.00 60.23 89 ARG B C 1
ATOM 3948 O O . ARG C 1 109 ? -60.811 5.781 -50.555 1.00 58.84 89 ARG B O 1
ATOM 3956 N N . GLN C 1 110 ? -62.792 6.797 -50.537 1.00 61.62 90 GLN B N 1
ATOM 3957 C CA . GLN C 1 110 ? -62.401 7.835 -51.494 1.00 65.80 90 GLN B CA 1
ATOM 3958 C C . GLN C 1 110 ? -61.101 8.540 -51.121 1.00 70.36 90 GLN B C 1
ATOM 3959 O O . GLN C 1 110 ? -60.320 8.856 -52.024 1.00 75.98 90 GLN B O 1
ATOM 3965 N N . ARG C 1 111 ? -60.861 8.772 -49.814 1.00 71.08 91 ARG B N 1
ATOM 3966 C CA . ARG C 1 111 ? -59.651 9.488 -49.358 1.00 66.85 91 ARG B CA 1
ATOM 3967 C C . ARG C 1 111 ? -58.427 8.613 -49.526 1.00 63.58 91 ARG B C 1
ATOM 3968 O O . ARG C 1 111 ? -57.308 9.128 -49.679 1.00 60.11 91 ARG B O 1
ATOM 3976 N N . ILE C 1 112 ? -58.619 7.305 -49.376 1.00 62.39 92 ILE B N 1
ATOM 3977 C CA . ILE C 1 112 ? -57.483 6.363 -49.561 1.00 64.54 92 ILE B CA 1
ATOM 3978 C C . ILE C 1 112 ? -57.068 6.437 -51.033 1.00 65.35 92 ILE B C 1
ATOM 3979 O O . ILE C 1 112 ? -55.840 6.582 -51.343 1.00 59.12 92 ILE B O 1
ATOM 3984 N N . VAL C 1 113 ? -58.119 6.383 -51.887 1.00 64.90 93 VAL B N 1
ATOM 3985 C CA . VAL C 1 113 ? -57.993 6.449 -53.348 1.00 64.50 93 VAL B CA 1
ATOM 3986 C C . VAL C 1 113 ? -57.247 7.745 -53.761 1.00 62.30 93 VAL B C 1
ATOM 3987 O O . VAL C 1 113 ? -56.320 7.654 -54.537 1.00 65.45 93 VAL B O 1
ATOM 3991 N N . ASP C 1 114 ? -57.559 8.898 -53.175 1.00 57.71 94 ASP B N 1
ATOM 3992 C CA . ASP C 1 114 ? -56.823 10.123 -53.490 1.00 56.58 94 ASP B CA 1
ATOM 3993 C C . ASP C 1 114 ? -55.317 10.050 -53.230 1.00 58.45 94 ASP B C 1
ATOM 3994 O O . ASP C 1 114 ? -54.561 10.722 -53.907 1.00 61.37 94 ASP B O 1
ATOM 3999 N N . HIS C 1 115 ? -54.858 9.319 -52.215 1.00 60.30 95 HIS B N 1
ATOM 4000 C CA . HIS C 1 115 ? -53.480 9.494 -51.781 1.00 60.18 95 HIS B CA 1
ATOM 4001 C C . HIS C 1 115 ? -52.662 8.351 -52.431 1.00 67.67 95 HIS B C 1
ATOM 4002 O O . HIS C 1 115 ? -51.653 8.600 -53.145 1.00 69.40 95 HIS B O 1
ATOM 4009 N N . ASP C 1 116 ? -53.130 7.109 -52.289 1.00 70.36 96 ASP B N 1
ATOM 4010 C CA . ASP C 1 116 ? -52.407 5.977 -52.875 1.00 71.57 96 ASP B CA 1
ATOM 4011 C C . ASP C 1 116 ? -52.515 6.013 -54.353 1.00 70.92 96 ASP B C 1
ATOM 4012 O O . ASP C 1 116 ? -51.703 5.405 -55.013 1.00 73.46 96 ASP B O 1
ATOM 4017 N N . GLY C 1 117 ? -53.569 6.653 -54.862 1.00 68.31 97 GLY B N 1
ATOM 4018 C CA . GLY C 1 117 ? -53.697 6.980 -56.287 1.00 62.51 97 GLY B CA 1
ATOM 4019 C C . GLY C 1 117 ? -54.784 6.157 -56.918 1.00 58.60 97 GLY B C 1
ATOM 4020 O O . GLY C 1 117 ? -54.783 4.982 -56.706 1.00 53.86 97 GLY B O 1
ATOM 4021 N N . GLY C 1 123 ? -50.999 8.941 -57.320 1.00 63.67 103 GLY B N 1
ATOM 4022 C CA . GLY C 1 123 ? -51.853 10.066 -56.942 1.00 65.42 103 GLY B CA 1
ATOM 4023 C C . GLY C 1 123 ? -51.265 11.001 -55.876 1.00 70.14 103 GLY B C 1
ATOM 4024 O O . GLY C 1 123 ? -50.224 11.626 -56.124 1.00 77.50 103 GLY B O 1
ATOM 4025 N N . GLY C 1 124 ? -51.898 11.125 -54.694 1.00 68.44 104 GLY B N 1
ATOM 4026 C CA . GLY C 1 124 ? -51.493 12.134 -53.687 1.00 65.85 104 GLY B CA 1
ATOM 4027 C C . GLY C 1 124 ? -50.056 12.005 -53.199 1.00 64.81 104 GLY B C 1
ATOM 4028 O O . GLY C 1 124 ? -49.259 12.960 -53.256 1.00 61.80 104 GLY B O 1
ATOM 4029 N N . ILE C 1 125 ? -49.708 10.817 -52.733 1.00 63.87 105 ILE B N 1
ATOM 4030 C CA . ILE C 1 125 ? -48.330 10.545 -52.303 1.00 67.95 105 ILE B CA 1
ATOM 4031 C C . ILE C 1 125 ? -47.317 10.831 -53.438 1.00 71.62 105 ILE B C 1
ATOM 4032 O O . ILE C 1 125 ? -46.250 11.451 -53.229 1.00 68.45 105 ILE B O 1
ATOM 4037 N N . GLU C 1 126 ? -47.682 10.372 -54.641 1.00 80.76 106 GLU B N 1
ATOM 4038 C CA . GLU C 1 126 ? -46.908 10.613 -55.891 1.00 80.56 106 GLU B CA 1
ATOM 4039 C C . GLU C 1 126 ? -46.684 12.121 -56.220 1.00 76.21 106 GLU B C 1
ATOM 4040 O O . GLU C 1 126 ? -45.544 12.482 -56.435 1.00 70.66 106 GLU B O 1
ATOM 4046 N N . ARG C 1 127 ? -47.713 12.993 -56.182 1.00 75.63 107 ARG B N 1
ATOM 4047 C CA . ARG C 1 127 ? -47.444 14.427 -56.179 1.00 78.87 107 ARG B CA 1
ATOM 4048 C C . ARG C 1 127 ? -46.372 14.740 -55.100 1.00 82.51 107 ARG B C 1
ATOM 4049 O O . ARG C 1 127 ? -45.382 15.388 -55.436 1.00 89.03 107 ARG B O 1
ATOM 4057 N N . TRP C 1 128 ? -46.493 14.260 -53.854 1.00 77.07 108 TRP B N 1
ATOM 4058 C CA . TRP C 1 128 ? -45.509 14.721 -52.840 1.00 83.06 108 TRP B CA 1
ATOM 4059 C C . TRP C 1 128 ? -44.037 14.359 -53.138 1.00 86.56 108 TRP B C 1
ATOM 4060 O O . TRP C 1 128 ? -43.152 15.191 -52.929 1.00 87.35 108 TRP B O 1
ATOM 4071 N N . LEU C 1 129 ? -43.794 13.133 -53.600 1.00 87.51 109 LEU B N 1
ATOM 4072 C CA . LEU C 1 129 ? -42.454 12.682 -54.048 1.00 89.16 109 LEU B CA 1
ATOM 4073 C C . LEU C 1 129 ? -41.804 13.608 -55.068 1.00 88.52 109 LEU B C 1
ATOM 4074 O O . LEU C 1 129 ? -40.582 13.821 -55.039 1.00 84.07 109 LEU B O 1
ATOM 4079 N N . LYS C 1 130 ? -42.643 14.119 -55.973 1.00 90.75 110 LYS B N 1
ATOM 4080 C CA . LYS C 1 130 ? -42.214 14.985 -57.080 1.00 93.46 110 LYS B CA 1
ATOM 4081 C C . LYS C 1 130 ? -41.731 16.342 -56.608 1.00 90.62 110 LYS B C 1
ATOM 4082 O O . LYS C 1 130 ? -40.720 16.822 -57.100 1.00 94.74 110 LYS B O 1
ATOM 4088 N N . LEU C 1 131 ? -42.426 16.956 -55.657 1.00 86.63 111 LEU B N 1
ATOM 4089 C CA . LEU C 1 131 ? -41.923 18.182 -55.021 1.00 82.99 111 LEU B CA 1
ATOM 4090 C C . LEU C 1 131 ? -40.519 17.984 -54.374 1.00 84.76 111 LEU B C 1
ATOM 4091 O O . LEU C 1 131 ? -39.653 18.856 -54.524 1.00 86.11 111 LEU B O 1
ATOM 4096 N N . ALA C 1 132 ? -40.274 16.835 -53.724 1.00 85.32 112 ALA B N 1
ATOM 4097 C CA . ALA C 1 132 ? -38.991 16.567 -53.021 1.00 83.04 112 ALA B CA 1
ATOM 4098 C C . ALA C 1 132 ? -37.887 16.143 -53.984 1.00 85.25 112 ALA B C 1
ATOM 4099 O O . ALA C 1 132 ? -36.699 16.501 -53.806 1.00 79.71 112 ALA B O 1
ATOM 4101 N N . GLU C 1 133 ? -38.279 15.360 -54.993 1.00 87.73 113 GLU B N 1
ATOM 4102 C CA . GLU C 1 133 ? -37.445 15.198 -56.197 1.00 90.52 113 GLU B CA 1
ATOM 4103 C C . GLU C 1 133 ? -37.231 16.586 -56.842 1.00 86.91 113 GLU B C 1
ATOM 4104 O O . GLU C 1 133 ? -36.111 16.952 -57.189 1.00 85.87 113 GLU B O 1
ATOM 4110 N N . GLY C 1 134 ? -38.314 17.357 -56.934 1.00 82.63 114 GLY B N 1
ATOM 4111 C CA . GLY C 1 134 ? -38.320 18.727 -57.413 1.00 82.51 114 GLY B CA 1
ATOM 4112 C C . GLY C 1 134 ? -37.276 19.652 -56.837 1.00 84.96 114 GLY B C 1
ATOM 4113 O O . GLY C 1 134 ? -36.716 20.438 -57.571 1.00 95.12 114 GLY B O 1
ATOM 4114 N N . VAL C 1 135 ? -37.001 19.563 -55.537 1.00 85.48 115 VAL B N 1
ATOM 4115 C CA . VAL C 1 135 ? -35.920 20.350 -54.910 1.00 81.19 115 VAL B CA 1
ATOM 4116 C C . VAL C 1 135 ? -34.614 19.555 -54.594 1.00 79.83 115 VAL B C 1
ATOM 4117 O O . VAL C 1 135 ? -33.809 19.968 -53.751 1.00 75.48 115 VAL B O 1
ATOM 4121 N N . GLY C 1 136 ? -34.373 18.453 -55.320 1.00 79.16 116 GLY B N 1
ATOM 4122 C CA . GLY C 1 136 ? -33.079 17.770 -55.309 1.00 77.87 116 GLY B CA 1
ATOM 4123 C C . GLY C 1 136 ? -32.951 16.367 -54.728 1.00 78.99 116 GLY B C 1
ATOM 4124 O O . GLY C 1 136 ? -31.904 15.752 -54.884 1.00 81.97 116 GLY B O 1
ATOM 4125 N N . PHE C 1 137 ? -33.974 15.835 -54.062 1.00 76.79 117 PHE B N 1
ATOM 4126 C CA . PHE C 1 137 ? -33.839 14.525 -53.436 1.00 74.90 117 PHE B CA 1
ATOM 4127 C C . PHE C 1 137 ? -34.050 13.347 -54.429 1.00 77.79 117 PHE B C 1
ATOM 4128 O O . PHE C 1 137 ? -35.060 13.307 -55.155 1.00 80.51 117 PHE B O 1
ATOM 4136 N N . THR C 1 138 ? -33.144 12.361 -54.399 1.00 74.72 118 THR B N 1
ATOM 4137 C CA . THR C 1 138 ? -33.390 11.076 -55.036 1.00 76.23 118 THR B CA 1
ATOM 4138 C C . THR C 1 138 ? -34.692 10.492 -54.485 1.00 77.15 118 THR B C 1
ATOM 4139 O O . THR C 1 138 ? -34.901 10.496 -53.284 1.00 80.79 118 THR B O 1
ATOM 4143 N N . ARG C 1 139 ? -35.556 9.979 -55.356 1.00 83.95 119 ARG B N 1
ATOM 4144 C CA . ARG C 1 139 ? -36.795 9.246 -54.958 1.00 83.92 119 ARG B CA 1
ATOM 4145 C C . ARG C 1 139 ? -36.619 8.159 -53.884 1.00 84.02 119 ARG B C 1
ATOM 4146 O O . ARG C 1 139 ? -37.485 7.986 -53.036 1.00 88.54 119 ARG B O 1
ATOM 4154 N N . ASP C 1 140 ? -35.503 7.443 -53.942 1.00 87.02 120 ASP B N 1
ATOM 4155 C CA . ASP C 1 140 ? -35.210 6.347 -53.032 1.00 86.88 120 ASP B CA 1
ATOM 4156 C C . ASP C 1 140 ? -34.840 6.835 -51.637 1.00 84.26 120 ASP B C 1
ATOM 4157 O O . ASP C 1 140 ? -35.153 6.144 -50.663 1.00 79.55 120 ASP B O 1
ATOM 4162 N N . TYR C 1 141 ? -34.190 8.001 -51.527 1.00 83.08 121 TYR B N 1
ATOM 4163 C CA . TYR C 1 141 ? -33.820 8.550 -50.203 1.00 79.83 121 TYR B CA 1
ATOM 4164 C C . TYR C 1 141 ? -35.080 9.029 -49.415 1.00 75.87 121 TYR B C 1
ATOM 4165 O O . TYR C 1 141 ? -35.193 8.801 -48.203 1.00 79.24 121 TYR B O 1
ATOM 4174 N N . VAL C 1 142 ? -36.012 9.674 -50.115 1.00 71.42 122 VAL B N 1
ATOM 4175 C CA . VAL C 1 142 ? -37.244 10.219 -49.529 1.00 70.47 122 VAL B CA 1
ATOM 4176 C C . VAL C 1 142 ? -38.146 9.125 -48.983 1.00 74.37 122 VAL B C 1
ATOM 4177 O O . VAL C 1 142 ? -38.803 9.276 -47.922 1.00 70.92 122 VAL B O 1
ATOM 4181 N N . LEU C 1 143 ? -38.191 8.056 -49.770 1.00 75.56 123 LEU B N 1
ATOM 4182 C CA . LEU C 1 143 ? -38.999 6.892 -49.498 1.00 75.52 123 LEU B CA 1
ATOM 4183 C C . LEU C 1 143 ? -38.609 6.149 -48.225 1.00 77.62 123 LEU B C 1
ATOM 4184 O O . LEU C 1 143 ? -39.480 5.594 -47.544 1.00 79.51 123 LEU B O 1
ATOM 4189 N N . SER C 1 144 ? -37.309 6.091 -47.946 1.00 78.54 124 SER B N 1
ATOM 4190 C CA . SER C 1 144 ? -36.778 5.197 -46.917 1.00 81.19 124 SER B CA 1
ATOM 4191 C C . SER C 1 144 ? -36.818 5.837 -45.525 1.00 81.29 124 SER B C 1
ATOM 4192 O O . SER C 1 144 ? -36.704 5.141 -44.519 1.00 76.46 124 SER B O 1
ATOM 4195 N N . THR C 1 145 ? -36.885 7.170 -45.502 1.00 82.50 125 THR B N 1
ATOM 4196 C CA . THR C 1 145 ? -37.142 7.964 -44.310 1.00 81.90 125 THR B CA 1
ATOM 4197 C C . THR C 1 145 ? -35.943 8.090 -43.384 1.00 82.55 125 THR B C 1
ATOM 4198 O O . THR C 1 145 ? -36.025 8.834 -42.423 1.00 80.48 125 THR B O 1
ATOM 4202 N N . LYS C 1 146 ? -34.834 7.406 -43.688 1.00 83.04 126 LYS B N 1
ATOM 4203 C CA . LYS C 1 146 ? -33.524 7.699 -43.102 1.00 86.62 126 LYS B CA 1
ATOM 4204 C C . LYS C 1 146 ? -33.408 9.091 -42.508 1.00 81.08 126 LYS B C 1
ATOM 4205 O O . LYS C 1 146 ? -33.005 9.248 -41.372 1.00 85.43 126 LYS B O 1
ATOM 4211 N N . GLY C 1 147 ? -33.719 10.102 -43.299 1.00 79.03 127 GLY B N 1
ATOM 4212 C CA . GLY C 1 147 ? -33.377 11.468 -42.939 1.00 78.80 127 GLY B CA 1
ATOM 4213 C C . GLY C 1 147 ? -34.396 12.246 -42.148 1.00 74.80 127 GLY B C 1
ATOM 4214 O O . GLY C 1 147 ? -34.091 13.350 -41.677 1.00 72.63 127 GLY B O 1
ATOM 4215 N N . ILE C 1 148 ? -35.605 11.695 -42.003 1.00 72.03 128 ILE B N 1
ATOM 4216 C CA . ILE C 1 148 ? -36.697 12.439 -41.345 1.00 70.63 128 ILE B CA 1
ATOM 4217 C C . ILE C 1 148 ? -36.430 12.590 -39.829 1.00 65.50 128 ILE B C 1
ATOM 4218 O O . ILE C 1 148 ? -35.646 11.873 -39.271 1.00 63.69 128 ILE B O 1
ATOM 4223 N N . LEU C 1 149 ? -37.078 13.516 -39.179 1.00 61.28 129 LEU B N 1
ATOM 4224 C CA . LEU C 1 149 ? -36.843 13.693 -37.792 1.00 63.03 129 LEU B CA 1
ATOM 4225 C C . LEU C 1 149 ? -37.743 12.783 -36.983 1.00 65.32 129 LEU B C 1
ATOM 4226 O O . LEU C 1 149 ? -38.921 12.667 -37.310 1.00 67.54 129 LEU B O 1
ATOM 4231 N N . SER C 1 150 ? -37.185 12.211 -35.895 1.00 65.10 130 SER B N 1
ATOM 4232 C CA . SER C 1 150 ? -37.919 11.459 -34.889 1.00 62.64 130 SER B CA 1
ATOM 4233 C C . SER C 1 150 ? -39.197 12.169 -34.427 1.00 61.13 130 SER B C 1
ATOM 4234 O O . SER C 1 150 ? -40.206 11.532 -34.218 1.00 62.82 130 SER B O 1
ATOM 4237 N N . ALA C 1 151 ? -39.189 13.486 -34.270 1.00 61.33 131 ALA B N 1
ATOM 4238 C CA . ALA C 1 151 ? -40.440 14.159 -33.854 1.00 58.27 131 ALA B CA 1
ATOM 4239 C C . ALA C 1 151 ? -41.491 14.082 -34.890 1.00 57.93 131 ALA B C 1
ATOM 4240 O O . ALA C 1 151 ? -42.627 14.103 -34.515 1.00 60.05 131 ALA B O 1
ATOM 4242 N N . THR C 1 152 ? -41.134 14.050 -36.176 1.00 57.23 132 THR B N 1
ATOM 4243 C CA . THR C 1 152 ? -42.158 14.017 -37.180 1.00 61.35 132 THR B CA 1
ATOM 4244 C C . THR C 1 152 ? -42.766 12.636 -37.083 1.00 59.61 132 THR B C 1
ATOM 4245 O O . THR C 1 152 ? -43.995 12.489 -36.921 1.00 60.57 132 THR B O 1
ATOM 4249 N N . ARG C 1 153 ? -41.877 11.645 -37.137 1.00 55.23 133 ARG B N 1
ATOM 4250 C CA . ARG C 1 153 ? -42.249 10.248 -37.080 1.00 55.81 133 ARG B CA 1
ATOM 4251 C C . ARG C 1 153 ? -43.241 9.967 -35.929 1.00 54.39 133 ARG B C 1
ATOM 4252 O O . ARG C 1 153 ? -44.295 9.352 -36.127 1.00 55.64 133 ARG B O 1
ATOM 4260 N N . PHE C 1 154 ? -42.909 10.451 -34.742 1.00 52.29 134 PHE B N 1
ATOM 4261 C CA . PHE C 1 154 ? -43.780 10.314 -33.588 1.00 50.01 134 PHE B CA 1
ATOM 4262 C C . PHE C 1 154 ? -45.018 11.108 -33.775 1.00 46.92 134 PHE B C 1
ATOM 4263 O O . PHE C 1 154 ? -46.062 10.557 -33.524 1.00 50.51 134 PHE B O 1
ATOM 4271 N N . SER C 1 155 ? -44.971 12.349 -34.217 1.00 44.36 135 SER B N 1
ATOM 4272 C CA . SER C 1 155 ? -46.236 13.049 -34.226 1.00 46.62 135 SER B CA 1
ATOM 4273 C C . SER C 1 155 ? -47.191 12.355 -35.213 1.00 50.10 135 SER B C 1
ATOM 4274 O O . SER C 1 155 ? -48.385 12.227 -34.919 1.00 45.48 135 SER B O 1
ATOM 4277 N N . VAL C 1 156 ? -46.645 11.902 -36.358 1.00 56.19 136 VAL B N 1
ATOM 4278 C CA . VAL C 1 156 ? -47.433 11.198 -37.409 1.00 61.49 136 VAL B CA 1
ATOM 4279 C C . VAL C 1 156 ? -47.899 9.819 -36.946 1.00 64.13 136 VAL B C 1
ATOM 4280 O O . VAL C 1 156 ? -49.008 9.381 -37.290 1.00 68.22 136 VAL B O 1
ATOM 4284 N N . ASP C 1 157 ? -47.056 9.110 -36.210 1.00 59.48 137 ASP B N 1
ATOM 4285 C CA . ASP C 1 157 ? -47.494 7.850 -35.740 1.00 58.81 137 ASP B CA 1
ATOM 4286 C C . ASP C 1 157 ? -48.451 8.051 -34.598 1.00 57.91 137 ASP B C 1
ATOM 4287 O O . ASP C 1 157 ? -49.324 7.246 -34.389 1.00 62.38 137 ASP B O 1
ATOM 4292 N N . ALA C 1 158 ? -48.348 9.156 -33.888 1.00 55.65 138 ALA B N 1
ATOM 4293 C CA . ALA C 1 158 ? -49.397 9.505 -32.959 1.00 53.90 138 ALA B CA 1
ATOM 4294 C C . ALA C 1 158 ? -50.714 9.655 -33.692 1.00 54.57 138 ALA B C 1
ATOM 4295 O O . ALA C 1 158 ? -51.770 9.255 -33.137 1.00 53.60 138 ALA B O 1
ATOM 4297 N N . TYR C 1 159 ? -50.680 10.233 -34.904 1.00 51.84 139 TYR B N 1
ATOM 4298 C CA . TYR C 1 159 ? -51.924 10.475 -35.607 1.00 55.98 139 TYR B CA 1
ATOM 4299 C C . TYR C 1 159 ? -52.595 9.136 -36.008 1.00 57.61 139 TYR B C 1
ATOM 4300 O O . TYR C 1 159 ? -53.833 8.975 -35.931 1.00 59.04 139 TYR B O 1
ATOM 4309 N N . VAL C 1 160 ? -51.775 8.164 -36.369 1.00 56.30 140 VAL B N 1
ATOM 4310 C CA . VAL C 1 160 ? -52.284 6.890 -36.798 1.00 57.90 140 VAL B CA 1
ATOM 4311 C C . VAL C 1 160 ? -52.934 6.146 -35.652 1.00 61.28 140 VAL B C 1
ATOM 4312 O O . VAL C 1 160 ? -53.970 5.518 -35.836 1.00 62.48 140 VAL B O 1
ATOM 4316 N N . HIS C 1 161 ? -52.338 6.234 -34.465 1.00 62.82 141 HIS B N 1
ATOM 4317 C CA . HIS C 1 161 ? -52.854 5.516 -33.317 1.00 60.19 141 HIS B CA 1
ATOM 4318 C C . HIS C 1 161 ? -54.081 6.148 -32.668 1.00 58.62 141 HIS B C 1
ATOM 4319 O O . HIS C 1 161 ? -54.936 5.404 -32.166 1.00 53.47 141 HIS B O 1
ATOM 4326 N N . PHE C 1 162 ? -54.166 7.491 -32.665 1.00 60.54 142 PHE B N 1
ATOM 4327 C CA . PHE C 1 162 ? -55.384 8.237 -32.159 1.00 61.52 142 PHE B CA 1
ATOM 4328 C C . PHE C 1 162 ? -56.594 7.645 -32.861 1.00 61.35 142 PHE B C 1
ATOM 4329 O O . PHE C 1 162 ? -57.477 7.072 -32.247 1.00 66.67 142 PHE B O 1
ATOM 4337 N N . VAL C 1 163 ? -56.516 7.680 -34.177 1.00 61.20 143 VAL B N 1
ATOM 4338 C CA . VAL C 1 163 ? -57.551 7.253 -35.082 1.00 59.55 143 VAL B CA 1
ATOM 4339 C C . VAL C 1 163 ? -58.042 5.829 -34.789 1.00 57.88 143 VAL B C 1
ATOM 4340 O O . VAL C 1 163 ? -59.244 5.588 -34.871 1.00 55.41 143 VAL B O 1
ATOM 4344 N N . SER C 1 164 ? -57.131 4.933 -34.391 1.00 57.72 144 SER B N 1
ATOM 4345 C CA . SER C 1 164 ? -57.457 3.530 -34.011 1.00 58.16 144 SER B CA 1
ATOM 4346 C C . SER C 1 164 ? -57.755 3.248 -32.547 1.00 60.04 144 SER B C 1
ATOM 4347 O O . SER C 1 164 ? -58.100 2.124 -32.232 1.00 61.13 144 SER B O 1
ATOM 4350 N N . GLU C 1 165 ? -57.532 4.207 -31.657 1.00 64.42 145 GLU B N 1
ATOM 4351 C CA . GLU C 1 165 ? -57.716 4.020 -30.188 1.00 64.78 145 GLU B CA 1
ATOM 4352 C C . GLU C 1 165 ? -58.854 4.861 -29.653 1.00 63.27 145 GLU B C 1
ATOM 4353 O O . GLU C 1 165 ? -59.705 4.362 -28.897 1.00 63.59 145 GLU B O 1
ATOM 4359 N N . ARG C 1 166 ? -58.863 6.138 -30.038 1.00 60.98 146 ARG B N 1
ATOM 4360 C CA . ARG C 1 166 ? -59.924 7.044 -29.686 1.00 60.54 146 ARG B CA 1
ATOM 4361 C C . ARG C 1 166 ? -61.201 6.652 -30.387 1.00 59.61 146 ARG B C 1
ATOM 4362 O O . ARG C 1 166 ? -61.245 5.682 -31.103 1.00 65.18 146 ARG B O 1
ATOM 4370 N N . SER C 1 167 ? -62.288 7.338 -30.100 1.00 60.71 147 SER B N 1
ATOM 4371 C CA . SER C 1 167 ? -63.596 6.912 -30.564 1.00 56.55 147 SER B CA 1
ATOM 4372 C C . SER C 1 167 ? -63.753 7.308 -31.985 1.00 57.78 147 SER B C 1
ATOM 4373 O O . SER C 1 167 ? -63.077 8.189 -32.494 1.00 56.49 147 SER B O 1
ATOM 4376 N N . LEU C 1 168 ? -64.698 6.671 -32.627 1.00 63.78 148 LEU B N 1
ATOM 4377 C CA . LEU C 1 168 ? -64.952 6.935 -34.021 1.00 65.18 148 LEU B CA 1
ATOM 4378 C C . LEU C 1 168 ? -65.256 8.417 -34.275 1.00 68.55 148 LEU B C 1
ATOM 4379 O O . LEU C 1 168 ? -64.734 8.997 -35.267 1.00 71.81 148 LEU B O 1
ATOM 4384 N N . LEU C 1 169 ? -66.066 9.031 -33.392 1.00 65.05 149 LEU B N 1
ATOM 4385 C CA . LEU C 1 169 ? -66.444 10.444 -33.564 1.00 65.19 149 LEU B CA 1
ATOM 4386 C C . LEU C 1 169 ? -65.190 11.360 -33.564 1.00 68.15 149 LEU B C 1
ATOM 4387 O O . LEU C 1 169 ? -65.032 12.286 -34.397 1.00 60.62 149 LEU B O 1
ATOM 4392 N N . GLU C 1 170 ? -64.291 11.055 -32.623 1.00 72.57 150 GLU B N 1
ATOM 4393 C CA . GLU C 1 170 ? -63.009 11.751 -32.489 1.00 70.91 150 GLU B CA 1
ATOM 4394 C C . GLU C 1 170 ? -62.118 11.487 -33.708 1.00 72.45 150 GLU B C 1
ATOM 4395 O O . GLU C 1 170 ? -61.469 12.409 -34.242 1.00 71.48 150 GLU B O 1
ATOM 4401 N N . ALA C 1 171 ? -62.104 10.225 -34.150 1.00 72.78 151 ALA B N 1
ATOM 4402 C CA . ALA C 1 171 ? -61.276 9.800 -35.294 1.00 68.42 151 ALA B CA 1
ATOM 4403 C C . ALA C 1 171 ? -61.733 10.553 -36.489 1.00 66.71 151 ALA B C 1
ATOM 4404 O O . ALA C 1 171 ? -60.933 11.106 -37.211 1.00 65.97 151 ALA B O 1
ATOM 4406 N N . ILE C 1 172 ? -63.044 10.621 -36.668 1.00 71.06 152 ILE B N 1
ATOM 4407 C CA . ILE C 1 172 ? -63.612 11.371 -37.804 1.00 71.18 152 ILE B CA 1
ATOM 4408 C C . ILE C 1 172 ? -63.386 12.873 -37.551 1.00 66.49 152 ILE B C 1
ATOM 4409 O O . ILE C 1 172 ? -62.966 13.567 -38.442 1.00 67.43 152 ILE B O 1
ATOM 4414 N N . ALA C 1 173 ? -63.548 13.361 -36.336 1.00 63.77 153 ALA B N 1
ATOM 4415 C CA . ALA C 1 173 ? -63.368 14.795 -36.119 1.00 65.82 153 ALA B CA 1
ATOM 4416 C C . ALA C 1 173 ? -61.977 15.339 -36.446 1.00 63.55 153 ALA B C 1
ATOM 4417 O O . ALA C 1 173 ? -61.824 16.557 -36.677 1.00 61.99 153 ALA B O 1
ATOM 4419 N N . SER C 1 174 ? -60.973 14.462 -36.452 1.00 61.55 154 SER B N 1
ATOM 4420 C CA . SER C 1 174 ? -59.597 14.920 -36.642 1.00 63.91 154 SER B CA 1
ATOM 4421 C C . SER C 1 174 ? -59.205 15.110 -38.087 1.00 64.90 154 SER B C 1
ATOM 4422 O O . SER C 1 174 ? -58.093 15.512 -38.349 1.00 70.74 154 SER B O 1
ATOM 4425 N N . SER C 1 175 ? -60.089 14.843 -39.031 1.00 64.05 155 SER B N 1
ATOM 4426 C CA . SER C 1 175 ? -59.811 15.207 -40.405 1.00 64.26 155 SER B CA 1
ATOM 4427 C C . SER C 1 175 ? -60.124 16.659 -40.687 1.00 65.57 155 SER B C 1
ATOM 4428 O O . SER C 1 175 ? -59.608 17.214 -41.623 1.00 63.77 155 SER B O 1
ATOM 4431 N N . LEU C 1 176 ? -60.931 17.288 -39.840 1.00 70.25 156 LEU B N 1
ATOM 4432 C CA . LEU C 1 176 ? -61.542 18.589 -40.129 1.00 70.42 156 LEU B CA 1
ATOM 4433 C C . LEU C 1 176 ? -60.606 19.789 -40.272 1.00 69.14 156 LEU B C 1
ATOM 4434 O O . LEU C 1 176 ? -61.089 20.884 -40.455 1.00 66.98 156 LEU B O 1
ATOM 4439 N N . THR C 1 177 ? -59.288 19.614 -40.173 1.00 72.11 157 THR B N 1
ATOM 4440 C CA . THR C 1 177 ? -58.331 20.650 -40.646 1.00 76.31 157 THR B CA 1
ATOM 4441 C C . THR C 1 177 ? -58.455 20.887 -42.148 1.00 71.00 157 THR B C 1
ATOM 4442 O O . THR C 1 177 ? -57.965 21.844 -42.672 1.00 73.37 157 THR B O 1
ATOM 4446 N N . GLU C 1 178 ? -59.097 19.981 -42.841 1.00 70.42 158 GLU B N 1
ATOM 4447 C CA . GLU C 1 178 ? -59.404 20.148 -44.233 1.00 68.51 158 GLU B CA 1
ATOM 4448 C C . GLU C 1 178 ? -60.419 21.203 -44.515 1.00 71.50 158 GLU B C 1
ATOM 4449 O O . GLU C 1 178 ? -60.548 21.585 -45.650 1.00 74.77 158 GLU B O 1
ATOM 4455 N N . MET C 1 179 ? -61.145 21.669 -43.497 1.00 80.55 159 MET B N 1
ATOM 4456 C CA . MET C 1 179 ? -61.894 22.945 -43.541 1.00 84.08 159 MET B CA 1
ATOM 4457 C C . MET C 1 179 ? -61.025 24.158 -43.864 1.00 84.71 159 MET B C 1
ATOM 4458 O O . MET C 1 179 ? -61.584 25.173 -44.297 1.00 87.86 159 MET B O 1
ATOM 4463 N N . PHE C 1 180 ? -59.691 24.061 -43.668 1.00 83.84 160 PHE B N 1
ATOM 4464 C CA . PHE C 1 180 ? -58.781 25.229 -43.636 1.00 82.38 160 PHE B CA 1
ATOM 4465 C C . PHE C 1 180 ? -57.689 25.353 -44.722 1.00 80.11 160 PHE B C 1
ATOM 4466 O O . PHE C 1 180 ? -57.005 26.397 -44.777 1.00 77.37 160 PHE B O 1
ATOM 4474 N N . SER C 1 181 ? -57.516 24.347 -45.586 1.00 80.17 161 SER B N 1
ATOM 4475 C CA . SER C 1 181 ? -56.583 24.486 -46.739 1.00 80.34 161 SER B CA 1
ATOM 4476 C C . SER C 1 181 ? -57.008 25.543 -47.798 1.00 78.03 161 SER B C 1
ATOM 4477 O O . SER C 1 181 ? -58.096 25.461 -48.389 1.00 72.90 161 SER B O 1
ATOM 4478 N N . LYS C 1 194 ? -44.515 30.872 -54.043 1.00 104.53 174 LYS B N 1
ATOM 4479 C CA . LYS C 1 194 ? -44.117 31.151 -55.425 1.00 105.55 174 LYS B CA 1
ATOM 4480 C C . LYS C 1 194 ? -43.255 32.412 -55.455 1.00 111.89 174 LYS B C 1
ATOM 4481 O O . LYS C 1 194 ? -43.561 33.457 -56.069 1.00 98.54 174 LYS B O 1
ATOM 4487 N N . ASN C 1 195 ? -42.160 32.237 -54.714 1.00 114.57 175 ASN B N 1
ATOM 4488 C CA . ASN C 1 195 ? -41.172 33.245 -54.401 1.00 106.54 175 ASN B CA 1
ATOM 4489 C C . ASN C 1 195 ? -39.760 32.635 -54.332 1.00 101.85 175 ASN B C 1
ATOM 4490 O O . ASN C 1 195 ? -38.842 33.293 -53.858 1.00 95.60 175 ASN B O 1
ATOM 4495 N N . TYR C 1 196 ? -39.601 31.380 -54.785 1.00 101.76 176 TYR B N 1
ATOM 4496 C CA . TYR C 1 196 ? -38.303 30.676 -54.843 1.00 105.44 176 TYR B CA 1
ATOM 4497 C C . TYR C 1 196 ? -38.100 30.330 -56.331 1.00 112.01 176 TYR B C 1
ATOM 4498 O O . TYR C 1 196 ? -38.912 29.575 -56.906 1.00 114.85 176 TYR B O 1
ATOM 4507 N N . ASP C 1 197 ? -37.056 30.890 -56.962 1.00 111.96 177 ASP B N 1
ATOM 4508 C CA . ASP C 1 197 ? -36.718 30.537 -58.355 1.00 111.87 177 ASP B CA 1
ATOM 4509 C C . ASP C 1 197 ? -36.793 29.014 -58.587 1.00 112.64 177 ASP B C 1
ATOM 4510 O O . ASP C 1 197 ? -37.408 28.583 -59.548 1.00 122.88 177 ASP B O 1
ATOM 4515 N N . PHE C 1 198 ? -36.193 28.221 -57.696 1.00 105.31 178 PHE B N 1
ATOM 4516 C CA . PHE C 1 198 ? -36.478 26.789 -57.590 1.00 98.76 178 PHE B CA 1
ATOM 4517 C C . PHE C 1 198 ? -37.958 26.635 -57.151 1.00 90.79 178 PHE B C 1
ATOM 4518 O O . PHE C 1 198 ? -38.620 25.627 -57.410 1.00 82.66 178 PHE B O 1
ATOM 4526 N N . ALA C 1 218 ? -64.459 16.272 -46.650 1.00 65.48 198 ALA B N 1
ATOM 4527 C CA . ALA C 1 218 ? -64.413 17.343 -45.636 1.00 75.06 198 ALA B CA 1
ATOM 4528 C C . ALA C 1 218 ? -65.748 18.027 -45.183 1.00 82.54 198 ALA B C 1
ATOM 4529 O O . ALA C 1 218 ? -65.868 18.423 -44.019 1.00 81.85 198 ALA B O 1
ATOM 4531 N N . ASP C 1 219 ? -66.704 18.223 -46.105 1.00 91.03 199 ASP B N 1
ATOM 4532 C CA . ASP C 1 219 ? -68.116 18.541 -45.754 1.00 90.75 199 ASP B CA 1
ATOM 4533 C C . ASP C 1 219 ? -68.868 17.314 -45.248 1.00 87.65 199 ASP B C 1
ATOM 4534 O O . ASP C 1 219 ? -69.881 17.451 -44.577 1.00 86.22 199 ASP B O 1
ATOM 4539 N N . PHE C 1 220 ? -68.384 16.119 -45.597 1.00 86.86 200 PHE B N 1
ATOM 4540 C CA . PHE C 1 220 ? -68.921 14.855 -45.066 1.00 83.61 200 PHE B CA 1
ATOM 4541 C C . PHE C 1 220 ? -68.524 14.625 -43.588 1.00 81.73 200 PHE B C 1
ATOM 4542 O O . PHE C 1 220 ? -69.349 14.142 -42.791 1.00 76.91 200 PHE B O 1
ATOM 4550 N N . ALA C 1 221 ? -67.261 14.910 -43.248 1.00 77.02 201 ALA B N 1
ATOM 4551 C CA . ALA C 1 221 ? -66.811 14.762 -41.872 1.00 72.28 201 ALA B CA 1
ATOM 4552 C C . ALA C 1 221 ? -67.614 15.720 -41.037 1.00 72.69 201 ALA B C 1
ATOM 4553 O O . ALA C 1 221 ? -68.221 15.329 -40.020 1.00 69.58 201 ALA B O 1
ATOM 4555 N N . LEU C 1 222 ? -67.702 16.961 -41.507 1.00 75.59 202 LEU B N 1
ATOM 4556 C CA . LEU C 1 222 ? -68.371 17.975 -40.695 1.00 78.44 202 LEU B CA 1
ATOM 4557 C C . LEU C 1 222 ? -69.850 17.679 -40.521 1.00 77.45 202 LEU B C 1
ATOM 4558 O O . LEU C 1 222 ? -70.376 17.910 -39.440 1.00 74.70 202 LEU B O 1
ATOM 4563 N N . ASP C 1 223 ? -70.519 17.129 -41.533 1.00 79.21 203 ASP B N 1
ATOM 4564 C CA . ASP C 1 223 ? -71.892 16.666 -41.283 1.00 82.0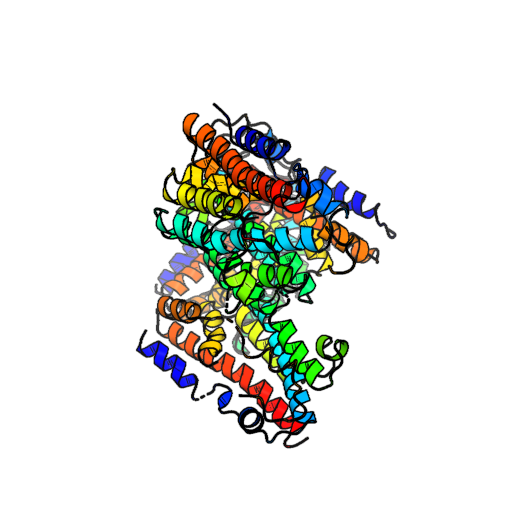6 203 ASP B CA 1
ATOM 4565 C C . ASP C 1 223 ? -71.955 15.572 -40.224 1.00 80.92 203 ASP B C 1
ATOM 4566 O O . ASP C 1 223 ? -72.894 15.544 -39.420 1.00 78.07 203 ASP B O 1
ATOM 4571 N N . TYR C 1 224 ? -70.946 14.680 -40.253 1.00 80.71 204 TYR B N 1
ATOM 4572 C CA . TYR C 1 224 ? -70.918 13.467 -39.449 1.00 73.96 204 TYR B CA 1
ATOM 4573 C C . TYR C 1 224 ? -70.830 13.780 -37.993 1.00 75.52 204 TYR B C 1
ATOM 4574 O O . TYR C 1 224 ? -71.588 13.223 -37.199 1.00 78.55 204 TYR B O 1
ATOM 4583 N N . VAL C 1 225 ? -69.862 14.624 -37.654 1.00 72.99 205 VAL B N 1
ATOM 4584 C CA . VAL C 1 225 ? -69.625 15.011 -36.278 1.00 73.88 205 VAL B CA 1
ATOM 4585 C C . VAL C 1 225 ? -70.875 15.710 -35.708 1.00 76.35 205 VAL B C 1
ATOM 4586 O O . VAL C 1 225 ? -71.218 15.503 -34.562 1.00 75.98 205 VAL B O 1
ATOM 4590 N N . LYS C 1 226 ? -71.577 16.494 -36.527 1.00 79.00 206 LYS B N 1
ATOM 4591 C CA . LYS C 1 226 ? -72.785 17.208 -36.091 1.00 83.41 206 LYS B CA 1
ATOM 4592 C C . LYS C 1 226 ? -73.964 16.306 -35.651 1.00 88.68 206 LYS B C 1
ATOM 4593 O O . LYS C 1 226 ? -74.746 16.656 -34.760 1.00 92.56 206 LYS B O 1
ATOM 4599 N N . ARG C 1 227 ? -74.102 15.176 -36.328 1.00 90.46 207 ARG B N 1
ATOM 4600 C CA . ARG C 1 227 ? -75.219 14.276 -36.147 1.00 93.40 207 ARG B CA 1
ATOM 4601 C C . ARG C 1 227 ? -74.921 13.238 -35.055 1.00 87.80 207 ARG B C 1
ATOM 4602 O O . ARG C 1 227 ? -75.860 12.637 -34.516 1.00 87.59 207 ARG B O 1
ATOM 4610 N N . HIS C 1 228 ? -73.633 13.037 -34.727 1.00 85.14 208 HIS B N 1
ATOM 4611 C CA . HIS C 1 228 ? -73.173 11.962 -33.799 1.00 83.88 208 HIS B CA 1
ATOM 4612 C C . HIS C 1 228 ? -72.609 12.454 -32.448 1.00 83.43 208 HIS B C 1
ATOM 4613 O O . HIS C 1 228 ? -72.719 11.737 -31.453 1.00 81.41 208 HIS B O 1
ATOM 4620 N N . ALA C 1 229 ? -72.020 13.658 -32.419 1.00 80.75 209 ALA B N 1
ATOM 4621 C CA . ALA C 1 229 ? -71.775 14.394 -31.173 1.00 76.81 209 ALA B CA 1
ATOM 4622 C C . ALA C 1 229 ? -73.110 14.839 -30.619 1.00 78.31 209 ALA B C 1
ATOM 4623 O O . ALA C 1 229 ? -73.515 15.988 -30.809 1.00 79.17 209 ALA B O 1
ATOM 4625 N N . THR C 1 230 ? -73.778 13.912 -29.934 1.00 81.06 210 THR B N 1
ATOM 4626 C CA . THR C 1 230 ? -75.116 14.126 -29.370 1.00 84.84 210 THR B CA 1
ATOM 4627 C C . THR C 1 230 ? -75.087 14.755 -27.997 1.00 83.62 210 THR B C 1
ATOM 4628 O O . THR C 1 230 ? -75.999 15.499 -27.639 1.00 81.88 210 THR B O 1
ATOM 4632 N N . THR C 1 231 ? -74.059 14.445 -27.216 1.00 82.02 211 THR B N 1
ATOM 4633 C CA . THR C 1 231 ? -73.988 14.940 -25.839 1.00 85.19 211 THR B CA 1
ATOM 4634 C C . THR C 1 231 ? -72.844 15.962 -25.628 1.00 88.66 211 THR B C 1
ATOM 4635 O O . THR C 1 231 ? -71.917 16.021 -26.437 1.00 97.64 211 THR B O 1
ATOM 4639 N N . PRO C 1 232 ? -72.898 16.773 -24.546 1.00 93.79 212 PRO B N 1
ATOM 4640 C CA . PRO C 1 232 ? -71.812 17.761 -24.288 1.00 91.29 212 PRO B CA 1
ATOM 4641 C C . PRO C 1 232 ? -70.396 17.189 -24.325 1.00 87.12 212 PRO B C 1
ATOM 4642 O O . PRO C 1 232 ? -69.504 17.813 -24.887 1.00 85.84 212 PRO B O 1
ATOM 4646 N N . GLU C 1 233 ? -70.233 15.999 -23.751 1.00 88.90 213 GLU B N 1
ATOM 4647 C CA . GLU C 1 233 ? -68.935 15.298 -23.665 1.00 90.77 213 GLU B CA 1
ATOM 4648 C C . GLU C 1 233 ? -68.443 14.960 -25.055 1.00 88.47 213 GLU B C 1
ATOM 4649 O O . GLU C 1 233 ? -67.299 15.333 -25.428 1.00 83.54 213 GLU B O 1
ATOM 4655 N N . MET C 1 234 ? -69.316 14.305 -25.828 1.00 86.79 214 MET B N 1
ATOM 4656 C CA . MET C 1 234 ? -68.992 13.974 -27.222 1.00 87.02 214 MET B CA 1
ATOM 4657 C C . MET C 1 234 ? -68.547 15.242 -27.907 1.00 87.72 214 MET B C 1
ATOM 4658 O O . MET C 1 234 ? -67.441 15.278 -28.458 1.00 86.34 214 MET B O 1
ATOM 4663 N N . GLN C 1 235 ? -69.357 16.291 -27.774 1.00 87.69 215 GLN B N 1
ATOM 4664 C CA . GLN C 1 235 ? -69.081 17.561 -28.442 1.00 91.40 215 GLN B CA 1
ATOM 4665 C C . GLN C 1 235 ? -67.670 18.103 -28.123 1.00 91.38 215 GLN B C 1
ATOM 4666 O O . GLN C 1 235 ? -66.967 18.600 -29.017 1.00 91.06 215 GLN B O 1
ATOM 4672 N N . ARG C 1 236 ? -67.236 17.978 -26.878 1.00 93.11 216 ARG B N 1
ATOM 4673 C CA . ARG C 1 236 ? -65.903 18.473 -26.519 1.00 96.55 216 ARG B CA 1
ATOM 4674 C C . ARG C 1 236 ? -64.799 17.523 -27.050 1.00 89.96 216 ARG B C 1
ATOM 4675 O O . ARG C 1 236 ? -63.703 17.970 -27.405 1.00 84.13 216 ARG B O 1
ATOM 4683 N N . ALA C 1 237 ? -65.098 16.226 -27.124 1.00 85.69 217 ALA B N 1
ATOM 4684 C CA . ALA C 1 237 ? -64.164 15.260 -27.705 1.00 80.77 217 ALA B CA 1
ATOM 4685 C C . ALA C 1 237 ? -63.866 15.637 -29.163 1.00 79.71 217 ALA B C 1
ATOM 4686 O O . ALA C 1 237 ? -62.713 15.615 -29.602 1.00 83.19 217 ALA B O 1
ATOM 4688 N N . ALA C 1 238 ? -64.937 15.960 -29.891 1.00 75.36 218 ALA B N 1
ATOM 4689 C CA . ALA C 1 238 ? -64.895 16.493 -31.242 1.00 70.15 218 ALA B CA 1
ATOM 4690 C C . ALA C 1 238 ? -63.898 17.637 -31.331 1.00 73.08 218 ALA B C 1
ATOM 4691 O O . ALA C 1 238 ? -62.981 17.619 -32.154 1.00 77.64 218 ALA B O 1
ATOM 4693 N N . ILE C 1 239 ? -64.073 18.602 -30.434 1.00 78.39 219 ILE B N 1
ATOM 4694 C CA . ILE C 1 239 ? -63.243 19.813 -30.316 1.00 75.71 219 ILE B CA 1
ATOM 4695 C C . ILE C 1 239 ? -61.807 19.474 -29.900 1.00 77.14 219 ILE B C 1
ATOM 4696 O O . ILE C 1 239 ? -60.863 19.989 -30.488 1.00 78.60 219 ILE B O 1
ATOM 4701 N N . ASP C 1 240 ? -61.656 18.648 -28.857 1.00 78.74 220 ASP B N 1
ATOM 4702 C CA . ASP C 1 240 ? -60.349 18.085 -28.440 1.00 79.09 220 ASP B CA 1
ATOM 4703 C C . ASP C 1 240 ? -59.614 17.375 -29.576 1.00 72.78 220 ASP B C 1
ATOM 4704 O O . ASP C 1 240 ? -58.422 17.536 -29.737 1.00 70.99 220 ASP B O 1
ATOM 4709 N N . ALA C 1 241 ? -60.341 16.551 -30.319 1.00 71.57 221 ALA B N 1
ATOM 4710 C CA . ALA C 1 241 ? -59.807 15.800 -31.460 1.00 68.91 221 ALA B CA 1
ATOM 4711 C C . ALA C 1 241 ? -59.239 16.702 -32.550 1.00 66.80 221 ALA B C 1
ATOM 4712 O O . ALA C 1 241 ? -58.230 16.392 -33.177 1.00 65.53 221 ALA B O 1
ATOM 4714 N N . LEU C 1 242 ? -59.873 17.832 -32.774 1.00 66.17 222 LEU B N 1
ATOM 4715 C CA . LEU C 1 242 ? -59.350 18.746 -33.763 1.00 68.37 222 LEU B CA 1
ATOM 4716 C C . LEU C 1 242 ? -58.062 19.424 -33.329 1.00 68.73 222 LEU B C 1
ATOM 4717 O O . LEU C 1 242 ? -57.239 19.800 -34.150 1.00 67.98 222 LEU B O 1
ATOM 4722 N N . THR C 1 243 ? -57.947 19.627 -32.020 1.00 68.99 223 THR B N 1
ATOM 4723 C CA . THR C 1 243 ? -56.819 20.299 -31.390 1.00 63.58 223 THR B CA 1
ATOM 4724 C C . THR C 1 243 ? -55.663 19.317 -31.429 1.00 59.00 223 THR B C 1
ATOM 4725 O O . THR C 1 243 ? -54.508 19.698 -31.592 1.00 54.88 223 THR B O 1
ATOM 4729 N N . PHE C 1 244 ? -55.996 18.032 -31.332 1.00 58.03 224 PHE B N 1
ATOM 4730 C CA . PHE C 1 244 ? -54.984 17.003 -31.342 1.00 59.00 224 PHE B CA 1
ATOM 4731 C C . PHE C 1 244 ? -54.356 17.127 -32.713 1.00 65.33 224 PHE B C 1
ATOM 4732 O O . PHE C 1 244 ? -53.135 17.275 -32.821 1.00 67.86 224 PHE B O 1
ATOM 4740 N N . LYS C 1 245 ? -55.208 17.160 -33.740 1.00 68.24 225 LYS B N 1
ATOM 4741 C CA . LYS C 1 245 ? -54.757 17.312 -35.116 1.00 69.53 225 LYS B CA 1
ATOM 4742 C C . LYS C 1 245 ? -53.813 18.518 -35.223 1.00 70.60 225 LYS B C 1
ATOM 4743 O O . LYS C 1 245 ? -52.699 18.439 -35.725 1.00 75.54 225 LYS B O 1
ATOM 4749 N N . CYS C 1 246 ? -54.240 19.638 -34.696 1.00 71.52 226 CYS B N 1
ATOM 4750 C CA . CYS C 1 246 ? -53.460 20.832 -34.849 1.00 71.85 226 CYS B CA 1
ATOM 4751 C C . CYS C 1 246 ? -52.122 20.667 -34.171 1.00 69.16 226 CYS B C 1
ATOM 4752 O O . CYS C 1 246 ? -51.105 20.996 -34.790 1.00 69.54 226 CYS B O 1
ATOM 4755 N N . ASN C 1 247 ? -52.120 20.119 -32.945 1.00 67.70 227 ASN B N 1
ATOM 4756 C CA . ASN C 1 247 ? -50.860 19.788 -32.239 1.00 66.55 227 ASN B CA 1
ATOM 4757 C C . ASN C 1 247 ? -49.929 18.857 -33.048 1.00 67.34 227 ASN B C 1
ATOM 4758 O O . ASN C 1 247 ? -48.737 19.180 -33.175 1.00 68.51 227 ASN B O 1
ATOM 4763 N N . VAL C 1 248 ? -50.466 17.750 -33.611 1.00 62.06 228 VAL B N 1
ATOM 4764 C CA . VAL C 1 248 ? -49.703 16.844 -34.474 1.00 57.70 228 VAL B CA 1
ATOM 4765 C C . VAL C 1 248 ? -48.928 17.681 -35.443 1.00 58.56 228 VAL B C 1
ATOM 4766 O O . VAL C 1 248 ? -47.707 17.550 -35.547 1.00 60.04 228 VAL B O 1
ATOM 4770 N N . LEU C 1 249 ? -49.653 18.545 -36.132 1.00 57.93 229 LEU B N 1
ATOM 4771 C CA . LEU C 1 249 ? -49.079 19.405 -37.145 1.00 61.60 229 LEU B CA 1
ATOM 4772 C C . LEU C 1 249 ? -48.206 20.483 -36.576 1.00 64.37 229 LEU B C 1
ATOM 4773 O O . LEU C 1 249 ? -47.179 20.853 -37.196 1.00 67.63 229 LEU B O 1
ATOM 4778 N N . TRP C 1 250 ? -48.653 21.060 -35.455 1.00 65.37 230 TRP B N 1
ATOM 4779 C CA . TRP C 1 250 ? -47.895 22.117 -34.800 1.00 64.56 230 TRP B CA 1
ATOM 4780 C C . TRP C 1 250 ? -46.507 21.599 -34.391 1.00 65.14 230 TRP B C 1
ATOM 4781 O O . TRP C 1 250 ? -45.480 22.280 -34.612 1.00 68.68 230 TRP B O 1
ATOM 4792 N N . THR C 1 251 ? -46.449 20.384 -33.856 1.00 62.89 231 THR B N 1
ATOM 4793 C CA . THR C 1 251 ? -45.183 19.937 -33.331 1.00 64.20 231 THR B CA 1
ATOM 4794 C C . THR C 1 251 ? -44.233 19.397 -34.381 1.00 67.15 231 THR B C 1
ATOM 4795 O O . THR C 1 251 ? -43.017 19.418 -34.111 1.00 71.23 231 THR B O 1
ATOM 4799 N N . GLN C 1 252 ? -44.748 18.925 -35.540 1.00 66.17 232 GLN B N 1
ATOM 4800 C CA . GLN C 1 252 ? -43.885 18.630 -36.697 1.00 67.33 232 GLN B CA 1
ATOM 4801 C C . GLN C 1 252 ? -43.048 19.879 -36.936 1.00 70.49 232 GLN B C 1
ATOM 4802 O O . GLN C 1 252 ? -41.810 19.839 -36.956 1.00 70.89 232 GLN B O 1
ATOM 4808 N N . LEU C 1 253 ? -43.758 21.001 -37.035 1.00 71.05 233 LEU B N 1
ATOM 4809 C CA . LEU C 1 253 ? -43.158 22.274 -37.354 1.00 67.51 233 LEU B CA 1
ATOM 4810 C C . LEU C 1 253 ? -42.197 22.730 -36.286 1.00 65.97 233 LEU B C 1
ATOM 4811 O O . LEU C 1 253 ? -41.100 23.126 -36.621 1.00 68.04 233 LEU B O 1
ATOM 4816 N N . ASP C 1 254 ? -42.549 22.639 -35.010 1.00 64.25 234 ASP B N 1
ATOM 4817 C CA . ASP C 1 254 ? -41.567 22.974 -33.987 1.00 64.42 234 ASP B CA 1
ATOM 4818 C C . ASP C 1 254 ? -40.215 22.264 -34.269 1.00 64.57 234 ASP B C 1
ATOM 4819 O O . ASP C 1 254 ? -39.124 22.872 -34.182 1.00 62.04 234 ASP B O 1
ATOM 4824 N N . ALA C 1 255 ? -40.305 20.962 -34.574 1.00 64.18 235 ALA B N 1
ATOM 4825 C CA . ALA C 1 255 ? -39.117 20.094 -34.685 1.00 66.26 235 ALA B CA 1
ATOM 4826 C C . ALA C 1 255 ? -38.195 20.605 -35.784 1.00 68.58 235 ALA B C 1
ATOM 4827 O O . ALA C 1 255 ? -36.956 20.546 -35.701 1.00 68.80 235 ALA B O 1
ATOM 4829 N N . LEU C 1 256 ? -38.856 21.081 -36.823 1.00 68.64 236 LEU B N 1
ATOM 4830 C CA . LEU C 1 256 ? -38.260 21.387 -38.103 1.00 70.10 236 LEU B CA 1
ATOM 4831 C C . LEU C 1 256 ? -37.607 22.736 -37.956 1.00 71.25 236 LEU B C 1
ATOM 4832 O O . LEU C 1 256 ? -36.564 22.949 -38.550 1.00 76.05 236 LEU B O 1
ATOM 4837 N N . TYR C 1 257 ? -38.212 23.611 -37.139 1.00 72.73 237 TYR B N 1
ATOM 4838 C CA . TYR C 1 257 ? -37.645 24.924 -36.743 1.00 74.13 237 TYR B CA 1
ATOM 4839 C C . TYR C 1 257 ? -36.461 24.679 -35.834 1.00 74.99 237 TYR B C 1
ATOM 4840 O O . TYR C 1 257 ? -35.411 25.231 -36.082 1.00 77.15 237 TYR B O 1
ATOM 4849 N N . PHE C 1 258 ? -36.650 23.883 -34.775 1.00 72.00 238 PHE B N 1
ATOM 4850 C CA . PHE C 1 258 ? -35.559 23.521 -33.897 1.00 74.39 238 PHE B CA 1
ATOM 4851 C C . PHE C 1 258 ? -34.318 23.047 -34.678 1.00 75.80 238 PHE B C 1
ATOM 4852 O O . PHE C 1 258 ? -33.177 23.497 -34.468 1.00 73.47 238 PHE B O 1
ATOM 4860 N N . ALA C 1 259 ? -34.569 22.120 -35.583 1.00 76.28 239 ALA B N 1
ATOM 4861 C CA . ALA C 1 259 ? -33.508 21.364 -36.219 1.00 75.53 239 ALA B CA 1
ATOM 4862 C C . ALA C 1 259 ? -32.829 22.131 -37.297 1.00 74.48 239 ALA B C 1
ATOM 4863 O O . ALA C 1 259 ? -31.663 21.844 -37.543 1.00 75.89 239 ALA B O 1
ATOM 4865 N N . TYR C 1 260 ? -33.563 23.046 -37.966 1.00 73.43 240 TYR B N 1
ATOM 4866 C CA . TYR C 1 260 ? -33.170 23.613 -39.275 1.00 70.40 240 TYR B CA 1
ATOM 4867 C C . TYR C 1 260 ? -33.291 25.130 -39.491 1.00 72.38 240 TYR B C 1
ATOM 4868 O O . TYR C 1 260 ? -32.783 25.613 -40.511 1.00 75.65 240 TYR B O 1
ATOM 4877 N N . VAL C 1 261 ? -33.955 25.891 -38.622 1.00 73.41 241 VAL B N 1
ATOM 4878 C CA . VAL C 1 261 ? -33.814 27.361 -38.713 1.00 81.04 241 VAL B CA 1
ATOM 4879 C C . VAL C 1 261 ? -33.147 28.034 -37.515 1.00 82.48 241 VAL B C 1
ATOM 4880 O O . VAL C 1 261 ? -32.401 28.965 -37.722 1.00 87.66 241 VAL B O 1
ATOM 4884 N N . ALA C 1 262 ? -33.405 27.590 -36.290 1.00 85.11 242 ALA B N 1
ATOM 4885 C CA . ALA C 1 262 ? -32.691 28.112 -35.124 1.00 85.35 242 ALA B CA 1
ATOM 4886 C C . ALA C 1 262 ? -33.122 27.365 -33.872 1.00 83.16 242 ALA B C 1
ATOM 4887 O O . ALA C 1 262 ? -34.309 27.421 -33.545 1.00 83.43 242 ALA B O 1
ATOM 4889 N N . PRO C 1 263 ? -32.199 26.765 -33.115 1.00 82.06 243 PRO B N 1
ATOM 4890 C CA . PRO C 1 263 ? -30.751 26.949 -33.251 1.00 85.02 243 PRO B CA 1
ATOM 4891 C C . PRO C 1 263 ? -30.060 26.019 -34.257 1.00 87.22 243 PRO B C 1
ATOM 4892 O O . PRO C 1 263 ? -28.934 26.325 -34.690 1.00 92.77 243 PRO B O 1
ATOM 4896 N N . GLY C 1 264 ? -30.687 24.893 -34.591 1.00 85.45 244 GLY B N 1
ATOM 4897 C CA . GLY C 1 264 ? -30.238 24.054 -35.705 1.00 87.18 244 GLY B CA 1
ATOM 4898 C C . GLY C 1 264 ? -29.399 22.821 -35.393 1.00 90.48 244 GLY B C 1
ATOM 4899 O O . GLY C 1 264 ? -28.250 22.791 -35.756 1.00 95.72 244 GLY B O 1
ATOM 4900 N N . MET C 1 265 ? -29.979 21.780 -34.780 1.00 95.15 245 MET B N 1
ATOM 4901 C CA . MET C 1 265 ? -29.222 20.607 -34.312 1.00 93.37 245 MET B CA 1
ATOM 4902 C C . MET C 1 265 ? -29.846 19.271 -34.874 1.00 91.21 245 MET B C 1
ATOM 4903 O O . MET C 1 265 ? -30.637 19.347 -35.778 1.00 88.10 245 MET B O 1
ATOM 4908 N N . VAL C 1 266 ? -29.371 18.088 -34.432 1.00 94.22 246 VAL B N 1
ATOM 4909 C CA . VAL C 1 266 ? -30.138 16.747 -34.261 1.00 97.64 246 VAL B CA 1
ATOM 4910 C C . VAL C 1 266 ? -29.446 15.542 -34.951 1.00 97.22 246 VAL B C 1
ATOM 4911 O O . VAL C 1 266 ? -28.915 15.733 -36.028 1.00 109.85 246 VAL B O 1
ATOM 4915 N N . PRO C 1 267 ? -29.380 14.333 -34.305 1.00 96.59 247 PRO B N 1
ATOM 4916 C CA . PRO C 1 267 ? -28.610 13.202 -34.907 1.00 96.57 247 PRO B CA 1
ATOM 4917 C C . PRO C 1 267 ? -29.351 12.595 -36.114 1.00 90.59 247 PRO B C 1
ATOM 4918 O O . PRO C 1 267 ? -30.383 13.160 -36.466 1.00 89.37 247 PRO B O 1
ATOM 4922 N N . PRO C 1 268 ? -28.840 11.488 -36.738 1.00 87.26 248 PRO B N 1
ATOM 4923 C CA . PRO C 1 268 ? -29.021 11.171 -38.178 1.00 86.86 248 PRO B CA 1
ATOM 4924 C C . PRO C 1 268 ? -30.256 11.675 -38.894 1.00 81.17 248 PRO B C 1
ATOM 4925 O O . PRO C 1 268 ? -30.694 10.998 -39.780 1.00 78.51 248 PRO B O 1
ATOM 4929 N N . HIS D 1 39 ? -77.598 1.338 -7.256 1.00 101.43 19 HIS C N 1
ATOM 4930 C CA . HIS D 1 39 ? -76.484 0.397 -6.865 1.00 99.89 19 HIS C CA 1
ATOM 4931 C C . HIS D 1 39 ? -77.060 -0.956 -6.529 1.00 102.28 19 HIS C C 1
ATOM 4932 O O . HIS D 1 39 ? -76.512 -1.990 -6.907 1.00 103.65 19 HIS C O 1
ATOM 4939 N N . GLU D 1 40 ? -78.162 -0.920 -5.799 1.00 105.25 20 GLU C N 1
ATOM 4940 C CA . GLU D 1 40 ? -78.836 -2.094 -5.281 1.00 112.17 20 GLU C CA 1
ATOM 4941 C C . GLU D 1 40 ? -79.740 -2.709 -6.362 1.00 117.79 20 GLU C C 1
ATOM 4942 O O . GLU D 1 40 ? -80.006 -3.922 -6.341 1.00 112.82 20 GLU C O 1
ATOM 4948 N N . GLU D 1 41 ? -80.215 -1.851 -7.288 1.00 127.72 21 GLU C N 1
ATOM 4949 C CA . GLU D 1 41 ? -80.870 -2.284 -8.562 1.00 123.15 21 GLU C CA 1
ATOM 4950 C C . GLU D 1 41 ? -79.816 -3.058 -9.351 1.00 115.32 21 GLU C C 1
ATOM 4951 O O . GLU D 1 41 ? -79.973 -4.262 -9.587 1.00 109.26 21 GLU C O 1
ATOM 4957 N N . LEU D 1 42 ? -78.728 -2.350 -9.690 1.00 110.38 22 LEU C N 1
ATOM 4958 C CA . LEU D 1 42 ? -77.649 -2.847 -10.582 1.00 106.97 22 LEU C CA 1
ATOM 4959 C C . LEU D 1 42 ? -76.937 -4.138 -10.135 1.00 105.17 22 LEU C C 1
ATOM 4960 O O . LEU D 1 42 ? -76.725 -5.045 -10.920 1.00 106.82 22 LEU C O 1
ATOM 4965 N N . GLU D 1 43 ? -76.561 -4.227 -8.879 1.00 106.34 23 GLU C N 1
ATOM 4966 C CA . GLU D 1 43 ? -76.046 -5.486 -8.372 1.00 105.70 23 GLU C CA 1
ATOM 4967 C C . GLU D 1 43 ? -77.032 -6.645 -8.652 1.00 104.65 23 GLU C C 1
ATOM 4968 O O . GLU D 1 43 ? -76.607 -7.647 -9.181 1.00 111.83 23 GLU C O 1
ATOM 4974 N N . ALA D 1 44 ? -78.332 -6.505 -8.350 1.00 104.34 24 ALA C N 1
ATOM 4975 C CA . ALA D 1 44 ? -79.318 -7.594 -8.629 1.00 99.91 24 ALA C CA 1
ATOM 4976 C C . ALA D 1 44 ? -79.360 -7.888 -10.130 1.00 99.77 24 ALA C C 1
ATOM 4977 O O . ALA D 1 44 ? -79.304 -9.052 -10.550 1.00 93.63 24 ALA C O 1
ATOM 4979 N N . ALA D 1 45 ? -79.425 -6.803 -10.913 1.00 100.43 25 ALA C N 1
ATOM 4980 C CA . ALA D 1 45 ? -79.355 -6.822 -12.391 1.00 96.72 25 ALA C CA 1
ATOM 4981 C C . ALA D 1 45 ? -78.234 -7.713 -12.916 1.00 96.34 25 ALA C C 1
ATOM 4982 O O . ALA D 1 45 ? -78.445 -8.562 -13.796 1.00 94.80 25 ALA C O 1
ATOM 4984 N N . LEU D 1 46 ? -77.058 -7.514 -12.329 1.00 94.70 26 LEU C N 1
ATOM 4985 C CA . LEU D 1 46 ? -75.854 -8.277 -12.632 1.00 91.24 26 LEU C CA 1
ATOM 4986 C C . LEU D 1 46 ? -75.946 -9.753 -12.174 1.00 93.21 26 LEU C C 1
ATOM 4987 O O . LEU D 1 46 ? -75.528 -10.648 -12.910 1.00 88.42 26 LEU C O 1
ATOM 4992 N N . ARG D 1 47 ? -76.484 -9.991 -10.962 1.00 103.01 27 ARG C N 1
ATOM 4993 C CA . ARG D 1 47 ? -76.672 -11.365 -10.392 1.00 104.67 27 ARG C CA 1
ATOM 4994 C C . ARG D 1 47 ? -77.682 -12.189 -11.201 1.00 99.78 27 ARG C C 1
ATOM 4995 O O . ARG D 1 47 ? -77.440 -13.354 -11.466 1.00 94.56 27 ARG C O 1
ATOM 5003 N N . ASP D 1 48 ? -78.781 -11.562 -11.606 1.00 101.26 28 ASP C N 1
ATOM 5004 C CA . ASP D 1 48 ? -79.764 -12.157 -12.541 1.00 107.69 28 ASP C CA 1
ATOM 5005 C C . ASP D 1 48 ? -79.144 -12.856 -13.773 1.00 101.82 28 ASP C C 1
ATOM 5006 O O . ASP D 1 48 ? -79.562 -13.951 -14.184 1.00 95.63 28 ASP C O 1
ATOM 5011 N N . ILE D 1 49 ? -78.159 -12.195 -14.351 1.00 100.00 29 ILE C N 1
ATOM 5012 C CA . ILE D 1 49 ? -77.411 -12.733 -15.484 1.00 100.44 29 ILE C CA 1
ATOM 5013 C C . ILE D 1 49 ? -76.664 -14.009 -15.101 1.00 102.72 29 ILE C C 1
ATOM 5014 O O . ILE D 1 49 ? -76.359 -14.810 -15.962 1.00 103.10 29 ILE C O 1
ATOM 5019 N N . GLY D 1 50 ? -76.408 -14.214 -13.812 1.00 108.00 30 GLY C N 1
ATOM 5020 C CA . GLY D 1 50 ? -76.041 -15.537 -13.290 1.00 112.14 30 GLY C CA 1
ATOM 5021 C C . GLY D 1 50 ? -77.094 -16.641 -13.438 1.00 116.41 30 GLY C C 1
ATOM 5022 O O . GLY D 1 50 ? -76.817 -17.811 -13.131 1.00 117.74 30 GLY C O 1
ATOM 5023 N N . ALA D 1 51 ? -78.297 -16.282 -13.894 1.00 119.22 31 ALA C N 1
ATOM 5024 C CA . ALA D 1 51 ? -79.375 -17.231 -14.107 1.00 122.00 31 ALA C CA 1
ATOM 5025 C C . ALA D 1 51 ? -80.337 -16.779 -15.231 1.00 118.82 31 ALA C C 1
ATOM 5026 O O . ALA D 1 51 ? -79.938 -16.542 -16.373 1.00 107.49 31 ALA C O 1
ATOM 5028 N N . ARG D 1 53 ? -77.529 -17.504 -17.523 1.00 130.13 33 ARG C N 1
ATOM 5029 C CA . ARG D 1 53 ? -76.522 -17.228 -18.564 1.00 135.81 33 ARG C CA 1
ATOM 5030 C C . ARG D 1 53 ? -75.102 -17.714 -18.229 1.00 140.60 33 ARG C C 1
ATOM 5031 O O . ARG D 1 53 ? -74.344 -18.076 -19.136 1.00 146.75 33 ARG C O 1
ATOM 5039 N N . TYR D 1 54 ? -74.731 -17.671 -16.944 1.00 141.21 34 TYR C N 1
ATOM 5040 C CA . TYR D 1 54 ? -73.426 -18.162 -16.473 1.00 137.27 34 TYR C CA 1
ATOM 5041 C C . TYR D 1 54 ? -73.322 -19.702 -16.588 1.00 131.45 34 TYR C C 1
ATOM 5042 O O . TYR D 1 54 ? -74.341 -20.397 -16.605 1.00 138.37 34 TYR C O 1
ATOM 5051 N N . HIS D 1 55 ? -72.099 -20.226 -16.661 1.00 118.05 35 HIS C N 1
ATOM 5052 C CA . HIS D 1 55 ? -71.863 -21.610 -17.072 1.00 112.36 35 HIS C CA 1
ATOM 5053 C C . HIS D 1 55 ? -72.196 -22.811 -16.115 1.00 113.69 35 HIS C C 1
ATOM 5054 O O . HIS D 1 55 ? -71.869 -23.955 -16.455 1.00 99.35 35 HIS C O 1
ATOM 5061 N N . ASN D 1 56 ? -72.830 -22.575 -14.947 1.00 127.11 36 ASN C N 1
ATOM 5062 C CA . ASN D 1 56 ? -73.387 -23.695 -14.070 1.00 125.82 36 ASN C CA 1
ATOM 5063 C C . ASN D 1 56 ? -74.461 -24.463 -14.855 1.00 124.63 36 ASN C C 1
ATOM 5064 O O . ASN D 1 56 ? -74.474 -25.697 -14.905 1.00 124.90 36 ASN C O 1
ATOM 5069 N N . LEU D 1 57 ? -75.348 -23.660 -15.455 1.00 117.93 37 LEU C N 1
ATOM 5070 C CA . LEU D 1 57 ? -76.535 -24.080 -16.183 1.00 112.96 37 LEU C CA 1
ATOM 5071 C C . LEU D 1 57 ? -76.247 -24.834 -17.483 1.00 110.32 37 LEU C C 1
ATOM 5072 O O . LEU D 1 57 ? -77.163 -25.364 -18.105 1.00 122.93 37 LEU C O 1
ATOM 5077 N N . HIS D 1 58 ? -75.000 -24.878 -17.915 1.00 102.31 38 HIS C N 1
ATOM 5078 C CA . HIS D 1 58 ? -74.677 -25.502 -19.186 1.00 97.06 38 HIS C CA 1
ATOM 5079 C C . HIS D 1 58 ? -74.644 -27.029 -19.025 1.00 89.37 38 HIS C C 1
ATOM 5080 O O . HIS D 1 58 ? -74.067 -27.512 -18.033 1.00 89.00 38 HIS C O 1
ATOM 5087 N N . PRO D 1 59 ? -75.224 -27.768 -20.003 1.00 81.10 39 PRO C N 1
ATOM 5088 C CA . PRO D 1 59 ? -75.166 -29.219 -20.146 1.00 83.68 39 PRO C CA 1
ATOM 5089 C C . PRO D 1 59 ? -73.803 -29.865 -19.953 1.00 85.63 39 PRO C C 1
ATOM 5090 O O . PRO D 1 59 ? -73.727 -30.887 -19.282 1.00 93.40 39 PRO C O 1
ATOM 5094 N N . PHE D 1 60 ? -72.746 -29.324 -20.543 1.00 84.82 40 PHE C N 1
ATOM 5095 C CA . PHE D 1 60 ? -71.421 -29.890 -20.300 1.00 85.24 40 PHE C CA 1
ATOM 5096 C C . PHE D 1 60 ? -71.025 -29.814 -18.841 1.00 86.56 40 PHE C C 1
ATOM 5097 O O . PHE D 1 60 ? -70.253 -30.664 -18.381 1.00 83.06 40 PHE C O 1
ATOM 5105 N N . HIS D 1 61 ? -71.509 -28.770 -18.148 1.00 89.57 41 HIS C N 1
ATOM 5106 C CA . HIS D 1 61 ? -71.214 -28.549 -16.726 1.00 90.64 41 HIS C CA 1
ATOM 5107 C C . HIS D 1 61 ? -72.079 -29.412 -15.845 1.00 89.72 41 HIS C C 1
ATOM 5108 O O . HIS D 1 61 ? -71.596 -29.976 -14.859 1.00 81.61 41 HIS C O 1
ATOM 5115 N N . ARG D 1 62 ? -73.355 -29.516 -16.204 1.00 93.09 42 ARG C N 1
ATOM 5116 C CA . ARG D 1 62 ? -74.262 -30.428 -15.518 1.00 97.48 42 ARG C CA 1
ATOM 5117 C C . ARG D 1 62 ? -73.673 -31.840 -15.521 1.00 95.26 42 ARG C C 1
ATOM 5118 O O . ARG D 1 62 ? -73.447 -32.411 -14.439 1.00 100.54 42 ARG C O 1
ATOM 5126 N N . LEU D 1 63 ? -73.342 -32.359 -16.703 1.00 86.18 43 LEU C N 1
ATOM 5127 C CA . LEU D 1 63 ? -72.615 -33.647 -16.808 1.00 85.06 43 LEU C CA 1
ATOM 5128 C C . LEU D 1 63 ? -71.288 -33.780 -16.003 1.00 87.12 43 LEU C C 1
ATOM 5129 O O . LEU D 1 63 ? -71.008 -34.854 -15.474 1.00 89.87 43 LEU C O 1
ATOM 5134 N N . LEU D 1 64 ? -70.470 -32.723 -15.910 1.00 88.90 44 LEU C N 1
ATOM 5135 C CA . LEU D 1 64 ? -69.210 -32.796 -15.145 1.00 86.35 44 LEU C CA 1
ATOM 5136 C C . LEU D 1 64 ? -69.567 -32.844 -13.690 1.00 93.90 44 LEU C C 1
ATOM 5137 O O . LEU D 1 64 ? -69.148 -33.746 -12.987 1.00 93.79 44 LEU C O 1
ATOM 5142 N N . HIS D 1 65 ? -70.384 -31.872 -13.279 1.00 101.72 45 HIS C N 1
ATOM 5143 C CA . HIS D 1 65 ? -70.861 -31.686 -11.897 1.00 103.26 45 HIS C CA 1
ATOM 5144 C C . HIS D 1 65 ? -71.624 -32.930 -11.365 1.00 102.20 45 HIS C C 1
ATOM 5145 O O . HIS D 1 65 ? -71.412 -33.284 -10.213 1.00 103.93 45 HIS C O 1
ATOM 5152 N N . ASP D 1 66 ? -72.456 -33.619 -12.168 1.00 95.52 46 ASP C N 1
ATOM 5153 C CA . ASP D 1 66 ? -73.094 -34.897 -11.695 1.00 93.67 46 ASP C CA 1
ATOM 5154 C C . ASP D 1 66 ? -72.307 -36.199 -12.009 1.00 93.59 46 ASP C C 1
ATOM 5155 O O . ASP D 1 66 ? -72.910 -37.264 -12.037 1.00 95.70 46 ASP C O 1
ATOM 5160 N N . GLY D 1 67 ? -71.006 -36.151 -12.287 1.00 95.19 47 GLY C N 1
ATOM 5161 C CA . GLY D 1 67 ? -70.212 -37.392 -12.426 1.00 97.72 47 GLY C CA 1
ATOM 5162 C C . GLY D 1 67 ? -70.383 -38.328 -13.641 1.00 101.28 47 GLY C C 1
ATOM 5163 O O . GLY D 1 67 ? -69.766 -39.405 -13.675 1.00 103.48 47 GLY C O 1
ATOM 5164 N N . LYS D 1 68 ? -71.184 -37.941 -14.641 1.00 104.27 48 LYS C N 1
ATOM 5165 C CA . LYS D 1 68 ? -71.539 -38.835 -15.777 1.00 102.38 48 LYS C CA 1
ATOM 5166 C C . LYS D 1 68 ? -70.593 -38.821 -16.997 1.00 96.44 48 LYS C C 1
ATOM 5167 O O . LYS D 1 68 ? -70.727 -39.680 -17.863 1.00 99.75 48 LYS C O 1
ATOM 5173 N N . LEU D 1 69 ? -69.652 -37.879 -17.068 1.00 89.50 49 LEU C N 1
ATOM 5174 C CA . LEU D 1 69 ? -68.740 -37.786 -18.221 1.00 89.88 49 LEU C CA 1
ATOM 5175 C C . LEU D 1 69 ? -67.630 -38.853 -18.205 1.00 88.35 49 LEU C C 1
ATOM 5176 O O . LEU D 1 69 ? -67.191 -39.303 -17.134 1.00 88.26 49 LEU C O 1
ATOM 5181 N N . SER D 1 70 ? -67.158 -39.230 -19.396 1.00 85.53 50 SER C N 1
ATOM 5182 C CA . SER D 1 70 ? -66.174 -40.330 -19.544 1.00 88.89 50 SER C CA 1
ATOM 5183 C C . SER D 1 70 ? -64.817 -39.939 -19.081 1.00 89.01 50 SER C C 1
ATOM 5184 O O . SER D 1 70 ? -64.604 -38.777 -18.728 1.00 88.30 50 SER C O 1
ATOM 5187 N N . LYS D 1 71 ? -63.870 -40.876 -19.095 1.00 95.37 51 LYS C N 1
ATOM 5188 C CA . LYS D 1 71 ? -62.483 -40.473 -18.787 1.00 102.04 51 LYS C CA 1
ATOM 5189 C C . LYS D 1 71 ? -61.946 -39.493 -19.866 1.00 101.38 51 LYS C C 1
ATOM 5190 O O . LYS D 1 71 ? -61.382 -38.458 -19.500 1.00 102.03 51 LYS C O 1
ATOM 5196 N N . ASP D 1 72 ? -62.150 -39.792 -21.160 1.00 94.09 52 ASP C N 1
ATOM 5197 C CA . ASP D 1 72 ? -61.644 -38.920 -22.231 1.00 90.65 52 ASP C CA 1
ATOM 5198 C C . ASP D 1 72 ? -62.273 -37.510 -22.178 1.00 90.12 52 ASP C C 1
ATOM 5199 O O . ASP D 1 72 ? -61.579 -36.483 -22.429 1.00 80.62 52 ASP C O 1
ATOM 5204 N N . GLN D 1 73 ? -63.568 -37.453 -21.831 1.00 88.35 53 GLN C N 1
ATOM 5205 C CA . GLN D 1 73 ? -64.310 -36.175 -21.843 1.00 88.19 53 GLN C CA 1
ATOM 5206 C C . GLN D 1 73 ? -63.860 -35.187 -20.776 1.00 91.50 53 GLN C C 1
ATOM 5207 O O . GLN D 1 73 ? -63.946 -33.975 -20.984 1.00 94.95 53 GLN C O 1
ATOM 5213 N N . VAL D 1 74 ? -63.357 -35.704 -19.656 1.00 91.38 54 VAL C N 1
ATOM 5214 C CA . VAL D 1 74 ? -62.696 -34.874 -18.632 1.00 86.53 54 VAL C CA 1
ATOM 5215 C C . VAL D 1 74 ? -61.357 -34.308 -19.183 1.00 84.83 54 VAL C C 1
ATOM 5216 O O . VAL D 1 74 ? -60.988 -33.138 -18.965 1.00 81.59 54 VAL C O 1
ATOM 5220 N N . ARG D 1 75 ? -60.629 -35.152 -19.892 1.00 81.98 55 ARG C N 1
ATOM 5221 C CA . ARG D 1 75 ? -59.373 -34.737 -20.465 1.00 84.18 55 ARG C CA 1
ATOM 5222 C C . ARG D 1 75 ? -59.584 -33.529 -21.419 1.00 86.29 55 ARG C C 1
ATOM 5223 O O . ARG D 1 75 ? -58.812 -32.556 -21.412 1.00 86.47 55 ARG C O 1
ATOM 5231 N N . ALA D 1 76 ? -60.661 -33.584 -22.202 1.00 87.50 56 ALA C N 1
ATOM 5232 C CA . ALA D 1 76 ? -61.007 -32.503 -23.130 1.00 82.41 56 ALA C CA 1
ATOM 5233 C C . ALA D 1 76 ? -61.222 -31.245 -22.317 1.00 79.91 56 ALA C C 1
ATOM 5234 O O . ALA D 1 76 ? -60.530 -30.270 -22.497 1.00 81.26 56 ALA C O 1
ATOM 5236 N N . TRP D 1 77 ? -62.151 -31.308 -21.378 1.00 78.99 57 TRP C N 1
ATOM 5237 C CA . TRP D 1 77 ? -62.401 -30.222 -20.467 1.00 77.03 57 TRP C CA 1
ATOM 5238 C C . TRP D 1 77 ? -61.098 -29.672 -19.854 1.00 79.20 57 TRP C C 1
ATOM 5239 O O . TRP D 1 77 ? -60.893 -28.466 -19.805 1.00 83.07 57 TRP C O 1
ATOM 5250 N N . ALA D 1 78 ? -60.216 -30.542 -19.384 1.00 78.88 58 ALA C N 1
ATOM 5251 C CA . ALA D 1 78 ? -59.048 -30.081 -18.647 1.00 76.85 58 ALA C CA 1
ATOM 5252 C C . ALA D 1 78 ? -58.112 -29.357 -19.554 1.00 75.78 58 ALA C C 1
ATOM 5253 O O . ALA D 1 78 ? -57.573 -28.317 -19.214 1.00 73.70 58 ALA C O 1
ATOM 5255 N N . LEU D 1 79 ? -57.917 -29.954 -20.722 1.00 77.97 59 LEU C N 1
ATOM 5256 C CA . LEU D 1 79 ? -56.974 -29.458 -21.729 1.00 77.23 59 LEU C CA 1
ATOM 5257 C C . LEU D 1 79 ? -57.356 -28.119 -22.343 1.00 77.93 59 LEU C C 1
ATOM 5258 O O . LEU D 1 79 ? -56.477 -27.301 -22.662 1.00 86.11 59 LEU C O 1
ATOM 5263 N N . ASN D 1 80 ? -58.656 -27.926 -22.547 1.00 75.13 60 ASN C N 1
ATOM 5264 C CA . ASN D 1 80 ? -59.186 -26.674 -23.038 1.00 73.11 60 ASN C CA 1
ATOM 5265 C C . ASN D 1 80 ? -59.217 -25.617 -21.973 1.00 75.39 60 ASN C C 1
ATOM 5266 O O . ASN D 1 80 ? -58.861 -24.477 -22.246 1.00 83.31 60 ASN C O 1
ATOM 5271 N N . ARG D 1 81 ? -59.616 -25.979 -20.764 1.00 74.95 61 ARG C N 1
ATOM 5272 C CA . ARG D 1 81 ? -59.724 -25.006 -19.690 1.00 78.46 61 ARG C CA 1
ATOM 5273 C C . ARG D 1 81 ? -58.355 -24.437 -19.258 1.00 80.00 61 ARG C C 1
ATOM 5274 O O . ARG D 1 81 ? -58.300 -23.282 -18.831 1.00 80.85 61 ARG C O 1
ATOM 5282 N N . TYR D 1 82 ? -57.271 -25.220 -19.363 1.00 80.73 62 TYR C N 1
ATOM 5283 C CA . TYR D 1 82 ? -55.915 -24.697 -19.141 1.00 79.41 62 TYR C CA 1
ATOM 5284 C C . TYR D 1 82 ? -55.704 -23.470 -20.033 1.00 81.45 62 TYR C C 1
ATOM 5285 O O . TYR D 1 82 ? -55.300 -22.404 -19.552 1.00 87.13 62 TYR C O 1
ATOM 5294 N N . TYR D 1 83 ? -56.001 -23.594 -21.325 1.00 76.16 63 TYR C N 1
ATOM 5295 C CA . TYR D 1 83 ? -55.742 -22.493 -22.231 1.00 73.35 63 TYR C CA 1
ATOM 5296 C C . TYR D 1 83 ? -56.515 -21.260 -21.831 1.00 73.47 63 TYR C C 1
ATOM 5297 O O . TYR D 1 83 ? -56.018 -20.154 -21.995 1.00 82.23 63 TYR C O 1
ATOM 5306 N N . TYR D 1 84 ? -57.730 -21.433 -21.329 1.00 70.36 64 TYR C N 1
ATOM 5307 C CA . TYR D 1 84 ? -58.426 -20.318 -20.685 1.00 68.82 64 TYR C CA 1
ATOM 5308 C C . TYR D 1 84 ? -57.682 -19.782 -19.454 1.00 75.67 64 TYR C C 1
ATOM 5309 O O . TYR D 1 84 ? -57.550 -18.557 -19.299 1.00 81.08 64 TYR C O 1
ATOM 5318 N N . GLN D 1 85 ? -57.229 -20.679 -18.572 1.00 76.06 65 GLN C N 1
ATOM 5319 C CA . GLN D 1 85 ? -56.530 -20.238 -17.374 1.00 76.21 65 GLN C CA 1
ATOM 5320 C C . GLN D 1 85 ? -55.203 -19.572 -17.725 1.00 74.97 65 GLN C C 1
ATOM 5321 O O . GLN D 1 85 ? -54.866 -18.523 -17.164 1.00 74.37 65 GLN C O 1
ATOM 5327 N N . ALA D 1 86 ? -54.490 -20.133 -18.696 1.00 71.48 66 ALA C N 1
ATOM 5328 C CA . ALA D 1 86 ? -53.124 -19.692 -18.998 1.00 70.54 66 ALA C CA 1
ATOM 5329 C C . ALA D 1 86 ? -53.071 -18.274 -19.624 1.00 67.52 66 ALA C C 1
ATOM 5330 O O . ALA D 1 86 ? -51.973 -17.661 -19.744 1.00 62.95 66 ALA C O 1
ATOM 5332 N N . MET D 1 87 ? -54.267 -17.794 -19.986 1.00 63.20 67 MET C N 1
ATOM 5333 C CA . MET D 1 87 ? -54.470 -16.567 -20.661 1.00 63.59 67 MET C CA 1
ATOM 5334 C C . MET D 1 87 ? -55.238 -15.533 -19.864 1.00 62.88 67 MET C C 1
ATOM 5335 O O . MET D 1 87 ? -55.399 -14.394 -20.346 1.00 58.25 67 MET C O 1
ATOM 5340 N N . ILE D 1 88 ? -55.729 -15.904 -18.672 1.00 65.52 68 ILE C N 1
ATOM 5341 C CA . ILE D 1 88 ? -56.294 -14.918 -17.714 1.00 66.62 68 ILE C CA 1
ATOM 5342 C C . ILE D 1 88 ? -55.276 -13.849 -17.296 1.00 64.03 68 ILE C C 1
ATOM 5343 O O . ILE D 1 88 ? -55.616 -12.677 -17.168 1.00 64.75 68 ILE C O 1
ATOM 5348 N N . PRO D 1 89 ? -54.040 -14.240 -17.042 1.00 62.30 69 PRO C N 1
ATOM 5349 C CA . PRO D 1 89 ? -53.170 -13.154 -16.712 1.00 65.22 69 PRO C CA 1
ATOM 5350 C C . PRO D 1 89 ? -52.812 -12.298 -17.918 1.00 63.74 69 PRO C C 1
ATOM 5351 O O . PRO D 1 89 ? -52.615 -11.109 -17.723 1.00 66.95 69 PRO C O 1
ATOM 5355 N N . VAL D 1 90 ? -52.754 -12.877 -19.121 1.00 63.02 70 VAL C N 1
ATOM 5356 C CA . VAL D 1 90 ? -52.470 -12.132 -20.380 1.00 63.00 70 VAL C CA 1
ATOM 5357 C C . VAL D 1 90 ? -53.563 -11.100 -20.627 1.00 61.22 70 VAL C C 1
ATOM 5358 O O . VAL D 1 90 ? -53.286 -9.976 -21.017 1.00 58.22 70 VAL C O 1
ATOM 5362 N N . LYS D 1 91 ? -54.805 -11.501 -20.392 1.00 64.59 71 LYS C N 1
ATOM 5363 C CA . LYS D 1 91 ? -55.921 -10.568 -20.355 1.00 68.06 71 LYS C CA 1
ATOM 5364 C C . LYS D 1 91 ? -55.791 -9.492 -19.254 1.00 69.09 71 LYS C C 1
ATOM 5365 O O . LYS D 1 91 ? -56.210 -8.373 -19.497 1.00 72.32 71 LYS C O 1
ATOM 5371 N N . ASP D 1 92 ? -55.292 -9.830 -18.045 1.00 69.34 72 ASP C N 1
ATOM 5372 C CA . ASP D 1 92 ? -55.172 -8.841 -16.940 1.00 69.33 72 ASP C CA 1
ATOM 5373 C C . ASP D 1 92 ? -53.993 -7.887 -17.174 1.00 67.58 72 ASP C C 1
ATOM 5374 O O . ASP D 1 92 ? -54.064 -6.697 -16.846 1.00 66.83 72 ASP C O 1
ATOM 5379 N N . ALA D 1 93 ? -52.923 -8.411 -17.759 1.00 64.92 73 ALA C N 1
ATOM 5380 C CA . ALA D 1 93 ? -51.834 -7.602 -18.307 1.00 66.39 73 ALA C CA 1
ATOM 5381 C C . ALA D 1 93 ? -52.292 -6.594 -19.381 1.00 66.63 73 ALA C C 1
ATOM 5382 O O . ALA D 1 93 ? -51.839 -5.445 -19.359 1.00 71.85 73 ALA C O 1
ATOM 5384 N N . ALA D 1 94 ? -53.158 -6.998 -20.312 1.00 64.88 74 ALA C N 1
ATOM 5385 C CA . ALA D 1 94 ? -53.691 -6.046 -21.310 1.00 65.18 74 ALA C CA 1
ATOM 5386 C C . ALA D 1 94 ? -54.448 -4.927 -20.619 1.00 67.71 74 ALA C C 1
ATOM 5387 O O . ALA D 1 94 ? -54.315 -3.776 -20.996 1.00 79.61 74 ALA C O 1
ATOM 5389 N N . LEU D 1 95 ? -55.210 -5.275 -19.585 1.00 68.12 75 LEU C N 1
ATOM 5390 C CA . LEU D 1 95 ? -56.041 -4.331 -18.794 1.00 65.97 75 LEU C CA 1
ATOM 5391 C C . LEU D 1 95 ? -55.181 -3.376 -17.944 1.00 65.23 75 LEU C C 1
ATOM 5392 O O . LEU D 1 95 ? -55.421 -2.158 -17.903 1.00 62.16 75 LEU C O 1
ATOM 5397 N N . LEU D 1 96 ? -54.184 -3.958 -17.272 1.00 63.67 76 LEU C N 1
ATOM 5398 C CA . LEU D 1 96 ? -53.160 -3.209 -16.545 1.00 63.57 76 LEU C CA 1
ATOM 5399 C C . LEU D 1 96 ? -52.573 -2.103 -17.411 1.00 62.48 76 LEU C C 1
ATOM 5400 O O . LEU D 1 96 ? -52.614 -0.924 -17.065 1.00 64.07 76 LEU C O 1
ATOM 5405 N N . ALA D 1 97 ? -52.101 -2.483 -18.584 1.00 63.21 77 ALA C N 1
ATOM 5406 C CA . ALA D 1 97 ? -51.642 -1.496 -19.583 1.00 63.09 77 ALA C CA 1
ATOM 5407 C C . ALA D 1 97 ? -52.601 -0.307 -19.761 1.00 65.70 77 ALA C C 1
ATOM 5408 O O . ALA D 1 97 ? -52.110 0.803 -19.913 1.00 70.52 77 ALA C O 1
ATOM 5410 N N . ARG D 1 98 ? -53.925 -0.511 -19.653 1.00 67.52 78 ARG C N 1
ATOM 5411 C CA . ARG D 1 98 ? -54.937 0.577 -19.842 1.00 70.56 78 ARG C CA 1
ATOM 5412 C C . ARG D 1 98 ? -55.522 1.321 -18.617 1.00 71.79 78 ARG C C 1
ATOM 5413 O O . ARG D 1 98 ? -56.224 2.286 -18.803 1.00 69.97 78 ARG C O 1
ATOM 5421 N N . LEU D 1 99 ? -55.272 0.868 -17.389 1.00 74.31 79 LEU C N 1
ATOM 5422 C CA . LEU D 1 99 ? -55.756 1.574 -16.193 1.00 72.18 79 LEU C CA 1
ATOM 5423 C C . LEU D 1 99 ? -54.980 2.868 -15.967 1.00 71.55 79 LEU C C 1
ATOM 5424 O O . LEU D 1 99 ? -53.765 2.848 -16.003 1.00 71.59 79 LEU C O 1
ATOM 5429 N N . PRO D 1 100 ? -55.668 3.976 -15.653 1.00 74.51 80 PRO C N 1
ATOM 5430 C CA . PRO D 1 100 ? -55.120 5.339 -15.712 1.00 75.48 80 PRO C CA 1
ATOM 5431 C C . PRO D 1 100 ? -54.130 5.796 -14.639 1.00 72.06 80 PRO C C 1
ATOM 5432 O O . PRO D 1 100 ? -53.720 6.943 -14.692 1.00 69.13 80 PRO C O 1
ATOM 5436 N N . ASP D 1 101 ? -53.759 4.955 -13.687 1.00 71.52 81 ASP C N 1
ATOM 5437 C CA . ASP D 1 101 ? -52.800 5.372 -12.659 1.00 74.93 81 ASP C CA 1
ATOM 5438 C C . ASP D 1 101 ? -52.410 4.233 -11.720 1.00 74.48 81 ASP C C 1
ATOM 5439 O O . ASP D 1 101 ? -53.107 3.195 -11.632 1.00 74.03 81 ASP C O 1
ATOM 5444 N N . ALA D 1 102 ? -51.337 4.474 -10.965 1.00 67.45 82 ALA C N 1
ATOM 5445 C CA . ALA D 1 102 ? -50.691 3.407 -10.277 1.00 66.05 82 ALA C CA 1
ATOM 5446 C C . ALA D 1 102 ? -51.491 2.781 -9.106 1.00 69.39 82 ALA C C 1
ATOM 5447 O O . ALA D 1 102 ? -51.198 1.641 -8.688 1.00 68.86 82 ALA C O 1
ATOM 5449 N N . GLN D 1 103 ? -52.489 3.497 -8.577 1.00 71.69 83 GLN C N 1
ATOM 5450 C CA . GLN D 1 103 ? -53.268 2.987 -7.448 1.00 72.90 83 GLN C CA 1
ATOM 5451 C C . GLN D 1 103 ? -54.086 1.792 -7.891 1.00 75.60 83 GLN C C 1
ATOM 5452 O O . GLN D 1 103 ? -54.014 0.750 -7.269 1.00 79.34 83 GLN C O 1
ATOM 5458 N N . LEU D 1 104 ? -54.819 1.944 -8.992 1.00 78.11 84 LEU C N 1
ATOM 5459 C CA . LEU D 1 104 ? -55.585 0.856 -9.616 1.00 77.03 84 LEU C CA 1
ATOM 5460 C C . LEU D 1 104 ? -54.719 -0.255 -10.191 1.00 70.77 84 LEU C C 1
ATOM 5461 O O . LEU D 1 104 ? -55.156 -1.408 -10.193 1.00 69.86 84 LEU C O 1
ATOM 5466 N N . ARG D 1 105 ? -53.547 0.097 -10.720 1.00 65.04 85 ARG C N 1
ATOM 5467 C CA . ARG D 1 105 ? -52.623 -0.911 -11.293 1.00 71.58 85 ARG C CA 1
ATOM 5468 C C . ARG D 1 105 ? -52.062 -1.840 -10.228 1.00 74.06 85 ARG C C 1
ATOM 5469 O O . ARG D 1 105 ? -51.885 -3.055 -10.474 1.00 67.95 85 ARG C O 1
ATOM 5477 N N . ARG D 1 106 ? -51.718 -1.209 -9.088 1.00 77.91 86 ARG C N 1
ATOM 5478 C CA . ARG D 1 106 ? -51.372 -1.875 -7.843 1.00 76.68 86 ARG C CA 1
ATOM 5479 C C . ARG D 1 106 ? -52.454 -2.861 -7.446 1.00 71.60 86 ARG C C 1
ATOM 5480 O O . ARG D 1 106 ? -52.148 -4.037 -7.267 1.00 76.76 86 ARG C O 1
ATOM 5488 N N . ILE D 1 107 ? -53.701 -2.408 -7.319 1.00 65.09 87 ILE C N 1
ATOM 5489 C CA . ILE D 1 107 ? -54.770 -3.322 -6.861 1.00 65.11 87 ILE C CA 1
ATOM 5490 C C . ILE D 1 107 ? -54.852 -4.430 -7.945 1.00 66.65 87 ILE C C 1
ATOM 5491 O O . ILE D 1 107 ? -54.788 -5.627 -7.612 1.00 70.50 87 ILE C O 1
ATOM 5496 N N . TRP D 1 108 ? -54.933 -4.059 -9.230 1.00 65.95 88 TRP C N 1
ATOM 5497 C CA . TRP D 1 108 ? -55.204 -5.074 -10.259 1.00 65.22 88 TRP C CA 1
ATOM 5498 C C . TRP D 1 108 ? -54.123 -6.107 -10.437 1.00 65.75 88 TRP C C 1
ATOM 5499 O O . TRP D 1 108 ? -54.445 -7.277 -10.707 1.00 68.83 88 TRP C O 1
ATOM 5510 N N . ARG D 1 109 ? -52.856 -5.716 -10.296 1.00 64.42 89 ARG C N 1
ATOM 5511 C CA . ARG D 1 109 ? -51.775 -6.674 -10.616 1.00 66.82 89 ARG C CA 1
ATOM 5512 C C . ARG D 1 109 ? -51.622 -7.839 -9.638 1.00 68.80 89 ARG C C 1
ATOM 5513 O O . ARG D 1 109 ? -50.823 -8.761 -9.905 1.00 66.35 89 ARG C O 1
ATOM 5521 N N . GLN D 1 110 ? -52.359 -7.803 -8.515 1.00 69.30 90 GLN C N 1
ATOM 5522 C CA . GLN D 1 110 ? -52.459 -8.977 -7.661 1.00 69.49 90 GLN C CA 1
ATOM 5523 C C . GLN D 1 110 ? -53.012 -10.177 -8.482 1.00 69.50 90 GLN C C 1
ATOM 5524 O O . GLN D 1 110 ? -52.497 -11.309 -8.396 1.00 64.04 90 GLN C O 1
ATOM 5530 N N . ARG D 1 111 ? -53.997 -9.895 -9.340 1.00 67.61 91 ARG C N 1
ATOM 5531 C CA . ARG D 1 111 ? -54.591 -10.912 -10.178 1.00 65.41 91 ARG C CA 1
ATOM 5532 C C . ARG D 1 111 ? -53.505 -11.607 -11.008 1.00 65.65 91 ARG C C 1
ATOM 5533 O O . ARG D 1 111 ? -53.552 -12.822 -11.249 1.00 63.35 91 ARG C O 1
ATOM 5541 N N . ILE D 1 112 ? -52.505 -10.841 -11.434 1.00 66.30 92 ILE C N 1
ATOM 5542 C CA . ILE D 1 112 ? -51.413 -11.410 -12.257 1.00 66.06 92 ILE C CA 1
ATOM 5543 C C . ILE D 1 112 ? -50.508 -12.279 -11.408 1.00 64.66 92 ILE C C 1
ATOM 5544 O O . ILE D 1 112 ? -50.136 -13.392 -11.768 1.00 60.10 92 ILE C O 1
ATOM 5549 N N . VAL D 1 113 ? -50.160 -11.724 -10.264 1.00 70.80 93 VAL C N 1
ATOM 5550 C CA . VAL D 1 113 ? -49.442 -12.460 -9.232 1.00 72.49 93 VAL C CA 1
ATOM 5551 C C . VAL D 1 113 ? -50.176 -13.729 -8.819 1.00 72.13 93 VAL C C 1
ATOM 5552 O O . VAL D 1 113 ? -49.519 -14.741 -8.730 1.00 67.30 93 VAL C O 1
ATOM 5556 N N . ASP D 1 114 ? -51.510 -13.687 -8.633 1.00 76.66 94 ASP C N 1
ATOM 5557 C CA . ASP D 1 114 ? -52.318 -14.917 -8.410 1.00 81.16 94 ASP C CA 1
ATOM 5558 C C . ASP D 1 114 ? -51.867 -15.952 -9.429 1.00 81.72 94 ASP C C 1
ATOM 5559 O O . ASP D 1 114 ? -51.373 -17.021 -9.077 1.00 84.91 94 ASP C O 1
ATOM 5564 N N . HIS D 1 115 ? -52.046 -15.616 -10.706 1.00 80.96 95 HIS C N 1
ATOM 5565 C CA . HIS D 1 115 ? -52.087 -16.639 -11.736 1.00 79.92 95 HIS C CA 1
ATOM 5566 C C . HIS D 1 115 ? -50.704 -17.116 -12.186 1.00 83.20 95 HIS C C 1
ATOM 5567 O O . HIS D 1 115 ? -50.550 -18.290 -12.586 1.00 81.56 95 HIS C O 1
ATOM 5574 N N . ASP D 1 116 ? -49.696 -16.246 -12.019 1.00 82.71 96 ASP C N 1
ATOM 5575 C CA . ASP D 1 116 ? -48.307 -16.597 -12.295 1.00 78.13 96 ASP C CA 1
ATOM 5576 C C . ASP D 1 116 ? -47.387 -17.007 -11.097 1.00 82.65 96 ASP C C 1
ATOM 5577 O O . ASP D 1 116 ? -46.500 -17.819 -11.336 1.00 90.69 96 ASP C O 1
ATOM 5582 N N . GLY D 1 117 ? -47.537 -16.453 -9.868 1.00 82.94 97 GLY C N 1
ATOM 5583 C CA . GLY D 1 117 ? -46.649 -16.748 -8.677 1.00 77.90 97 GLY C CA 1
ATOM 5584 C C . GLY D 1 117 ? -45.221 -16.159 -8.585 1.00 81.68 97 GLY C C 1
ATOM 5585 O O . GLY D 1 117 ? -44.286 -16.665 -7.850 1.00 86.20 97 GLY C O 1
ATOM 5586 N N . ASP D 1 122 ? -45.246 -21.306 -7.326 1.00 86.74 102 ASP C N 1
ATOM 5587 C CA . ASP D 1 122 ? -45.926 -21.026 -8.578 1.00 86.47 102 ASP C CA 1
ATOM 5588 C C . ASP D 1 122 ? -47.405 -20.922 -8.302 1.00 86.11 102 ASP C C 1
ATOM 5589 O O . ASP D 1 122 ? -47.850 -21.311 -7.229 1.00 87.99 102 ASP C O 1
ATOM 5594 N N . GLY D 1 123 ? -48.151 -20.377 -9.257 1.00 81.35 103 GLY C N 1
ATOM 5595 C CA . GLY D 1 123 ? -49.439 -19.764 -8.957 1.00 80.30 103 GLY C CA 1
ATOM 5596 C C . GLY D 1 123 ? -50.595 -20.631 -9.361 1.00 82.59 103 GLY C C 1
ATOM 5597 O O . GLY D 1 123 ? -50.441 -21.832 -9.555 1.00 87.85 103 GLY C O 1
ATOM 5598 N N . GLY D 1 124 ? -51.758 -20.018 -9.513 1.00 81.20 104 GLY C N 1
ATOM 5599 C CA . GLY D 1 124 ? -52.904 -20.703 -10.101 1.00 82.23 104 GLY C CA 1
ATOM 5600 C C . GLY D 1 124 ? -52.804 -21.364 -11.496 1.00 79.70 104 GLY C C 1
ATOM 5601 O O . GLY D 1 124 ? -53.547 -22.302 -11.716 1.00 74.56 104 GLY C O 1
ATOM 5602 N N . ILE D 1 125 ? -51.964 -20.897 -12.446 1.00 81.15 105 ILE C N 1
ATOM 5603 C CA . ILE D 1 125 ? -51.880 -21.593 -13.765 1.00 85.23 105 ILE C CA 1
ATOM 5604 C C . ILE D 1 125 ? -51.187 -22.939 -13.531 1.00 87.30 105 ILE C C 1
ATOM 5605 O O . ILE D 1 125 ? -51.555 -23.963 -14.133 1.00 80.87 105 ILE C O 1
ATOM 5610 N N . GLU D 1 126 ? -50.183 -22.936 -12.651 1.00 93.52 106 GLU C N 1
ATOM 5611 C CA . GLU D 1 126 ? -49.558 -24.203 -12.200 1.00 95.84 106 GLU C CA 1
ATOM 5612 C C . GLU D 1 126 ? -50.547 -25.224 -11.579 1.00 88.67 106 GLU C C 1
ATOM 5613 O O . GLU D 1 126 ? -50.394 -26.423 -11.784 1.00 84.30 106 GLU C O 1
ATOM 5619 N N . ARG D 1 127 ? -51.558 -24.752 -10.849 1.00 88.72 107 ARG C N 1
ATOM 5620 C CA . ARG D 1 127 ? -52.469 -25.657 -10.150 1.00 90.52 107 ARG C CA 1
ATOM 5621 C C . ARG D 1 127 ? -53.481 -26.314 -11.112 1.00 91.20 107 ARG C C 1
ATOM 5622 O O . ARG D 1 127 ? -54.050 -27.360 -10.788 1.00 89.71 107 ARG C O 1
ATOM 5630 N N . TRP D 1 128 ? -53.641 -25.712 -12.303 1.00 98.33 108 TRP C N 1
ATOM 5631 C CA . TRP D 1 128 ? -54.470 -26.220 -13.455 1.00 100.34 108 TRP C CA 1
ATOM 5632 C C . TRP D 1 128 ? -53.739 -27.125 -14.464 1.00 96.23 108 TRP C C 1
ATOM 5633 O O . TRP D 1 128 ? -54.361 -27.818 -15.282 1.00 95.10 108 TRP C O 1
ATOM 5644 N N . LEU D 1 129 ? -52.420 -27.043 -14.444 1.00 94.45 109 LEU C N 1
ATOM 5645 C CA . LEU D 1 129 ? -51.576 -28.063 -15.031 1.00 92.72 109 LEU C CA 1
ATOM 5646 C C . LEU D 1 129 ? -51.694 -29.359 -14.282 1.00 95.88 109 LEU C C 1
ATOM 5647 O O . LEU D 1 129 ? -51.641 -30.445 -14.860 1.00 98.71 109 LEU C O 1
ATOM 5652 N N . LYS D 1 130 ? -51.804 -29.240 -12.972 1.00 97.79 110 LYS C N 1
ATOM 5653 C CA . LYS D 1 130 ? -51.763 -30.396 -12.152 1.00 100.79 110 LYS C CA 1
ATOM 5654 C C . LYS D 1 130 ? -53.039 -31.183 -12.385 1.00 100.07 110 LYS C C 1
ATOM 5655 O O . LYS D 1 130 ? -52.932 -32.367 -12.662 1.00 110.23 110 LYS C O 1
ATOM 5661 N N . LEU D 1 131 ? -54.221 -30.552 -12.374 1.00 97.11 111 LEU C N 1
ATOM 5662 C CA . LEU D 1 131 ? -55.446 -31.274 -12.803 1.00 95.35 111 LEU C CA 1
ATOM 5663 C C . LEU D 1 131 ? -55.187 -31.977 -14.138 1.00 93.42 111 LEU C C 1
ATOM 5664 O O . LEU D 1 131 ? -55.577 -33.134 -14.299 1.00 94.75 111 LEU C O 1
ATOM 5669 N N . ALA D 1 132 ? -54.520 -31.273 -15.063 1.00 89.04 112 ALA C N 1
ATOM 5670 C CA . ALA D 1 132 ? -54.185 -31.808 -16.388 1.00 88.27 112 ALA C CA 1
ATOM 5671 C C . ALA D 1 132 ? -53.216 -32.997 -16.384 1.00 87.09 112 ALA C C 1
ATOM 5672 O O . ALA D 1 132 ? -53.551 -34.038 -16.919 1.00 88.24 112 ALA C O 1
ATOM 5674 N N . GLU D 1 133 ? -52.041 -32.882 -15.776 1.00 92.97 113 GLU C N 1
ATOM 5675 C CA . GLU D 1 133 ? -51.160 -34.074 -15.589 1.00 97.59 113 GLU C CA 1
ATOM 5676 C C . GLU D 1 133 ? -51.877 -35.210 -14.809 1.00 93.03 113 GLU C C 1
ATOM 5677 O O . GLU D 1 133 ? -51.764 -36.387 -15.140 1.00 89.11 113 GLU C O 1
ATOM 5683 N N . GLY D 1 134 ? -52.682 -34.819 -13.831 1.00 89.04 114 GLY C N 1
ATOM 5684 C CA . GLY D 1 134 ? -53.627 -35.700 -13.167 1.00 90.79 114 GLY C CA 1
ATOM 5685 C C . GLY D 1 134 ? -54.527 -36.576 -14.024 1.00 91.85 114 GLY C C 1
ATOM 5686 O O . GLY D 1 134 ? -54.891 -37.667 -13.614 1.00 95.56 114 GLY C O 1
ATOM 5687 N N . VAL D 1 135 ? -54.901 -36.135 -15.212 1.00 92.23 115 VAL C N 1
ATOM 5688 C CA . VAL D 1 135 ? -55.822 -36.934 -16.009 1.00 93.49 115 VAL C CA 1
ATOM 5689 C C . VAL D 1 135 ? -55.082 -37.850 -17.002 1.00 94.14 115 VAL C C 1
ATOM 5690 O O . VAL D 1 135 ? -55.708 -38.712 -17.648 1.00 91.38 115 VAL C O 1
ATOM 5694 N N . GLY D 1 136 ? -53.756 -37.705 -17.072 1.00 93.17 116 GLY C N 1
ATOM 5695 C CA . GLY D 1 136 ? -52.929 -38.527 -17.969 1.00 94.16 116 GLY C CA 1
ATOM 5696 C C . GLY D 1 136 ? -52.112 -37.755 -18.986 1.00 91.81 116 GLY C C 1
ATOM 5697 O O . GLY D 1 136 ? -51.337 -38.347 -19.748 1.00 96.53 116 GLY C O 1
ATOM 5698 N N . PHE D 1 137 ? -52.286 -36.438 -19.014 1.00 90.96 117 PHE C N 1
ATOM 5699 C CA . PHE D 1 137 ? -51.557 -35.601 -19.953 1.00 90.59 117 PHE C CA 1
ATOM 5700 C C . PHE D 1 137 ? -50.124 -35.450 -19.472 1.00 90.14 117 PHE C C 1
ATOM 5701 O O . PHE D 1 137 ? -49.871 -35.373 -18.292 1.00 92.13 117 PHE C O 1
ATOM 5709 N N . THR D 1 138 ? -49.207 -35.423 -20.428 1.00 94.73 118 THR C N 1
ATOM 5710 C CA . THR D 1 138 ? -47.811 -35.124 -20.194 1.00 95.99 118 THR C CA 1
ATOM 5711 C C . THR D 1 138 ? -47.654 -33.588 -20.125 1.00 94.87 118 THR C C 1
ATOM 5712 O O . THR D 1 138 ? -48.280 -32.870 -20.888 1.00 91.54 118 THR C O 1
ATOM 5716 N N . ARG D 1 139 ? -46.802 -33.105 -19.219 1.00 103.04 119 ARG C N 1
ATOM 5717 C CA . ARG D 1 139 ? -46.514 -31.675 -19.018 1.00 103.26 119 ARG C CA 1
ATOM 5718 C C . ARG D 1 139 ? -46.418 -30.934 -20.334 1.00 107.02 119 ARG C C 1
ATOM 5719 O O . ARG D 1 139 ? -47.062 -29.898 -20.536 1.00 110.15 119 ARG C O 1
ATOM 5727 N N . ASP D 1 140 ? -45.635 -31.503 -21.241 1.00 110.42 120 ASP C N 1
ATOM 5728 C CA . ASP D 1 140 ? -45.253 -30.830 -22.476 1.00 110.18 120 ASP C CA 1
ATOM 5729 C C . ASP D 1 140 ? -46.422 -30.588 -23.423 1.00 107.93 120 ASP C C 1
ATOM 5730 O O . ASP D 1 140 ? -46.410 -29.612 -24.194 1.00 111.18 120 ASP C O 1
ATOM 5735 N N . TYR D 1 141 ? -47.416 -31.476 -23.385 1.00 103.41 121 TYR C N 1
ATOM 5736 C CA . TYR D 1 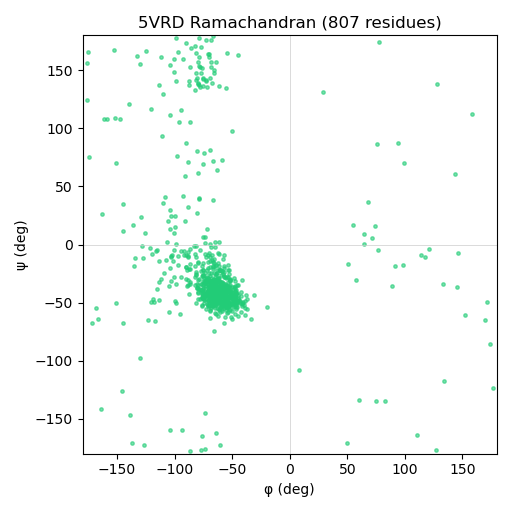141 ? -48.552 -31.422 -24.335 1.00 95.09 121 TYR C CA 1
ATOM 5737 C C . TYR D 1 141 ? -49.572 -30.345 -23.946 1.00 96.87 121 TYR C C 1
ATOM 5738 O O . TYR D 1 141 ? -49.989 -29.528 -24.781 1.00 105.90 121 TYR C O 1
ATOM 5747 N N . VAL D 1 142 ? -49.938 -30.314 -22.676 1.00 91.42 122 VAL C N 1
ATOM 5748 C CA . VAL D 1 142 ? -50.820 -29.267 -22.194 1.00 90.00 122 VAL C CA 1
ATOM 5749 C C . VAL D 1 142 ? -50.226 -27.866 -22.467 1.00 89.45 122 VAL C C 1
ATOM 5750 O O . VAL D 1 142 ? -50.908 -26.998 -23.005 1.00 89.35 122 VAL C O 1
ATOM 5754 N N . LEU D 1 143 ? -48.955 -27.665 -22.102 1.00 90.87 123 LEU C N 1
ATOM 5755 C CA . LEU D 1 143 ? -48.252 -26.386 -22.308 1.00 86.06 123 LEU C CA 1
ATOM 5756 C C . LEU D 1 143 ? -48.398 -25.928 -23.720 1.00 85.71 123 LEU C C 1
ATOM 5757 O O . LEU D 1 143 ? -48.829 -24.817 -23.946 1.00 93.00 123 LEU C O 1
ATOM 5762 N N . SER D 1 144 ? -48.090 -26.808 -24.668 1.00 86.68 124 SER C N 1
ATOM 5763 C CA . SER D 1 144 ? -47.971 -26.437 -26.104 1.00 87.19 124 SER C CA 1
ATOM 5764 C C . SER D 1 144 ? -49.247 -25.952 -26.782 1.00 87.27 124 SER C C 1
ATOM 5765 O O . SER D 1 144 ? -49.189 -25.409 -27.885 1.00 92.23 124 SER C O 1
ATOM 5768 N N . THR D 1 145 ? -50.391 -26.237 -26.169 1.00 85.90 125 THR C N 1
ATOM 5769 C CA . THR D 1 145 ? -51.702 -25.973 -26.733 1.00 83.92 125 THR C CA 1
ATOM 5770 C C . THR D 1 145 ? -52.024 -26.772 -27.999 1.00 81.90 125 THR C C 1
ATOM 5771 O O . THR D 1 145 ? -53.066 -26.532 -28.584 1.00 82.07 125 THR C O 1
ATOM 5775 N N . LYS D 1 146 ? -51.190 -27.750 -28.374 1.00 83.36 126 LYS C N 1
ATOM 5776 C CA . LYS D 1 146 ? -51.268 -28.429 -29.695 1.00 82.73 126 LYS C CA 1
ATOM 5777 C C . LYS D 1 146 ? -52.689 -28.890 -30.004 1.00 79.65 126 LYS C C 1
ATOM 5778 O O . LYS D 1 146 ? -53.187 -28.582 -31.074 1.00 81.21 126 LYS C O 1
ATOM 5781 N N . GLY D 1 147 ? -53.356 -29.549 -29.054 1.00 77.78 127 GLY C N 1
ATOM 5782 C CA . GLY D 1 147 ? -54.734 -30.076 -29.272 1.00 76.86 127 GLY C CA 1
ATOM 5783 C C . GLY D 1 147 ? -56.032 -29.374 -28.785 1.00 74.53 127 GLY C C 1
ATOM 5784 O O . GLY D 1 147 ? -57.101 -30.011 -28.758 1.00 79.89 127 GLY C O 1
ATOM 5785 N N . ILE D 1 148 ? -56.001 -28.100 -28.399 1.00 69.12 128 ILE C N 1
ATOM 5786 C CA . ILE D 1 148 ? -57.239 -27.456 -27.971 1.00 69.37 128 ILE C CA 1
ATOM 5787 C C . ILE D 1 148 ? -58.202 -27.207 -29.153 1.00 65.33 128 ILE C C 1
ATOM 5788 O O . ILE D 1 148 ? -57.819 -27.233 -30.310 1.00 63.86 128 ILE C O 1
ATOM 5793 N N . LEU D 1 149 ? -59.457 -26.948 -28.845 1.00 62.32 129 LEU C N 1
ATOM 5794 C CA . LEU D 1 149 ? -60.410 -26.633 -29.865 1.00 61.61 129 LEU C CA 1
ATOM 5795 C C . LEU D 1 149 ? -60.248 -25.182 -30.319 1.00 66.16 129 LEU C C 1
ATOM 5796 O O . LEU D 1 149 ? -60.155 -24.277 -29.484 1.00 72.79 129 LEU C O 1
ATOM 5801 N N . SER D 1 150 ? -60.282 -24.942 -31.632 1.00 67.66 130 SER C N 1
ATOM 5802 C CA . SER D 1 150 ? -60.285 -23.570 -32.151 1.00 65.63 130 SER C CA 1
ATOM 5803 C C . SER D 1 150 ? -61.406 -22.724 -31.462 1.00 66.06 130 SER C C 1
ATOM 5804 O O . SER D 1 150 ? -61.272 -21.529 -31.275 1.00 68.69 130 SER C O 1
ATOM 5807 N N . ALA D 1 151 ? -62.504 -23.344 -31.066 1.00 66.86 131 ALA C N 1
ATOM 5808 C CA . ALA D 1 151 ? -63.549 -22.603 -30.393 1.00 68.15 131 ALA C CA 1
ATOM 5809 C C . ALA D 1 151 ? -63.079 -22.015 -29.060 1.00 70.72 131 ALA C C 1
ATOM 5810 O O . ALA D 1 151 ? -63.616 -20.991 -28.613 1.00 70.85 131 ALA C O 1
ATOM 5812 N N . THR D 1 152 ? -62.132 -22.658 -28.381 1.00 69.22 132 THR C N 1
ATOM 5813 C CA . THR D 1 152 ? -61.748 -22.119 -27.090 1.00 70.75 132 THR C CA 1
ATOM 5814 C C . THR D 1 152 ? -60.648 -21.169 -27.384 1.00 69.98 132 THR C C 1
ATOM 5815 O O . THR D 1 152 ? -60.535 -20.178 -26.674 1.00 79.38 132 THR C O 1
ATOM 5819 N N . ARG D 1 153 ? -59.873 -21.404 -28.440 1.00 66.37 133 ARG C N 1
ATOM 5820 C CA . ARG D 1 153 ? -58.818 -20.444 -28.767 1.00 67.94 133 ARG C CA 1
ATOM 5821 C C . ARG D 1 153 ? -59.378 -19.081 -29.135 1.00 64.77 133 ARG C C 1
ATOM 5822 O O . ARG D 1 153 ? -58.848 -18.044 -28.731 1.00 65.17 133 ARG C O 1
ATOM 5830 N N . PHE D 1 154 ? -60.469 -19.111 -29.876 1.00 65.36 134 PHE C N 1
ATOM 5831 C CA . PHE D 1 154 ? -61.133 -17.910 -30.354 1.00 65.93 134 PHE C CA 1
ATOM 5832 C C . PHE D 1 154 ? -61.882 -17.189 -29.239 1.00 66.12 134 PHE C C 1
ATOM 5833 O O . PHE D 1 154 ? -61.860 -15.959 -29.172 1.00 68.48 134 PHE C O 1
ATOM 5841 N N . SER D 1 155 ? -62.538 -17.949 -28.366 1.00 68.45 135 SER C N 1
ATOM 5842 C CA . SER D 1 155 ? -63.316 -17.356 -27.264 1.00 66.79 135 SER C CA 1
ATOM 5843 C C . SER D 1 155 ? -62.385 -16.610 -26.353 1.00 65.67 135 SER C C 1
ATOM 5844 O O . SER D 1 155 ? -62.633 -15.462 -26.038 1.00 64.71 135 SER C O 1
ATOM 5847 N N . VAL D 1 156 ? -61.263 -17.238 -26.024 1.00 67.48 136 VAL C N 1
ATOM 5848 C CA . VAL D 1 156 ? -60.219 -16.590 -25.229 1.00 67.64 136 VAL C CA 1
ATOM 5849 C C . VAL D 1 156 ? -59.578 -15.440 -25.992 1.00 67.27 136 VAL C C 1
ATOM 5850 O O . VAL D 1 156 ? -59.322 -14.411 -25.385 1.00 64.87 136 VAL C O 1
ATOM 5854 N N . ASP D 1 157 ? -59.328 -15.596 -27.309 1.00 69.96 137 ASP C N 1
ATOM 5855 C CA . ASP D 1 157 ? -58.816 -14.486 -28.126 1.00 67.00 137 ASP C CA 1
ATOM 5856 C C . ASP D 1 157 ? -59.771 -13.347 -27.834 1.00 60.13 137 ASP C C 1
ATOM 5857 O O . ASP D 1 157 ? -59.329 -12.252 -27.552 1.00 58.08 137 ASP C O 1
ATOM 5862 N N . ALA D 1 158 ? -61.066 -13.639 -27.787 1.00 58.11 138 ALA C N 1
ATOM 5863 C CA . ALA D 1 158 ? -62.112 -12.602 -27.712 1.00 58.98 138 ALA C CA 1
ATOM 5864 C C . ALA D 1 158 ? -62.169 -11.851 -26.426 1.00 59.06 138 ALA C C 1
ATOM 5865 O O . ALA D 1 158 ? -62.345 -10.665 -26.459 1.00 64.70 138 ALA C O 1
ATOM 5867 N N . TYR D 1 159 ? -62.075 -12.537 -25.297 1.00 57.78 139 TYR C N 1
ATOM 5868 C CA . TYR D 1 159 ? -61.969 -11.868 -24.009 1.00 57.54 139 TYR C CA 1
ATOM 5869 C C . TYR D 1 159 ? -60.754 -10.886 -23.962 1.00 56.77 139 TYR C C 1
ATOM 5870 O O . TYR D 1 159 ? -60.867 -9.710 -23.537 1.00 55.62 139 TYR C O 1
ATOM 5879 N N . VAL D 1 160 ? -59.610 -11.367 -24.430 1.00 52.50 140 VAL C N 1
ATOM 5880 C CA . VAL D 1 160 ? -58.416 -10.627 -24.324 1.00 53.46 140 VAL C CA 1
ATOM 5881 C C . VAL D 1 160 ? -58.541 -9.359 -25.166 1.00 58.31 140 VAL C C 1
ATOM 5882 O O . VAL D 1 160 ? -57.930 -8.323 -24.821 1.00 64.53 140 VAL C O 1
ATOM 5886 N N . HIS D 1 161 ? -59.316 -9.405 -26.253 1.00 59.56 141 HIS C N 1
ATOM 5887 C CA . HIS D 1 161 ? -59.475 -8.217 -27.092 1.00 59.91 141 HIS C CA 1
ATOM 5888 C C . HIS D 1 161 ? -60.582 -7.393 -26.530 1.00 59.14 141 HIS C C 1
ATOM 5889 O O . HIS D 1 161 ? -60.509 -6.186 -26.499 1.00 61.56 141 HIS C O 1
ATOM 5896 N N . PHE D 1 162 ? -61.578 -8.033 -25.966 1.00 61.38 142 PHE C N 1
ATOM 5897 C CA . PHE D 1 162 ? -62.617 -7.283 -25.255 1.00 61.99 142 PHE C CA 1
ATOM 5898 C C . PHE D 1 162 ? -61.983 -6.317 -24.264 1.00 60.37 142 PHE C C 1
ATOM 5899 O O . PHE D 1 162 ? -62.372 -5.158 -24.179 1.00 58.47 142 PHE C O 1
ATOM 5907 N N . VAL D 1 163 ? -60.994 -6.804 -23.532 1.00 59.66 143 VAL C N 1
ATOM 5908 C CA . VAL D 1 163 ? -60.444 -6.028 -22.462 1.00 62.53 143 VAL C CA 1
ATOM 5909 C C . VAL D 1 163 ? -59.461 -4.982 -23.003 1.00 62.72 143 VAL C C 1
ATOM 5910 O O . VAL D 1 163 ? -59.158 -3.992 -22.293 1.00 61.18 143 VAL C O 1
ATOM 5914 N N . SER D 1 164 ? -59.031 -5.138 -24.268 1.00 59.94 144 SER C N 1
ATOM 5915 C CA . SER D 1 164 ? -58.136 -4.175 -24.898 1.00 58.79 144 SER C CA 1
ATOM 5916 C C . SER D 1 164 ? -58.806 -3.023 -25.609 1.00 61.73 144 SER C C 1
ATOM 5917 O O . SER D 1 164 ? -58.218 -1.928 -25.686 1.00 65.41 144 SER C O 1
ATOM 5920 N N . GLU D 1 165 ? -60.009 -3.278 -26.139 1.00 64.97 145 GLU C N 1
ATOM 5921 C CA . GLU D 1 165 ? -60.774 -2.353 -27.014 1.00 65.32 145 GLU C CA 1
ATOM 5922 C C . GLU D 1 165 ? -61.955 -1.654 -26.331 1.00 64.97 145 GLU C C 1
ATOM 5923 O O . GLU D 1 165 ? -62.315 -0.521 -26.662 1.00 66.70 145 GLU C O 1
ATOM 5929 N N . ARG D 1 166 ? -62.628 -2.346 -25.436 1.00 65.67 146 ARG C N 1
ATOM 5930 C CA . ARG D 1 166 ? -63.858 -1.827 -24.907 1.00 68.08 146 ARG C CA 1
ATOM 5931 C C . ARG D 1 166 ? -63.464 -0.802 -23.858 1.00 63.25 146 ARG C C 1
ATOM 5932 O O . ARG D 1 166 ? -62.300 -0.570 -23.656 1.00 64.67 146 ARG C O 1
ATOM 5940 N N . SER D 1 167 ? -64.413 -0.135 -23.254 1.00 60.32 147 SER C N 1
ATOM 5941 C CA . SER D 1 167 ? -64.130 0.744 -22.155 1.00 62.62 147 SER C CA 1
ATOM 5942 C C . SER D 1 167 ? -63.701 -0.009 -20.837 1.00 66.30 147 SER C C 1
ATOM 5943 O O . SER D 1 167 ? -63.962 -1.203 -20.652 1.00 61.23 147 SER C O 1
ATOM 5946 N N . LEU D 1 168 ? -63.113 0.733 -19.896 1.00 69.41 148 LEU C N 1
ATOM 5947 C CA . LEU D 1 168 ? -62.587 0.140 -18.664 1.00 70.28 148 LEU C CA 1
ATOM 5948 C C . LEU D 1 168 ? -63.730 -0.306 -17.780 1.00 67.08 148 LEU C C 1
ATOM 5949 O O . LEU D 1 168 ? -63.609 -1.317 -17.109 1.00 68.87 148 LEU C O 1
ATOM 5954 N N . LEU D 1 169 ? -64.804 0.473 -17.753 1.00 64.40 149 LEU C N 1
ATOM 5955 C CA . LEU D 1 169 ? -66.022 0.081 -17.064 1.00 65.30 149 LEU C CA 1
ATOM 5956 C C . LEU D 1 169 ? -66.417 -1.304 -17.579 1.00 66.22 149 LEU C C 1
ATOM 5957 O O . LEU D 1 169 ? -66.563 -2.267 -16.835 1.00 62.40 149 LEU C O 1
ATOM 5962 N N . GLU D 1 170 ? -66.495 -1.404 -18.892 1.00 70.41 150 GLU C N 1
ATOM 5963 C CA . GLU D 1 170 ? -66.855 -2.644 -19.525 1.00 71.27 150 GLU C CA 1
ATOM 5964 C C . GLU D 1 170 ? -65.811 -3.735 -19.222 1.00 68.22 150 GLU C C 1
ATOM 5965 O O . GLU D 1 170 ? -66.124 -4.852 -18.869 1.00 69.65 150 GLU C O 1
ATOM 5971 N N . ALA D 1 171 ? -64.549 -3.420 -19.378 1.00 68.44 151 ALA C N 1
ATOM 5972 C CA . ALA D 1 171 ? -63.547 -4.451 -19.274 1.00 67.12 151 ALA C CA 1
ATOM 5973 C C . ALA D 1 171 ? -63.427 -4.935 -17.834 1.00 67.87 151 ALA C C 1
ATOM 5974 O O . ALA D 1 171 ? -63.232 -6.125 -17.647 1.00 70.57 151 ALA C O 1
ATOM 5976 N N . ILE D 1 172 ? -63.562 -4.050 -16.826 1.00 67.19 152 ILE C N 1
ATOM 5977 C CA . ILE D 1 172 ? -63.660 -4.506 -15.402 1.00 66.46 152 ILE C CA 1
ATOM 5978 C C . ILE D 1 172 ? -64.994 -5.269 -15.152 1.00 67.24 152 ILE C C 1
ATOM 5979 O O . ILE D 1 172 ? -65.024 -6.347 -14.523 1.00 69.19 152 ILE C O 1
ATOM 5984 N N . ALA D 1 173 ? -66.087 -4.743 -15.668 1.00 65.64 153 ALA C N 1
ATOM 5985 C CA . ALA D 1 173 ? -67.350 -5.464 -15.576 1.00 68.23 153 ALA C CA 1
ATOM 5986 C C . ALA D 1 173 ? -67.307 -6.927 -16.074 1.00 69.61 153 ALA C C 1
ATOM 5987 O O . ALA D 1 173 ? -68.051 -7.762 -15.571 1.00 72.35 153 ALA C O 1
ATOM 5989 N N . SER D 1 174 ? -66.453 -7.243 -17.054 1.00 74.74 154 SER C N 1
ATOM 5990 C CA . SER D 1 174 ? -66.342 -8.637 -17.570 1.00 75.29 154 SER C CA 1
ATOM 5991 C C . SER D 1 174 ? -65.732 -9.600 -16.562 1.00 75.17 154 SER C C 1
ATOM 5992 O O . SER D 1 174 ? -66.119 -10.758 -16.538 1.00 75.85 154 SER C O 1
ATOM 5995 N N . SER D 1 175 ? -64.831 -9.127 -15.701 1.00 76.33 155 SER C N 1
ATOM 5996 C CA . SER D 1 175 ? -64.225 -10.017 -14.700 1.00 79.72 155 SER C CA 1
ATOM 5997 C C . SER D 1 175 ? -65.237 -10.538 -13.648 1.00 85.04 155 SER C C 1
ATOM 5998 O O . SER D 1 175 ? -64.961 -11.527 -12.949 1.00 85.76 155 SER C O 1
ATOM 6001 N N . LEU D 1 176 ? -66.406 -9.900 -13.557 1.00 86.48 156 LEU C N 1
ATOM 6002 C CA . LEU D 1 176 ? -67.386 -10.233 -12.521 1.00 86.71 156 LEU C CA 1
ATOM 6003 C C . LEU D 1 176 ? -67.908 -11.668 -12.445 1.00 87.45 156 LEU C C 1
ATOM 6004 O O . LEU D 1 176 ? -68.499 -12.017 -11.440 1.00 82.98 156 LEU C O 1
ATOM 6009 N N . THR D 1 177 ? -67.679 -12.528 -13.439 1.00 90.75 157 THR C N 1
ATOM 6010 C CA . THR D 1 177 ? -68.071 -13.949 -13.242 1.00 93.82 157 THR C CA 1
ATOM 6011 C C . THR D 1 177 ? -67.637 -14.517 -11.880 1.00 95.59 157 THR C C 1
ATOM 6012 O O . THR D 1 177 ? -68.353 -15.314 -11.313 1.00 97.03 157 THR C O 1
ATOM 6016 N N . GLU D 1 178 ? -66.488 -14.087 -11.366 1.00 98.58 158 GLU C N 1
ATOM 6017 C CA . GLU D 1 178 ? -65.961 -14.542 -10.073 1.00 102.95 158 GLU C CA 1
ATOM 6018 C C . GLU D 1 178 ? -66.933 -14.403 -8.838 1.00 109.31 158 GLU C C 1
ATOM 6019 O O . GLU D 1 178 ? -66.785 -15.102 -7.805 1.00 101.83 158 GLU C O 1
ATOM 6025 N N . MET D 1 179 ? -67.913 -13.506 -8.952 1.00 112.12 159 MET C N 1
ATOM 6026 C CA . MET D 1 179 ? -68.995 -13.396 -7.973 1.00 113.38 159 MET C CA 1
ATOM 6027 C C . MET D 1 179 ? -69.821 -14.673 -7.799 1.00 116.91 159 MET C C 1
ATOM 6028 O O . MET D 1 179 ? -70.455 -14.842 -6.751 1.00 122.14 159 MET C O 1
ATOM 6033 N N . PHE D 1 180 ? -69.821 -15.548 -8.817 1.00 117.45 160 PHE C N 1
ATOM 6034 C CA . PHE D 1 180 ? -70.539 -16.835 -8.792 1.00 118.59 160 PHE C CA 1
ATOM 6035 C C . PHE D 1 180 ? -69.648 -18.118 -8.607 1.00 122.03 160 PHE C C 1
ATOM 6036 O O . PHE D 1 180 ? -70.118 -19.231 -8.897 1.00 125.24 160 PHE C O 1
ATOM 6044 N N . SER D 1 181 ? -68.413 -17.979 -8.084 1.00 119.68 161 SER C N 1
ATOM 6045 C CA . SER D 1 181 ? -67.483 -19.113 -7.891 1.00 115.80 161 SER C CA 1
ATOM 6046 C C . SER D 1 181 ? -68.095 -20.382 -7.272 1.00 112.25 161 SER C C 1
ATOM 6047 O O . SER D 1 181 ? -68.652 -20.340 -6.168 1.00 106.62 161 SER C O 1
ATOM 6048 N N . MET D 1 192 ? -67.679 -30.973 -5.121 1.00 144.09 172 MET C N 1
ATOM 6049 C CA . MET D 1 192 ? -67.807 -30.207 -6.358 1.00 153.34 172 MET C CA 1
ATOM 6050 C C . MET D 1 192 ? -67.088 -30.898 -7.535 1.00 157.21 172 MET C C 1
ATOM 6051 O O . MET D 1 192 ? -67.240 -30.467 -8.683 1.00 150.25 172 MET C O 1
ATOM 6056 N N . LEU D 1 193 ? -66.348 -31.979 -7.245 1.00 158.88 173 LEU C N 1
ATOM 6057 C CA . LEU D 1 193 ? -65.403 -32.602 -8.200 1.00 151.03 173 LEU C CA 1
ATOM 6058 C C . LEU D 1 193 ? -65.205 -34.139 -7.977 1.00 148.77 173 LEU C C 1
ATOM 6059 O O . LEU D 1 193 ? -65.299 -34.931 -8.936 1.00 132.96 173 LEU C O 1
ATOM 6064 N N . LYS D 1 194 ? -64.919 -34.524 -6.719 1.00 143.99 174 LYS C N 1
ATOM 6065 C CA . LYS D 1 194 ? -64.613 -35.912 -6.288 1.00 138.52 174 LYS C CA 1
ATOM 6066 C C . LYS D 1 194 ? -65.729 -36.958 -6.577 1.00 138.86 174 LYS C C 1
ATOM 6067 O O . LYS D 1 194 ? -66.432 -37.414 -5.666 1.00 133.89 174 LYS C O 1
ATOM 6073 N N . ASN D 1 195 ? -65.883 -37.311 -7.860 1.00 136.83 175 ASN C N 1
ATOM 6074 C CA . ASN D 1 195 ? -66.788 -38.402 -8.320 1.00 126.96 175 ASN C CA 1
ATOM 6075 C C . ASN D 1 195 ? -66.184 -39.332 -9.368 1.00 116.94 175 ASN C C 1
ATOM 6076 O O . ASN D 1 195 ? -66.702 -40.401 -9.605 1.00 104.41 175 ASN C O 1
ATOM 6081 N N . TYR D 1 196 ? -65.126 -38.905 -10.044 1.00 118.60 176 TYR C N 1
ATOM 6082 C CA . TYR D 1 196 ? -64.487 -39.738 -11.050 1.00 120.22 176 TYR C CA 1
ATOM 6083 C C . TYR D 1 196 ? -63.334 -40.402 -10.319 1.00 120.76 176 TYR C C 1
ATOM 6084 O O . TYR D 1 196 ? -62.354 -39.749 -9.985 1.00 122.44 176 TYR C O 1
ATOM 6093 N N . ASP D 1 197 ? -63.497 -41.682 -10.013 1.00 119.92 177 ASP C N 1
ATOM 6094 C CA . ASP D 1 197 ? -62.509 -42.455 -9.221 1.00 126.84 177 ASP C CA 1
ATOM 6095 C C . ASP D 1 197 ? -61.011 -42.272 -9.562 1.00 129.05 177 ASP C C 1
ATOM 6096 O O . ASP D 1 197 ? -60.204 -42.066 -8.656 1.00 128.47 177 ASP C O 1
ATOM 6101 N N . PHE D 1 198 ? -60.647 -42.361 -10.842 1.00 132.62 178 PHE C N 1
ATOM 6102 C CA . PHE D 1 198 ? -59.253 -42.088 -11.310 1.00 138.88 178 PHE C CA 1
ATOM 6103 C C . PHE D 1 198 ? -58.652 -40.712 -10.896 1.00 139.42 178 PHE C C 1
ATOM 6104 O O . PHE D 1 198 ? -57.418 -40.589 -10.807 1.00 141.28 178 PHE C O 1
ATOM 6112 N N . ILE D 1 199 ? -59.506 -39.690 -10.703 1.00 131.89 179 ILE C N 1
ATOM 6113 C CA . ILE D 1 199 ? -59.103 -38.419 -10.070 1.00 128.85 179 ILE C CA 1
ATOM 6114 C C . ILE D 1 199 ? -58.362 -38.752 -8.764 1.00 135.18 179 ILE C C 1
ATOM 6115 O O . ILE D 1 199 ? -58.986 -39.028 -7.737 1.00 142.98 179 ILE C O 1
ATOM 6120 N N . THR D 1 200 ? -57.027 -38.743 -8.843 1.00 134.20 180 THR C N 1
ATOM 6121 C CA . THR D 1 200 ? -56.138 -39.211 -7.771 1.00 131.11 180 THR C CA 1
ATOM 6122 C C . THR D 1 200 ? -56.182 -38.341 -6.472 1.00 128.30 180 THR C C 1
ATOM 6123 O O . THR D 1 200 ? -56.952 -37.366 -6.355 1.00 113.75 180 THR C O 1
ATOM 6127 N N . LYS D 1 201 ? -55.388 -38.743 -5.478 1.00 132.91 181 LYS C N 1
ATOM 6128 C CA . LYS D 1 201 ? -55.278 -38.008 -4.220 1.00 134.80 181 LYS C CA 1
ATOM 6129 C C . LYS D 1 201 ? -54.646 -36.639 -4.509 1.00 139.64 181 LYS C C 1
ATOM 6130 O O . LYS D 1 201 ? -55.368 -35.636 -4.582 1.00 141.33 181 LYS C O 1
ATOM 6132 N N . ASP D 1 202 ? -53.331 -36.622 -4.756 1.00 145.10 182 ASP C N 1
ATOM 6133 C CA . ASP D 1 202 ? -52.536 -35.383 -4.929 1.00 148.21 182 ASP C CA 1
ATOM 6134 C C . ASP D 1 202 ? -52.951 -34.617 -6.215 1.00 154.87 182 ASP C C 1
ATOM 6135 O O . ASP D 1 202 ? -52.218 -34.558 -7.208 1.00 156.82 182 ASP C O 1
ATOM 6140 N N . THR D 1 203 ? -54.139 -34.016 -6.135 1.00 155.48 183 THR C N 1
ATOM 6141 C CA . THR D 1 203 ? -54.859 -33.393 -7.259 1.00 151.38 183 THR C CA 1
ATOM 6142 C C . THR D 1 203 ? -56.022 -32.577 -6.695 1.00 147.96 183 THR C C 1
ATOM 6143 O O . THR D 1 203 ? -56.140 -31.384 -7.008 1.00 147.48 183 THR C O 1
ATOM 6147 N N . LEU D 1 204 ? -56.870 -33.241 -5.885 1.00 135.41 184 LEU C N 1
ATOM 6148 C CA . LEU D 1 204 ? -57.952 -32.584 -5.106 1.00 129.03 184 LEU C CA 1
ATOM 6149 C C . LEU D 1 204 ? -57.443 -31.626 -3.980 1.00 128.92 184 LEU C C 1
ATOM 6150 O O . LEU D 1 204 ? -58.190 -30.755 -3.502 1.00 118.78 184 LEU C O 1
ATOM 6155 N N . ALA D 1 205 ? -56.176 -31.788 -3.579 1.00 135.77 185 ALA C N 1
ATOM 6156 C CA . ALA D 1 205 ? -55.487 -30.890 -2.626 1.00 137.49 185 ALA C CA 1
ATOM 6157 C C . ALA D 1 205 ? -55.118 -29.555 -3.231 1.00 138.60 185 ALA C C 1
ATOM 6158 O O . ALA D 1 205 ? -54.630 -28.683 -2.519 1.00 132.53 185 ALA C O 1
ATOM 6160 N N . TYR D 1 206 ? -55.301 -29.422 -4.547 1.00 148.21 186 TYR C N 1
ATOM 6161 C CA . TYR D 1 206 ? -55.180 -28.149 -5.254 1.00 150.61 186 TYR C CA 1
ATOM 6162 C C . TYR D 1 206 ? -56.559 -27.495 -5.535 1.00 148.76 186 TYR C C 1
ATOM 6163 O O . TYR D 1 206 ? -56.666 -26.704 -6.469 1.00 144.26 186 TYR C O 1
ATOM 6172 N N . PHE D 1 207 ? -57.599 -27.822 -4.742 1.00 150.14 187 PHE C N 1
ATOM 6173 C CA . PHE D 1 207 ? -58.960 -27.240 -4.876 1.00 142.43 187 PHE C CA 1
ATOM 6174 C C . PHE D 1 207 ? -59.713 -27.038 -3.527 1.00 141.45 187 PHE C C 1
ATOM 6175 O O . PHE D 1 207 ? -60.948 -27.162 -3.464 1.00 135.48 187 PHE C O 1
ATOM 6183 N N . ASP D 1 208 ? -58.974 -26.688 -2.468 1.00 135.66 188 ASP C N 1
ATOM 6184 C CA . ASP D 1 208 ? -59.547 -26.520 -1.129 1.00 131.20 188 ASP C CA 1
ATOM 6185 C C . ASP D 1 208 ? -58.862 -25.371 -0.331 1.00 134.85 188 ASP C C 1
ATOM 6186 O O . ASP D 1 208 ? -59.505 -24.348 -0.065 1.00 141.92 188 ASP C O 1
ATOM 6191 N N . LYS D 1 209 ? -57.586 -25.526 0.045 1.00 128.63 189 LYS C N 1
ATOM 6192 C CA . LYS D 1 209 ? -56.916 -24.603 0.996 1.00 120.83 189 LYS C CA 1
ATOM 6193 C C . LYS D 1 209 ? -55.435 -24.457 0.681 1.00 114.12 189 LYS C C 1
ATOM 6194 O O . LYS D 1 209 ? -55.051 -23.583 -0.087 1.00 108.73 189 LYS C O 1
ATOM 6197 N N . ALA D 1 218 ? -62.045 -9.096 -4.245 1.00 100.52 198 ALA C N 1
ATOM 6198 C CA . ALA D 1 218 ? -63.209 -9.875 -4.708 1.00 105.72 198 ALA C CA 1
ATOM 6199 C C . ALA D 1 218 ? -64.401 -8.950 -5.127 1.00 106.17 198 ALA C C 1
ATOM 6200 O O . ALA D 1 218 ? -64.989 -9.067 -6.218 1.00 88.39 198 ALA C O 1
ATOM 6202 N N . ASP D 1 219 ? -64.721 -8.017 -4.225 1.00 112.23 199 ASP C N 1
ATOM 6203 C CA . ASP D 1 219 ? -65.743 -6.962 -4.432 1.00 106.28 199 ASP C CA 1
ATOM 6204 C C . ASP D 1 219 ? -65.203 -5.662 -5.095 1.00 92.80 199 ASP C C 1
ATOM 6205 O O . ASP D 1 219 ? -65.989 -4.803 -5.465 1.00 82.93 199 ASP C O 1
ATOM 6210 N N . PHE D 1 220 ? -63.883 -5.511 -5.243 1.00 85.04 200 PHE C N 1
ATOM 6211 C CA . PHE D 1 220 ? -63.321 -4.328 -5.917 1.00 79.27 200 PHE C CA 1
ATOM 6212 C C . PHE D 1 220 ? -63.984 -4.034 -7.256 1.00 78.63 200 PHE C C 1
ATOM 6213 O O . PHE D 1 220 ? -64.321 -2.890 -7.559 1.00 74.60 200 PHE C O 1
ATOM 6221 N N . ALA D 1 221 ? -64.174 -5.075 -8.057 1.00 80.14 201 ALA C N 1
ATOM 6222 C CA . ALA D 1 221 ? -64.815 -4.909 -9.363 1.00 84.16 201 ALA C CA 1
ATOM 6223 C C . ALA D 1 221 ? -66.215 -4.274 -9.207 1.00 84.91 201 ALA C C 1
ATOM 6224 O O . ALA D 1 221 ? -66.591 -3.306 -9.917 1.00 81.88 201 ALA C O 1
ATOM 6226 N N . LEU D 1 222 ? -66.960 -4.802 -8.241 1.00 85.71 202 LEU C N 1
ATOM 6227 C CA . LEU D 1 222 ? -68.327 -4.371 -8.044 1.00 85.22 202 LEU C CA 1
ATOM 6228 C C . LEU D 1 222 ? -68.435 -2.983 -7.364 1.00 85.04 202 LEU C C 1
ATOM 6229 O O . LEU D 1 222 ? -69.413 -2.278 -7.588 1.00 81.80 202 LEU C O 1
ATOM 6234 N N . ASP D 1 223 ? -67.414 -2.598 -6.572 1.00 84.77 203 ASP C N 1
ATOM 6235 C CA . ASP D 1 223 ? -67.206 -1.201 -6.097 1.00 83.64 203 ASP C CA 1
ATOM 6236 C C . ASP D 1 223 ? -67.151 -0.391 -7.316 1.00 77.29 203 ASP C C 1
ATOM 6237 O O . ASP D 1 223 ? -68.023 0.428 -7.538 1.00 70.32 203 ASP C O 1
ATOM 6242 N N . TYR D 1 224 ? -66.136 -0.710 -8.130 1.00 80.02 204 TYR C N 1
ATOM 6243 C CA . TYR D 1 224 ? -65.705 0.115 -9.259 1.00 78.97 204 TYR C CA 1
ATOM 6244 C C . TYR D 1 224 ? -66.803 0.414 -10.208 1.00 79.17 204 TYR C C 1
ATOM 6245 O O . TYR D 1 224 ? -66.946 1.565 -10.591 1.00 78.82 204 TYR C O 1
ATOM 6254 N N . VAL D 1 225 ? -67.545 -0.636 -10.588 1.00 82.87 205 VAL C N 1
ATOM 6255 C CA . VAL D 1 225 ? -68.633 -0.539 -11.570 1.00 85.76 205 VAL C CA 1
ATOM 6256 C C . VAL D 1 225 ? -69.718 0.371 -11.050 1.00 91.29 205 VAL C C 1
ATOM 6257 O O . VAL D 1 225 ? -70.100 1.325 -11.717 1.00 94.70 205 VAL C O 1
ATOM 6261 N N . LYS D 1 226 ? -70.204 0.048 -9.850 1.00 99.28 206 LYS C N 1
ATOM 6262 C CA . LYS D 1 226 ? -71.208 0.852 -9.122 1.00 96.87 206 LYS C CA 1
ATOM 6263 C C . LYS D 1 226 ? -70.825 2.327 -9.119 1.00 94.90 206 LYS C C 1
ATOM 6264 O O . LYS D 1 226 ? -71.620 3.168 -9.502 1.00 98.11 206 LYS C O 1
ATOM 6270 N N . ARG D 1 227 ? -69.596 2.622 -8.734 1.00 93.21 207 ARG C N 1
ATOM 6271 C CA . ARG D 1 227 ? -69.154 4.009 -8.639 1.00 100.44 207 ARG C CA 1
ATOM 6272 C C . ARG D 1 227 ? -69.054 4.675 -10.010 1.00 100.29 207 ARG C C 1
ATOM 6273 O O . ARG D 1 227 ? -69.355 5.851 -10.127 1.00 102.57 207 ARG C O 1
ATOM 6281 N N . HIS D 1 228 ? -68.657 3.920 -11.035 1.00 103.42 208 HIS C N 1
ATOM 6282 C CA . HIS D 1 228 ? -68.331 4.470 -12.363 1.00 100.82 208 HIS C CA 1
ATOM 6283 C C . HIS D 1 228 ? -69.408 4.292 -13.482 1.00 103.60 208 HIS C C 1
ATOM 6284 O O . HIS D 1 228 ? -69.242 4.876 -14.570 1.00 110.63 208 HIS C O 1
ATOM 6291 N N . ALA D 1 229 ? -70.470 3.499 -13.246 1.00 98.84 209 ALA C N 1
ATOM 6292 C CA . ALA D 1 229 ? -71.612 3.391 -14.193 1.00 94.77 209 ALA C CA 1
ATOM 6293 C C . ALA D 1 229 ? -72.653 4.452 -13.822 1.00 99.19 209 ALA C C 1
ATOM 6294 O O . ALA D 1 229 ? -73.599 4.214 -13.065 1.00 99.49 209 ALA C O 1
ATOM 6296 N N . THR D 1 230 ? -72.446 5.636 -14.382 1.00 100.90 210 THR C N 1
ATOM 6297 C CA . THR D 1 230 ? -73.072 6.874 -13.918 1.00 97.60 210 THR C CA 1
ATOM 6298 C C . THR D 1 230 ? -74.234 7.324 -14.811 1.00 95.44 210 THR C C 1
ATOM 6299 O O . THR D 1 230 ? -75.149 7.928 -14.319 1.00 97.65 210 THR C O 1
ATOM 6303 N N . THR D 1 231 ? -74.193 7.052 -16.115 1.00 95.80 211 THR C N 1
ATOM 6304 C CA . THR D 1 231 ? -75.353 7.258 -16.996 1.00 96.40 211 THR C CA 1
ATOM 6305 C C . THR D 1 231 ? -76.023 5.894 -17.176 1.00 100.94 211 THR C C 1
ATOM 6306 O O . THR D 1 231 ? -75.531 4.897 -16.637 1.00 103.61 211 THR C O 1
ATOM 6310 N N . PRO D 1 232 ? -77.160 5.834 -17.914 1.00 108.83 212 PRO C N 1
ATOM 6311 C CA . PRO D 1 232 ? -77.740 4.514 -18.146 1.00 104.72 212 PRO C CA 1
ATOM 6312 C C . PRO D 1 232 ? -77.068 3.724 -19.289 1.00 99.55 212 PRO C C 1
ATOM 6313 O O . PRO D 1 232 ? -77.128 2.496 -19.250 1.00 96.01 212 PRO C O 1
ATOM 6317 N N . GLU D 1 233 ? -76.442 4.370 -20.284 1.00 96.14 213 GLU C N 1
ATOM 6318 C CA . GLU D 1 233 ? -75.694 3.584 -21.284 1.00 98.48 213 GLU C CA 1
ATOM 6319 C C . GLU D 1 233 ? -74.596 2.768 -20.596 1.00 98.01 213 GLU C C 1
ATOM 6320 O O . GLU D 1 233 ? -74.348 1.616 -20.971 1.00 88.85 213 GLU C O 1
ATOM 6326 N N . MET D 1 234 ? -73.947 3.388 -19.595 1.00 103.45 214 MET C N 1
ATOM 6327 C CA . MET D 1 234 ? -72.826 2.789 -18.849 1.00 95.44 214 MET C CA 1
ATOM 6328 C C . MET D 1 234 ? -73.278 1.555 -18.051 1.00 88.50 214 MET C C 1
ATOM 6329 O O . MET D 1 234 ? -72.611 0.523 -18.072 1.00 85.00 214 MET C O 1
ATOM 6334 N N . GLN D 1 235 ? -74.412 1.640 -17.373 1.00 85.86 215 GLN C N 1
ATOM 6335 C CA . GLN D 1 235 ? -74.923 0.466 -16.655 1.00 87.00 215 GLN C CA 1
ATOM 6336 C C . GLN D 1 235 ? -75.293 -0.686 -17.548 1.00 86.63 215 GLN C C 1
ATOM 6337 O O . GLN D 1 235 ? -75.042 -1.829 -17.176 1.00 82.76 215 GLN C O 1
ATOM 6343 N N . ARG D 1 236 ? -75.855 -0.371 -18.723 1.00 90.27 216 ARG C N 1
ATOM 6344 C CA . ARG D 1 236 ? -76.149 -1.357 -19.766 1.00 92.73 216 ARG C CA 1
ATOM 6345 C C . ARG D 1 236 ? -74.872 -1.989 -20.325 1.00 92.27 216 ARG C C 1
ATOM 6346 O O . ARG D 1 236 ? -74.746 -3.215 -20.392 1.00 93.73 216 ARG C O 1
ATOM 6354 N N . ALA D 1 237 ? -73.923 -1.149 -20.721 1.00 91.58 217 ALA C N 1
ATOM 6355 C CA . ALA D 1 237 ? -72.591 -1.604 -21.141 1.00 89.13 217 ALA C CA 1
ATOM 6356 C C . ALA D 1 237 ? -72.046 -2.715 -20.232 1.00 90.74 217 ALA C C 1
ATOM 6357 O O . ALA D 1 237 ? -71.653 -3.793 -20.715 1.00 84.70 217 ALA C O 1
ATOM 6359 N N . ALA D 1 238 ? -72.044 -2.424 -18.918 1.00 94.50 218 ALA C N 1
ATOM 6360 C CA . ALA D 1 238 ? -71.499 -3.320 -17.866 1.00 95.87 218 ALA C CA 1
ATOM 6361 C C . ALA D 1 238 ? -72.321 -4.594 -17.622 1.00 96.91 218 ALA C C 1
ATOM 6362 O O . ALA D 1 238 ? -71.780 -5.637 -17.223 1.00 92.37 218 ALA C O 1
ATOM 6364 N N . ILE D 1 239 ? -73.631 -4.484 -17.850 1.00 99.42 219 ILE C N 1
ATOM 6365 C CA . ILE D 1 239 ? -74.546 -5.646 -17.954 1.00 92.05 219 ILE C CA 1
ATOM 6366 C C . ILE D 1 239 ? -74.204 -6.516 -19.182 1.00 86.39 219 ILE C C 1
ATOM 6367 O O . ILE D 1 239 ? -74.250 -7.746 -19.111 1.00 74.34 219 ILE C O 1
ATOM 6372 N N . ASP D 1 240 ? -73.899 -5.842 -20.306 1.00 88.71 220 ASP C N 1
ATOM 6373 C CA . ASP D 1 240 ? -73.449 -6.476 -21.571 1.00 83.86 220 ASP C CA 1
ATOM 6374 C C . ASP D 1 240 ? -72.053 -7.094 -21.503 1.00 81.48 220 ASP C C 1
ATOM 6375 O O . ASP D 1 240 ? -71.780 -8.071 -22.196 1.00 78.61 220 ASP C O 1
ATOM 6380 N N . ALA D 1 241 ? -71.162 -6.517 -20.695 1.00 80.94 221 ALA C N 1
ATOM 6381 C CA . ALA D 1 241 ? -69.813 -7.055 -20.562 1.00 79.33 221 ALA C CA 1
ATOM 6382 C C . ALA D 1 241 ? -69.848 -8.389 -19.836 1.00 78.36 221 ALA C C 1
ATOM 6383 O O . ALA D 1 241 ? -69.076 -9.302 -20.137 1.00 76.18 221 ALA C O 1
ATOM 6385 N N . LEU D 1 242 ? -70.759 -8.491 -18.874 1.00 81.94 222 LEU C N 1
ATOM 6386 C CA . LEU D 1 242 ? -70.945 -9.714 -18.102 1.00 82.50 222 LEU C CA 1
ATOM 6387 C C . LEU D 1 242 ? -71.665 -10.786 -18.966 1.00 78.92 222 LEU C C 1
ATOM 6388 O O . LEU D 1 242 ? -71.223 -11.924 -19.070 1.00 78.94 222 LEU C O 1
ATOM 6393 N N . THR D 1 243 ? -72.749 -10.411 -19.627 1.00 76.63 223 THR C N 1
ATOM 6394 C CA . THR D 1 243 ? -73.343 -11.249 -20.662 1.00 74.04 223 THR C CA 1
ATOM 6395 C C . THR D 1 243 ? -72.302 -11.807 -21.641 1.00 74.77 223 THR C C 1
ATOM 6396 O O . THR D 1 243 ? -72.384 -12.973 -22.034 1.00 74.74 223 THR C O 1
ATOM 6400 N N . PHE D 1 244 ? -71.355 -10.942 -22.042 1.00 74.10 224 PHE C N 1
ATOM 6401 C CA . PHE D 1 244 ? -70.279 -11.273 -22.974 1.00 70.95 224 PHE C CA 1
ATOM 6402 C C . PHE D 1 244 ? -69.318 -12.277 -22.365 1.00 68.93 224 PHE C C 1
ATOM 6403 O O . PHE D 1 244 ? -69.039 -13.311 -22.957 1.00 64.34 224 PHE C O 1
ATOM 6411 N N . LYS D 1 245 ? -68.802 -11.978 -21.180 1.00 72.20 225 LYS C N 1
ATOM 6412 C CA . LYS D 1 245 ? -68.029 -12.979 -20.440 1.00 73.28 225 LYS C CA 1
ATOM 6413 C C . LYS D 1 245 ? -68.783 -14.364 -20.342 1.00 71.67 225 LYS C C 1
ATOM 6414 O O . LYS D 1 245 ? -68.153 -15.432 -20.442 1.00 69.29 225 LYS C O 1
ATOM 6420 N N . CYS D 1 246 ? -70.106 -14.343 -20.155 1.00 69.05 226 CYS C N 1
ATOM 6421 C CA . CYS D 1 246 ? -70.864 -15.580 -20.103 1.00 72.33 226 CYS C CA 1
ATOM 6422 C C . CYS D 1 246 ? -70.839 -16.251 -21.474 1.00 72.35 226 CYS C C 1
ATOM 6423 O O . CYS D 1 246 ? -70.465 -17.414 -21.584 1.00 73.81 226 CYS C O 1
ATOM 6426 N N . ASN D 1 247 ? -71.191 -15.494 -22.519 1.00 70.00 227 ASN C N 1
ATOM 6427 C CA . ASN D 1 247 ? -71.103 -15.964 -23.904 1.00 64.40 227 ASN C CA 1
ATOM 6428 C C . ASN D 1 247 ? -69.703 -16.524 -24.154 1.00 61.80 227 ASN C C 1
ATOM 6429 O O . ASN D 1 247 ? -69.591 -17.581 -24.753 1.00 63.54 227 ASN C O 1
ATOM 6434 N N . VAL D 1 248 ? -68.652 -15.863 -23.658 1.00 58.76 228 VAL C N 1
ATOM 6435 C CA . VAL D 1 248 ? -67.299 -16.393 -23.797 1.00 59.95 228 VAL C CA 1
ATOM 6436 C C . VAL D 1 248 ? -67.230 -17.807 -23.224 1.00 64.31 228 VAL C C 1
ATOM 6437 O O . VAL D 1 248 ? -66.826 -18.749 -23.912 1.00 67.42 228 VAL C O 1
ATOM 6441 N N . LEU D 1 249 ? -67.600 -17.948 -21.962 1.00 68.06 229 LEU C N 1
ATOM 6442 C CA . LEU D 1 249 ? -67.444 -19.240 -21.280 1.00 71.81 229 LEU C CA 1
ATOM 6443 C C . LEU D 1 249 ? -68.336 -20.312 -21.912 1.00 69.91 229 LEU C C 1
ATOM 6444 O O . LEU D 1 249 ? -67.919 -21.445 -22.135 1.00 66.80 229 LEU C O 1
ATOM 6449 N N . TRP D 1 250 ? -69.555 -19.910 -22.229 1.00 74.23 230 TRP C N 1
ATOM 6450 C CA . TRP D 1 250 ? -70.610 -20.797 -22.714 1.00 75.58 230 TRP C CA 1
ATOM 6451 C C . TRP D 1 250 ? -70.235 -21.461 -24.013 1.00 72.98 230 TRP C C 1
ATOM 6452 O O . TRP D 1 250 ? -70.665 -22.585 -24.261 1.00 73.50 230 TRP C O 1
ATOM 6463 N N . THR D 1 251 ? -69.460 -20.760 -24.840 1.00 69.43 231 THR C N 1
ATOM 6464 C CA . THR D 1 251 ? -69.059 -21.290 -26.128 1.00 74.71 231 THR C CA 1
ATOM 6465 C C . THR D 1 251 ? -67.969 -22.348 -25.977 1.00 74.97 231 THR C C 1
ATOM 6466 O O . THR D 1 251 ? -68.029 -23.387 -26.622 1.00 81.27 231 THR C O 1
ATOM 6470 N N . GLN D 1 252 ? -66.977 -22.103 -25.131 1.00 76.80 232 GLN C N 1
ATOM 6471 C CA . GLN D 1 252 ? -65.970 -23.151 -24.803 1.00 78.15 232 GLN C CA 1
ATOM 6472 C C . GLN D 1 252 ? -66.605 -24.476 -24.472 1.00 78.54 232 GLN C C 1
ATOM 6473 O O . GLN D 1 252 ? -66.101 -25.510 -24.881 1.00 78.63 232 GLN C O 1
ATOM 6479 N N . LEU D 1 253 ? -67.675 -24.416 -23.670 1.00 81.43 233 LEU C N 1
ATOM 6480 C CA . LEU D 1 253 ? -68.502 -25.580 -23.350 1.00 81.06 233 LEU C CA 1
ATOM 6481 C C . LEU D 1 253 ? -69.380 -26.085 -24.509 1.00 78.46 233 LEU C C 1
ATOM 6482 O O . LEU D 1 253 ? -69.465 -27.283 -24.692 1.00 74.12 233 LEU C O 1
ATOM 6487 N N . ASP D 1 254 ? -70.013 -25.202 -25.294 1.00 82.38 234 ASP C N 1
ATOM 6488 C CA . ASP D 1 254 ? -70.727 -25.627 -26.530 1.00 82.58 234 ASP C CA 1
ATOM 6489 C C . ASP D 1 254 ? -69.836 -26.530 -27.365 1.00 82.11 234 ASP C C 1
ATOM 6490 O O . ASP D 1 254 ? -70.300 -27.557 -27.834 1.00 88.11 234 ASP C O 1
ATOM 6495 N N . ALA D 1 255 ? -68.560 -26.154 -27.509 1.00 79.03 235 ALA C N 1
ATOM 6496 C CA . ALA D 1 255 ? -67.572 -26.846 -28.373 1.00 74.40 235 ALA C CA 1
ATOM 6497 C C . ALA D 1 255 ? -67.084 -28.144 -27.773 1.00 71.03 235 ALA C C 1
ATOM 6498 O O . ALA D 1 255 ? -66.973 -29.149 -28.447 1.00 72.54 235 ALA C O 1
ATOM 6500 N N . LEU D 1 256 ? -66.768 -28.097 -26.497 1.00 67.71 236 LEU C N 1
ATOM 6501 C CA . LEU D 1 256 ? -66.384 -29.269 -25.763 1.00 68.36 236 LEU C CA 1
ATOM 6502 C C . LEU D 1 256 ? -67.468 -30.364 -25.842 1.00 68.67 236 LEU C C 1
ATOM 6503 O O . LEU D 1 256 ? -67.186 -31.542 -26.076 1.00 64.63 236 LEU C O 1
ATOM 6508 N N . TYR D 1 257 ? -68.708 -29.939 -25.616 1.00 72.12 237 TYR C N 1
ATOM 6509 C CA . TYR D 1 257 ? -69.882 -30.802 -25.743 1.00 76.84 237 TYR C CA 1
ATOM 6510 C C . TYR D 1 257 ? -69.982 -31.430 -27.153 1.00 76.76 237 TYR C C 1
ATOM 6511 O O . TYR D 1 257 ? -69.814 -32.663 -27.291 1.00 73.28 237 TYR C O 1
ATOM 6520 N N . PHE D 1 258 ? -70.242 -30.570 -28.153 1.00 72.47 238 PHE C N 1
ATOM 6521 C CA . PHE D 1 258 ? -70.209 -30.890 -29.593 1.00 71.78 238 PHE C CA 1
ATOM 6522 C C . PHE D 1 258 ? -69.101 -31.851 -30.020 1.00 71.28 238 PHE C C 1
ATOM 6523 O O . PHE D 1 258 ? -69.343 -32.886 -30.673 1.00 70.47 238 PHE C O 1
ATOM 6531 N N . ALA D 1 259 ? -67.882 -31.483 -29.690 1.00 70.37 239 ALA C N 1
ATOM 6532 C CA . ALA D 1 259 ? -66.740 -32.244 -30.154 1.00 70.75 239 ALA C CA 1
ATOM 6533 C C . ALA D 1 259 ? -66.556 -33.553 -29.407 1.00 71.82 239 ALA C C 1
ATOM 6534 O O . ALA D 1 259 ? -65.942 -34.454 -29.956 1.00 69.68 239 ALA C O 1
ATOM 6536 N N . TYR D 1 260 ? -67.018 -33.640 -28.147 1.00 73.45 240 TYR C N 1
ATOM 6537 C CA . TYR D 1 260 ? -66.646 -34.782 -27.289 1.00 71.67 240 TYR C CA 1
ATOM 6538 C C . TYR D 1 260 ? -67.751 -35.580 -26.606 1.00 74.28 240 TYR C C 1
ATOM 6539 O O . TYR D 1 260 ? -67.453 -36.669 -26.078 1.00 69.92 240 TYR C O 1
ATOM 6548 N N . VAL D 1 261 ? -68.995 -35.078 -26.620 1.00 79.07 241 VAL C N 1
ATOM 6549 C CA . VAL D 1 261 ? -70.153 -35.923 -26.226 1.00 85.91 241 VAL C CA 1
ATOM 6550 C C . VAL D 1 261 ? -71.185 -36.168 -27.310 1.00 80.71 241 VAL C C 1
ATOM 6551 O O . VAL D 1 261 ? -71.551 -37.294 -27.521 1.00 83.25 241 VAL C O 1
ATOM 6555 N N . ALA D 1 262 ? -71.668 -35.157 -27.994 1.00 77.24 242 ALA C N 1
ATOM 6556 C CA . ALA D 1 262 ? -72.802 -35.395 -28.834 1.00 78.00 242 ALA C CA 1
ATOM 6557 C C . ALA D 1 262 ? -72.958 -34.315 -29.848 1.00 84.95 242 ALA C C 1
ATOM 6558 O O . ALA D 1 262 ? -73.334 -33.206 -29.460 1.00 89.74 242 ALA C O 1
ATOM 6560 N N . PRO D 1 263 ? -72.680 -34.574 -31.136 1.00 90.60 243 PRO C N 1
ATOM 6561 C CA . PRO D 1 263 ? -72.081 -35.809 -31.697 1.00 83.88 243 PRO C CA 1
ATOM 6562 C C . PRO D 1 263 ? -70.572 -35.861 -31.433 1.00 86.77 243 PRO C C 1
ATOM 6563 O O . PRO D 1 263 ? -70.111 -35.096 -30.604 1.00 94.56 243 PRO C O 1
ATOM 6567 N N . GLY D 1 264 ? -69.793 -36.722 -32.116 1.00 86.38 244 GLY C N 1
ATOM 6568 C CA . GLY D 1 264 ? -68.269 -36.739 -32.010 1.00 75.40 244 GLY C CA 1
ATOM 6569 C C . GLY D 1 264 ? -67.492 -35.509 -32.502 1.00 72.45 244 GLY C C 1
ATOM 6570 O O . GLY D 1 264 ? -67.339 -35.196 -33.719 1.00 64.24 244 GLY C O 1
#

Radius of gyration: 32.4 Å; Cα contacts (8 Å, |Δi|>4): 1037; chains: 4; bounding box: 62×77×92 Å